Protein AF-0000000080065923 (afdb_homodimer)

Structure (mmCIF, N/CA/C/O backbone):
data_AF-0000000080065923-model_v1
#
loop_
_entity.id
_entity.type
_entity.pdbx_description
1 polymer 'Uncharacterized protein'
#
loop_
_atom_site.group_PDB
_atom_site.id
_atom_site.type_symbol
_atom_site.label_atom_id
_atom_site.label_alt_id
_atom_site.label_comp_id
_atom_site.label_asym_id
_atom_site.label_entity_id
_atom_site.label_seq_id
_atom_site.pdbx_PDB_ins_code
_atom_site.Cartn_x
_atom_site.Cartn_y
_atom_site.Cartn_z
_atom_site.occupancy
_atom_site.B_iso_or_equiv
_atom_site.auth_seq_id
_atom_site.auth_comp_id
_atom_site.auth_asym_id
_atom_site.auth_atom_id
_atom_site.pdbx_PDB_model_num
ATOM 1 N N . MET A 1 1 ? 68.5 34.281 -17.078 1 16.75 1 MET A N 1
ATOM 2 C CA . MET A 1 1 ? 69.438 34.125 -15.977 1 16.75 1 MET A CA 1
ATOM 3 C C . MET A 1 1 ? 68.75 33.594 -14.734 1 16.75 1 MET A C 1
ATOM 5 O O . MET A 1 1 ? 67.5 33.562 -14.664 1 16.75 1 MET A O 1
ATOM 9 N N . LEU A 1 2 ? 69.125 34.25 -13.477 1 16.8 2 LEU A N 1
ATOM 10 C CA . LEU A 1 2 ? 69.75 33.781 -12.227 1 16.8 2 LEU A CA 1
ATOM 11 C C . LEU A 1 2 ? 68.625 33.406 -11.211 1 16.8 2 LEU A C 1
ATOM 13 O O . LEU A 1 2 ? 67.5 33.719 -11.398 1 16.8 2 LEU A O 1
ATOM 17 N N . THR A 1 3 ? 68.812 33.938 -9.914 1 15.92 3 THR A N 1
ATOM 18 C CA . THR A 1 3 ? 69.188 33.562 -8.562 1 15.92 3 THR A CA 1
ATOM 19 C C . THR A 1 3 ? 68 33.562 -7.625 1 15.92 3 THR A C 1
ATOM 21 O O . THR A 1 3 ? 67.938 32.781 -6.676 1 15.92 3 THR A O 1
ATOM 24 N N . THR A 1 4 ? 67.062 34.656 -7.5 1 16.56 4 THR A N 1
ATOM 25 C CA . THR A 1 4 ? 67 35.156 -6.133 1 16.56 4 THR A CA 1
ATOM 26 C C . THR A 1 4 ? 66.188 34.219 -5.25 1 16.56 4 THR A C 1
ATOM 28 O O . THR A 1 4 ? 65 34.031 -5.492 1 16.56 4 THR A O 1
ATOM 31 N N . ARG A 1 5 ? 66.812 33.344 -4.359 1 18.67 5 ARG A N 1
ATOM 32 C CA . ARG A 1 5 ? 66.688 32.188 -3.443 1 18.67 5 ARG A CA 1
ATOM 33 C C . ARG A 1 5 ? 66.062 32.625 -2.123 1 18.67 5 ARG A C 1
ATOM 35 O O . ARG A 1 5 ? 66.5 32.188 -1.055 1 18.67 5 ARG A O 1
ATOM 42 N N . ARG A 1 6 ? 65.25 33.719 -2.08 1 17.25 6 ARG A N 1
ATOM 43 C CA . ARG A 1 6 ? 65.312 34.219 -0.706 1 17.25 6 ARG A CA 1
ATOM 44 C C . ARG A 1 6 ? 65 33.094 0.287 1 17.25 6 ARG A C 1
ATOM 46 O O . ARG A 1 6 ? 64.375 32.094 -0.043 1 17.25 6 ARG A O 1
ATOM 53 N N . PRO A 1 7 ? 65.438 33.312 1.652 1 17.45 7 PRO A N 1
ATOM 54 C CA . PRO A 1 7 ? 66 32.844 2.91 1 17.45 7 PRO A CA 1
ATOM 55 C C . PRO A 1 7 ? 65 32.188 3.836 1 17.45 7 PRO A C 1
ATOM 57 O O . PRO A 1 7 ? 63.812 32.438 3.715 1 17.45 7 PRO A O 1
ATOM 60 N N . PHE A 1 8 ? 65.438 31.125 4.621 1 18.39 8 PHE A N 1
ATOM 61 C CA . PHE A 1 8 ? 65.312 29.984 5.516 1 18.39 8 PHE A CA 1
ATOM 62 C C . PHE A 1 8 ? 64.938 30.422 6.914 1 18.39 8 PHE A C 1
ATOM 64 O O . PHE A 1 8 ? 64.812 29.594 7.82 1 18.39 8 PHE A O 1
ATOM 71 N N . LEU A 1 9 ? 64.75 31.828 7.102 1 16.39 9 LEU A N 1
ATOM 72 C CA . LEU A 1 9 ? 65.188 32.094 8.469 1 16.39 9 LEU A CA 1
ATOM 73 C C . LEU A 1 9 ? 64.375 31.219 9.461 1 16.39 9 LEU A C 1
ATOM 75 O O . LEU A 1 9 ? 63.219 30.922 9.234 1 16.39 9 LEU A O 1
ATOM 79 N N . ALA A 1 10 ? 65.062 30.734 10.57 1 16.69 10 ALA A N 1
ATOM 80 C CA . ALA A 1 10 ? 65.312 29.828 11.68 1 16.69 10 ALA A CA 1
ATOM 81 C C . ALA A 1 10 ? 64.375 30.078 12.852 1 16.69 10 ALA A C 1
ATOM 83 O O . ALA A 1 10 ? 64.062 29.156 13.594 1 16.69 10 ALA A O 1
ATOM 84 N N . ASP A 1 11 ? 63.938 31.328 13.133 1 16.66 11 ASP A N 1
ATOM 85 C CA . ASP A 1 11 ? 64.188 31.609 14.539 1 16.66 11 ASP A CA 1
ATOM 86 C C . ASP A 1 11 ? 63.375 30.688 15.453 1 16.66 11 ASP A C 1
ATOM 88 O O . ASP A 1 11 ? 62.344 30.172 15.047 1 16.66 11 ASP A O 1
ATOM 92 N N . GLU A 1 12 ? 63.781 30.438 16.781 1 16.94 12 GLU A N 1
ATOM 93 C CA . GLU A 1 12 ? 64.125 29.766 18.031 1 16.94 12 GLU A CA 1
ATOM 94 C C . GLU A 1 12 ? 63 29.844 19.031 1 16.94 12 GLU A C 1
ATOM 96 O O . GLU A 1 12 ? 62.844 28.984 19.891 1 16.94 12 GLU A O 1
ATOM 101 N N . GLU A 1 13 ? 62.062 30.906 18.984 1 16.28 13 GLU A N 1
ATOM 102 C CA . GLU A 1 13 ? 62 31.344 20.375 1 16.28 13 GLU A CA 1
ATOM 103 C C . GLU A 1 13 ? 61.469 30.219 21.281 1 16.28 13 GLU A C 1
ATOM 105 O O . GLU A 1 13 ? 60.781 29.312 20.797 1 16.28 13 GLU A O 1
ATOM 110 N N . LEU A 1 14 ? 61.375 30.531 22.672 1 16.59 14 LEU A N 1
ATOM 111 C CA . LEU A 1 14 ? 61.594 30.375 24.094 1 16.59 14 LEU A CA 1
ATOM 112 C C . LEU A 1 14 ? 60.438 29.656 24.75 1 16.59 14 LEU A C 1
ATOM 114 O O . LEU A 1 14 ? 59.281 29.812 24.328 1 16.59 14 LEU A O 1
ATOM 118 N N . GLY A 1 15 ? 60.656 28.688 25.75 1 17.81 15 GLY A N 1
ATOM 119 C CA . GLY A 1 15 ? 60.375 27.547 26.594 1 17.81 15 GLY A CA 1
ATOM 120 C C . GLY A 1 15 ? 59.344 27.828 27.688 1 17.81 15 GLY A C 1
ATOM 121 O O . GLY A 1 15 ? 59.031 26.969 28.5 1 17.81 15 GLY A O 1
ATOM 122 N N . LYS A 1 16 ? 58.844 29.078 27.875 1 16.23 16 LYS A N 1
ATOM 123 C CA . LYS A 1 16 ? 58.688 29.281 29.312 1 16.23 16 LYS A CA 1
ATOM 124 C C . LYS A 1 16 ? 57.719 28.281 29.922 1 16.23 16 LYS A C 1
ATOM 126 O O . LYS A 1 16 ? 56.656 28.031 29.375 1 16.23 16 LYS A O 1
ATOM 131 N N . LYS A 1 17 ? 58.125 27.656 31.141 1 16.89 17 LYS A N 1
ATOM 132 C CA . LYS A 1 17 ? 58.031 26.609 32.156 1 16.89 17 LYS A CA 1
ATOM 133 C C . LYS A 1 17 ? 56.781 26.781 33.031 1 16.89 17 LYS A C 1
ATOM 135 O O . LYS A 1 17 ? 56.281 25.828 33.625 1 16.89 17 LYS A O 1
ATOM 140 N N . ASP A 1 18 ? 56.156 28 33.281 1 16.69 18 ASP A N 1
ATOM 141 C CA . ASP A 1 18 ? 55.906 28.25 34.688 1 16.69 18 ASP A CA 1
ATOM 142 C C . ASP A 1 18 ? 54.906 27.266 35.25 1 16.69 18 ASP A C 1
ATOM 144 O O . ASP A 1 18 ? 54 26.812 34.531 1 16.69 18 ASP A O 1
ATOM 148 N N . ASP A 1 19 ? 54.969 26.797 36.594 1 17.55 19 ASP A N 1
ATOM 149 C CA . ASP A 1 19 ? 54.906 25.906 37.75 1 17.55 19 ASP A CA 1
ATOM 150 C C . ASP A 1 19 ? 53.5 25.844 38.312 1 17.55 19 ASP A C 1
ATOM 152 O O . ASP A 1 19 ? 53.094 24.828 38.875 1 17.55 19 ASP A O 1
ATOM 156 N N . ASP A 1 20 ? 52.781 27 38.625 1 18.72 20 ASP A N 1
ATOM 157 C CA . ASP A 1 20 ? 52.312 27.109 40 1 18.72 20 ASP A CA 1
ATOM 158 C C . ASP A 1 20 ? 51.125 26.188 40.281 1 18.72 20 ASP A C 1
ATOM 160 O O . ASP A 1 20 ? 50.312 25.938 39.406 1 18.72 20 ASP A O 1
ATOM 164 N N . HIS A 1 21 ? 51 25.484 41.562 1 18.84 21 HIS A N 1
ATOM 165 C CA . HIS A 1 21 ? 50.594 24.406 42.469 1 18.84 21 HIS A CA 1
ATOM 166 C C . HIS A 1 21 ? 49.156 24.562 42.906 1 18.84 21 HIS A C 1
ATOM 168 O O . HIS A 1 21 ? 48.625 23.734 43.656 1 18.84 21 HIS A O 1
ATOM 174 N N . ARG A 1 22 ? 48.281 25.578 42.531 1 19.83 22 ARG A N 1
ATOM 175 C CA . ARG A 1 22 ? 47.469 25.844 43.688 1 19.83 22 ARG A CA 1
ATOM 176 C C . ARG A 1 22 ? 46.562 24.656 44.031 1 19.83 22 ARG A C 1
ATOM 178 O O . ARG A 1 22 ? 45.969 24.062 43.125 1 19.83 22 ARG A O 1
ATOM 185 N N . PRO A 1 23 ? 46.531 24.188 45.281 1 21.44 23 PRO A N 1
ATOM 186 C CA . PRO A 1 23 ? 46.094 23.016 46.062 1 21.44 23 PRO A CA 1
ATOM 187 C C . PRO A 1 23 ? 44.562 22.859 46.062 1 21.44 23 PRO A C 1
ATOM 189 O O . PRO A 1 23 ? 43.875 23.719 46.594 1 21.44 23 PRO A O 1
ATOM 192 N N . GLN A 1 24 ? 43.969 22.812 44.875 1 19.89 24 GLN A N 1
ATOM 193 C CA . GLN A 1 24 ? 42.531 22.906 45.094 1 19.89 24 GLN A CA 1
ATOM 194 C C . GLN A 1 24 ? 42.062 21.906 46.156 1 19.89 24 GLN A C 1
ATOM 196 O O . GLN A 1 24 ? 42.594 20.781 46.219 1 19.89 24 GLN A O 1
ATOM 201 N N . LYS A 1 25 ? 41.25 22.422 47.031 1 21.34 25 LYS A N 1
ATOM 202 C CA . LYS A 1 25 ? 40.656 22.031 48.312 1 21.34 25 LYS A CA 1
ATOM 203 C C . LYS A 1 25 ? 39.938 20.688 48.219 1 21.34 25 LYS A C 1
ATOM 205 O O . LYS A 1 25 ? 39.375 20.375 47.156 1 21.34 25 LYS A O 1
ATOM 210 N N . PRO A 1 26 ? 39.938 19.828 49.219 1 23.48 26 PRO A N 1
ATOM 211 C CA . PRO A 1 26 ? 39.781 18.406 49.562 1 23.48 26 PRO A CA 1
ATOM 212 C C . PRO A 1 26 ? 38.312 17.969 49.5 1 23.48 26 PRO A C 1
ATOM 214 O O . PRO A 1 26 ? 38 16.812 49.781 1 23.48 26 PRO A O 1
ATOM 217 N N . SER A 1 27 ? 37.406 18.547 48.656 1 22.2 27 SER A N 1
ATOM 218 C CA . SER A 1 27 ? 36.094 18.484 49.344 1 22.2 27 SER A CA 1
ATOM 219 C C . SER A 1 27 ? 35.75 17.047 49.75 1 22.2 27 SER A C 1
ATOM 221 O O . SER A 1 27 ? 36.25 16.094 49.125 1 22.2 27 SER A O 1
ATOM 223 N N . HIS A 1 28 ? 34.875 16.797 50.781 1 21.16 28 HIS A N 1
ATOM 224 C CA . HIS A 1 28 ? 34.438 15.922 51.844 1 21.16 28 HIS A CA 1
ATOM 225 C C . HIS A 1 28 ? 33.688 14.703 51.312 1 21.16 28 HIS A C 1
ATOM 227 O O . HIS A 1 28 ? 32.906 14.82 50.344 1 21.16 28 HIS A O 1
ATOM 233 N N . PHE A 1 29 ? 34.25 13.469 51.5 1 22.09 29 PHE A N 1
ATOM 234 C CA . PHE A 1 29 ? 34.062 12.039 51.281 1 22.09 29 PHE A CA 1
ATOM 235 C C . PHE A 1 29 ? 32.781 11.539 51.906 1 22.09 29 PHE A C 1
ATOM 237 O O . PHE A 1 29 ? 32.688 10.375 52.312 1 22.09 29 PHE A O 1
ATOM 244 N N . TRP A 1 30 ? 31.531 12.203 51.656 1 22.75 30 TRP A N 1
ATOM 245 C CA . TRP A 1 30 ? 30.469 11.734 52.531 1 22.75 30 TRP A CA 1
ATOM 246 C C . TRP A 1 30 ? 30.328 10.219 52.469 1 22.75 30 TRP A C 1
ATOM 248 O O . TRP A 1 30 ? 30.359 9.633 51.406 1 22.75 30 TRP A O 1
ATOM 258 N N . ARG A 1 31 ? 30.484 9.484 53.625 1 21.69 31 ARG A N 1
ATOM 259 C CA . ARG A 1 31 ? 30.578 8.141 54.188 1 21.69 31 ARG A CA 1
ATOM 260 C C . ARG A 1 31 ? 29.234 7.406 54.062 1 21.69 31 ARG A C 1
ATOM 262 O O . ARG A 1 31 ? 28.672 6.984 55.062 1 21.69 31 ARG A O 1
ATOM 269 N N . SER A 1 32 ? 28.25 7.652 53.125 1 23.69 32 SER A N 1
ATOM 270 C CA . SER A 1 32 ? 26.984 7.082 53.562 1 23.69 32 SER A CA 1
ATOM 271 C C . SER A 1 32 ? 27.047 5.559 53.594 1 23.69 32 SER A C 1
ATOM 273 O O . SER A 1 32 ? 27.531 4.926 52.656 1 23.69 32 SER A O 1
ATOM 275 N N . SER A 1 33 ? 27.016 4.891 54.781 1 24.98 33 SER A N 1
ATOM 276 C CA . SER A 1 33 ? 27.062 3.545 55.344 1 24.98 33 SER A CA 1
ATOM 277 C C . SER A 1 33 ? 25.875 2.707 54.875 1 24.98 33 SER A C 1
ATOM 279 O O . SER A 1 33 ? 24.75 2.881 55.344 1 24.98 33 SER A O 1
ATOM 281 N N . LYS A 1 34 ? 25.594 2.588 53.594 1 28.03 34 LYS A N 1
ATOM 282 C CA . LYS A 1 34 ? 24.422 1.804 53.219 1 28.03 34 LYS A CA 1
ATOM 283 C C . LYS A 1 34 ? 24.547 0.365 53.688 1 28.03 34 LYS A C 1
ATOM 285 O O . LYS A 1 34 ? 25.484 -0.345 53.344 1 28.03 34 LYS A O 1
ATOM 290 N N . ARG A 1 35 ? 24 -0.034 54.844 1 24.53 35 ARG A N 1
ATOM 291 C CA . ARG A 1 35 ? 23.953 -1.316 55.562 1 24.53 35 ARG A CA 1
ATOM 292 C C . ARG A 1 35 ? 23.328 -2.391 54.656 1 24.53 35 ARG A C 1
ATOM 294 O O . ARG A 1 35 ? 22.219 -2.207 54.156 1 24.53 35 ARG A O 1
ATOM 301 N N . TRP A 1 36 ? 24.078 -3.393 54.062 1 29.38 36 TRP A N 1
ATOM 302 C CA . TRP A 1 36 ? 23.875 -4.547 53.188 1 29.38 36 TRP A CA 1
ATOM 303 C C . TRP A 1 36 ? 23.031 -5.605 53.875 1 29.38 36 TRP A C 1
ATOM 305 O O . TRP A 1 36 ? 23.438 -6.176 54.906 1 29.38 36 TRP A O 1
ATOM 315 N N . LYS A 1 37 ? 21.797 -5.316 54.125 1 32.12 37 LYS A N 1
ATOM 316 C CA . LYS A 1 37 ? 21.062 -6.363 54.844 1 32.12 37 LYS A CA 1
ATOM 317 C C . LYS A 1 37 ? 21.172 -7.699 54.125 1 32.12 37 LYS A C 1
ATOM 319 O O . LYS A 1 37 ? 21.078 -7.75 52.875 1 32.12 37 LYS A O 1
ATOM 324 N N . LEU A 1 38 ? 21.734 -8.75 54.75 1 35.84 38 LEU A N 1
ATOM 325 C CA . LEU A 1 38 ? 22.078 -10.125 54.375 1 35.84 38 LEU A CA 1
ATOM 326 C C . LEU A 1 38 ? 20.844 -10.875 53.906 1 35.84 38 LEU A C 1
ATOM 328 O O . LEU A 1 38 ? 19.781 -10.797 54.531 1 35.84 38 LEU A O 1
ATOM 332 N N . PRO A 1 39 ? 20.781 -11.148 52.625 1 46 39 PRO A N 1
ATOM 333 C CA . PRO A 1 39 ? 19.625 -11.852 52.062 1 46 39 PRO A CA 1
ATOM 334 C C . PRO A 1 39 ? 19.344 -13.18 52.75 1 46 39 PRO A C 1
ATOM 336 O O . PRO A 1 39 ? 20.266 -13.797 53.312 1 46 39 PRO A O 1
ATOM 339 N N . ARG A 1 40 ? 18.109 -13.43 53.125 1 46.25 40 ARG A N 1
ATOM 340 C CA . ARG A 1 40 ? 17.625 -14.531 53.969 1 46.25 40 ARG A CA 1
ATOM 341 C C . ARG A 1 40 ? 18.047 -15.883 53.375 1 46.25 40 ARG A C 1
ATOM 343 O O . ARG A 1 40 ? 18.156 -16.031 52.156 1 46.25 40 ARG A O 1
ATOM 350 N N . LEU A 1 41 ? 18.531 -16.844 54.219 1 47.81 41 LEU A N 1
ATOM 351 C CA . LEU A 1 41 ? 19.125 -18.172 54.125 1 47.81 41 LEU A CA 1
ATOM 352 C C . LEU A 1 41 ? 18.266 -19.078 53.25 1 47.81 41 LEU A C 1
ATOM 354 O O . LEU A 1 41 ? 18.797 -19.844 52.438 1 47.81 41 LEU A O 1
ATOM 358 N N . ARG A 1 42 ? 16.938 -18.906 53.406 1 55.75 42 ARG A N 1
ATOM 359 C CA . ARG A 1 42 ? 16.047 -19.875 52.781 1 55.75 42 ARG A CA 1
ATOM 360 C C . ARG A 1 42 ? 16.156 -19.828 51.25 1 55.75 42 ARG A C 1
ATOM 362 O O . ARG A 1 42 ? 16.062 -20.859 50.594 1 55.75 42 ARG A O 1
ATOM 369 N N . ARG A 1 43 ? 16.391 -18.562 50.719 1 53.91 43 ARG A N 1
ATOM 370 C CA . ARG A 1 43 ? 16.5 -18.422 49.25 1 53.91 43 ARG A CA 1
ATOM 371 C C . ARG A 1 43 ? 17.812 -19 48.75 1 53.91 43 ARG A C 1
ATOM 373 O O . ARG A 1 43 ? 17.922 -19.344 47.562 1 53.91 43 ARG A O 1
ATOM 380 N N . ILE A 1 44 ? 18.859 -19.031 49.656 1 55 44 ILE A N 1
ATOM 381 C CA . ILE A 1 44 ? 20.141 -19.641 49.312 1 55 44 ILE A CA 1
ATOM 382 C C . ILE A 1 44 ? 19.969 -21.156 49.156 1 55 44 ILE A C 1
ATOM 384 O O . ILE A 1 44 ? 20.453 -21.75 48.188 1 55 44 ILE A O 1
ATOM 388 N N . ILE A 1 45 ? 19.203 -21.703 50.094 1 59.25 45 ILE A N 1
ATOM 389 C CA . ILE A 1 45 ? 19.094 -23.156 50.094 1 59.25 45 ILE A CA 1
ATOM 390 C C . ILE A 1 45 ? 18.344 -23.609 48.812 1 59.25 45 ILE A C 1
ATOM 392 O O . ILE A 1 45 ? 18.75 -24.594 48.188 1 59.25 45 ILE A O 1
ATOM 396 N N . LEU A 1 46 ? 17.203 -22.891 48.5 1 59.28 46 LEU A N 1
ATOM 397 C CA . LEU A 1 46 ? 16.453 -23.234 47.281 1 59.28 46 LEU A CA 1
ATOM 398 C C . LEU A 1 46 ? 17.297 -23.062 46.031 1 59.28 46 LEU A C 1
ATOM 400 O O . LEU A 1 46 ? 17.188 -23.844 45.094 1 59.28 46 LEU A O 1
ATOM 404 N N . GLY A 1 47 ? 18.266 -22.062 45.969 1 59.72 47 GLY A N 1
ATOM 405 C CA . GLY A 1 47 ? 19.219 -21.906 44.875 1 59.72 47 GLY A CA 1
ATOM 406 C C . GLY A 1 47 ? 20.188 -23.062 44.75 1 59.72 47 GLY A C 1
ATOM 407 O O . GLY A 1 47 ? 20.422 -23.562 43.656 1 59.72 47 GLY A O 1
ATOM 408 N N . VAL A 1 48 ? 20.703 -23.453 45.938 1 64.25 48 VAL A N 1
ATOM 409 C CA . VAL A 1 48 ? 21.656 -24.562 45.906 1 64.25 48 VAL A CA 1
ATOM 410 C C . VAL A 1 48 ? 20.969 -25.844 45.469 1 64.25 48 VAL A C 1
ATOM 412 O O . VAL A 1 48 ? 21.531 -26.625 44.688 1 64.25 48 VAL A O 1
ATOM 415 N N . ALA A 1 49 ? 19.688 -26.031 45.969 1 65.06 49 ALA A N 1
ATOM 416 C CA . ALA A 1 49 ? 18.953 -27.219 45.562 1 65.06 49 ALA A CA 1
ATOM 417 C C . ALA A 1 49 ? 18.688 -27.219 44.062 1 65.06 49 ALA A C 1
ATOM 419 O O . ALA A 1 49 ? 18.812 -28.25 43.406 1 65.06 49 ALA A O 1
ATOM 420 N N . ALA A 1 50 ? 18.266 -26.062 43.469 1 63.59 50 ALA A N 1
ATOM 421 C CA . ALA A 1 50 ? 18.062 -25.938 42.031 1 63.59 50 ALA A CA 1
ATOM 422 C C . ALA A 1 50 ? 19.375 -26.156 41.281 1 63.59 50 ALA A C 1
ATOM 424 O O . ALA A 1 50 ? 19.406 -26.844 40.25 1 63.59 50 ALA A O 1
ATOM 425 N N . LEU A 1 51 ? 20.516 -25.656 41.812 1 63.12 51 LEU A N 1
ATOM 426 C CA . LEU A 1 51 ? 21.828 -25.891 41.219 1 63.12 51 LEU A CA 1
ATOM 427 C C . LEU A 1 51 ? 22.203 -27.359 41.281 1 63.12 51 LEU A C 1
ATOM 429 O O . LEU A 1 51 ? 22.734 -27.906 40.312 1 63.12 51 LEU A O 1
ATOM 433 N N . TYR A 1 52 ? 21.844 -27.953 42.438 1 63.84 52 TYR A N 1
ATOM 434 C CA . TYR A 1 52 ? 22.156 -29.375 42.594 1 63.84 52 TYR A CA 1
ATOM 435 C C . TYR A 1 52 ? 21.328 -30.203 41.594 1 63.84 52 TYR A C 1
ATOM 437 O O . TYR A 1 52 ? 21.859 -31.125 40.969 1 63.84 52 TYR A O 1
ATOM 445 N N . MET A 1 53 ? 19.953 -29.922 41.469 1 59.62 53 MET A N 1
ATOM 446 C CA . MET A 1 53 ? 19.109 -30.609 40.5 1 59.62 53 MET A CA 1
ATOM 447 C C . MET A 1 53 ? 19.625 -30.391 39.094 1 59.62 53 MET A C 1
ATOM 449 O O . MET A 1 53 ? 19.625 -31.297 38.25 1 59.62 53 MET A O 1
ATOM 453 N N . LEU A 1 54 ? 20.094 -29.156 38.688 1 56.06 54 LEU A N 1
ATOM 454 C CA . LEU A 1 54 ? 20.734 -28.891 37.406 1 56.06 54 LEU A CA 1
ATOM 455 C C . LEU A 1 54 ? 22.016 -29.719 37.25 1 56.06 54 LEU A C 1
ATOM 457 O O . LEU A 1 54 ? 22.281 -30.266 36.188 1 56.06 54 LEU A O 1
ATOM 461 N N . TYR A 1 55 ? 22.781 -29.734 38.344 1 52.34 55 TYR A N 1
ATOM 462 C CA . TYR A 1 55 ? 24.016 -30.516 38.344 1 52.34 55 TYR A CA 1
ATOM 463 C C . TYR A 1 55 ? 23.719 -31.984 38.062 1 52.34 55 TYR A C 1
ATOM 465 O O . TYR A 1 55 ? 24.391 -32.625 37.281 1 52.34 55 TYR A O 1
ATOM 473 N N . LEU A 1 56 ? 22.672 -32.531 38.844 1 54.16 56 LEU A N 1
ATOM 474 C CA . LEU A 1 56 ? 22.344 -33.938 38.625 1 54.16 56 LEU A CA 1
ATOM 475 C C . LEU A 1 56 ? 21.875 -34.156 37.188 1 54.16 56 LEU A C 1
ATOM 477 O O . LEU A 1 56 ? 22.156 -35.219 36.594 1 54.16 56 LEU A O 1
ATOM 481 N N . PHE A 1 57 ? 20.984 -33.281 36.625 1 48.09 57 PHE A N 1
ATOM 482 C CA . PHE A 1 57 ? 20.5 -33.406 35.25 1 48.09 57 PHE A CA 1
ATOM 483 C C . PHE A 1 57 ? 21.656 -33.375 34.25 1 48.09 57 PHE A C 1
ATOM 485 O O . PHE A 1 57 ? 21.719 -34.188 33.344 1 48.09 57 PHE A O 1
ATOM 492 N N . PHE A 1 58 ? 22.609 -32.344 34.406 1 50.94 58 PHE A N 1
ATOM 493 C CA . PHE A 1 58 ? 23.734 -32.312 33.469 1 50.94 58 PHE A CA 1
ATOM 494 C C . PHE A 1 58 ? 24.656 -33.5 33.719 1 50.94 58 PHE A C 1
ATOM 496 O O . PHE A 1 58 ? 25.375 -33.906 32.781 1 50.94 58 PHE A O 1
ATOM 503 N N . GLY A 1 59 ? 24.797 -33.781 34.938 1 42.97 59 GLY A N 1
ATOM 504 C CA . GLY A 1 59 ? 25.719 -34.844 35.188 1 42.97 59 GLY A CA 1
ATOM 505 C C . GLY A 1 59 ? 25.297 -36.156 34.562 1 42.97 59 GLY A C 1
ATOM 506 O O . GLY A 1 59 ? 26.141 -37.031 34.312 1 42.97 59 GLY A O 1
ATOM 507 N N . ASN A 1 60 ? 24.047 -36.531 34.906 1 43.28 60 ASN A N 1
ATOM 508 C CA . ASN A 1 60 ? 23.719 -37.844 34.406 1 43.28 60 ASN A CA 1
ATOM 509 C C . ASN A 1 60 ? 23.359 -37.812 32.938 1 43.28 60 ASN A C 1
ATOM 511 O O . ASN A 1 60 ? 22.438 -38.5 32.5 1 43.28 60 ASN A O 1
ATOM 515 N N . MET A 1 61 ? 23.594 -36.656 32.219 1 36 61 MET A N 1
ATOM 516 C CA . MET A 1 61 ? 23.406 -36.719 30.781 1 36 61 MET A CA 1
ATOM 517 C C . MET A 1 61 ? 24.281 -37.781 30.156 1 36 61 MET A C 1
ATOM 519 O O . MET A 1 61 ? 25.5 -37.812 30.406 1 36 61 MET A O 1
ATOM 523 N N . PRO A 1 62 ? 23.703 -38.906 29.766 1 36 62 PRO A N 1
ATOM 524 C CA . PRO A 1 62 ? 24.594 -39.938 29.25 1 36 62 PRO A CA 1
ATOM 525 C C . PRO A 1 62 ? 25.594 -39.438 28.219 1 36 62 PRO A C 1
ATOM 527 O O . PRO A 1 62 ? 25.234 -38.594 27.375 1 36 62 PRO A O 1
ATOM 530 N N . THR A 1 63 ? 26.828 -39.062 28.641 1 35.28 63 THR A N 1
ATOM 531 C CA . THR A 1 63 ? 27.953 -38.594 27.859 1 35.28 63 THR A CA 1
ATOM 532 C C . THR A 1 63 ? 28.188 -39.469 26.625 1 35.28 63 THR A C 1
ATOM 534 O O . THR A 1 63 ? 29.031 -39.156 25.797 1 35.28 63 THR A O 1
ATOM 537 N N . ASP A 1 64 ? 27.953 -40.719 26.812 1 33.5 64 ASP A N 1
ATOM 538 C CA . ASP A 1 64 ? 28.547 -41.594 25.812 1 33.5 64 ASP A CA 1
ATOM 539 C C . ASP A 1 64 ? 27.844 -41.469 24.469 1 33.5 64 ASP A C 1
ATOM 541 O O . ASP A 1 64 ? 27.891 -42.375 23.641 1 33.5 64 ASP A O 1
ATOM 545 N N . LEU A 1 65 ? 26.766 -40.562 24.406 1 33.41 65 LEU A N 1
ATOM 546 C CA . LEU A 1 65 ? 26.078 -40.75 23.125 1 33.41 65 LEU A CA 1
ATOM 547 C C . LEU A 1 65 ? 26.984 -40.375 21.969 1 33.41 65 LEU A C 1
ATOM 549 O O . LEU A 1 65 ? 27.625 -39.312 21.984 1 33.41 65 LEU A O 1
ATOM 553 N N . SER A 1 66 ? 27.531 -41.281 21.203 1 32.38 66 SER A N 1
ATOM 554 C CA . SER A 1 66 ? 28.453 -41.094 20.094 1 32.38 66 SER A CA 1
ATOM 555 C C . SER A 1 66 ? 28.047 -39.906 19.219 1 32.38 66 SER A C 1
ATOM 557 O O . SER A 1 66 ? 26.859 -39.562 19.172 1 32.38 66 SER A O 1
ATOM 559 N N . PRO A 1 67 ? 28.984 -38.938 19 1 29.98 67 PRO A N 1
ATOM 560 C CA . PRO A 1 67 ? 28.594 -37.688 18.344 1 29.98 67 PRO A CA 1
ATOM 561 C C . PRO A 1 67 ? 27.656 -37.906 17.156 1 29.98 67 PRO A C 1
ATOM 563 O O . PRO A 1 67 ? 27.672 -38.969 16.547 1 29.98 67 PRO A O 1
ATOM 566 N N . ALA A 1 68 ? 26.5 -37.188 17.141 1 31.41 68 ALA A N 1
ATOM 567 C CA . ALA A 1 68 ? 25.312 -37.406 16.312 1 31.41 68 ALA A CA 1
ATOM 568 C C . ALA A 1 68 ? 25.688 -37.562 14.852 1 31.41 68 ALA A C 1
ATOM 570 O O . ALA A 1 68 ? 24.922 -38.125 14.062 1 31.41 68 ALA A O 1
ATOM 571 N N . PRO A 1 69 ? 26.734 -36.75 14.367 1 29.95 69 PRO A N 1
ATOM 572 C CA . PRO A 1 69 ? 26.812 -36.812 12.906 1 29.95 69 PRO A CA 1
ATOM 573 C C . PRO A 1 69 ? 27 -38.25 12.398 1 29.95 69 PRO A C 1
ATOM 575 O O . PRO A 1 69 ? 26.812 -38.5 11.203 1 29.95 69 PRO A O 1
ATOM 578 N N . GLU A 1 70 ? 27.719 -39 13.117 1 33.03 70 GLU A N 1
ATOM 579 C CA . GLU A 1 70 ? 28.141 -40.312 12.672 1 33.03 70 GLU A CA 1
ATOM 580 C C . GLU A 1 70 ? 26.969 -41.281 12.586 1 33.03 70 GLU A C 1
ATOM 582 O O . GLU A 1 70 ? 27.109 -42.406 12.086 1 33.03 70 GLU A O 1
ATOM 587 N N . ARG A 1 71 ? 25.969 -41.125 13.5 1 33.91 71 ARG A N 1
ATOM 588 C CA . ARG A 1 71 ? 24.922 -42.125 13.648 1 33.91 71 ARG A CA 1
ATOM 589 C C . ARG A 1 71 ? 24.125 -42.281 12.359 1 33.91 71 ARG A C 1
ATOM 591 O O . ARG A 1 71 ? 23.547 -43.344 12.102 1 33.91 71 ARG A O 1
ATOM 598 N N . PHE A 1 72 ? 23.781 -41.156 11.766 1 29.77 72 PHE A N 1
ATOM 599 C CA . PHE A 1 72 ? 22.844 -41.438 10.688 1 29.77 72 PHE A CA 1
ATOM 600 C C . PHE A 1 72 ? 23.562 -42.062 9.5 1 29.77 72 PHE A C 1
ATOM 602 O O . PHE A 1 72 ? 23.062 -43.031 8.906 1 29.77 72 PHE A O 1
ATOM 609 N N . ASN A 1 73 ? 24.344 -41.281 8.555 1 27.92 73 ASN A N 1
ATOM 610 C CA . ASN A 1 73 ? 24.75 -41.969 7.332 1 27.92 73 ASN A CA 1
ATOM 611 C C . ASN A 1 73 ? 26.109 -42.656 7.496 1 27.92 73 ASN A C 1
ATOM 613 O O . ASN A 1 73 ? 27.125 -42 7.637 1 27.92 73 ASN A O 1
ATOM 617 N N . PRO A 1 74 ? 26.141 -43.875 7.926 1 31.58 74 PRO A N 1
ATOM 618 C CA . PRO A 1 74 ? 27.344 -44.719 8.094 1 31.58 74 PRO A CA 1
ATOM 619 C C . PRO A 1 74 ? 28.281 -44.625 6.891 1 31.58 74 PRO A C 1
ATOM 621 O O . PRO A 1 74 ? 29.438 -45.062 6.984 1 31.58 74 PRO A O 1
ATOM 624 N N . ALA A 1 75 ? 27.703 -44.375 5.727 1 32.81 75 ALA A N 1
ATOM 625 C CA . ALA A 1 75 ? 28.547 -44.531 4.543 1 32.81 75 ALA A CA 1
ATOM 626 C C . ALA A 1 75 ? 29.703 -43.531 4.555 1 32.81 75 ALA A C 1
ATOM 628 O O . ALA A 1 75 ? 30.688 -43.719 3.84 1 32.81 75 ALA A O 1
ATOM 629 N N . PHE A 1 76 ? 29.562 -42.438 5.344 1 31.02 76 PHE A N 1
ATOM 630 C CA . PHE A 1 76 ? 30.656 -41.469 5.34 1 31.02 76 PHE A CA 1
ATOM 631 C C . PHE A 1 76 ? 31.875 -42.031 6.051 1 31.02 76 PHE A C 1
ATOM 633 O O . PHE A 1 76 ? 32.969 -41.5 5.93 1 31.02 76 PHE A O 1
ATOM 640 N N . ALA A 1 77 ? 31.719 -42.938 6.992 1 31.23 77 ALA A N 1
ATOM 641 C CA . ALA A 1 77 ? 32.875 -43.406 7.75 1 31.23 77 ALA A CA 1
ATOM 642 C C . ALA A 1 77 ? 33.844 -44.219 6.863 1 31.23 77 ALA A C 1
ATOM 644 O O . ALA A 1 77 ? 35.062 -44.156 7.027 1 31.23 77 ALA A O 1
ATOM 645 N N . GLU A 1 78 ? 33.219 -45.062 6.02 1 31.77 78 GLU A N 1
ATOM 646 C CA . GLU A 1 78 ? 34.094 -46.031 5.332 1 31.77 78 GLU A CA 1
ATOM 647 C C . GLU A 1 78 ? 35 -45.312 4.336 1 31.77 78 GLU A C 1
ATOM 649 O O . GLU A 1 78 ? 36.125 -45.781 4.059 1 31.77 78 GLU A O 1
ATOM 654 N N . SER A 1 79 ? 34.562 -44.156 3.777 1 30.89 79 SER A N 1
ATOM 655 C CA . SER A 1 79 ? 35.344 -43.688 2.643 1 30.89 79 SER A CA 1
ATOM 656 C C . SER A 1 79 ? 36.656 -43.062 3.1 1 30.89 79 SER A C 1
ATOM 658 O O . SER A 1 79 ? 37.5 -42.656 2.275 1 30.89 79 SER A O 1
ATOM 660 N N . ARG A 1 80 ? 36.844 -42.719 4.383 1 31.02 80 ARG A N 1
ATOM 661 C CA . ARG A 1 80 ? 38.094 -42.125 4.789 1 31.02 80 ARG A CA 1
ATOM 662 C C . ARG A 1 80 ? 39.25 -43.094 4.598 1 31.02 80 ARG A C 1
ATOM 664 O O . ARG A 1 80 ? 40.406 -42.688 4.633 1 31.02 80 ARG A O 1
ATOM 671 N N . GLN A 1 81 ? 38.969 -44.375 4.902 1 28.61 81 GLN A N 1
ATOM 672 C CA . GLN A 1 81 ? 40.188 -45.156 5.043 1 28.61 81 GLN A CA 1
ATOM 673 C C . GLN A 1 81 ? 40.906 -45.312 3.703 1 28.61 81 GLN A C 1
ATOM 675 O O . GLN A 1 81 ? 42.031 -45.781 3.652 1 28.61 81 GLN A O 1
ATOM 680 N N . ARG A 1 82 ? 40.188 -45.438 2.58 1 34.56 82 ARG A N 1
ATOM 681 C CA . ARG A 1 82 ? 40.969 -45.844 1.4 1 34.56 82 ARG A CA 1
ATOM 682 C C . ARG A 1 82 ? 41.812 -44.688 0.871 1 34.56 82 ARG A C 1
ATOM 684 O O . ARG A 1 82 ? 41.344 -43.906 0.007 1 34.56 82 ARG A O 1
ATOM 691 N N . ALA A 1 83 ? 42.406 -43.875 1.672 1 30.94 83 ALA A N 1
ATOM 692 C CA . ALA A 1 83 ? 43.219 -42.688 1.399 1 30.94 83 ALA A CA 1
ATOM 693 C C . ALA A 1 83 ? 44.375 -43 0.455 1 30.94 83 ALA A C 1
ATOM 695 O O . ALA A 1 83 ? 45.156 -42.125 0.091 1 30.94 83 ALA A O 1
ATOM 696 N N . GLY A 1 84 ? 44.812 -44.188 0.497 1 29.45 84 GLY A N 1
ATOM 697 C CA . GLY A 1 84 ? 46.188 -44.188 0.019 1 29.45 84 GLY A CA 1
ATOM 698 C C . GLY A 1 84 ? 46.312 -43.875 -1.462 1 29.45 84 GLY A C 1
ATOM 699 O O . GLY A 1 84 ? 47.406 -43.781 -1.99 1 29.45 84 GLY A O 1
ATOM 700 N N . MET A 1 85 ? 45.438 -44.594 -2.318 1 31.17 85 MET A N 1
ATOM 701 C CA . MET A 1 85 ? 45.875 -44.625 -3.709 1 31.17 85 MET A CA 1
ATOM 702 C C . MET A 1 85 ? 45.719 -43.25 -4.371 1 31.17 85 MET A C 1
ATOM 704 O O . MET A 1 85 ? 44.906 -42.469 -3.957 1 31.17 85 MET A O 1
ATOM 708 N N . PRO A 1 86 ? 46.656 -42.812 -5.363 1 32.25 86 PRO A N 1
ATOM 709 C CA . PRO A 1 86 ? 46.688 -41.5 -6.016 1 32.25 86 PRO A CA 1
ATOM 710 C C . PRO A 1 86 ? 45.344 -41.094 -6.582 1 32.25 86 PRO A C 1
ATOM 712 O O . PRO A 1 86 ? 44.719 -41.844 -7.34 1 32.25 86 PRO A O 1
ATOM 715 N N . TRP A 1 87 ? 44.406 -40.5 -5.77 1 30.27 87 TRP A N 1
ATOM 716 C CA . TRP A 1 87 ? 43.031 -40.094 -6.035 1 30.27 87 TRP A CA 1
ATOM 717 C C . TRP A 1 87 ? 42.969 -39.219 -7.285 1 30.27 87 TRP A C 1
ATOM 719 O O . TRP A 1 87 ? 43.469 -38.094 -7.289 1 30.27 87 TRP A O 1
ATOM 729 N N . SER A 1 88 ? 43.406 -39.781 -8.539 1 32.5 88 SER A N 1
ATOM 730 C CA . SER A 1 88 ? 43.062 -38.969 -9.711 1 32.5 88 SER A CA 1
ATOM 731 C C . SER A 1 88 ? 41.594 -38.531 -9.672 1 32.5 88 SER A C 1
ATOM 733 O O . SER A 1 88 ? 40.719 -39.344 -9.414 1 32.5 88 SER A O 1
ATOM 735 N N . PRO A 1 89 ? 41.375 -37.281 -9.383 1 33.19 89 PRO A N 1
ATOM 736 C CA . PRO A 1 89 ? 40 -36.812 -9.227 1 33.19 89 PRO A CA 1
ATOM 737 C C . PRO A 1 89 ? 39.062 -37.406 -10.297 1 33.19 89 PRO A C 1
ATOM 739 O O . PRO A 1 89 ? 39.344 -37.312 -11.484 1 33.19 89 PRO A O 1
ATOM 742 N N . PRO A 1 90 ? 38.406 -38.594 -10.078 1 33 90 PRO A N 1
ATOM 743 C CA . PRO A 1 90 ? 37.531 -39.125 -11.125 1 33 90 PRO A CA 1
ATOM 744 C C . PRO A 1 90 ? 36.688 -38.031 -11.805 1 33 90 PRO A C 1
ATOM 746 O O . PRO A 1 90 ? 36.438 -36.969 -11.211 1 33 90 PRO A O 1
ATOM 749 N N . ALA A 1 91 ? 36.781 -37.906 -13.141 1 35.75 91 ALA A N 1
ATOM 750 C CA . ALA A 1 91 ? 35.906 -37.062 -13.977 1 35.75 91 ALA A CA 1
ATOM 751 C C . ALA A 1 91 ? 34.469 -37.062 -13.469 1 35.75 91 ALA A C 1
ATOM 753 O O . ALA A 1 91 ? 33.969 -38.125 -13.031 1 35.75 91 ALA A O 1
ATOM 754 N N . PRO A 1 92 ? 33.969 -35.969 -12.93 1 35.84 92 PRO A N 1
ATOM 755 C CA . PRO A 1 92 ? 32.594 -35.938 -12.477 1 35.84 92 PRO A CA 1
ATOM 756 C C . PRO A 1 92 ? 31.656 -36.75 -13.359 1 35.84 92 PRO A C 1
ATOM 758 O O . PRO A 1 92 ? 31.703 -36.625 -14.586 1 35.84 92 PRO A O 1
ATOM 761 N N . SER A 1 93 ? 31.469 -38.094 -13.148 1 35.62 93 SER A N 1
ATOM 762 C CA . SER A 1 93 ? 30.469 -38.875 -13.859 1 35.62 93 SER A CA 1
ATOM 763 C C . SER A 1 93 ? 29.203 -38.062 -14.117 1 35.62 93 SER A C 1
ATOM 765 O O . SER A 1 93 ? 28.703 -37.375 -13.219 1 35.62 93 SER A O 1
ATOM 767 N N . PRO A 1 94 ? 28.906 -37.656 -15.367 1 39.91 94 PRO A N 1
ATOM 768 C CA . PRO A 1 94 ? 27.641 -36.969 -15.656 1 39.91 94 PRO A CA 1
ATOM 769 C C . PRO A 1 94 ? 26.453 -37.594 -14.898 1 39.91 94 PRO A C 1
ATOM 771 O O . PRO A 1 94 ? 26.219 -38.781 -14.984 1 39.91 94 PRO A O 1
ATOM 774 N N . ALA A 1 95 ? 26.219 -37.375 -13.641 1 44.25 95 ALA A N 1
ATOM 775 C CA . ALA A 1 95 ? 25 -37.812 -12.977 1 44.25 95 ALA A CA 1
ATOM 776 C C . ALA A 1 95 ? 23.828 -37.875 -13.961 1 44.25 95 ALA A C 1
ATOM 778 O O . ALA A 1 95 ? 23.375 -36.844 -14.461 1 44.25 95 ALA A O 1
ATOM 779 N N . ILE A 1 96 ? 23.719 -38.875 -14.836 1 44.41 96 ILE A N 1
ATOM 780 C CA . ILE A 1 96 ? 22.594 -39.156 -15.719 1 44.41 96 ILE A CA 1
ATOM 781 C C . ILE A 1 96 ? 21.297 -39.156 -14.914 1 44.41 96 ILE A C 1
ATOM 783 O O . ILE A 1 96 ? 21.188 -39.844 -13.914 1 44.41 96 ILE A O 1
ATOM 787 N N . PRO A 1 97 ? 20.438 -38.188 -15.07 1 53.25 97 PRO A N 1
ATOM 788 C CA . PRO A 1 97 ? 19.125 -38.219 -14.445 1 53.25 97 PRO A CA 1
ATOM 789 C C . PRO A 1 97 ? 18.469 -39.594 -14.508 1 53.25 97 PRO A C 1
ATOM 791 O O . PRO A 1 97 ? 18.766 -40.375 -15.414 1 53.25 97 PRO A O 1
ATOM 794 N N . GLN A 1 98 ? 18.094 -40.125 -13.43 1 58.19 98 GLN A N 1
ATOM 795 C CA . GLN A 1 98 ? 17.328 -41.375 -13.383 1 58.19 98 GLN A CA 1
ATOM 796 C C . GLN A 1 98 ? 16.25 -41.406 -14.461 1 58.19 98 GLN A C 1
ATOM 798 O O . GLN A 1 98 ? 15.445 -40.5 -14.57 1 58.19 98 GLN A O 1
ATOM 803 N N . ARG A 1 99 ? 16.484 -42.156 -15.609 1 64.06 99 ARG A N 1
ATOM 804 C CA . ARG A 1 99 ? 15.641 -42.25 -16.797 1 64.06 99 ARG A CA 1
ATOM 805 C C . ARG A 1 99 ? 14.375 -43.031 -16.5 1 64.06 99 ARG A C 1
ATOM 807 O O . ARG A 1 99 ? 13.406 -42.969 -17.25 1 64.06 99 ARG A O 1
ATOM 814 N N . ASP A 1 100 ? 14.328 -43.812 -15.344 1 77.06 100 ASP A N 1
ATOM 815 C CA . ASP A 1 100 ? 13.141 -44.625 -15.133 1 77.06 100 ASP A CA 1
ATOM 816 C C . ASP A 1 100 ? 12.25 -44.031 -14.047 1 77.06 100 ASP A C 1
ATOM 818 O O . ASP A 1 100 ? 12.734 -43.406 -13.094 1 77.06 100 ASP A O 1
ATOM 822 N N . PRO A 1 101 ? 10.93 -44.125 -14.328 1 85.56 101 PRO A N 1
ATOM 823 C CA . PRO A 1 101 ? 9.984 -43.594 -13.336 1 85.56 101 PRO A CA 1
ATOM 824 C C . PRO A 1 101 ? 10.062 -44.344 -12 1 85.56 101 PRO A C 1
ATOM 826 O O . PRO A 1 101 ? 10.398 -45.531 -11.953 1 85.56 101 PRO A O 1
ATOM 829 N N . PRO A 1 102 ? 9.898 -43.625 -10.922 1 87.12 102 PRO A N 1
ATOM 830 C CA . PRO A 1 102 ? 9.875 -44.25 -9.602 1 87.12 102 PRO A CA 1
ATOM 831 C C . PRO A 1 102 ? 8.641 -45.125 -9.391 1 87.12 102 PRO A C 1
ATOM 833 O O . PRO A 1 102 ? 7.668 -45 -10.141 1 87.12 102 PRO A O 1
ATOM 836 N N . PRO A 1 103 ? 8.797 -46.031 -8.453 1 84 103 PRO A N 1
ATOM 837 C CA . PRO A 1 103 ? 7.641 -46.875 -8.188 1 84 103 PRO A CA 1
ATOM 838 C C . PRO A 1 103 ? 6.41 -46.094 -7.742 1 84 103 PRO A C 1
ATOM 840 O O . PRO A 1 103 ? 6.539 -45.094 -7.027 1 84 103 PRO A O 1
ATOM 843 N N . ARG A 1 104 ? 5.277 -46.469 -8.367 1 83.81 104 ARG A N 1
ATOM 844 C CA . ARG A 1 104 ? 4.016 -45.812 -8.055 1 83.81 104 ARG A CA 1
ATOM 845 C C . ARG A 1 104 ? 3.291 -46.5 -6.914 1 83.81 104 ARG A C 1
ATOM 847 O O . ARG A 1 104 ? 3.047 -47.688 -6.969 1 83.81 104 ARG A O 1
ATOM 854 N N . ASP A 1 105 ? 3.043 -45.781 -5.906 1 77.25 105 ASP A N 1
ATOM 855 C CA . ASP A 1 105 ? 2.262 -46.312 -4.789 1 77.25 105 ASP A CA 1
ATOM 856 C C . ASP A 1 105 ? 0.786 -46.438 -5.16 1 77.25 105 ASP A C 1
ATOM 858 O O . ASP A 1 105 ? 0.312 -45.75 -6.066 1 77.25 105 ASP A O 1
ATOM 862 N N . ASP A 1 106 ? 0.05 -47.281 -4.562 1 71.12 106 ASP A N 1
ATOM 863 C CA . ASP A 1 106 ? -1.36 -47.531 -4.832 1 71.12 106 ASP A CA 1
ATOM 864 C C . ASP A 1 106 ? -2.203 -46.281 -4.617 1 71.12 106 ASP A C 1
ATOM 866 O O . ASP A 1 106 ? -3.236 -46.094 -5.266 1 71.12 106 ASP A O 1
ATOM 870 N N . TYR A 1 107 ? -1.726 -45.438 -3.773 1 72.5 107 TYR A N 1
ATOM 871 C CA . TYR A 1 107 ? -2.547 -44.281 -3.428 1 72.5 107 TYR A CA 1
ATOM 872 C C . TYR A 1 107 ? -2.025 -43 -4.105 1 72.5 107 TYR A C 1
ATOM 874 O O . TYR A 1 107 ? -2.443 -41.906 -3.77 1 72.5 107 TYR A O 1
ATOM 882 N N . ALA A 1 108 ? -1.233 -43.25 -5.109 1 76.44 108 ALA A N 1
ATOM 883 C CA . ALA A 1 108 ? -0.648 -42.094 -5.766 1 76.44 108 ALA A CA 1
ATOM 884 C C . ALA A 1 108 ? -1.674 -41.406 -6.648 1 76.44 108 ALA A C 1
ATOM 886 O O . ALA A 1 108 ? -2.539 -42.031 -7.242 1 76.44 108 ALA A O 1
ATOM 887 N N . PRO A 1 109 ? -1.624 -40.062 -6.516 1 73.31 109 PRO A N 1
ATOM 888 C CA . PRO A 1 109 ? -2.564 -39.312 -7.375 1 73.31 109 PRO A CA 1
ATOM 889 C C . PRO A 1 109 ? -2.459 -39.719 -8.844 1 73.31 109 PRO A C 1
ATOM 891 O O . PRO A 1 109 ? -1.426 -40.25 -9.266 1 73.31 109 PRO A O 1
ATOM 894 N N . GLU A 1 110 ? -3.584 -39.594 -9.484 1 67.5 110 GLU A N 1
ATOM 895 C CA . GLU A 1 110 ? -3.605 -39.906 -10.914 1 67.5 110 GLU A CA 1
ATOM 896 C C . GLU A 1 110 ? -2.811 -38.844 -11.711 1 67.5 110 GLU A C 1
ATOM 898 O O . GLU A 1 110 ? -2.67 -37.719 -11.273 1 67.5 110 GLU A O 1
ATOM 903 N N . GLY A 1 111 ? -1.999 -39.344 -12.688 1 74.38 111 GLY A N 1
ATOM 904 C CA . GLY A 1 111 ? -1.258 -38.438 -13.555 1 74.38 111 GLY A CA 1
ATOM 905 C C . GLY A 1 111 ? 0.232 -38.719 -13.57 1 74.38 111 GLY A C 1
ATOM 906 O O . GLY A 1 111 ? 0.689 -39.719 -13.008 1 74.38 111 GLY A O 1
ATOM 907 N N . SER A 1 112 ? 0.926 -37.812 -14.25 1 81.62 112 SER A N 1
ATOM 908 C CA . SER A 1 112 ? 2.357 -38.031 -14.453 1 81.62 112 SER A CA 1
ATOM 909 C C . SER A 1 112 ? 3.158 -37.562 -13.234 1 81.62 112 SER A C 1
ATOM 911 O O . SER A 1 112 ? 4.277 -38.031 -13.016 1 81.62 112 SER A O 1
ATOM 913 N N . PHE A 1 113 ? 2.662 -36.719 -12.43 1 89 113 PHE A N 1
ATOM 914 C CA . PHE A 1 113 ? 3.326 -36.219 -11.227 1 89 113 PHE A CA 1
ATOM 915 C C . PHE A 1 113 ? 2.766 -36.875 -9.984 1 89 113 PHE A C 1
ATOM 917 O O . PHE A 1 113 ? 1.734 -36.469 -9.453 1 89 113 PHE A O 1
ATOM 924 N N . TYR A 1 114 ? 3.447 -37.938 -9.516 1 88.25 114 TYR A N 1
ATOM 925 C CA . TYR A 1 114 ? 2.854 -38.719 -8.445 1 88.25 114 TYR A CA 1
ATOM 926 C C . TYR A 1 114 ? 3.865 -38.969 -7.332 1 88.25 114 TYR A C 1
ATOM 928 O O . TYR A 1 114 ? 3.494 -39.375 -6.227 1 88.25 114 TYR A O 1
ATOM 936 N N . TYR A 1 115 ? 5.109 -38.781 -7.582 1 91.94 115 TYR A N 1
ATOM 937 C CA . TYR A 1 115 ? 6.137 -39.219 -6.637 1 91.94 115 TYR A CA 1
ATOM 938 C C . TYR A 1 115 ? 6.266 -38.219 -5.496 1 91.94 115 TYR A C 1
ATOM 940 O O . TYR A 1 115 ? 6.445 -37 -5.73 1 91.94 115 TYR A O 1
ATOM 948 N N . GLU A 1 116 ? 6.195 -38.656 -4.207 1 91.12 116 GLU A N 1
ATOM 949 C CA . GLU A 1 116 ? 6.242 -37.812 -3.016 1 91.12 116 GLU A CA 1
ATOM 950 C C . GLU A 1 116 ? 7.273 -38.312 -2.014 1 91.12 116 GLU A C 1
ATOM 952 O O . GLU A 1 116 ? 7.09 -38.188 -0.803 1 91.12 116 GLU A O 1
ATOM 957 N N . GLY A 1 117 ? 8.32 -38.969 -2.477 1 89.06 117 GLY A N 1
ATOM 958 C CA . GLY A 1 117 ? 9.336 -39.531 -1.6 1 89.06 117 GLY A CA 1
ATOM 959 C C . GLY A 1 117 ? 10.281 -38.469 -1.043 1 89.06 117 GLY A C 1
ATOM 960 O O . GLY A 1 117 ? 10.039 -37.281 -1.175 1 89.06 117 GLY A O 1
ATOM 961 N N . SER A 1 118 ? 11.312 -38.906 -0.383 1 91.38 118 SER A N 1
ATOM 962 C CA . SER A 1 118 ? 12.297 -38 0.225 1 91.38 118 SER A CA 1
ATOM 963 C C . SER A 1 118 ? 13.07 -37.25 -0.835 1 91.38 118 SER A C 1
ATOM 965 O O . SER A 1 118 ? 13.148 -37.656 -1.988 1 91.38 118 SER A O 1
ATOM 967 N N . VAL A 1 119 ? 13.602 -36.125 -0.408 1 94.31 119 VAL A N 1
ATOM 968 C CA . VAL A 1 119 ? 14.328 -35.219 -1.311 1 94.31 119 VAL A CA 1
ATOM 969 C C . VAL A 1 119 ? 15.82 -35.562 -1.284 1 94.31 119 VAL A C 1
ATOM 971 O O . VAL A 1 119 ? 16.453 -35.5 -0.232 1 94.31 119 VAL A O 1
ATOM 974 N N . HIS A 1 120 ? 16.359 -35.969 -2.457 1 93.19 120 HIS A N 1
ATOM 975 C CA . HIS A 1 120 ? 17.781 -36.281 -2.574 1 93.19 120 HIS A CA 1
ATOM 976 C C . HIS A 1 120 ? 18.406 -35.562 -3.77 1 93.19 120 HIS A C 1
ATOM 978 O O . HIS A 1 120 ? 17.844 -35.594 -4.871 1 93.19 120 HIS A O 1
ATOM 984 N N . PHE A 1 121 ? 19.531 -34.906 -3.447 1 94.12 121 PHE A N 1
ATOM 985 C CA . PHE A 1 121 ? 20.281 -34.25 -4.504 1 94.12 121 PHE A CA 1
ATOM 986 C C . PHE A 1 121 ? 21.5 -35.062 -4.887 1 94.12 121 PHE A C 1
ATOM 988 O O . PHE A 1 121 ? 22.359 -35.375 -4.043 1 94.12 121 PHE A O 1
ATOM 995 N N . HIS A 1 122 ? 21.688 -35.344 -6.098 1 89.38 122 HIS A N 1
ATOM 996 C CA . HIS A 1 122 ? 22.797 -36.188 -6.539 1 89.38 122 HIS A CA 1
ATOM 997 C C . HIS A 1 122 ? 24.062 -35.375 -6.754 1 89.38 122 HIS A C 1
ATOM 999 O O . HIS A 1 122 ? 25.156 -35.812 -6.418 1 89.38 122 HIS A O 1
ATOM 1005 N N . SER A 1 123 ? 23.891 -34.188 -7.289 1 90.88 123 SER A N 1
ATOM 1006 C CA . SER A 1 123 ? 25.062 -33.438 -7.77 1 90.88 123 SER A CA 1
ATOM 1007 C C . SER A 1 123 ? 25.219 -32.125 -7.039 1 90.88 123 SER A C 1
ATOM 1009 O O . SER A 1 123 ? 26.312 -31.531 -7.043 1 90.88 123 SER A O 1
ATOM 1011 N N . LEU A 1 124 ? 24.266 -31.609 -6.426 1 94.62 124 LEU A N 1
ATOM 1012 C CA . LEU A 1 124 ? 24.266 -30.25 -5.879 1 94.62 124 LEU A CA 1
ATOM 1013 C C . LEU A 1 124 ? 25.359 -30.094 -4.82 1 94.62 124 LEU A C 1
ATOM 1015 O O . LEU A 1 124 ? 26.172 -29.172 -4.891 1 94.62 124 LEU A O 1
ATOM 1019 N N . GLY A 1 125 ? 25.406 -31 -3.922 1 92 125 GLY A N 1
ATOM 1020 C CA . GLY A 1 125 ? 26.406 -30.938 -2.869 1 92 125 GLY A CA 1
ATOM 1021 C C . GLY A 1 125 ? 27.828 -31.016 -3.395 1 92 125 GLY A C 1
ATOM 1022 O O . GLY A 1 125 ? 28.703 -30.297 -2.908 1 92 125 GLY A O 1
ATOM 1023 N N . LYS A 1 126 ? 28.047 -31.797 -4.359 1 91.44 126 LYS A N 1
ATOM 1024 C CA . LYS A 1 126 ? 29.391 -32 -4.914 1 91.44 126 LYS A CA 1
ATOM 1025 C C . LYS A 1 126 ? 29.922 -30.734 -5.559 1 91.44 126 LYS A C 1
ATOM 1027 O O . LYS A 1 126 ? 31.078 -30.375 -5.359 1 91.44 126 LYS A O 1
ATOM 1032 N N . THR A 1 127 ? 29.125 -30.078 -6.293 1 93.69 127 THR A N 1
ATOM 1033 C CA . THR A 1 127 ? 29.578 -28.875 -6.992 1 93.69 127 THR A CA 1
ATOM 1034 C C . THR A 1 127 ? 29.703 -27.703 -6.023 1 93.69 127 THR A C 1
ATOM 1036 O O . THR A 1 127 ? 30.578 -26.859 -6.199 1 93.69 127 THR A O 1
ATOM 1039 N N . LEU A 1 128 ? 28.938 -27.672 -5.008 1 95.06 128 LEU A N 1
ATOM 1040 C CA . LEU A 1 128 ? 28.938 -26.562 -4.062 1 95.06 128 LEU A CA 1
ATOM 1041 C C . LEU A 1 128 ? 30.094 -26.703 -3.072 1 95.06 128 LEU A C 1
ATOM 1043 O O . LEU A 1 128 ? 30.609 -25.703 -2.559 1 95.06 128 LEU A O 1
ATOM 1047 N N . TYR A 1 129 ? 30.484 -27.891 -2.816 1 91 129 TYR A N 1
ATOM 1048 C CA . TYR A 1 129 ? 31.516 -28.172 -1.822 1 91 129 TYR A CA 1
ATOM 1049 C C . TYR A 1 129 ? 32.812 -27.453 -2.166 1 91 129 TYR A C 1
ATOM 1051 O O . TYR A 1 129 ? 33.562 -27.062 -1.274 1 91 129 TYR A O 1
ATOM 1059 N N . ARG A 1 130 ? 33.031 -27.188 -3.377 1 89.56 130 ARG A N 1
ATOM 1060 C CA . ARG A 1 130 ? 34.25 -26.516 -3.848 1 89.56 130 ARG A CA 1
ATOM 1061 C C . ARG A 1 130 ? 34.312 -25.094 -3.34 1 89.56 130 ARG A C 1
ATOM 1063 O O . ARG A 1 130 ? 35.375 -24.469 -3.334 1 89.56 130 ARG A O 1
ATOM 1070 N N . PHE A 1 131 ? 33.219 -24.594 -2.959 1 90.62 131 PHE A N 1
ATOM 1071 C CA . PHE A 1 131 ? 33.156 -23.188 -2.59 1 90.62 131 PHE A CA 1
ATOM 1072 C C . PHE A 1 131 ? 33.031 -23.031 -1.081 1 90.62 131 PHE A C 1
ATOM 1074 O O . PHE A 1 131 ? 32.781 -21.922 -0.589 1 90.62 131 PHE A O 1
ATOM 1081 N N . ARG A 1 132 ? 33.125 -24.109 -0.431 1 81.31 132 ARG A N 1
ATOM 1082 C CA . ARG A 1 132 ? 33 -24.062 1.022 1 81.31 132 ARG A CA 1
ATOM 1083 C C . ARG A 1 132 ? 34.094 -23.172 1.629 1 81.31 132 ARG A C 1
ATOM 1085 O O . ARG A 1 132 ? 35.281 -23.328 1.309 1 81.31 132 ARG A O 1
ATOM 1092 N N . LYS A 1 133 ? 33.594 -22.078 2.152 1 72.62 133 LYS A N 1
ATOM 1093 C CA . LYS A 1 133 ? 34.531 -21.172 2.773 1 72.62 133 LYS A CA 1
ATOM 1094 C C . LYS A 1 133 ? 34.844 -21.594 4.211 1 72.62 133 LYS A C 1
ATOM 1096 O O . LYS A 1 133 ? 33.938 -21.906 4.973 1 72.62 133 LYS A O 1
ATOM 1101 N N . SER A 1 134 ? 36.094 -21.969 4.512 1 65.5 134 SER A N 1
ATOM 1102 C CA . SER A 1 134 ? 36.531 -22.234 5.871 1 65.5 134 SER A CA 1
ATOM 1103 C C . SER A 1 134 ? 36.844 -20.953 6.621 1 65.5 134 SER A C 1
ATOM 1105 O O . SER A 1 134 ? 37.281 -19.969 6.031 1 65.5 134 SER A O 1
ATOM 1107 N N . PRO A 1 135 ? 36.156 -20.781 7.832 1 62.16 135 PRO A N 1
ATOM 1108 C CA . PRO A 1 135 ? 36.438 -19.562 8.594 1 62.16 135 PRO A CA 1
ATOM 1109 C C . PRO A 1 135 ? 37.938 -19.234 8.648 1 62.16 135 PRO A C 1
ATOM 1111 O O . PRO A 1 135 ? 38.75 -20.109 8.922 1 62.16 135 PRO A O 1
ATOM 1114 N N . GLY A 1 136 ? 38.438 -18.422 7.859 1 54.84 136 GLY A N 1
ATOM 1115 C CA . GLY A 1 136 ? 39.844 -18.016 8.039 1 54.84 136 GLY A CA 1
ATOM 1116 C C . GLY A 1 136 ? 40.094 -17.391 9.398 1 54.84 136 GLY A C 1
ATOM 1117 O O . GLY A 1 136 ? 39.188 -17.297 10.227 1 54.84 136 GLY A O 1
ATOM 1118 N N . ALA A 1 137 ? 41.5 -17.094 9.695 1 55.59 137 ALA A N 1
ATOM 1119 C CA . ALA A 1 137 ? 42 -16.469 10.93 1 55.59 137 ALA A CA 1
ATOM 1120 C C . ALA A 1 137 ? 41.188 -15.203 11.242 1 55.59 137 ALA A C 1
ATOM 1122 O O . ALA A 1 137 ? 41 -14.867 12.414 1 55.59 137 ALA A O 1
ATOM 1123 N N . HIS A 1 138 ? 40.75 -14.391 10.281 1 55 138 HIS A N 1
ATOM 1124 C CA . HIS A 1 138 ? 40.156 -13.094 10.523 1 55 138 HIS A CA 1
ATOM 1125 C C . HIS A 1 138 ? 38.656 -13.141 10.305 1 55 138 HIS A C 1
ATOM 1127 O O . HIS A 1 138 ? 38 -12.109 10.086 1 55 138 HIS A O 1
ATOM 1133 N N . GLY A 1 139 ? 37.969 -14.133 10.336 1 56.25 139 GLY A N 1
ATOM 1134 C CA . GLY A 1 139 ? 36.531 -14.297 10.18 1 56.25 139 GLY A CA 1
ATOM 1135 C C . GLY A 1 139 ? 36.125 -14.562 8.75 1 56.25 139 GLY A C 1
ATOM 1136 O O . GLY A 1 139 ? 36.969 -14.68 7.859 1 56.25 139 GLY A O 1
ATOM 1137 N N . LEU A 1 140 ? 35 -14.93 8.469 1 58.66 140 LEU A N 1
ATOM 1138 C CA . LEU A 1 140 ? 34.531 -15.266 7.129 1 58.66 140 LEU A CA 1
ATOM 1139 C C . LEU A 1 140 ? 34.344 -14.008 6.285 1 58.66 140 LEU A C 1
ATOM 1141 O O . LEU A 1 140 ? 33.688 -13.062 6.703 1 58.66 140 LEU A O 1
ATOM 1145 N N . PRO A 1 141 ? 35.312 -13.727 5.312 1 63.16 141 PRO A N 1
ATOM 1146 C CA . PRO A 1 141 ? 35.094 -12.578 4.43 1 63.16 141 PRO A CA 1
ATOM 1147 C C . PRO A 1 141 ? 33.656 -12.5 3.916 1 63.16 141 PRO A C 1
ATOM 1149 O O . PRO A 1 141 ? 32.969 -13.516 3.855 1 63.16 141 PRO A O 1
ATOM 1152 N N . ALA A 1 142 ? 33.25 -11.234 3.664 1 76.06 142 ALA A N 1
ATOM 1153 C CA . ALA A 1 142 ? 31.891 -11.055 3.133 1 76.06 142 ALA A CA 1
ATOM 1154 C C . ALA A 1 142 ? 31.734 -11.734 1.774 1 76.06 142 ALA A C 1
ATOM 1156 O O . ALA A 1 142 ? 32.625 -11.633 0.92 1 76.06 142 ALA A O 1
ATOM 1157 N N . SER A 1 143 ? 30.844 -12.656 1.653 1 87.69 143 SER A N 1
ATOM 1158 C CA . SER A 1 143 ? 30.547 -13.398 0.431 1 87.69 143 SER A CA 1
ATOM 1159 C C . SER A 1 143 ? 30.203 -12.461 -0.72 1 87.69 143 SER A C 1
ATOM 1161 O O . SER A 1 143 ? 29.547 -11.438 -0.518 1 87.69 143 SER A O 1
ATOM 1163 N N . ARG A 1 144 ? 30.812 -12.664 -1.868 1 93.88 144 ARG A N 1
ATOM 1164 C CA . ARG A 1 144 ? 30.484 -11.93 -3.088 1 93.88 144 ARG A CA 1
ATOM 1165 C C . ARG A 1 144 ? 29.609 -12.766 -4.012 1 93.88 144 ARG A C 1
ATOM 1167 O O . ARG A 1 144 ? 29.469 -12.445 -5.195 1 93.88 144 ARG A O 1
ATOM 1174 N N . ALA A 1 145 ? 29.031 -13.766 -3.455 1 96.56 145 ALA A N 1
ATOM 1175 C CA . ALA A 1 145 ? 28.281 -14.711 -4.27 1 96.56 145 ALA A CA 1
ATOM 1176 C C . ALA A 1 145 ? 26.891 -14.156 -4.613 1 96.56 145 ALA A C 1
ATOM 1178 O O . ALA A 1 145 ? 26.203 -13.625 -3.742 1 96.56 145 ALA A O 1
ATOM 1179 N N . VAL A 1 146 ? 26.578 -14.203 -5.84 1 98.44 146 VAL A N 1
ATOM 1180 C CA . VAL A 1 146 ? 25.234 -13.953 -6.352 1 98.44 146 VAL A CA 1
ATOM 1181 C C . VAL A 1 146 ? 24.719 -15.188 -7.086 1 98.44 146 VAL A C 1
ATOM 1183 O O . VAL A 1 146 ? 25.422 -15.742 -7.941 1 98.44 146 VAL A O 1
ATOM 1186 N N . VAL A 1 147 ? 23.5 -15.578 -6.746 1 98.69 147 VAL A N 1
ATOM 1187 C CA . VAL A 1 147 ? 22.984 -16.828 -7.293 1 98.69 147 VAL A CA 1
ATOM 1188 C C . VAL A 1 147 ? 21.781 -16.562 -8.188 1 98.69 147 VAL A C 1
ATOM 1190 O O . VAL A 1 147 ? 20.828 -15.906 -7.762 1 98.69 147 VAL A O 1
ATOM 1193 N N . PHE A 1 148 ? 21.906 -16.984 -9.406 1 98.81 148 PHE A N 1
ATOM 1194 C CA . PHE A 1 148 ? 20.766 -17.094 -10.289 1 98.81 148 PHE A CA 1
ATOM 1195 C C . PHE A 1 148 ? 20.141 -18.484 -10.211 1 98.81 148 PHE A C 1
ATOM 1197 O O . PHE A 1 148 ? 20.859 -19.484 -10.258 1 98.81 148 PHE A O 1
ATOM 1204 N N . ALA A 1 149 ? 18.859 -18.547 -9.992 1 98.75 149 ALA A N 1
ATOM 1205 C CA . ALA A 1 149 ? 18.203 -19.859 -9.867 1 98.75 149 ALA A CA 1
ATOM 1206 C C . ALA A 1 149 ? 16.953 -19.922 -10.734 1 98.75 149 ALA A C 1
ATOM 1208 O O . ALA A 1 149 ? 16.266 -18.922 -10.93 1 98.75 149 ALA A O 1
ATOM 1209 N N . GLY A 1 150 ? 16.656 -21.094 -11.25 1 98.31 150 GLY A N 1
ATOM 1210 C CA . GLY A 1 150 ? 15.469 -21.297 -12.07 1 98.31 150 GLY A CA 1
ATOM 1211 C C . GLY A 1 150 ? 15.047 -22.75 -12.156 1 98.31 150 GLY A C 1
ATOM 1212 O O . GLY A 1 150 ? 15.859 -23.656 -11.945 1 98.31 150 GLY A O 1
ATOM 1213 N N . ALA A 1 151 ? 13.828 -22.953 -12.406 1 98.38 151 ALA A N 1
ATOM 1214 C CA . ALA A 1 151 ? 13.266 -24.281 -12.633 1 98.38 151 ALA A CA 1
ATOM 1215 C C . ALA A 1 151 ? 12.805 -24.438 -14.078 1 98.38 151 ALA A C 1
ATOM 1217 O O . ALA A 1 151 ? 12.977 -25.5 -14.68 1 98.38 151 ALA A O 1
ATOM 1218 N N . ASN A 1 152 ? 12.289 -23.422 -14.648 1 97.62 152 ASN A N 1
ATOM 1219 C CA . ASN A 1 152 ? 11.828 -23.391 -16.031 1 97.62 152 ASN A CA 1
ATOM 1220 C C . ASN A 1 152 ? 12.969 -23.094 -17 1 97.62 152 ASN A C 1
ATOM 1222 O O . ASN A 1 152 ? 13.742 -22.156 -16.797 1 97.62 152 ASN A O 1
ATOM 1226 N N . LEU A 1 153 ? 13.062 -23.922 -18.031 1 96.75 153 LEU A N 1
ATOM 1227 C CA . LEU A 1 153 ? 14.18 -23.766 -18.969 1 96.75 153 LEU A CA 1
ATOM 1228 C C . LEU A 1 153 ? 14.086 -22.438 -19.719 1 96.75 153 LEU A C 1
ATOM 1230 O O . LEU A 1 153 ? 15.109 -21.844 -20.031 1 96.75 153 LEU A O 1
ATOM 1234 N N . LYS A 1 154 ? 12.922 -22.016 -19.969 1 96.19 154 LYS A N 1
ATOM 1235 C CA . LYS A 1 154 ? 12.758 -20.719 -20.625 1 96.19 154 LYS A CA 1
ATOM 1236 C C . LYS A 1 154 ? 13.266 -19.594 -19.719 1 96.19 154 LYS A C 1
ATOM 1238 O O . LYS A 1 154 ? 13.906 -18.656 -20.203 1 96.19 154 LYS A O 1
ATOM 1243 N N . SER A 1 155 ? 12.93 -19.719 -18.469 1 97.31 155 SER A N 1
ATOM 1244 C CA . SER A 1 155 ? 13.422 -18.75 -17.5 1 97.31 155 SER A CA 1
ATOM 1245 C C . SER A 1 155 ? 14.945 -18.766 -17.422 1 97.31 155 SER A C 1
ATOM 1247 O O . SER A 1 155 ? 15.57 -17.703 -17.359 1 97.31 155 SER A O 1
ATOM 1249 N N . ILE A 1 156 ? 15.5 -19.906 -17.438 1 97.56 156 ILE A N 1
ATOM 1250 C CA . ILE A 1 156 ? 16.953 -20.047 -17.391 1 97.56 156 ILE A CA 1
ATOM 1251 C C . ILE A 1 156 ? 17.578 -19.375 -18.609 1 97.56 156 ILE A C 1
ATOM 1253 O O . ILE A 1 156 ? 18.547 -18.625 -18.484 1 97.56 156 ILE A O 1
ATOM 1257 N N . SER A 1 157 ? 16.984 -19.625 -19.719 1 97.31 157 SER A N 1
ATOM 1258 C CA . SER A 1 157 ? 17.484 -19.031 -20.953 1 97.31 157 SER A CA 1
ATOM 1259 C C . SER A 1 157 ? 17.422 -17.5 -20.906 1 97.31 157 SER A C 1
ATOM 1261 O O . SER A 1 157 ? 18.297 -16.812 -21.438 1 97.31 157 SER A O 1
ATOM 1263 N N . ASP A 1 158 ? 16.438 -17 -20.297 1 97.81 158 ASP A N 1
ATOM 1264 C CA . ASP A 1 158 ? 16.281 -15.555 -20.172 1 97.81 158 ASP A CA 1
ATOM 1265 C C . ASP A 1 158 ? 17.281 -14.977 -19.172 1 97.81 158 ASP A C 1
ATOM 1267 O O . ASP A 1 158 ? 17.797 -13.875 -19.359 1 97.81 158 ASP A O 1
ATOM 1271 N N . LEU A 1 159 ? 17.625 -15.703 -18.109 1 98.19 159 LEU A N 1
ATOM 1272 C CA . LEU A 1 159 ? 18.5 -15.234 -17.047 1 98.19 159 LEU A CA 1
ATOM 1273 C C . LEU A 1 159 ? 19.953 -15.25 -17.469 1 98.19 159 LEU A C 1
ATOM 1275 O O . LEU A 1 159 ? 20.766 -14.469 -16.969 1 98.19 159 LEU A O 1
ATOM 1279 N N . LEU A 1 160 ? 20.297 -16.078 -18.391 1 97.69 160 LEU A N 1
ATOM 1280 C CA . LEU A 1 160 ? 21.688 -16.406 -18.703 1 97.69 160 LEU A CA 1
ATOM 1281 C C . LEU A 1 160 ? 22.422 -15.164 -19.219 1 97.69 160 LEU A C 1
ATOM 1283 O O . LEU A 1 160 ? 23.531 -14.859 -18.766 1 97.69 160 LEU A O 1
ATOM 1287 N N . PRO A 1 161 ? 21.812 -14.383 -20.141 1 96.81 161 PRO A N 1
ATOM 1288 C CA . PRO A 1 161 ? 22.547 -13.188 -20.594 1 96.81 161 PRO A CA 1
ATOM 1289 C C . PRO A 1 161 ? 22.875 -12.234 -19.453 1 96.81 161 PRO A C 1
ATOM 1291 O O . PRO A 1 161 ? 23.969 -11.664 -19.438 1 96.81 161 PRO A O 1
ATOM 1294 N N . LEU A 1 162 ? 21.984 -12.07 -18.547 1 97.5 162 LEU A N 1
ATOM 1295 C CA . LEU A 1 162 ? 22.203 -11.203 -17.406 1 97.5 162 LEU A CA 1
ATOM 1296 C C . LEU A 1 162 ? 23.281 -11.773 -16.484 1 97.5 162 LEU A C 1
ATOM 1298 O O . LEU A 1 162 ? 24.188 -11.047 -16.047 1 97.5 162 LEU A O 1
ATOM 1302 N N . ALA A 1 163 ? 23.219 -13.031 -16.203 1 98.12 163 ALA A N 1
ATOM 1303 C CA . ALA A 1 163 ? 24.219 -13.695 -15.375 1 98.12 163 ALA A CA 1
ATOM 1304 C C . ALA A 1 163 ? 25.609 -13.586 -15.984 1 98.12 163 ALA A C 1
ATOM 1306 O O . ALA A 1 163 ? 26.578 -13.281 -15.281 1 98.12 163 ALA A O 1
ATOM 1307 N N . CYS A 1 164 ? 25.672 -13.844 -17.25 1 97.44 164 CYS A N 1
ATOM 1308 C CA . CYS A 1 164 ? 26.953 -13.789 -17.938 1 97.44 164 CYS A CA 1
ATOM 1309 C C . CYS A 1 164 ? 27.531 -12.375 -17.922 1 97.44 164 CYS A C 1
ATOM 1311 O O . CYS A 1 164 ? 28.719 -12.188 -17.656 1 97.44 164 CYS A O 1
ATOM 1313 N N . LYS A 1 165 ? 26.688 -11.438 -18.234 1 96.31 165 LYS A N 1
ATOM 1314 C CA . LYS A 1 165 ? 27.141 -10.047 -18.188 1 96.31 165 LYS A CA 1
ATOM 1315 C C . LYS A 1 165 ? 27.625 -9.664 -16.797 1 96.31 165 LYS A C 1
ATOM 1317 O O . LYS A 1 165 ? 28.656 -8.984 -16.656 1 96.31 165 LYS A O 1
ATOM 1322 N N . MET A 1 166 ? 26.922 -10.086 -15.797 1 97.19 166 MET A N 1
ATOM 1323 C CA . MET A 1 166 ? 27.328 -9.805 -14.43 1 97.19 166 MET A CA 1
ATOM 1324 C C . MET A 1 166 ? 28.672 -10.461 -14.109 1 97.19 166 MET A C 1
ATOM 1326 O O . MET A 1 166 ? 29.531 -9.836 -13.5 1 97.19 166 MET A O 1
ATOM 1330 N N . ALA A 1 167 ? 28.812 -11.656 -14.516 1 96.75 167 ALA A N 1
ATOM 1331 C CA . ALA A 1 167 ? 30.047 -12.383 -14.273 1 96.75 167 ALA A CA 1
ATOM 1332 C C . ALA A 1 167 ? 31.234 -11.688 -14.945 1 96.75 167 ALA A C 1
ATOM 1334 O O . ALA A 1 167 ? 32.344 -11.656 -14.398 1 96.75 167 ALA A O 1
ATOM 1335 N N . ASN A 1 168 ? 31.016 -11.164 -16.062 1 94.81 168 ASN A N 1
ATOM 1336 C CA . ASN A 1 168 ? 32.062 -10.508 -16.828 1 94.81 168 ASN A CA 1
ATOM 1337 C C . ASN A 1 168 ? 32.5 -9.195 -16.172 1 94.81 168 ASN A C 1
ATOM 1339 O O . ASN A 1 168 ? 33.594 -8.688 -16.453 1 94.81 168 ASN A O 1
ATOM 1343 N N . GLN A 1 169 ? 31.641 -8.609 -15.352 1 92.19 169 GLN A N 1
ATOM 1344 C CA . GLN A 1 169 ? 32 -7.402 -14.617 1 92.19 169 GLN A CA 1
ATOM 1345 C C . GLN A 1 169 ? 33 -7.703 -13.523 1 92.19 169 GLN A C 1
ATOM 1347 O O . GLN A 1 169 ? 33.688 -6.801 -13.031 1 92.19 169 GLN A O 1
ATOM 1352 N N . ARG A 1 170 ? 33.094 -8.969 -13.031 1 92.38 170 ARG A N 1
ATOM 1353 C CA . ARG A 1 170 ? 34.062 -9.508 -12.086 1 92.38 170 ARG A CA 1
ATOM 1354 C C . ARG A 1 170 ? 33.906 -8.875 -10.711 1 92.38 170 ARG A C 1
ATOM 1356 O O . ARG A 1 170 ? 34.844 -8.898 -9.898 1 92.38 170 ARG A O 1
ATOM 1363 N N . ALA A 1 171 ? 32.781 -8.227 -10.492 1 92.69 171 ALA A N 1
ATOM 1364 C CA . ALA A 1 171 ? 32.5 -7.672 -9.172 1 92.69 171 ALA A CA 1
ATOM 1365 C C . ALA A 1 171 ? 31.891 -8.734 -8.25 1 92.69 171 ALA A C 1
ATOM 1367 O O . ALA A 1 171 ? 31.969 -8.617 -7.023 1 92.69 171 ALA A O 1
ATOM 1368 N N . ASN A 1 172 ? 31.297 -9.742 -8.82 1 96.25 172 ASN A N 1
ATOM 1369 C CA . ASN A 1 172 ? 30.578 -10.789 -8.086 1 96.25 172 ASN A CA 1
ATOM 1370 C C . ASN A 1 172 ? 31.031 -12.18 -8.5 1 96.25 172 ASN A C 1
ATOM 1372 O O . ASN A 1 172 ? 31.578 -12.359 -9.594 1 96.25 172 ASN A O 1
ATOM 1376 N N . GLU A 1 173 ? 30.906 -13.039 -7.598 1 96.62 173 GLU A N 1
ATOM 1377 C CA . GLU A 1 173 ? 30.969 -14.461 -7.922 1 96.62 173 GLU A CA 1
ATOM 1378 C C . GLU A 1 173 ? 29.594 -14.992 -8.297 1 96.62 173 GLU A C 1
ATOM 1380 O O . GLU A 1 173 ? 28.719 -15.164 -7.438 1 96.62 173 GLU A O 1
ATOM 1385 N N . VAL A 1 174 ? 29.422 -15.312 -9.602 1 98 174 VAL A N 1
ATOM 1386 C CA . VAL A 1 174 ? 28.078 -15.578 -10.102 1 98 174 VAL A CA 1
ATOM 1387 C C . VAL A 1 174 ? 27.859 -17.078 -10.219 1 98 174 VAL A C 1
ATOM 1389 O O . VAL A 1 174 ? 28.672 -17.797 -10.812 1 98 174 VAL A O 1
ATOM 1392 N N . HIS A 1 175 ? 26.797 -17.531 -9.641 1 98.12 175 HIS A N 1
ATOM 1393 C CA . HIS A 1 175 ? 26.391 -18.938 -9.672 1 98.12 175 HIS A CA 1
ATOM 1394 C C . HIS A 1 175 ? 25.016 -19.109 -10.305 1 98.12 175 HIS A C 1
ATOM 1396 O O . HIS A 1 175 ? 24.172 -18.219 -10.203 1 98.12 175 HIS A O 1
ATOM 1402 N N . LEU A 1 176 ? 24.812 -20.203 -10.992 1 98.38 176 LEU A N 1
ATOM 1403 C CA . LEU A 1 176 ? 23.516 -20.562 -11.555 1 98.38 176 LEU A CA 1
ATOM 1404 C C . LEU A 1 176 ? 23.094 -21.953 -11.078 1 98.38 176 LEU A C 1
ATOM 1406 O O . LEU A 1 176 ? 23.859 -22.922 -11.188 1 98.38 176 LEU A O 1
ATOM 1410 N N . VAL A 1 177 ? 21.938 -22.047 -10.523 1 98.31 177 VAL A N 1
ATOM 1411 C CA . VAL A 1 177 ? 21.438 -23.297 -9.977 1 98.31 177 VAL A CA 1
ATOM 1412 C C . VAL A 1 177 ? 20.172 -23.734 -10.719 1 98.31 177 VAL A C 1
ATOM 1414 O O . VAL A 1 177 ? 19.219 -22.953 -10.812 1 98.31 177 VAL A O 1
ATOM 1417 N N . LEU A 1 178 ? 20.156 -24.984 -11.227 1 98.06 178 LEU A N 1
ATOM 1418 C CA . LEU A 1 178 ? 18.984 -25.547 -11.883 1 98.06 178 LEU A CA 1
ATOM 1419 C C . LEU A 1 178 ? 18.125 -26.328 -10.891 1 98.06 178 LEU A C 1
ATOM 1421 O O . LEU A 1 178 ? 18.609 -27.25 -10.227 1 98.06 178 LEU A O 1
ATOM 1425 N N . MET A 1 179 ? 16.891 -25.969 -10.852 1 97.69 179 MET A N 1
ATOM 1426 C CA . MET A 1 179 ? 16.031 -26.594 -9.836 1 97.69 179 MET A CA 1
ATOM 1427 C C . MET A 1 179 ? 14.719 -27.062 -10.445 1 97.69 179 MET A C 1
ATOM 1429 O O . MET A 1 179 ? 13.688 -27.062 -9.773 1 97.69 179 MET A O 1
ATOM 1433 N N . GLY A 1 180 ? 14.703 -27.391 -11.695 1 96.75 180 GLY A N 1
ATOM 1434 C CA . GLY A 1 180 ? 13.484 -27.766 -12.398 1 96.75 180 GLY A CA 1
ATOM 1435 C C . GLY A 1 180 ? 13.312 -29.25 -12.562 1 96.75 180 GLY A C 1
ATOM 1436 O O . GLY A 1 180 ? 14 -30.047 -11.906 1 96.75 180 GLY A O 1
ATOM 1437 N N . ARG A 1 181 ? 12.312 -29.656 -13.445 1 95 181 ARG A N 1
ATOM 1438 C CA . ARG A 1 181 ? 11.953 -31.047 -13.703 1 95 181 ARG A CA 1
ATOM 1439 C C . ARG A 1 181 ? 12.695 -31.594 -14.914 1 95 181 ARG A C 1
ATOM 1441 O O . ARG A 1 181 ? 12.812 -32.812 -15.086 1 95 181 ARG A O 1
ATOM 1448 N N . ASP A 1 182 ? 13.172 -30.672 -15.695 1 90.88 182 ASP A N 1
ATOM 1449 C CA . ASP A 1 182 ? 13.734 -31.062 -16.984 1 90.88 182 ASP A CA 1
ATOM 1450 C C . ASP A 1 182 ? 15.023 -31.859 -16.812 1 90.88 182 ASP A C 1
ATOM 1452 O O . ASP A 1 182 ? 15.828 -31.562 -15.922 1 90.88 182 ASP A O 1
ATOM 1456 N N . ASN A 1 183 ? 15.141 -32.812 -17.703 1 87.94 183 ASN A N 1
ATOM 1457 C CA . ASN A 1 183 ? 16.312 -33.656 -17.594 1 87.94 183 ASN A CA 1
ATOM 1458 C C . ASN A 1 183 ? 17.375 -33.312 -18.625 1 87.94 183 ASN A C 1
ATOM 1460 O O . ASN A 1 183 ? 18.219 -34.125 -18.969 1 87.94 183 ASN A O 1
ATOM 1464 N N . VAL A 1 184 ? 17.375 -32.156 -19.109 1 92.25 184 VAL A N 1
ATOM 1465 C CA . VAL A 1 184 ? 18.406 -31.672 -20.047 1 92.25 184 VAL A CA 1
ATOM 1466 C C . VAL A 1 184 ? 19.719 -31.438 -19.297 1 92.25 184 VAL A C 1
ATOM 1468 O O . VAL A 1 184 ? 19.719 -30.844 -18.219 1 92.25 184 VAL A O 1
ATOM 1471 N N . SER A 1 185 ? 20.797 -31.953 -19.844 1 93.25 185 SER A N 1
ATOM 1472 C CA . SER A 1 185 ? 22.094 -31.781 -19.203 1 93.25 185 SER A CA 1
ATOM 1473 C C . SER A 1 185 ? 22.516 -30.312 -19.203 1 93.25 185 SER A C 1
ATOM 1475 O O . SER A 1 185 ? 22.031 -29.531 -20.016 1 93.25 185 SER A O 1
ATOM 1477 N N . ILE A 1 186 ? 23.328 -29.906 -18.266 1 93.75 186 ILE A N 1
ATOM 1478 C CA . ILE A 1 186 ? 23.844 -28.547 -18.188 1 93.75 186 ILE A CA 1
ATOM 1479 C C . ILE A 1 186 ? 24.562 -28.188 -19.5 1 93.75 186 ILE A C 1
ATOM 1481 O O . ILE A 1 186 ? 24.391 -27.094 -20.016 1 93.75 186 ILE A O 1
ATOM 1485 N N . GLU A 1 187 ? 25.359 -29.156 -20.047 1 92.69 187 GLU A N 1
ATOM 1486 C CA . GLU A 1 187 ? 26.031 -28.938 -21.312 1 92.69 187 GLU A CA 1
ATOM 1487 C C . GLU A 1 187 ? 25.031 -28.672 -22.438 1 92.69 187 GLU A C 1
ATOM 1489 O O . GLU A 1 187 ? 25.266 -27.828 -23.297 1 92.69 187 GLU A O 1
ATOM 1494 N N . GLY A 1 188 ? 24.031 -29.469 -22.375 1 93.56 188 GLY A N 1
ATOM 1495 C CA . GLY A 1 188 ? 22.984 -29.25 -23.359 1 93.56 188 GLY A CA 1
ATOM 1496 C C . GLY A 1 188 ? 22.375 -27.859 -23.281 1 93.56 188 GLY A C 1
ATOM 1497 O O . GLY A 1 188 ? 22.156 -27.219 -24.312 1 93.56 188 GLY A O 1
ATOM 1498 N N . ILE A 1 189 ? 22.094 -27.422 -22.062 1 95.19 189 ILE A N 1
ATOM 1499 C CA . ILE A 1 189 ? 21.531 -26.078 -21.859 1 95.19 189 ILE A CA 1
ATOM 1500 C C . ILE A 1 189 ? 22.516 -25.031 -22.344 1 95.19 189 ILE A C 1
ATOM 1502 O O . ILE A 1 189 ? 22.125 -24.062 -23 1 95.19 189 ILE A O 1
ATOM 1506 N N . GLN A 1 190 ? 23.812 -25.203 -22.062 1 95.06 190 GLN A N 1
ATOM 1507 C CA . GLN A 1 190 ? 24.844 -24.281 -22.516 1 95.06 190 GLN A CA 1
ATOM 1508 C C . GLN A 1 190 ? 24.906 -24.219 -24.031 1 95.06 190 GLN A C 1
ATOM 1510 O O . GLN A 1 190 ? 24.969 -23.125 -24.609 1 95.06 190 GLN A O 1
ATOM 1515 N N . HIS A 1 191 ? 24.781 -25.328 -24.641 1 93.44 191 HIS A N 1
ATOM 1516 C CA . HIS A 1 191 ? 24.859 -25.406 -26.094 1 93.44 191 HIS A CA 1
ATOM 1517 C C . HIS A 1 191 ? 23.688 -24.688 -26.75 1 93.44 191 HIS A C 1
ATOM 1519 O O . HIS A 1 191 ? 23.875 -23.891 -27.672 1 93.44 191 HIS A O 1
ATOM 1525 N N . VAL A 1 192 ? 22.562 -24.984 -26.25 1 93.5 192 VAL A N 1
ATOM 1526 C CA . VAL A 1 192 ? 21.344 -24.406 -26.844 1 93.5 192 VAL A CA 1
ATOM 1527 C C . VAL A 1 192 ? 21.375 -22.891 -26.688 1 93.5 192 VAL A C 1
ATOM 1529 O O . VAL A 1 192 ? 20.859 -22.156 -27.547 1 93.5 192 VAL A O 1
ATOM 1532 N N . ASN A 1 193 ? 21.953 -22.422 -25.625 1 94.56 193 ASN A N 1
ATOM 1533 C CA . ASN A 1 193 ? 21.969 -20.984 -25.359 1 94.56 193 ASN A CA 1
ATOM 1534 C C . ASN A 1 193 ? 23.25 -20.328 -25.859 1 94.56 193 ASN A C 1
ATOM 1536 O O . ASN A 1 193 ? 23.469 -19.141 -25.625 1 94.56 193 ASN A O 1
ATOM 1540 N N . GLY A 1 194 ? 24.141 -21.031 -26.469 1 92.69 194 GLY A N 1
ATOM 1541 C CA . GLY A 1 194 ? 25.359 -20.5 -27.062 1 92.69 194 GLY A CA 1
ATOM 1542 C C . GLY A 1 194 ? 26.375 -20.031 -26.047 1 92.69 194 GLY A C 1
ATOM 1543 O O . GLY A 1 194 ? 27.047 -19.016 -26.234 1 92.69 194 GLY A O 1
ATOM 1544 N N . ILE A 1 195 ? 26.406 -20.672 -24.953 1 90.88 195 ILE A N 1
ATOM 1545 C CA . ILE A 1 195 ? 27.297 -20.281 -23.875 1 90.88 195 ILE A CA 1
ATOM 1546 C C . ILE A 1 195 ? 28.562 -21.141 -23.922 1 90.88 195 ILE A C 1
ATOM 1548 O O . ILE A 1 195 ? 28.484 -22.359 -24 1 90.88 195 ILE A O 1
ATOM 1552 N N . ASP A 1 196 ? 29.656 -20.438 -23.984 1 84.19 196 ASP A N 1
ATOM 1553 C CA . ASP A 1 196 ? 30.953 -21.078 -23.812 1 84.19 196 ASP A CA 1
ATOM 1554 C C . ASP A 1 196 ? 31.656 -20.594 -22.547 1 84.19 196 ASP A C 1
ATOM 1556 O O . ASP A 1 196 ? 31.438 -19.453 -22.109 1 84.19 196 ASP A O 1
ATOM 1560 N N . ASP A 1 197 ? 32.344 -21.516 -21.938 1 77.25 197 ASP A N 1
ATOM 1561 C CA . ASP A 1 197 ? 32.969 -21.203 -20.656 1 77.25 197 ASP A CA 1
ATOM 1562 C C . ASP A 1 197 ? 33.875 -20 -20.766 1 77.25 197 ASP A C 1
ATOM 1564 O O . ASP A 1 197 ? 34 -19.203 -19.828 1 77.25 197 ASP A O 1
ATOM 1568 N N . SER A 1 198 ? 34.406 -19.781 -21.766 1 82.81 198 SER A N 1
ATOM 1569 C CA . SER A 1 198 ? 35.344 -18.672 -21.938 1 82.81 198 SER A CA 1
ATOM 1570 C C . SER A 1 198 ? 34.594 -17.344 -21.969 1 82.81 198 SER A C 1
ATOM 1572 O O . SER A 1 198 ? 35.094 -16.344 -21.438 1 82.81 198 SER A O 1
ATOM 1574 N N . ASP A 1 199 ? 33.438 -17.328 -22.375 1 88.81 199 ASP A N 1
ATOM 1575 C CA . ASP A 1 199 ? 32.719 -16.078 -22.578 1 88.81 199 ASP A CA 1
ATOM 1576 C C . ASP A 1 199 ? 31.766 -15.789 -21.406 1 88.81 199 ASP A C 1
ATOM 1578 O O . ASP A 1 199 ? 31.344 -14.648 -21.219 1 88.81 199 ASP A O 1
ATOM 1582 N N . CYS A 1 200 ? 31.484 -16.75 -20.656 1 93.88 200 CYS A N 1
ATOM 1583 C CA . CYS A 1 200 ? 30.547 -16.609 -19.547 1 93.88 200 CYS A CA 1
ATOM 1584 C C . CYS A 1 200 ? 31.047 -17.344 -18.297 1 93.88 200 CYS A C 1
ATOM 1586 O O . CYS A 1 200 ? 30.688 -18.5 -18.078 1 93.88 200 CYS A O 1
ATOM 1588 N N . PRO A 1 201 ? 31.797 -16.672 -17.484 1 94.19 201 PRO A N 1
ATOM 1589 C CA . PRO A 1 201 ? 32.406 -17.312 -16.328 1 94.19 201 PRO A CA 1
ATOM 1590 C C . PRO A 1 201 ? 31.453 -17.469 -15.156 1 94.19 201 PRO A C 1
ATOM 1592 O O . PRO A 1 201 ? 31.672 -16.906 -14.078 1 94.19 201 PRO A O 1
ATOM 1595 N N . ILE A 1 202 ? 30.453 -18.25 -15.305 1 96.38 202 ILE A N 1
ATOM 1596 C CA . ILE A 1 202 ? 29.516 -18.531 -14.219 1 96.38 202 ILE A CA 1
ATOM 1597 C C . ILE A 1 202 ? 29.719 -19.969 -13.727 1 96.38 202 ILE A C 1
ATOM 1599 O O . ILE A 1 202 ? 30.219 -20.812 -14.461 1 96.38 202 ILE A O 1
ATOM 1603 N N . TYR A 1 203 ? 29.469 -20.172 -12.523 1 96.38 203 TYR A N 1
ATOM 1604 C CA . TYR A 1 203 ? 29.516 -21.516 -11.953 1 96.38 203 TYR A CA 1
ATOM 1605 C C . TYR A 1 203 ? 28.156 -22.172 -11.984 1 96.38 203 TYR A C 1
ATOM 1607 O O . TYR A 1 203 ? 27.172 -21.625 -11.461 1 96.38 203 TYR A O 1
ATOM 1615 N N . TRP A 1 204 ? 28.094 -23.375 -12.578 1 96.25 204 TRP A N 1
ATOM 1616 C CA . TRP A 1 204 ? 26.828 -24.094 -12.75 1 96.25 204 TRP A CA 1
ATOM 1617 C C . TRP A 1 204 ? 26.641 -25.125 -11.648 1 96.25 204 TRP A C 1
ATOM 1619 O O . TRP A 1 204 ? 27.594 -25.828 -11.273 1 96.25 204 TRP A O 1
ATOM 1629 N N . HIS A 1 205 ? 25.484 -25.188 -11.117 1 97.19 205 HIS A N 1
ATOM 1630 C CA . HIS A 1 205 ? 25.125 -26.188 -10.117 1 97.19 205 HIS A CA 1
ATOM 1631 C C . HIS A 1 205 ? 23.812 -26.875 -10.492 1 97.19 205 HIS A C 1
ATOM 1633 O O . HIS A 1 205 ? 22.828 -26.219 -10.836 1 97.19 205 HIS A O 1
ATOM 1639 N N . ASP A 1 206 ? 23.859 -28.141 -10.438 1 96.5 206 ASP A N 1
ATOM 1640 C CA . ASP A 1 206 ? 22.641 -28.906 -10.688 1 96.5 206 ASP A CA 1
ATOM 1641 C C . ASP A 1 206 ? 21.891 -29.172 -9.391 1 96.5 206 ASP A C 1
ATOM 1643 O O . ASP A 1 206 ? 22.25 -30.078 -8.625 1 96.5 206 ASP A O 1
ATOM 1647 N N . GLY A 1 207 ? 20.875 -28.406 -9.195 1 96.56 207 GLY A N 1
ATOM 1648 C CA . GLY A 1 207 ? 20.062 -28.547 -8.008 1 96.56 207 GLY A CA 1
ATOM 1649 C C . GLY A 1 207 ? 18.781 -29.328 -8.25 1 96.56 207 GLY A C 1
ATOM 1650 O O . GLY A 1 207 ? 17.797 -29.156 -7.527 1 96.56 207 GLY A O 1
ATOM 1651 N N . ARG A 1 208 ? 18.672 -30.078 -9.297 1 95.75 208 ARG A N 1
ATOM 1652 C CA . ARG A 1 208 ? 17.516 -30.922 -9.578 1 95.75 208 ARG A CA 1
ATOM 1653 C C . ARG A 1 208 ? 17.5 -32.156 -8.688 1 95.75 208 ARG A C 1
ATOM 1655 O O . ARG A 1 208 ? 18.516 -32.812 -8.523 1 95.75 208 ARG A O 1
ATOM 1662 N N . VAL A 1 209 ? 16.312 -32.438 -8.195 1 95.25 209 VAL A N 1
ATOM 1663 C CA . VAL A 1 209 ? 16.141 -33.562 -7.258 1 95.25 209 VAL A CA 1
ATOM 1664 C C . VAL A 1 209 ? 15.945 -34.844 -8.023 1 95.25 209 VAL A C 1
ATOM 1666 O O . VAL A 1 209 ? 15.633 -34.844 -9.219 1 95.25 209 VAL A O 1
ATOM 1669 N N . ASP A 1 210 ? 16.141 -35.938 -7.309 1 92.75 210 ASP A N 1
ATOM 1670 C CA . ASP A 1 210 ? 15.867 -37.25 -7.91 1 92.75 210 ASP A CA 1
ATOM 1671 C C . ASP A 1 210 ? 14.383 -37.375 -8.266 1 92.75 210 ASP A C 1
ATOM 1673 O O . ASP A 1 210 ? 13.523 -36.906 -7.539 1 92.75 210 ASP A O 1
ATOM 1677 N N . TYR A 1 211 ? 14.148 -37.969 -9.445 1 93.19 211 TYR A N 1
ATOM 1678 C CA . TYR A 1 211 ? 12.797 -38.25 -9.93 1 93.19 211 TYR A CA 1
ATOM 1679 C C . TYR A 1 211 ? 12.008 -36.938 -10.102 1 93.19 211 TYR A C 1
ATOM 1681 O O . TYR A 1 211 ? 10.789 -36.938 -9.898 1 93.19 211 TYR A O 1
ATOM 1689 N N . ALA A 1 212 ? 12.703 -35.875 -10.383 1 94.5 212 ALA A N 1
ATOM 1690 C CA . ALA A 1 212 ? 12.055 -34.562 -10.508 1 94.5 212 ALA A CA 1
ATOM 1691 C C . ALA A 1 212 ? 10.922 -34.594 -11.531 1 94.5 212 ALA A C 1
ATOM 1693 O O . ALA A 1 212 ? 9.852 -34.031 -11.312 1 94.5 212 ALA A O 1
ATOM 1694 N N . GLN A 1 213 ? 11.047 -35.375 -12.57 1 93.06 213 GLN A N 1
ATOM 1695 C CA . GLN A 1 213 ? 10.094 -35.438 -13.672 1 93.06 213 GLN A CA 1
ATOM 1696 C C . GLN A 1 213 ? 8.758 -36 -13.219 1 93.06 213 GLN A C 1
ATOM 1698 O O . GLN A 1 213 ? 7.723 -35.75 -13.836 1 93.06 213 GLN A O 1
ATOM 1703 N N . TRP A 1 214 ? 8.812 -36.75 -12.148 1 92.88 214 TRP A N 1
ATOM 1704 C CA . TRP A 1 214 ? 7.621 -37.438 -11.703 1 92.88 214 TRP A CA 1
ATOM 1705 C C . TRP A 1 214 ? 7.152 -36.938 -10.352 1 92.88 214 TRP A C 1
ATOM 1707 O O . TRP A 1 214 ? 6.176 -37.438 -9.789 1 92.88 214 TRP A O 1
ATOM 1717 N N . SER A 1 215 ? 7.855 -35.969 -9.875 1 94.31 215 SER A N 1
ATOM 1718 C CA . SER A 1 215 ? 7.578 -35.5 -8.523 1 94.31 215 SER A CA 1
ATOM 1719 C C . SER A 1 215 ? 6.359 -34.562 -8.508 1 94.31 215 SER A C 1
ATOM 1721 O O . SER A 1 215 ? 6.129 -33.812 -9.453 1 94.31 215 SER A O 1
ATOM 1723 N N . THR A 1 216 ? 5.582 -34.625 -7.438 1 93.25 216 THR A N 1
ATOM 1724 C CA . THR A 1 216 ? 4.453 -33.719 -7.238 1 93.25 216 THR A CA 1
ATOM 1725 C C . THR A 1 216 ? 4.934 -32.281 -7.043 1 93.25 216 THR A C 1
ATOM 1727 O O . THR A 1 216 ? 6.113 -32.031 -6.773 1 93.25 216 THR A O 1
ATOM 1730 N N . ASP A 1 217 ? 4.055 -31.391 -7.18 1 93.38 217 ASP A N 1
ATOM 1731 C CA . ASP A 1 217 ? 4.383 -29.984 -6.957 1 93.38 217 ASP A CA 1
ATOM 1732 C C . ASP A 1 217 ? 4.82 -29.75 -5.512 1 93.38 217 ASP A C 1
ATOM 1734 O O . ASP A 1 217 ? 5.742 -28.969 -5.254 1 93.38 217 ASP A O 1
ATOM 1738 N N . ALA A 1 218 ? 4.137 -30.375 -4.617 1 93.5 218 ALA A N 1
ATOM 1739 C CA . ALA A 1 218 ? 4.469 -30.219 -3.203 1 93.5 218 ALA A CA 1
ATOM 1740 C C . ALA A 1 218 ? 5.895 -30.688 -2.92 1 93.5 218 ALA A C 1
ATOM 1742 O O . ALA A 1 218 ? 6.641 -30.016 -2.199 1 93.5 218 ALA A O 1
ATOM 1743 N N . ARG A 1 219 ? 6.254 -31.781 -3.516 1 95.62 219 ARG A N 1
ATOM 1744 C CA . ARG A 1 219 ? 7.609 -32.281 -3.322 1 95.62 219 ARG A CA 1
ATOM 1745 C C . ARG A 1 219 ? 8.641 -31.359 -3.965 1 95.62 219 ARG A C 1
ATOM 1747 O O . ARG A 1 219 ? 9.703 -31.109 -3.393 1 95.62 219 ARG A O 1
ATOM 1754 N N . MET A 1 220 ? 8.328 -30.906 -5.16 1 97.75 220 MET A N 1
ATOM 1755 C CA . MET A 1 220 ? 9.242 -30 -5.859 1 97.75 220 MET A CA 1
ATOM 1756 C C . MET A 1 220 ? 9.438 -28.703 -5.082 1 97.75 220 MET A C 1
ATOM 1758 O O . MET A 1 220 ? 10.523 -28.125 -5.09 1 97.75 220 MET A O 1
ATOM 1762 N N . GLU A 1 221 ? 8.383 -28.203 -4.434 1 97.88 221 GLU A N 1
ATOM 1763 C CA . GLU A 1 221 ? 8.492 -27.016 -3.582 1 97.88 221 GLU A CA 1
ATOM 1764 C C . GLU A 1 221 ? 9.461 -27.266 -2.426 1 97.88 221 GLU A C 1
ATOM 1766 O O . GLU A 1 221 ? 10.32 -26.422 -2.145 1 97.88 221 GLU A O 1
ATOM 1771 N N . ARG A 1 222 ? 9.336 -28.375 -1.806 1 97.44 222 ARG A N 1
ATOM 1772 C CA . ARG A 1 222 ? 10.258 -28.734 -0.731 1 97.44 222 ARG A CA 1
ATOM 1773 C C . ARG A 1 222 ? 11.68 -28.875 -1.25 1 97.44 222 ARG A C 1
ATOM 1775 O O . ARG A 1 222 ? 12.633 -28.484 -0.569 1 97.44 222 ARG A O 1
ATOM 1782 N N . ALA A 1 223 ? 11.773 -29.453 -2.391 1 97.94 223 ALA A N 1
ATOM 1783 C CA . ALA A 1 223 ? 13.094 -29.625 -3 1 97.94 223 ALA A CA 1
ATOM 1784 C C . ALA A 1 223 ? 13.758 -28.281 -3.271 1 97.94 223 ALA A C 1
ATOM 1786 O O . ALA A 1 223 ? 14.953 -28.109 -3.014 1 97.94 223 ALA A O 1
ATOM 1787 N N . ALA A 1 224 ? 13.023 -27.391 -3.811 1 98.44 224 ALA A N 1
ATOM 1788 C CA . ALA A 1 224 ? 13.555 -26.062 -4.07 1 98.44 224 ALA A CA 1
ATOM 1789 C C . ALA A 1 224 ? 14.031 -25.391 -2.777 1 98.44 224 ALA A C 1
ATOM 1791 O O . ALA A 1 224 ? 15.117 -24.812 -2.734 1 98.44 224 ALA A O 1
ATOM 1792 N N . ALA A 1 225 ? 13.227 -25.484 -1.736 1 98.25 225 ALA A N 1
ATOM 1793 C CA . ALA A 1 225 ? 13.586 -24.906 -0.439 1 98.25 225 ALA A CA 1
ATOM 1794 C C . ALA A 1 225 ? 14.859 -25.562 0.109 1 98.25 225 ALA A C 1
ATOM 1796 O O . ALA A 1 225 ? 15.766 -24.859 0.575 1 98.25 225 ALA A O 1
ATOM 1797 N N . SER A 1 226 ? 14.914 -26.828 0.014 1 97.5 226 SER A N 1
ATOM 1798 C CA . SER A 1 226 ? 16.094 -27.562 0.483 1 97.5 226 SER A CA 1
ATOM 1799 C C . SER A 1 226 ? 17.328 -27.219 -0.339 1 97.5 226 SER A C 1
ATOM 1801 O O . SER A 1 226 ? 18.422 -27.078 0.205 1 97.5 226 SER A O 1
ATOM 1803 N N . GLY A 1 227 ? 17.109 -27.172 -1.602 1 97.94 227 GLY A N 1
ATOM 1804 C CA . GLY A 1 227 ? 18.203 -26.766 -2.463 1 97.94 227 GLY A CA 1
ATOM 1805 C C . GLY A 1 227 ? 18.797 -25.422 -2.084 1 97.94 227 GLY A C 1
ATOM 1806 O O . GLY A 1 227 ? 20.016 -25.25 -2.057 1 97.94 227 GLY A O 1
ATOM 1807 N N . LEU A 1 228 ? 17.938 -24.469 -1.817 1 98.06 228 LEU A N 1
ATOM 1808 C CA . LEU A 1 228 ? 18.406 -23.141 -1.421 1 98.06 228 LEU A CA 1
ATOM 1809 C C . LEU A 1 228 ? 19.156 -23.203 -0.09 1 98.06 228 LEU A C 1
ATOM 1811 O O . LEU A 1 228 ? 20.109 -22.453 0.127 1 98.06 228 LEU A O 1
ATOM 1815 N N . ALA A 1 229 ? 18.719 -24.047 0.753 1 96.94 229 ALA A N 1
ATOM 1816 C CA . ALA A 1 229 ? 19.422 -24.234 2.021 1 96.94 229 ALA A CA 1
ATOM 1817 C C . ALA A 1 229 ? 20.859 -24.688 1.793 1 96.94 229 ALA A C 1
ATOM 1819 O O . ALA A 1 229 ? 21.781 -24.219 2.459 1 96.94 229 ALA A O 1
ATOM 1820 N N . TYR A 1 230 ? 21.047 -25.625 0.895 1 95.75 230 TYR A N 1
ATOM 1821 C CA . TYR A 1 230 ? 22.391 -26.062 0.53 1 95.75 230 TYR A CA 1
ATOM 1822 C C . TYR A 1 230 ? 23.219 -24.906 -0.009 1 95.75 230 TYR A C 1
ATOM 1824 O O . TYR A 1 230 ? 24.375 -24.703 0.399 1 95.75 230 TYR A O 1
ATOM 1832 N N . VAL A 1 231 ? 22.594 -24.219 -0.886 1 97.12 231 VAL A N 1
ATOM 1833 C CA . VAL A 1 231 ? 23.281 -23.078 -1.503 1 97.12 231 VAL A CA 1
ATOM 1834 C C . VAL A 1 231 ? 23.719 -22.094 -0.426 1 97.12 231 VAL A C 1
ATOM 1836 O O . VAL A 1 231 ? 24.844 -21.594 -0.445 1 97.12 231 VAL A O 1
ATOM 1839 N N . GLN A 1 232 ? 22.812 -21.797 0.464 1 95.56 232 GLN A N 1
ATOM 1840 C CA . GLN A 1 232 ? 23.109 -20.859 1.55 1 95.56 232 GLN A CA 1
ATOM 1841 C C . GLN A 1 232 ? 24.25 -21.375 2.42 1 95.56 232 GLN A C 1
ATOM 1843 O O . GLN A 1 232 ? 25.125 -20.625 2.809 1 95.56 232 GLN A O 1
ATOM 1848 N N . ALA A 1 233 ? 24.281 -22.562 2.688 1 92.38 233 ALA A N 1
ATOM 1849 C CA . ALA A 1 233 ? 25.266 -23.172 3.576 1 92.38 233 ALA A CA 1
ATOM 1850 C C . ALA A 1 233 ? 26.672 -23.109 2.959 1 92.38 233 ALA A C 1
ATOM 1852 O O . ALA A 1 233 ? 27.656 -22.891 3.662 1 92.38 233 ALA A O 1
ATOM 1853 N N . TYR A 1 234 ? 26.75 -23.266 1.709 1 93.69 234 TYR A N 1
ATOM 1854 C CA . TYR A 1 234 ? 28.047 -23.375 1.074 1 93.69 234 TYR A CA 1
ATOM 1855 C C . TYR A 1 234 ? 28.5 -22.031 0.515 1 93.69 234 TYR A C 1
ATOM 1857 O O . TYR A 1 234 ? 29.688 -21.703 0.571 1 93.69 234 TYR A O 1
ATOM 1865 N N . LEU A 1 235 ? 27.578 -21.234 -0.004 1 94.88 235 LEU A N 1
ATOM 1866 C CA . LEU A 1 235 ? 27.969 -20.047 -0.732 1 94.88 235 LEU A CA 1
ATOM 1867 C C . LEU A 1 235 ? 27.672 -18.781 0.081 1 94.88 235 LEU A C 1
ATOM 1869 O O . LEU A 1 235 ? 28.281 -17.734 -0.135 1 94.88 235 LEU A O 1
ATOM 1873 N N . SER A 1 236 ? 26.656 -18.797 0.977 1 94 236 SER A N 1
ATOM 1874 C CA . SER A 1 236 ? 26.156 -17.625 1.693 1 94 236 SER A CA 1
ATOM 1875 C C . SER A 1 236 ? 25.969 -16.438 0.75 1 94 236 SER A C 1
ATOM 1877 O O . SER A 1 236 ? 26.516 -15.359 0.977 1 94 236 SER A O 1
ATOM 1879 N N . PRO A 1 237 ? 25.156 -16.719 -0.262 1 96.5 237 PRO A N 1
ATOM 1880 C CA . PRO A 1 237 ? 24.969 -15.641 -1.246 1 96.5 237 PRO A CA 1
ATOM 1881 C C . PRO A 1 237 ? 24.312 -14.398 -0.656 1 96.5 237 PRO A C 1
ATOM 1883 O O . PRO A 1 237 ? 23.5 -14.508 0.262 1 96.5 237 PRO A O 1
ATOM 1886 N N . GLN A 1 238 ? 24.672 -13.234 -1.237 1 96 238 GLN A N 1
ATOM 1887 C CA . GLN A 1 238 ? 24.078 -11.969 -0.812 1 96 238 GLN A CA 1
ATOM 1888 C C . GLN A 1 238 ? 22.719 -11.75 -1.471 1 96 238 GLN A C 1
ATOM 1890 O O . GLN A 1 238 ? 21.891 -10.992 -0.965 1 96 238 GLN A O 1
ATOM 1895 N N . ALA A 1 239 ? 22.531 -12.414 -2.592 1 97.81 239 ALA A N 1
ATOM 1896 C CA . ALA A 1 239 ? 21.266 -12.297 -3.295 1 97.81 239 ALA A CA 1
ATOM 1897 C C . ALA A 1 239 ? 20.984 -13.531 -4.148 1 97.81 239 ALA A C 1
ATOM 1899 O O . ALA A 1 239 ? 21.922 -14.148 -4.676 1 97.81 239 ALA A O 1
ATOM 1900 N N . VAL A 1 240 ? 19.781 -13.836 -4.23 1 98.62 240 VAL A N 1
ATOM 1901 C CA . VAL A 1 240 ? 19.281 -14.852 -5.145 1 98.62 240 VAL A CA 1
ATOM 1902 C C . VAL A 1 240 ? 18.312 -14.211 -6.145 1 98.62 240 VAL A C 1
ATOM 1904 O O . VAL A 1 240 ? 17.359 -13.555 -5.754 1 98.62 240 VAL A O 1
ATOM 1907 N N . ILE A 1 241 ? 18.578 -14.375 -7.43 1 98.69 241 ILE A N 1
ATOM 1908 C CA . ILE A 1 241 ? 17.797 -13.734 -8.477 1 98.69 241 ILE A CA 1
ATOM 1909 C C . ILE A 1 241 ? 17 -14.781 -9.258 1 98.69 241 ILE A C 1
ATOM 1911 O O . ILE A 1 241 ? 17.578 -15.781 -9.711 1 98.69 241 ILE A O 1
ATOM 1915 N N . THR A 1 242 ? 15.734 -14.625 -9.391 1 98.62 242 THR A N 1
ATOM 1916 C CA . THR A 1 242 ? 14.867 -15.508 -10.164 1 98.62 242 THR A CA 1
ATOM 1917 C C . THR A 1 242 ? 13.969 -14.688 -11.086 1 98.62 242 THR A C 1
ATOM 1919 O O . THR A 1 242 ? 13.875 -13.469 -10.961 1 98.62 242 THR A O 1
ATOM 1922 N N . GLN A 1 243 ? 13.391 -15.422 -12.062 1 97.75 243 GLN A N 1
ATOM 1923 C CA . GLN A 1 243 ? 12.336 -14.797 -12.844 1 97.75 243 GLN A CA 1
ATOM 1924 C C . GLN A 1 243 ? 11.008 -14.805 -12.086 1 97.75 243 GLN A C 1
ATOM 1926 O O . GLN A 1 243 ? 10.898 -15.422 -11.023 1 97.75 243 GLN A O 1
ATOM 1931 N N . GLY A 1 244 ? 10.031 -14.07 -12.57 1 94.62 244 GLY A N 1
ATOM 1932 C CA . GLY A 1 244 ? 8.75 -13.914 -11.906 1 94.62 244 GLY A CA 1
ATOM 1933 C C . GLY A 1 244 ? 7.754 -15.008 -12.258 1 94.62 244 GLY A C 1
ATOM 1934 O O . GLY A 1 244 ? 8.078 -15.93 -13 1 94.62 244 GLY A O 1
ATOM 1935 N N . GLU A 1 245 ? 6.551 -14.852 -11.742 1 90.06 245 GLU A N 1
ATOM 1936 C CA . GLU A 1 245 ? 5.508 -15.867 -11.812 1 90.06 245 GLU A CA 1
ATOM 1937 C C . GLU A 1 245 ? 5.082 -16.125 -13.258 1 90.06 245 GLU A C 1
ATOM 1939 O O . GLU A 1 245 ? 4.715 -17.234 -13.617 1 90.06 245 GLU A O 1
ATOM 1944 N N . SER A 1 246 ? 5.176 -15.148 -14.039 1 87.56 246 SER A N 1
ATOM 1945 C CA . SER A 1 246 ? 4.73 -15.281 -15.422 1 87.56 246 SER A CA 1
ATOM 1946 C C . SER A 1 246 ? 5.66 -16.188 -16.219 1 87.56 246 SER A C 1
ATOM 1948 O O . SER A 1 246 ? 5.266 -16.75 -17.25 1 87.56 246 SER A O 1
ATOM 1950 N N . SER A 1 247 ? 6.863 -16.359 -15.711 1 92.38 247 SER A N 1
ATOM 1951 C CA . SER A 1 247 ? 7.855 -17.078 -16.516 1 92.38 247 SER A CA 1
ATOM 1952 C C . SER A 1 247 ? 8.414 -18.281 -15.758 1 92.38 247 SER A C 1
ATOM 1954 O O . SER A 1 247 ? 9.156 -19.078 -16.312 1 92.38 247 SER A O 1
ATOM 1956 N N . GLU A 1 248 ? 8.07 -18.359 -14.555 1 96.38 248 GLU A N 1
ATOM 1957 C CA . GLU A 1 248 ? 8.68 -19.391 -13.719 1 96.38 248 GLU A CA 1
ATOM 1958 C C . GLU A 1 248 ? 7.629 -20.328 -13.141 1 96.38 248 GLU A C 1
ATOM 1960 O O . GLU A 1 248 ? 6.438 -20.016 -13.156 1 96.38 248 GLU A O 1
ATOM 1965 N N . GLU A 1 249 ? 8.125 -21.484 -12.695 1 95.81 249 GLU A N 1
ATOM 1966 C CA . GLU A 1 249 ? 7.254 -22.469 -12.062 1 95.81 249 GLU A CA 1
ATOM 1967 C C . GLU A 1 249 ? 6.797 -21.984 -10.688 1 95.81 249 GLU A C 1
ATOM 1969 O O . GLU A 1 249 ? 7.605 -21.5 -9.891 1 95.81 249 GLU A O 1
ATOM 1974 N N . VAL A 1 250 ? 5.551 -22.234 -10.406 1 93.5 250 VAL A N 1
ATOM 1975 C CA . VAL A 1 250 ? 4.934 -21.766 -9.172 1 93.5 250 VAL A CA 1
ATOM 1976 C C . VAL A 1 250 ? 5.562 -22.484 -7.977 1 93.5 250 VAL A C 1
ATOM 1978 O O . VAL A 1 250 ? 5.906 -21.844 -6.977 1 93.5 250 VAL A O 1
ATOM 1981 N N . PHE A 1 251 ? 5.723 -23.859 -8.039 1 95.62 251 PHE A N 1
ATOM 1982 C CA . PHE A 1 251 ? 6.289 -24.609 -6.922 1 95.62 251 PHE A CA 1
ATOM 1983 C C . PHE A 1 251 ? 7.668 -24.078 -6.559 1 95.62 251 PHE A C 1
ATOM 1985 O O . PHE A 1 251 ? 8.023 -24.016 -5.379 1 95.62 251 PHE A O 1
ATOM 1992 N N . PHE A 1 252 ? 8.383 -23.75 -7.578 1 98.12 252 PHE A N 1
ATOM 1993 C CA . PHE A 1 252 ? 9.75 -23.266 -7.43 1 98.12 252 PHE A CA 1
ATOM 1994 C C . PHE A 1 252 ? 9.773 -21.922 -6.703 1 98.12 252 PHE A C 1
ATOM 1996 O O . PHE A 1 252 ? 10.5 -21.766 -5.719 1 98.12 252 PHE A O 1
ATOM 2003 N N . LEU A 1 253 ? 8.984 -20.969 -7.133 1 98 253 LEU A N 1
ATOM 2004 C CA . LEU A 1 253 ? 8.953 -19.625 -6.543 1 98 253 LEU A CA 1
ATOM 2005 C C . LEU A 1 253 ? 8.484 -19.688 -5.098 1 98 253 LEU A C 1
ATOM 2007 O O . LEU A 1 253 ? 9.039 -19.016 -4.23 1 98 253 LEU A O 1
ATOM 2011 N N . GLN A 1 254 ? 7.551 -20.5 -4.855 1 96.44 254 GLN A N 1
ATOM 2012 C CA . GLN A 1 254 ? 7.039 -20.641 -3.494 1 96.44 254 GLN A CA 1
ATOM 2013 C C . GLN A 1 254 ? 8.109 -21.203 -2.562 1 96.44 254 GLN A C 1
ATOM 2015 O O . GLN A 1 254 ? 8.281 -20.719 -1.442 1 96.44 254 GLN A O 1
ATOM 2020 N N . GLY A 1 255 ? 8.789 -22.141 -3.02 1 97.94 255 GLY A N 1
ATOM 2021 C CA . GLY A 1 255 ? 9.844 -22.734 -2.225 1 97.94 255 GLY A CA 1
ATOM 2022 C C . GLY A 1 255 ? 10.992 -21.781 -1.938 1 97.94 255 GLY A C 1
ATOM 2023 O O . GLY A 1 255 ? 11.453 -21.688 -0.798 1 97.94 255 GLY A O 1
ATOM 2024 N N . ILE A 1 256 ? 11.414 -21.125 -2.996 1 98.44 256 ILE A N 1
ATOM 2025 C CA . ILE A 1 256 ? 12.531 -20.203 -2.865 1 98.44 256 ILE A CA 1
ATOM 2026 C C . ILE A 1 256 ? 12.141 -19.031 -1.975 1 98.44 256 ILE A C 1
ATOM 2028 O O . ILE A 1 256 ? 12.914 -18.609 -1.108 1 98.44 256 ILE A O 1
ATOM 2032 N N . GLU A 1 257 ? 11 -18.5 -2.215 1 97.25 257 GLU A N 1
ATOM 2033 C CA . GLU A 1 257 ? 10.531 -17.359 -1.435 1 97.25 257 GLU A CA 1
ATOM 2034 C C . GLU A 1 257 ? 10.461 -17.688 0.051 1 97.25 257 GLU A C 1
ATOM 2036 O O . GLU A 1 257 ? 10.953 -16.938 0.892 1 97.25 257 GLU A O 1
ATOM 2041 N N . ARG A 1 258 ? 9.867 -18.734 0.365 1 96.06 258 ARG A N 1
ATOM 2042 C CA . ARG A 1 258 ? 9.719 -19.156 1.753 1 96.06 258 ARG A CA 1
ATOM 2043 C C . ARG A 1 258 ? 11.078 -19.359 2.414 1 96.06 258 ARG A C 1
ATOM 2045 O O . ARG A 1 258 ? 11.32 -18.844 3.51 1 96.06 258 ARG A O 1
ATOM 2052 N N . LYS A 1 259 ? 11.906 -20.062 1.785 1 97.5 259 LYS A N 1
ATOM 2053 C CA . LYS A 1 259 ? 13.195 -20.375 2.381 1 97.5 259 LYS A CA 1
ATOM 2054 C C . LYS A 1 259 ? 14.078 -19.125 2.475 1 97.5 259 LYS A C 1
ATOM 2056 O O . LYS A 1 259 ? 14.805 -18.953 3.449 1 97.5 259 LYS A O 1
ATOM 2061 N N . ALA A 1 260 ? 14.062 -18.312 1.449 1 97.75 260 ALA A N 1
ATOM 2062 C CA . ALA A 1 260 ? 14.836 -17.078 1.478 1 97.75 260 ALA A CA 1
ATOM 2063 C C . ALA A 1 260 ? 14.422 -16.203 2.66 1 97.75 260 ALA A C 1
ATOM 2065 O O . ALA A 1 260 ? 15.273 -15.609 3.324 1 97.75 260 ALA A O 1
ATOM 2066 N N . ARG A 1 261 ? 13.141 -16.109 2.863 1 94.44 261 ARG A N 1
ATOM 2067 C CA . ARG A 1 261 ? 12.633 -15.344 4 1 94.44 261 ARG A CA 1
ATOM 2068 C C . ARG A 1 261 ? 13.133 -15.93 5.316 1 94.44 261 ARG A C 1
ATOM 2070 O O . ARG A 1 261 ? 13.57 -15.188 6.203 1 94.44 261 ARG A O 1
ATOM 2077 N N . GLU A 1 262 ? 13.141 -17.203 5.418 1 95.44 262 GLU A N 1
ATOM 2078 C CA . GLU A 1 262 ? 13.617 -17.891 6.617 1 95.44 262 GLU A CA 1
ATOM 2079 C C . GLU A 1 262 ? 15.102 -17.625 6.855 1 95.44 262 GLU A C 1
ATOM 2081 O O . GLU A 1 262 ? 15.523 -17.422 7.992 1 95.44 262 GLU A O 1
ATOM 2086 N N . LEU A 1 263 ? 15.82 -17.594 5.801 1 95.81 263 LEU A N 1
ATOM 2087 C CA . LEU A 1 263 ? 17.266 -17.469 5.879 1 95.81 263 LEU A CA 1
ATOM 2088 C C . LEU A 1 263 ? 17.688 -16 5.941 1 95.81 263 LEU A C 1
ATOM 2090 O O . LEU A 1 263 ? 18.828 -15.688 6.281 1 95.81 263 LEU A O 1
ATOM 2094 N N . GLY A 1 264 ? 16.812 -15.094 5.602 1 93.06 264 GLY A N 1
ATOM 2095 C CA . GLY A 1 264 ? 17.141 -13.68 5.555 1 93.06 264 GLY A CA 1
ATOM 2096 C C . GLY A 1 264 ? 17.953 -13.297 4.336 1 93.06 264 GLY A C 1
ATOM 2097 O O . GLY A 1 264 ? 18.734 -12.336 4.379 1 93.06 264 GLY A O 1
ATOM 2098 N N . THR A 1 265 ? 17.891 -14.094 3.299 1 95.38 265 THR A N 1
ATOM 2099 C CA . THR A 1 265 ? 18.609 -13.812 2.057 1 95.38 265 THR A CA 1
ATOM 2100 C C . THR A 1 265 ? 17.734 -12.984 1.115 1 95.38 265 THR A C 1
ATOM 2102 O O . THR A 1 265 ? 16.531 -13.227 0.999 1 95.38 265 THR A O 1
ATOM 2105 N N . ALA A 1 266 ? 18.391 -12.016 0.468 1 96.94 266 ALA A N 1
ATOM 2106 C CA . ALA A 1 266 ? 17.641 -11.18 -0.477 1 96.94 266 ALA A CA 1
ATOM 2107 C C . ALA A 1 266 ? 17.219 -11.984 -1.705 1 96.94 266 ALA A C 1
ATOM 2109 O O . ALA A 1 266 ? 18.078 -12.484 -2.449 1 96.94 266 ALA A O 1
ATOM 2110 N N . HIS A 1 267 ? 15.977 -12.195 -1.862 1 97.94 267 HIS A N 1
ATOM 2111 C CA . HIS A 1 267 ? 15.406 -12.852 -3.039 1 97.94 267 HIS A CA 1
ATOM 2112 C C . HIS A 1 267 ? 14.859 -11.82 -4.023 1 97.94 267 HIS A C 1
ATOM 2114 O O . HIS A 1 267 ? 13.805 -11.227 -3.781 1 97.94 267 HIS A O 1
ATOM 2120 N N . ILE A 1 268 ? 15.57 -11.625 -5.105 1 97.75 268 ILE A N 1
ATOM 2121 C CA . ILE A 1 268 ? 15.164 -10.656 -6.121 1 97.75 268 ILE A CA 1
ATOM 2122 C C . ILE A 1 268 ? 14.367 -11.367 -7.211 1 97.75 268 ILE A C 1
ATOM 2124 O O . ILE A 1 268 ? 14.914 -12.156 -7.98 1 97.75 268 ILE A O 1
ATOM 2128 N N . VAL A 1 269 ? 13.094 -11.164 -7.242 1 97.19 269 VAL A N 1
ATOM 2129 C CA . VAL A 1 269 ? 12.242 -11.641 -8.328 1 97.19 269 VAL A CA 1
ATOM 2130 C C . VAL A 1 269 ? 12.172 -10.594 -9.43 1 97.19 269 VAL A C 1
ATOM 2132 O O . VAL A 1 269 ? 11.633 -9.5 -9.219 1 97.19 269 VAL A O 1
ATOM 2135 N N . LEU A 1 270 ? 12.711 -10.914 -10.578 1 96.44 270 LEU A N 1
ATOM 2136 C CA . LEU A 1 270 ? 12.734 -9.93 -11.656 1 96.44 270 LEU A CA 1
ATOM 2137 C C . LEU A 1 270 ? 11.328 -9.625 -12.141 1 96.44 270 LEU A C 1
ATOM 2139 O O . LEU A 1 270 ? 10.531 -10.531 -12.391 1 96.44 270 LEU A O 1
ATOM 2143 N N . PRO A 1 271 ? 11.039 -8.352 -12.25 1 91.25 271 PRO A N 1
ATOM 2144 C CA . PRO A 1 271 ? 9.688 -7.949 -12.656 1 91.25 271 PRO A CA 1
ATOM 2145 C C . PRO A 1 271 ? 9.477 -8.023 -14.172 1 91.25 271 PRO A C 1
ATOM 2147 O O . PRO A 1 271 ? 8.344 -7.945 -14.641 1 91.25 271 PRO A O 1
ATOM 2150 N N . THR A 1 272 ? 10.539 -8.117 -14.922 1 92 272 THR A N 1
ATOM 2151 C CA . THR A 1 272 ? 10.5 -8.117 -16.375 1 92 272 THR A CA 1
ATOM 2152 C C . THR A 1 272 ? 11.586 -9.023 -16.953 1 92 272 THR A C 1
ATOM 2154 O O . THR A 1 272 ? 12.359 -9.625 -16.203 1 92 272 THR A O 1
ATOM 2157 N N . ALA A 1 273 ? 11.523 -9.117 -18.25 1 94.75 273 ALA A N 1
ATOM 2158 C CA . ALA A 1 273 ? 12.578 -9.875 -18.922 1 94.75 273 ALA A CA 1
ATOM 2159 C C . ALA A 1 273 ? 13.938 -9.227 -18.703 1 94.75 273 ALA A C 1
ATOM 2161 O O . ALA A 1 273 ? 14.047 -8.008 -18.562 1 94.75 273 ALA A O 1
ATOM 2162 N N . THR A 1 274 ? 14.938 -10.031 -18.688 1 95.56 274 THR A N 1
ATOM 2163 C CA . THR A 1 274 ? 16.281 -9.562 -18.344 1 95.56 274 THR A CA 1
ATOM 2164 C C . THR A 1 274 ? 16.75 -8.516 -19.359 1 95.56 274 THR A C 1
ATOM 2166 O O . THR A 1 274 ? 17.5 -7.609 -19 1 95.56 274 THR A O 1
ATOM 2169 N N . ARG A 1 275 ? 16.328 -8.625 -20.594 1 93.81 275 ARG A N 1
ATOM 2170 C CA . ARG A 1 275 ? 16.766 -7.695 -21.625 1 93.81 275 ARG A CA 1
ATOM 2171 C C . ARG A 1 275 ? 16.406 -6.258 -21.266 1 93.81 275 ARG A C 1
ATOM 2173 O O . ARG A 1 275 ? 17.109 -5.316 -21.656 1 93.81 275 ARG A O 1
ATOM 2180 N N . ASP A 1 276 ? 15.414 -6.09 -20.469 1 91.38 276 ASP A N 1
ATOM 2181 C CA . ASP A 1 276 ? 14.906 -4.758 -20.156 1 91.38 276 ASP A CA 1
ATOM 2182 C C . ASP A 1 276 ? 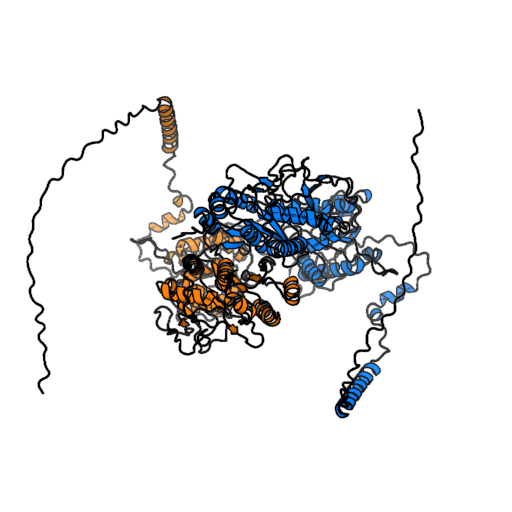15.508 -4.238 -18.844 1 91.38 276 ASP A C 1
ATOM 2184 O O . ASP A 1 276 ? 15.219 -3.115 -18.422 1 91.38 276 ASP A O 1
ATOM 2188 N N . ILE A 1 277 ? 16.312 -5.027 -18.203 1 95 277 ILE A N 1
ATOM 2189 C CA . ILE A 1 277 ? 16.859 -4.613 -16.906 1 95 277 ILE A CA 1
ATOM 2190 C C . ILE A 1 277 ? 18.312 -5.062 -16.781 1 95 277 ILE A C 1
ATOM 2192 O O . ILE A 1 277 ? 18.734 -5.5 -15.719 1 95 277 ILE A O 1
ATOM 2196 N N . MET A 1 278 ? 19.078 -4.988 -17.828 1 95.75 278 MET A N 1
ATOM 2197 C CA . MET A 1 278 ? 20.453 -5.465 -17.906 1 95.75 278 MET A CA 1
ATOM 2198 C C . MET A 1 278 ? 21.375 -4.664 -16.984 1 95.75 278 MET A C 1
ATOM 2200 O O . MET A 1 278 ? 22.453 -5.125 -16.609 1 95.75 278 MET A O 1
ATOM 2204 N N . TRP A 1 279 ? 20.859 -3.498 -16.578 1 93.56 279 TRP A N 1
ATOM 2205 C CA . TRP A 1 279 ? 21.703 -2.633 -15.75 1 93.56 279 TRP A CA 1
ATOM 2206 C C . TRP A 1 279 ? 21.953 -3.26 -14.383 1 93.56 279 TRP A C 1
ATOM 2208 O O . TRP A 1 279 ? 22.875 -2.855 -13.672 1 93.56 279 TRP A O 1
ATOM 2218 N N . ILE A 1 280 ? 21.219 -4.297 -13.984 1 96.31 280 ILE A N 1
ATOM 2219 C CA . ILE A 1 280 ? 21.422 -5.016 -12.734 1 96.31 280 ILE A CA 1
ATOM 2220 C C . ILE A 1 280 ? 22.812 -5.652 -12.711 1 96.31 280 ILE A C 1
ATOM 2222 O O . ILE A 1 280 ? 23.391 -5.832 -11.641 1 96.31 280 ILE A O 1
ATOM 2226 N N . SER A 1 281 ? 23.359 -5.957 -13.867 1 96.25 281 SER A N 1
ATOM 2227 C CA . SER A 1 281 ? 24.641 -6.656 -13.984 1 96.25 281 SER A CA 1
ATOM 2228 C C . SER A 1 281 ? 25.781 -5.805 -13.445 1 96.25 281 SER A C 1
ATOM 2230 O O . SER A 1 281 ? 26.844 -6.328 -13.094 1 96.25 281 SER A O 1
ATOM 2232 N N . SER A 1 282 ? 25.578 -4.516 -13.367 1 93.94 282 SER A N 1
ATOM 2233 C CA . SER A 1 282 ? 26.656 -3.615 -12.953 1 93.94 282 SER A CA 1
ATOM 2234 C C . SER A 1 282 ? 26.672 -3.445 -11.438 1 93.94 282 SER A C 1
ATOM 2236 O O . SER A 1 282 ? 27.547 -2.77 -10.898 1 93.94 282 SER A O 1
ATOM 2238 N N . LEU A 1 283 ? 25.75 -4.09 -10.727 1 95.5 283 LEU A N 1
ATOM 2239 C CA . LEU A 1 283 ? 25.656 -3.951 -9.281 1 95.5 283 LEU A CA 1
ATOM 2240 C C . LEU A 1 283 ? 26.438 -5.047 -8.57 1 95.5 283 LEU A C 1
ATOM 2242 O O . LEU A 1 283 ? 26.484 -6.184 -9.039 1 95.5 283 LEU A O 1
ATOM 2246 N N . ASP A 1 284 ? 27.078 -4.688 -7.539 1 95.44 284 ASP A N 1
ATOM 2247 C CA . ASP A 1 284 ? 27.781 -5.703 -6.766 1 95.44 284 ASP A CA 1
ATOM 2248 C C . ASP A 1 284 ? 26.844 -6.398 -5.781 1 95.44 284 ASP A C 1
ATOM 2250 O O . ASP A 1 284 ? 25.688 -5.996 -5.633 1 95.44 284 ASP A O 1
ATOM 2254 N N . SER A 1 285 ? 27.312 -7.398 -5.168 1 95.81 285 SER A N 1
ATOM 2255 C CA . SER A 1 285 ? 26.5 -8.258 -4.32 1 95.81 285 SER A CA 1
ATOM 2256 C C . SER A 1 285 ? 25.922 -7.492 -3.131 1 95.81 285 SER A C 1
ATOM 2258 O O . SER A 1 285 ? 24.797 -7.734 -2.715 1 95.81 285 SER A O 1
ATOM 2260 N N . HIS A 1 286 ? 26.672 -6.523 -2.596 1 94.5 286 HIS A N 1
ATOM 2261 C CA . HIS A 1 286 ? 26.172 -5.75 -1.459 1 94.5 286 HIS A CA 1
ATOM 2262 C C . HIS A 1 286 ? 25.031 -4.832 -1.869 1 94.5 286 HIS A C 1
ATOM 2264 O O . HIS A 1 286 ? 24.062 -4.68 -1.131 1 94.5 286 HIS A O 1
ATOM 2270 N N . SER A 1 287 ? 25.172 -4.223 -3.02 1 95.88 287 SER A N 1
ATOM 2271 C CA . SER A 1 287 ? 24.078 -3.418 -3.572 1 95.88 287 SER A CA 1
ATOM 2272 C C . SER A 1 287 ? 22.828 -4.254 -3.773 1 95.88 287 SER A C 1
ATOM 2274 O O . SER A 1 287 ? 21.719 -3.809 -3.445 1 95.88 287 SER A O 1
ATOM 2276 N N . LEU A 1 288 ? 23.031 -5.434 -4.258 1 97.56 288 LEU A N 1
ATOM 2277 C CA . LEU A 1 288 ? 21.891 -6.301 -4.562 1 97.56 288 LEU A CA 1
ATOM 2278 C C . LEU A 1 288 ? 21.172 -6.727 -3.283 1 97.56 288 LEU A C 1
ATOM 2280 O O . LEU A 1 288 ? 19.969 -6.938 -3.287 1 97.56 288 LEU A O 1
ATOM 2284 N N . GLN A 1 289 ? 21.906 -6.82 -2.252 1 96.12 289 GLN A N 1
ATOM 2285 C CA . GLN A 1 289 ? 21.312 -7.195 -0.971 1 96.12 289 GLN A CA 1
ATOM 2286 C C . GLN A 1 289 ? 20.297 -6.164 -0.513 1 96.12 289 GLN A C 1
ATOM 2288 O O . GLN A 1 289 ? 19.312 -6.508 0.151 1 96.12 289 GLN A O 1
ATOM 2293 N N . ALA A 1 290 ? 20.422 -4.926 -0.904 1 95.75 290 ALA A N 1
ATOM 2294 C CA . ALA A 1 290 ? 19.562 -3.828 -0.475 1 95.75 290 ALA A CA 1
ATOM 2295 C C . ALA A 1 290 ? 18.359 -3.674 -1.408 1 95.75 290 ALA A C 1
ATOM 2297 O O . ALA A 1 290 ? 17.5 -2.834 -1.177 1 95.75 290 ALA A O 1
ATOM 2298 N N . TRP A 1 291 ? 18.281 -4.516 -2.408 1 96.12 291 TRP A N 1
ATOM 2299 C CA . TRP A 1 291 ? 17.328 -4.367 -3.498 1 96.12 291 TRP A CA 1
ATOM 2300 C C . TRP A 1 291 ? 15.898 -4.293 -2.961 1 96.12 291 TRP A C 1
ATOM 2302 O O . TRP A 1 291 ? 15.125 -3.42 -3.359 1 96.12 291 TRP A O 1
ATOM 2312 N N . ASN A 1 292 ? 15.555 -5.16 -2.02 1 93 292 ASN A N 1
ATOM 2313 C CA . ASN A 1 292 ? 14.172 -5.293 -1.572 1 93 292 ASN A CA 1
ATOM 2314 C C . ASN A 1 292 ? 13.859 -4.34 -0.423 1 93 292 ASN A C 1
ATOM 2316 O O . ASN A 1 292 ? 12.695 -4.039 -0.158 1 93 292 ASN A O 1
ATOM 2320 N N . ASP A 1 293 ? 14.828 -3.828 0.272 1 91.5 293 ASP A N 1
ATOM 2321 C CA . ASP A 1 293 ? 14.609 -3.053 1.489 1 91.5 293 ASP A CA 1
ATOM 2322 C C . ASP A 1 293 ? 14.617 -1.554 1.192 1 91.5 293 ASP A C 1
ATOM 2324 O O . ASP A 1 293 ? 14.031 -0.766 1.938 1 91.5 293 ASP A O 1
ATOM 2328 N N . MET A 1 294 ? 15.328 -1.213 0.185 1 93.38 294 MET A N 1
ATOM 2329 C CA . MET A 1 294 ? 15.406 0.203 -0.165 1 93.38 294 MET A CA 1
ATOM 2330 C C . MET A 1 294 ? 14.047 0.732 -0.61 1 93.38 294 MET A C 1
ATOM 2332 O O . MET A 1 294 ? 13.352 0.082 -1.389 1 93.38 294 MET A O 1
ATOM 2336 N N . ARG A 1 295 ? 13.672 1.898 -0.059 1 92.31 295 ARG A N 1
ATOM 2337 C CA . ARG A 1 295 ? 12.383 2.5 -0.377 1 92.31 295 ARG A CA 1
ATOM 2338 C C . ARG A 1 295 ? 12.539 3.965 -0.776 1 92.31 295 ARG A C 1
ATOM 2340 O O . ARG A 1 295 ? 13.352 4.688 -0.188 1 92.31 295 ARG A O 1
ATOM 2347 N N . ILE A 1 296 ? 11.75 4.363 -1.748 1 94.88 296 ILE A N 1
ATOM 2348 C CA . ILE A 1 296 ? 11.695 5.758 -2.174 1 94.88 296 ILE A CA 1
ATOM 2349 C C . ILE A 1 296 ? 10.273 6.293 -2.02 1 94.88 296 ILE A C 1
ATOM 2351 O O . ILE A 1 296 ? 9.312 5.625 -2.396 1 94.88 296 ILE A O 1
ATOM 2355 N N . GLU A 1 297 ? 10.133 7.348 -1.387 1 94.69 297 GLU A N 1
ATOM 2356 C CA . GLU A 1 297 ? 8.859 8.055 -1.286 1 94.69 297 GLU A CA 1
ATOM 2357 C C . GLU A 1 297 ? 8.867 9.32 -2.129 1 94.69 297 GLU A C 1
ATOM 2359 O O . GLU A 1 297 ? 9.859 10.047 -2.172 1 94.69 297 GLU A O 1
ATOM 2364 N N . ILE A 1 298 ? 7.762 9.609 -2.793 1 96.5 298 ILE A N 1
ATOM 2365 C CA . ILE A 1 298 ? 7.66 10.789 -3.639 1 96.5 298 ILE A CA 1
ATOM 2366 C C . ILE A 1 298 ? 6.949 11.906 -2.881 1 96.5 298 ILE A C 1
ATOM 2368 O O . ILE A 1 298 ? 5.918 11.68 -2.244 1 96.5 298 ILE A O 1
ATOM 2372 N N . LEU A 1 299 ? 7.492 13.039 -2.914 1 97.25 299 LEU A N 1
ATOM 2373 C CA . LEU A 1 299 ? 6.93 14.219 -2.283 1 97.25 299 LEU A CA 1
ATOM 2374 C C . LEU A 1 299 ? 6.688 15.32 -3.311 1 97.25 299 LEU A C 1
ATOM 2376 O O . LEU A 1 299 ? 7.609 15.727 -4.023 1 97.25 299 LEU A O 1
ATOM 2380 N N . ILE A 1 300 ? 5.453 15.836 -3.389 1 96 300 ILE A N 1
ATOM 2381 C CA . ILE A 1 300 ? 5.09 16.906 -4.312 1 96 300 ILE A CA 1
ATOM 2382 C C . ILE A 1 300 ? 4.398 18.031 -3.553 1 96 300 ILE A C 1
ATOM 2384 O O . ILE A 1 300 ? 3.48 17.781 -2.766 1 96 300 ILE A O 1
ATOM 2388 N N . GLN A 1 301 ? 4.867 19.203 -3.752 1 92.19 301 GLN A N 1
ATOM 2389 C CA . GLN A 1 301 ? 4.145 20.391 -3.309 1 92.19 301 GLN A CA 1
ATOM 2390 C C . GLN A 1 301 ? 3.211 20.906 -4.398 1 92.19 301 GLN A C 1
ATOM 2392 O O . GLN A 1 301 ? 3.668 21.438 -5.41 1 92.19 301 GLN A O 1
ATOM 2397 N N . ALA A 1 302 ? 1.96 20.797 -4.168 1 92.06 302 ALA A N 1
ATOM 2398 C CA . ALA A 1 302 ? 0.992 21.188 -5.188 1 92.06 302 ALA A CA 1
ATOM 2399 C C . ALA A 1 302 ? 0.955 22.703 -5.34 1 92.06 302 ALA A C 1
ATOM 2401 O O . ALA A 1 302 ? 1.136 23.438 -4.363 1 92.06 302 ALA A O 1
ATOM 2402 N N . PRO A 1 303 ? 0.685 23.172 -6.559 1 86.06 303 PRO A N 1
ATOM 2403 C CA . PRO A 1 303 ? 0.605 24.609 -6.801 1 86.06 303 PRO A CA 1
ATOM 2404 C C . PRO A 1 303 ? -0.7 25.219 -6.297 1 86.06 303 PRO A C 1
ATOM 2406 O O . PRO A 1 303 ? -1.673 24.5 -6.059 1 86.06 303 PRO A O 1
ATOM 2409 N N . THR A 1 304 ? -0.654 26.5 -6.125 1 82.19 304 THR A N 1
ATOM 2410 C CA . THR A 1 304 ? -1.86 27.203 -5.703 1 82.19 304 THR A CA 1
ATOM 2411 C C . THR A 1 304 ? -2.816 27.391 -6.879 1 82.19 304 THR A C 1
ATOM 2413 O O . THR A 1 304 ? -4.035 27.391 -6.699 1 82.19 304 THR A O 1
ATOM 2416 N N . GLN A 1 305 ? -2.154 27.578 -7.977 1 78.69 305 GLN A N 1
ATOM 2417 C CA . GLN A 1 305 ? -2.977 27.781 -9.164 1 78.69 305 GLN A CA 1
ATOM 2418 C C . GLN A 1 305 ? -2.504 26.906 -10.32 1 78.69 305 GLN A C 1
ATOM 2420 O O . GLN A 1 305 ? -1.427 26.312 -10.25 1 78.69 305 GLN A O 1
ATOM 2425 N N . SER A 1 306 ? -3.275 26.688 -11.312 1 75.5 306 SER A N 1
ATOM 2426 C CA . SER A 1 306 ? -2.959 25.984 -12.555 1 75.5 306 SER A CA 1
ATOM 2427 C C . SER A 1 306 ? -2.709 24.5 -12.297 1 75.5 306 SER A C 1
ATOM 2429 O O . SER A 1 306 ? -1.571 24.078 -12.055 1 75.5 306 SER A O 1
ATOM 2431 N N . SER A 1 307 ? -3.658 23.734 -12.438 1 86.62 307 SER A N 1
ATOM 2432 C CA . SER A 1 307 ? -3.609 22.297 -12.164 1 86.62 307 SER A CA 1
ATOM 2433 C C . SER A 1 307 ? -3.01 21.531 -13.336 1 86.62 307 SER A C 1
ATOM 2435 O O . SER A 1 307 ? -2.627 20.375 -13.195 1 86.62 307 SER A O 1
ATOM 2437 N N . GLY A 1 308 ? -2.797 22.203 -14.469 1 88 308 GLY A N 1
ATOM 2438 C CA . GLY A 1 308 ? -2.344 21.531 -15.672 1 88 308 GLY A CA 1
ATOM 2439 C C . GLY A 1 308 ? -0.974 20.891 -15.516 1 88 308 GLY A C 1
ATOM 2440 O O . GLY A 1 308 ? -0.775 19.734 -15.883 1 88 308 GLY A O 1
ATOM 2441 N N . SER A 1 309 ? -0.022 21.688 -15.047 1 90.06 309 SER A N 1
ATOM 2442 C CA . SER A 1 309 ? 1.334 21.172 -14.883 1 90.06 309 SER A CA 1
ATOM 2443 C C . SER A 1 309 ? 1.367 20.016 -13.891 1 90.06 309 SER A C 1
ATOM 2445 O O . SER A 1 309 ? 2.08 19.031 -14.109 1 90.06 309 SER A O 1
ATOM 2447 N N . PHE A 1 310 ? 0.581 20.188 -12.93 1 93.12 310 PHE A N 1
ATOM 2448 C CA . PHE A 1 310 ? 0.499 19.125 -11.93 1 93.12 310 PHE A CA 1
ATOM 2449 C C . PHE A 1 310 ? -0.059 17.844 -12.539 1 93.12 310 PHE A C 1
ATOM 2451 O O . PHE A 1 310 ? 0.481 16.766 -12.32 1 93.12 310 PHE A O 1
ATOM 2458 N N . ILE A 1 311 ? -1.078 17.953 -13.289 1 93.25 311 ILE A N 1
ATOM 2459 C CA . ILE A 1 311 ? -1.73 16.812 -13.914 1 93.25 311 ILE A CA 1
ATOM 2460 C C . ILE A 1 311 ? -0.763 16.125 -14.883 1 93.25 311 ILE A C 1
ATOM 2462 O O . ILE A 1 311 ? -0.693 14.906 -14.938 1 93.25 311 ILE A O 1
ATOM 2466 N N . ARG A 1 312 ? 0.004 16.906 -15.594 1 93.25 312 ARG A N 1
ATOM 2467 C CA . ARG A 1 312 ? 1.008 16.359 -16.5 1 93.25 312 ARG A CA 1
ATOM 2468 C C . ARG A 1 312 ? 2.053 15.547 -15.742 1 93.25 312 ARG A C 1
ATOM 2470 O O . ARG A 1 312 ? 2.441 14.461 -16.188 1 93.25 312 ARG A O 1
ATOM 2477 N N . LEU A 1 313 ? 2.514 16.094 -14.633 1 95 313 LEU A N 1
ATOM 2478 C CA . LEU A 1 313 ? 3.467 15.375 -13.789 1 95 313 LEU A CA 1
ATOM 2479 C C . LEU A 1 313 ? 2.896 14.031 -13.344 1 95 313 LEU A C 1
ATOM 2481 O O . LEU A 1 313 ? 3.553 12.992 -13.477 1 95 313 LEU A O 1
ATOM 2485 N N . ILE A 1 314 ? 1.646 14.062 -12.844 1 94.88 314 ILE A N 1
ATOM 2486 C CA . ILE A 1 314 ? 1.033 12.852 -12.32 1 94.88 314 ILE A CA 1
ATOM 2487 C C . ILE A 1 314 ? 0.868 11.828 -13.445 1 94.88 314 ILE A C 1
ATOM 2489 O O . ILE A 1 314 ? 1.098 10.633 -13.242 1 94.88 314 ILE A O 1
ATOM 2493 N N . ARG A 1 315 ? 0.524 12.234 -14.617 1 94.19 315 ARG A N 1
ATOM 2494 C CA . ARG A 1 315 ? 0.4 11.328 -15.75 1 94.19 315 ARG A CA 1
ATOM 2495 C C . ARG A 1 315 ? 1.743 10.695 -16.094 1 94.19 315 ARG A C 1
ATOM 2497 O O . ARG A 1 315 ? 1.814 9.5 -16.375 1 94.19 315 ARG A O 1
ATOM 2504 N N . SER A 1 316 ? 2.801 11.5 -16.062 1 95.44 316 SER A N 1
ATOM 2505 C CA . SER A 1 316 ? 4.129 10.969 -16.328 1 95.44 316 SER A CA 1
ATOM 2506 C C . SER A 1 316 ? 4.539 9.945 -15.273 1 95.44 316 SER A C 1
ATOM 2508 O O . SER A 1 316 ? 5.191 8.945 -15.586 1 95.44 316 SER A O 1
ATOM 2510 N N . LEU A 1 317 ? 4.172 10.203 -14.039 1 95.31 317 LEU A N 1
ATOM 2511 C CA . LEU A 1 317 ? 4.469 9.273 -12.961 1 95.31 317 LEU A CA 1
ATOM 2512 C C . LEU A 1 317 ? 3.68 7.977 -13.125 1 95.31 317 LEU A C 1
ATOM 2514 O O . LEU A 1 317 ? 4.195 6.891 -12.844 1 95.31 317 LEU A O 1
ATOM 2518 N N . LYS A 1 318 ? 2.477 8.062 -13.57 1 92.44 318 LYS A N 1
ATOM 2519 C CA . LYS A 1 318 ? 1.639 6.883 -13.758 1 92.44 318 LYS A CA 1
ATOM 2520 C C . LYS A 1 318 ? 2.166 6.012 -14.891 1 92.44 318 LYS A C 1
ATOM 2522 O O . LYS A 1 318 ? 1.997 4.789 -14.875 1 92.44 318 LYS A O 1
ATOM 2527 N N . ASP A 1 319 ? 2.854 6.566 -15.812 1 92.5 319 ASP A N 1
ATOM 2528 C CA . ASP A 1 319 ? 3.346 5.859 -17 1 92.5 319 ASP A CA 1
ATOM 2529 C C . ASP A 1 319 ? 4.723 5.254 -16.734 1 92.5 319 ASP A C 1
ATOM 2531 O O . ASP A 1 319 ? 5.246 4.512 -17.562 1 92.5 319 ASP A O 1
ATOM 2535 N N . ALA A 1 320 ? 5.254 5.52 -15.625 1 93.62 320 ALA A N 1
ATOM 2536 C CA . ALA A 1 320 ? 6.621 5.09 -15.336 1 93.62 320 ALA A CA 1
ATOM 2537 C C . ALA A 1 320 ? 6.668 3.604 -14.984 1 93.62 320 ALA A C 1
ATOM 2539 O O . ALA A 1 320 ? 5.688 3.047 -14.492 1 93.62 320 ALA A O 1
ATOM 2540 N N . ASP A 1 321 ? 7.766 2.984 -15.305 1 92.81 321 ASP A N 1
ATOM 2541 C CA . ASP A 1 321 ? 8.031 1.604 -14.914 1 92.81 321 ASP A CA 1
ATOM 2542 C C . ASP A 1 321 ? 8.703 1.543 -13.539 1 92.81 321 ASP A C 1
ATOM 2544 O O . ASP A 1 321 ? 9.883 1.858 -13.406 1 92.81 321 ASP A O 1
ATOM 2548 N N . TYR A 1 322 ? 7.961 1.068 -12.539 1 92.19 322 TYR A N 1
ATOM 2549 C CA . TYR A 1 322 ? 8.438 1.081 -11.164 1 92.19 322 TYR A CA 1
ATOM 2550 C C . TYR A 1 322 ? 9.039 -0.268 -10.781 1 92.19 322 TYR A C 1
ATOM 2552 O O . TYR A 1 322 ? 9.289 -0.531 -9.602 1 92.19 322 TYR A O 1
ATOM 2560 N N . LEU A 1 323 ? 9.25 -1.092 -11.719 1 90.5 323 LEU A N 1
ATOM 2561 C CA . LEU A 1 323 ? 9.922 -2.369 -11.516 1 90.5 323 LEU A CA 1
ATOM 2562 C C . LEU A 1 323 ? 9.164 -3.227 -10.508 1 90.5 323 LEU A C 1
ATOM 2564 O O . LEU A 1 323 ? 9.773 -3.818 -9.609 1 90.5 323 LEU A O 1
ATOM 2568 N N . GLY A 1 324 ? 7.828 -3.174 -10.547 1 82.75 324 GLY A N 1
ATOM 2569 C CA . GLY A 1 324 ? 6.992 -4.086 -9.781 1 82.75 324 GLY A CA 1
ATOM 2570 C C . GLY A 1 324 ? 6.289 -3.42 -8.617 1 82.75 324 GLY A C 1
ATOM 2571 O O . GLY A 1 324 ? 5.234 -3.877 -8.18 1 82.75 324 GLY A O 1
ATOM 2572 N N . SER A 1 325 ? 6.852 -2.371 -8.008 1 82.75 325 SER A N 1
ATOM 2573 C CA . SER A 1 325 ? 6.215 -1.708 -6.871 1 82.75 325 SER A CA 1
ATOM 2574 C C . SER A 1 325 ? 6.398 -0.195 -6.941 1 82.75 325 SER A C 1
ATOM 2576 O O . SER A 1 325 ? 7.523 0.302 -6.891 1 82.75 325 SER A O 1
ATOM 2578 N N . ALA A 1 326 ? 5.312 0.442 -6.953 1 88.06 326 ALA A N 1
ATOM 2579 C CA . ALA A 1 326 ? 5.359 1.899 -7.031 1 88.06 326 ALA A CA 1
ATOM 2580 C C . ALA A 1 326 ? 5.582 2.518 -5.652 1 88.06 326 ALA A C 1
ATOM 2582 O O . ALA A 1 326 ? 5.066 2.016 -4.652 1 88.06 326 ALA A O 1
ATOM 2583 N N . PRO A 1 327 ? 6.312 3.609 -5.633 1 90.75 327 PRO A N 1
ATOM 2584 C CA . PRO A 1 327 ? 6.551 4.309 -4.367 1 90.75 327 PRO A CA 1
ATOM 2585 C C . PRO A 1 327 ? 5.301 5 -3.828 1 90.75 327 PRO A C 1
ATOM 2587 O O . PRO A 1 327 ? 4.332 5.188 -4.566 1 90.75 327 PRO A O 1
ATOM 2590 N N . GLY A 1 328 ? 5.352 5.191 -2.461 1 90.38 328 GLY A N 1
ATOM 2591 C CA . GLY A 1 328 ? 4.316 6.043 -1.897 1 90.38 328 GLY A CA 1
ATOM 2592 C C . GLY A 1 328 ? 4.367 7.469 -2.412 1 90.38 328 GLY A C 1
ATOM 2593 O O . GLY A 1 328 ? 5.445 7.996 -2.688 1 90.38 328 GLY A O 1
ATOM 2594 N N . LEU A 1 329 ? 3.211 8.086 -2.545 1 93.38 329 LEU A N 1
ATOM 2595 C CA . LEU A 1 329 ? 3.082 9.445 -3.053 1 93.38 329 LEU A CA 1
ATOM 2596 C C . LEU A 1 329 ? 2.455 10.359 -2.006 1 93.38 329 LEU A C 1
ATOM 2598 O O . LEU A 1 329 ? 1.339 10.109 -1.545 1 93.38 329 LEU A O 1
ATOM 2602 N N . THR A 1 330 ? 3.16 11.32 -1.558 1 94.75 330 THR A N 1
ATOM 2603 C CA . THR A 1 330 ? 2.643 12.352 -0.659 1 94.75 330 THR A CA 1
ATOM 2604 C C . THR A 1 330 ? 2.467 13.672 -1.395 1 94.75 330 THR A C 1
ATOM 2606 O O . THR A 1 330 ? 3.404 14.172 -2.021 1 94.75 330 THR A O 1
ATOM 2609 N N . ILE A 1 331 ? 1.299 14.234 -1.318 1 95.75 331 ILE A N 1
ATOM 2610 C CA . ILE A 1 331 ? 0.991 15.516 -1.952 1 95.75 331 ILE A CA 1
ATOM 2611 C C . ILE A 1 331 ? 0.59 16.531 -0.889 1 95.75 331 ILE A C 1
ATOM 2613 O O . ILE A 1 331 ? -0.361 16.312 -0.136 1 95.75 331 ILE A O 1
ATOM 2617 N N . GLU A 1 332 ? 1.315 17.609 -0.805 1 95.12 332 GLU A N 1
ATOM 2618 C CA . GLU A 1 332 ? 0.987 18.734 0.066 1 95.12 332 GLU A CA 1
ATOM 2619 C C . GLU A 1 332 ? 0.164 19.781 -0.675 1 95.12 332 GLU A C 1
ATOM 2621 O O . GLU A 1 332 ? 0.667 20.438 -1.588 1 95.12 332 GLU A O 1
ATOM 2626 N N . LEU A 1 333 ? -1.055 19.969 -0.199 1 95.12 333 LEU A N 1
ATOM 2627 C CA . LEU A 1 333 ? -1.95 20.938 -0.824 1 95.12 333 LEU A CA 1
ATOM 2628 C C . LEU A 1 333 ? -1.9 22.281 -0.094 1 95.12 333 LEU A C 1
ATOM 2630 O O . LEU A 1 333 ? -1.801 22.312 1.134 1 95.12 333 LEU A O 1
ATOM 2634 N N . PRO A 1 334 ? -1.938 23.391 -0.886 1 92.5 334 PRO A N 1
ATOM 2635 C CA . PRO A 1 334 ? -2.051 24.703 -0.252 1 92.5 334 PRO A CA 1
ATOM 2636 C C . PRO A 1 334 ? -3.436 24.953 0.336 1 92.5 334 PRO A C 1
ATOM 2638 O O . PRO A 1 334 ? -4.34 24.141 0.176 1 92.5 334 PRO A O 1
ATOM 2641 N N . HIS A 1 335 ? -3.496 25.984 1.069 1 91.94 335 HIS A N 1
ATOM 2642 C CA . HIS A 1 335 ? -4.785 26.359 1.644 1 91.94 335 HIS A CA 1
ATOM 2643 C C . HIS A 1 335 ? -5.832 26.562 0.557 1 91.94 335 HIS A C 1
ATOM 2645 O O . HIS A 1 335 ? -6.926 26 0.625 1 91.94 335 HIS A O 1
ATOM 2651 N N . ASP A 1 336 ? -5.441 27.406 -0.407 1 88.44 336 ASP A N 1
ATOM 2652 C CA . ASP A 1 336 ? -6.336 27.625 -1.54 1 88.44 336 ASP A CA 1
ATOM 2653 C C . ASP A 1 336 ? -6.012 26.672 -2.691 1 88.44 336 ASP A C 1
ATOM 2655 O O . ASP A 1 336 ? -5.047 26.891 -3.428 1 88.44 336 ASP A O 1
ATOM 2659 N N . VAL A 1 337 ? -6.852 25.703 -2.85 1 89.88 337 VAL A N 1
ATOM 2660 C CA . VAL A 1 337 ? -6.594 24.688 -3.873 1 89.88 337 VAL A CA 1
ATOM 2661 C C . VAL A 1 337 ? -7.566 24.875 -5.035 1 89.88 337 VAL A C 1
ATOM 2663 O O . VAL A 1 337 ? -8.758 25.125 -4.824 1 89.88 337 VAL A O 1
ATOM 2666 N N . ASP A 1 338 ? -7.023 24.766 -6.227 1 88.75 338 ASP A N 1
ATOM 2667 C CA . ASP A 1 338 ? -7.852 24.75 -7.43 1 88.75 338 ASP A CA 1
ATOM 2668 C C . ASP A 1 338 ? -8.859 23.594 -7.391 1 88.75 338 ASP A C 1
ATOM 2670 O O . ASP A 1 338 ? -8.469 22.438 -7.25 1 88.75 338 ASP A O 1
ATOM 2674 N N . PRO A 1 339 ? -10.109 23.969 -7.551 1 91.12 339 PRO A N 1
ATOM 2675 C CA . PRO A 1 339 ? -11.133 22.906 -7.531 1 91.12 339 PRO A CA 1
ATOM 2676 C C . PRO A 1 339 ? -10.891 21.828 -8.586 1 91.12 339 PRO A C 1
ATOM 2678 O O . PRO A 1 339 ? -11.227 20.672 -8.367 1 91.12 339 PRO A O 1
ATOM 2681 N N . GLN A 1 340 ? -10.344 22.219 -9.641 1 91.5 340 GLN A N 1
ATOM 2682 C CA . GLN A 1 340 ? -10.047 21.234 -10.68 1 91.5 340 GLN A CA 1
ATOM 2683 C C . GLN A 1 340 ? -9.016 20.219 -10.203 1 91.5 340 GLN A C 1
ATOM 2685 O O . GLN A 1 340 ? -9.086 19.047 -10.547 1 91.5 340 GLN A O 1
ATOM 2690 N N . LEU A 1 341 ? -8.102 20.734 -9.477 1 93.19 341 LEU A N 1
ATOM 2691 C CA . LEU A 1 341 ? -7.102 19.828 -8.922 1 93.19 341 LEU A CA 1
ATOM 2692 C C . LEU A 1 341 ? -7.734 18.844 -7.953 1 93.19 341 LEU A C 1
ATOM 2694 O O . LEU A 1 341 ? -7.426 17.641 -7.988 1 93.19 341 LEU A O 1
ATOM 2698 N N . LEU A 1 342 ? -8.594 19.328 -7.109 1 93.88 342 LEU A N 1
ATOM 2699 C CA . LEU A 1 342 ? -9.258 18.453 -6.145 1 93.88 342 LEU A CA 1
ATOM 2700 C C . LEU A 1 342 ? -10.094 17.391 -6.855 1 93.88 342 LEU A C 1
ATOM 2702 O O . LEU A 1 342 ? -10.117 16.234 -6.434 1 93.88 342 LEU A O 1
ATOM 2706 N N . GLN A 1 343 ? -10.766 17.766 -7.902 1 94 343 GLN A N 1
ATOM 2707 C CA . GLN A 1 343 ? -11.547 16.812 -8.688 1 94 343 GLN A CA 1
ATOM 2708 C C . GLN A 1 343 ? -10.656 15.75 -9.32 1 94 343 GLN A C 1
ATOM 2710 O O . GLN A 1 343 ? -11 14.57 -9.344 1 94 343 GLN A O 1
ATOM 2715 N N . PHE A 1 344 ? -9.57 16.203 -9.844 1 94.31 344 PHE A N 1
ATOM 2716 C CA . PHE A 1 344 ? -8.609 15.281 -10.438 1 94.31 344 PHE A CA 1
ATOM 2717 C C . PHE A 1 344 ? -8.117 14.273 -9.406 1 94.31 344 PHE A C 1
ATOM 2719 O O . PHE A 1 344 ? -8.062 13.07 -9.672 1 94.31 344 PHE A O 1
ATOM 2726 N N . LEU A 1 345 ? -7.75 14.758 -8.242 1 93.5 345 LEU A N 1
ATOM 2727 C CA . LEU A 1 345 ? -7.223 13.906 -7.18 1 93.5 345 LEU A CA 1
ATOM 2728 C C . LEU A 1 345 ? -8.273 12.898 -6.719 1 93.5 345 LEU A C 1
ATOM 2730 O O . LEU A 1 345 ? -7.934 11.766 -6.375 1 93.5 345 LEU A O 1
ATOM 2734 N N . LYS A 1 346 ? -9.461 13.297 -6.672 1 92.69 346 LYS A N 1
ATOM 2735 C CA . LYS A 1 346 ? -10.562 12.445 -6.254 1 92.69 346 LYS A CA 1
ATOM 2736 C C . LYS A 1 346 ? -10.648 11.188 -7.121 1 92.69 346 LYS A C 1
ATOM 2738 O O . LYS A 1 346 ? -10.93 10.102 -6.617 1 92.69 346 LYS A O 1
ATOM 2743 N N . THR A 1 347 ? -10.352 11.289 -8.305 1 89.12 347 THR A N 1
ATOM 2744 C CA . THR A 1 347 ? -10.555 10.195 -9.242 1 89.12 347 THR A CA 1
ATOM 2745 C C . THR A 1 347 ? -9.227 9.547 -9.617 1 89.12 347 THR A C 1
ATOM 2747 O O . THR A 1 347 ? -9.188 8.602 -10.406 1 89.12 347 THR A O 1
ATOM 2750 N N . MET A 1 348 ? -8.203 10.062 -9.102 1 88.94 348 MET A N 1
ATOM 2751 C CA . MET A 1 348 ? -6.875 9.578 -9.461 1 88.94 348 MET A CA 1
ATOM 2752 C C . MET A 1 348 ? -6.641 8.172 -8.914 1 88.94 348 MET A C 1
ATOM 2754 O O . MET A 1 348 ? -6.934 7.898 -7.746 1 88.94 348 MET A O 1
ATOM 2758 N N . LYS A 1 349 ? -6.109 7.336 -9.836 1 84.88 349 LYS A N 1
ATOM 2759 C CA . LYS A 1 349 ? -5.684 6.004 -9.414 1 84.88 349 LYS A CA 1
ATOM 2760 C C . LYS A 1 349 ? -4.164 5.867 -9.469 1 84.88 349 LYS A C 1
ATOM 2762 O O . LYS A 1 349 ? -3.551 6.109 -10.508 1 84.88 349 LYS A O 1
ATOM 2767 N N . TRP A 1 350 ? -3.51 5.676 -8.375 1 88.12 350 TRP A N 1
ATOM 2768 C CA . TRP A 1 350 ? -2.066 5.477 -8.305 1 88.12 350 TRP A CA 1
ATOM 2769 C C . TRP A 1 350 ? -1.698 4.039 -8.648 1 88.12 350 TRP A C 1
ATOM 2771 O O . TRP A 1 350 ? -2.447 3.107 -8.344 1 88.12 350 TRP A O 1
ATOM 2781 N N . PRO A 1 351 ? -0.529 3.967 -9.375 1 77.38 351 PRO A N 1
ATOM 2782 C CA . PRO A 1 351 ? -0.16 2.619 -9.82 1 77.38 351 PRO A CA 1
ATOM 2783 C C . PRO A 1 351 ? 0.014 1.646 -8.656 1 77.38 351 PRO A C 1
ATOM 2785 O O . PRO A 1 351 ? 0.437 2.047 -7.566 1 77.38 351 PRO A O 1
ATOM 2788 N N . SER A 1 352 ? -0.379 0.512 -8.672 1 63.94 352 SER A N 1
ATOM 2789 C CA . SER A 1 352 ? -0.25 -0.613 -7.754 1 63.94 352 SER A CA 1
ATOM 2790 C C . SER A 1 352 ? -1.561 -0.883 -7.023 1 63.94 352 SER A C 1
ATOM 2792 O O . SER A 1 352 ? -2.387 0.019 -6.863 1 63.94 352 SER A O 1
ATOM 2794 N N . ASP A 1 353 ? -1.94 -1.979 -7.023 1 56.75 353 ASP A N 1
ATOM 2795 C CA . ASP A 1 353 ? -3.191 -2.506 -6.484 1 56.75 353 ASP A CA 1
ATOM 2796 C C . ASP A 1 353 ? -3.494 -1.905 -5.113 1 56.75 353 ASP A C 1
ATOM 2798 O O . ASP A 1 353 ? -4.613 -2.023 -4.613 1 56.75 353 ASP A O 1
ATOM 2802 N N . ALA A 1 354 ? -2.297 -1.384 -4.438 1 52 354 ALA A N 1
ATOM 2803 C CA . ALA A 1 354 ? -2.729 -0.971 -3.105 1 52 354 ALA A CA 1
ATOM 2804 C C . ALA A 1 354 ? -3.062 0.518 -3.074 1 52 354 ALA A C 1
ATOM 2806 O O . ALA A 1 354 ? -2.168 1.363 -3.148 1 52 354 ALA A O 1
ATOM 2807 N N . SER A 1 355 ? -4.27 0.959 -3.715 1 50 355 SER A N 1
ATOM 2808 C CA . SER A 1 355 ? -4.812 2.312 -3.699 1 50 355 SER A CA 1
ATOM 2809 C C . SER A 1 355 ? -4.285 3.107 -2.508 1 50 355 SER A C 1
ATOM 2811 O O . SER A 1 355 ? -4.238 4.34 -2.549 1 50 355 SER A O 1
ATOM 2813 N N . ASN A 1 356 ? -3.639 2.402 -1.553 1 57.47 356 ASN A N 1
ATOM 2814 C CA . ASN A 1 356 ? -3.416 2.994 -0.238 1 57.47 356 ASN A CA 1
ATOM 2815 C C . ASN A 1 356 ? -2.021 3.605 -0.127 1 57.47 356 ASN A C 1
ATOM 2817 O O . ASN A 1 356 ? -1.528 3.84 0.977 1 57.47 356 ASN A O 1
ATOM 2821 N N . LYS A 1 357 ? -1.58 4.152 -1.456 1 79.5 357 LYS A N 1
ATOM 2822 C CA . LYS A 1 357 ? -0.217 4.66 -1.334 1 79.5 357 LYS A CA 1
ATOM 2823 C C . LYS A 1 357 ? -0.173 6.172 -1.553 1 79.5 357 LYS A C 1
ATOM 2825 O O . LYS A 1 357 ? 0.905 6.75 -1.696 1 79.5 357 LYS A O 1
ATOM 2830 N N . VAL A 1 358 ? -1.357 6.793 -1.508 1 88.69 358 VAL A N 1
ATOM 2831 C CA . VAL A 1 358 ? -1.402 8.242 -1.691 1 88.69 358 VAL A CA 1
ATOM 2832 C C . VAL A 1 358 ? -1.783 8.914 -0.376 1 88.69 358 VAL A C 1
ATOM 2834 O O . VAL A 1 358 ? -2.799 8.57 0.234 1 88.69 358 VAL A O 1
ATOM 2837 N N . THR A 1 359 ? -1.001 9.797 0.053 1 92.06 359 THR A N 1
ATOM 2838 C CA . THR A 1 359 ? -1.261 10.594 1.244 1 92.06 359 THR A CA 1
ATOM 2839 C C . THR A 1 359 ? -1.443 12.07 0.879 1 92.06 359 THR A C 1
ATOM 2841 O O . THR A 1 359 ? -0.587 12.656 0.217 1 92.06 359 THR A O 1
ATOM 2844 N N . LEU A 1 360 ? -2.586 12.617 1.288 1 95.19 360 LEU A N 1
ATOM 2845 C CA . LEU A 1 360 ? -2.867 14.023 1.034 1 95.19 360 LEU A CA 1
ATOM 2846 C C . LEU A 1 360 ? -2.908 14.812 2.338 1 95.19 360 LEU A C 1
ATOM 2848 O O . LEU A 1 360 ? -3.438 14.336 3.342 1 95.19 360 LEU A O 1
ATOM 2852 N N . ARG A 1 361 ? -2.301 15.938 2.268 1 95.44 361 ARG A N 1
ATOM 2853 C CA . ARG A 1 361 ? -2.379 16.922 3.342 1 95.44 361 ARG A CA 1
ATOM 2854 C C . ARG A 1 361 ? -2.713 18.312 2.793 1 95.44 361 ARG A C 1
ATOM 2856 O O . ARG A 1 361 ? -2.352 18.641 1.662 1 95.44 361 ARG A O 1
ATOM 2863 N N . ARG A 1 362 ? -3.396 19.031 3.588 1 95.06 362 ARG A N 1
ATOM 2864 C CA . ARG A 1 362 ? -3.768 20.375 3.152 1 95.06 362 ARG A CA 1
ATOM 2865 C C . ARG A 1 362 ? -3.535 21.391 4.262 1 95.06 362 ARG A C 1
ATOM 2867 O O . ARG A 1 362 ? -3.906 21.172 5.414 1 95.06 362 ARG A O 1
ATOM 2874 N N . ARG A 1 363 ? -2.939 22.484 3.869 1 94.81 363 ARG A N 1
ATOM 2875 C CA . ARG A 1 363 ? -2.752 23.578 4.816 1 94.81 363 ARG A CA 1
ATOM 2876 C C . ARG A 1 363 ? -4.09 24.203 5.203 1 94.81 363 ARG A C 1
ATOM 2878 O O . ARG A 1 363 ? -4.934 24.453 4.344 1 94.81 363 ARG A O 1
ATOM 2885 N N . VAL A 1 364 ? -4.254 24.422 6.504 1 94.75 364 VAL A N 1
ATOM 2886 C CA . VAL A 1 364 ? -5.523 24.922 7.016 1 94.75 364 VAL A CA 1
ATOM 2887 C C . VAL A 1 364 ? -5.418 26.422 7.266 1 94.75 364 VAL A C 1
ATOM 2889 O O . VAL A 1 364 ? -6.367 27.172 7.02 1 94.75 364 VAL A O 1
ATOM 2892 N N . ARG A 1 365 ? -4.305 26.812 7.762 1 88.69 365 ARG A N 1
ATOM 2893 C CA . ARG A 1 365 ? -4.105 28.219 8.117 1 88.69 365 ARG A CA 1
ATOM 2894 C C . ARG A 1 365 ? -4.195 29.109 6.887 1 88.69 365 ARG A C 1
ATOM 2896 O O . ARG A 1 365 ? -3.645 28.781 5.832 1 88.69 365 ARG A O 1
ATOM 2903 N N . HIS A 1 366 ? -4.824 30.219 7.113 1 84.62 366 HIS A N 1
ATOM 2904 C CA . HIS A 1 366 ? -4.941 31.203 6.047 1 84.62 366 HIS A CA 1
ATOM 2905 C C . HIS A 1 366 ? -3.637 31.969 5.871 1 84.62 366 HIS A C 1
ATOM 2907 O O . HIS A 1 366 ? -2.779 31.969 6.758 1 84.62 366 HIS A O 1
ATOM 2913 N N . GLY A 1 367 ? -3.572 32.531 4.645 1 78.56 367 GLY A N 1
ATOM 2914 C CA . GLY A 1 367 ? -2.469 33.469 4.441 1 78.56 367 GLY A CA 1
ATOM 2915 C C . GLY A 1 367 ? -1.319 32.844 3.66 1 78.56 367 GLY A C 1
ATOM 2916 O O . GLY A 1 367 ? -1.396 31.703 3.227 1 78.56 367 GLY A O 1
ATOM 2917 N N . VAL A 1 368 ? -0.324 33.781 3.457 1 77.81 368 VAL A N 1
ATOM 2918 C CA . VAL A 1 368 ? 0.856 33.375 2.703 1 77.81 368 VAL A CA 1
ATOM 2919 C C . VAL A 1 368 ? 1.952 32.906 3.662 1 77.81 368 VAL A C 1
ATOM 2921 O O . VAL A 1 368 ? 2.143 33.5 4.727 1 77.81 368 VAL A O 1
ATOM 2924 N N . LEU A 1 369 ? 2.52 31.891 3.342 1 84.88 369 LEU A N 1
ATOM 2925 C CA . LEU A 1 369 ? 3.627 31.375 4.137 1 84.88 369 LEU A CA 1
ATOM 2926 C C . LEU A 1 369 ? 4.879 32.219 3.938 1 84.88 369 LEU A C 1
ATOM 2928 O O . LEU A 1 369 ? 5.168 32.656 2.82 1 84.88 369 LEU A O 1
ATOM 2932 N N . ASP A 1 370 ? 5.566 32.469 4.973 1 85.69 370 ASP A N 1
ATOM 2933 C CA . ASP A 1 370 ? 6.895 33.031 4.793 1 85.69 370 ASP A CA 1
ATOM 2934 C C . ASP A 1 370 ? 7.914 31.969 4.438 1 85.69 370 ASP A C 1
ATOM 2936 O O . ASP A 1 370 ? 7.582 30.781 4.379 1 85.69 370 ASP A O 1
ATOM 2940 N N . ALA A 1 371 ? 9.117 32.406 4.074 1 87.25 371 ALA A N 1
ATOM 2941 C CA . ALA A 1 371 ? 10.164 31.516 3.588 1 87.25 371 ALA A CA 1
ATOM 2942 C C . ALA A 1 371 ? 10.484 30.438 4.625 1 87.25 371 ALA A C 1
ATOM 2944 O O . ALA A 1 371 ? 10.656 29.266 4.281 1 87.25 371 ALA A O 1
ATOM 2945 N N . ALA A 1 372 ? 10.586 30.844 5.883 1 89.25 372 ALA A N 1
ATOM 2946 C CA . ALA A 1 372 ? 10.906 29.906 6.953 1 89.25 372 ALA A CA 1
ATOM 2947 C C . ALA A 1 372 ? 9.797 28.875 7.141 1 89.25 372 ALA A C 1
ATOM 2949 O O . ALA A 1 372 ? 10.055 27.672 7.23 1 89.25 372 ALA A O 1
ATOM 2950 N N . GLU A 1 373 ? 8.57 29.359 7.172 1 89.06 373 GLU A N 1
ATOM 2951 C CA . GLU A 1 373 ? 7.418 28.469 7.348 1 89.06 373 GLU A CA 1
ATOM 2952 C C . GLU A 1 373 ? 7.297 27.484 6.191 1 89.06 373 GLU A C 1
ATOM 2954 O O . GLU A 1 373 ? 7.031 26.297 6.406 1 89.06 373 GLU A O 1
ATOM 2959 N N . ALA A 1 374 ? 7.477 27.969 5.016 1 91.44 374 ALA A N 1
ATOM 2960 C CA . ALA A 1 374 ? 7.402 27.109 3.834 1 91.44 374 ALA A CA 1
ATOM 2961 C C . ALA A 1 374 ? 8.484 26.047 3.863 1 91.44 374 ALA A C 1
ATOM 2963 O O . ALA A 1 374 ? 8.234 24.891 3.51 1 91.44 374 ALA A O 1
ATOM 2964 N N . SER A 1 375 ? 9.672 26.469 4.234 1 93.75 375 SER A N 1
ATOM 2965 C CA . SER A 1 375 ? 10.781 25.531 4.312 1 93.75 375 SER A CA 1
ATOM 2966 C C . SER A 1 375 ? 10.531 24.453 5.367 1 93.75 375 SER A C 1
ATOM 2968 O O . SER A 1 375 ? 10.82 23.281 5.148 1 93.75 375 SER A O 1
ATOM 2970 N N . LEU A 1 376 ? 9.961 24.859 6.5 1 93.62 376 LEU A N 1
ATOM 2971 C CA . LEU A 1 376 ? 9.617 23.922 7.559 1 93.62 376 LEU A CA 1
ATOM 2972 C C . LEU A 1 376 ? 8.57 22.922 7.078 1 93.62 376 LEU A C 1
ATOM 2974 O O . LEU A 1 376 ? 8.695 21.719 7.324 1 93.62 376 LEU A O 1
ATOM 2978 N N . ARG A 1 377 ? 7.594 23.375 6.449 1 92.94 377 ARG A N 1
ATOM 2979 C CA . ARG A 1 377 ? 6.531 22.516 5.949 1 92.94 377 ARG A CA 1
ATOM 2980 C C . ARG A 1 377 ? 7.086 21.453 5 1 92.94 377 ARG A C 1
ATOM 2982 O O . ARG A 1 377 ? 6.707 20.297 5.078 1 92.94 377 ARG A O 1
ATOM 2989 N N . THR A 1 378 ? 7.98 21.859 4.121 1 94.75 378 THR A N 1
ATOM 2990 C CA . THR A 1 378 ? 8.594 20.938 3.184 1 94.75 378 THR A CA 1
ATOM 2991 C C . THR A 1 378 ? 9.43 19.891 3.924 1 94.75 378 THR A C 1
ATOM 2993 O O . THR A 1 378 ? 9.32 18.688 3.67 1 94.75 378 THR A O 1
ATOM 2996 N N . ALA A 1 379 ? 10.219 20.375 4.816 1 96.94 379 ALA A N 1
ATOM 2997 C CA . ALA A 1 379 ? 11.117 19.484 5.555 1 96.94 379 ALA A CA 1
ATOM 2998 C C . ALA A 1 379 ? 10.328 18.5 6.414 1 96.94 379 ALA A C 1
ATOM 3000 O O . ALA A 1 379 ? 10.727 17.344 6.574 1 96.94 379 ALA A O 1
ATOM 3001 N N . GLU A 1 380 ? 9.203 18.906 6.945 1 96.75 380 GLU A N 1
ATOM 3002 C CA . GLU A 1 380 ? 8.414 18.094 7.867 1 96.75 380 GLU A CA 1
ATOM 3003 C C . GLU A 1 380 ? 7.52 17.109 7.117 1 96.75 380 GLU A C 1
ATOM 3005 O O . GLU A 1 380 ? 6.961 16.188 7.715 1 96.75 380 GLU A O 1
ATOM 3010 N N . ALA A 1 381 ? 7.367 17.234 5.867 1 95.19 381 ALA A N 1
ATOM 3011 C CA . ALA A 1 381 ? 6.422 16.453 5.074 1 95.19 381 ALA A CA 1
ATOM 3012 C C . ALA A 1 381 ? 6.875 15 4.953 1 95.19 381 ALA A C 1
ATOM 3014 O O . ALA A 1 381 ? 6.098 14.125 4.555 1 95.19 381 ALA A O 1
ATOM 3015 N N . PHE A 1 382 ? 8.117 14.797 5.355 1 96.25 382 PHE A N 1
ATOM 3016 C CA . PHE A 1 382 ? 8.672 13.453 5.238 1 96.25 382 PHE A CA 1
ATOM 3017 C C . PHE A 1 382 ? 9.625 13.156 6.387 1 96.25 382 PHE A C 1
ATOM 3019 O O . PHE A 1 382 ? 10.422 14.016 6.773 1 96.25 382 PHE A O 1
ATOM 3026 N N . TYR A 1 383 ? 9.5 12.016 6.895 1 97.19 383 TYR A N 1
ATOM 3027 C CA . TYR A 1 383 ? 10.5 11.43 7.785 1 97.19 383 TYR A CA 1
ATOM 3028 C C . TYR A 1 383 ? 10.727 9.961 7.457 1 97.19 383 TYR A C 1
ATOM 3030 O O . TYR A 1 383 ? 9.781 9.18 7.371 1 97.19 383 TYR A O 1
ATOM 3038 N N . PRO A 1 384 ? 11.969 9.562 7.277 1 96.81 384 PRO A N 1
ATOM 3039 C CA . PRO A 1 384 ? 12.242 8.188 6.871 1 96.81 384 PRO A CA 1
ATOM 3040 C C . PRO A 1 384 ? 12.008 7.18 7.996 1 96.81 384 PRO A C 1
ATOM 3042 O O . PRO A 1 384 ? 12.461 7.391 9.125 1 96.81 384 PRO A O 1
ATOM 3045 N N . GLN A 1 385 ? 11.328 6.137 7.676 1 94 385 GLN A N 1
ATOM 3046 C CA . GLN A 1 385 ? 11.164 5.059 8.641 1 94 385 GLN A CA 1
ATOM 3047 C C . GLN A 1 385 ? 12.508 4.449 9.023 1 94 385 GLN A C 1
ATOM 3049 O O . GLN A 1 385 ? 12.781 4.234 10.211 1 94 385 GLN A O 1
ATOM 3054 N N . ASP A 1 386 ? 13.273 4.152 8.031 1 95.5 386 ASP A N 1
ATOM 3055 C CA . ASP A 1 386 ? 14.68 3.77 8.164 1 95.5 386 ASP A CA 1
ATOM 3056 C C . ASP A 1 386 ? 15.586 4.758 7.441 1 95.5 386 ASP A C 1
ATOM 3058 O O . ASP A 1 386 ? 15.656 4.758 6.211 1 95.5 386 ASP A O 1
ATOM 3062 N N . PRO A 1 387 ? 16.281 5.559 8.203 1 96.25 387 PRO A N 1
ATOM 3063 C CA . PRO A 1 387 ? 17.109 6.613 7.602 1 96.25 387 PRO A CA 1
ATOM 3064 C C . PRO A 1 387 ? 18.094 6.078 6.566 1 96.25 387 PRO A C 1
ATOM 3066 O O . PRO A 1 387 ? 18.453 6.789 5.625 1 96.25 387 PRO A O 1
ATOM 3069 N N . ASN A 1 388 ? 18.469 4.883 6.691 1 95.62 388 ASN A N 1
ATOM 3070 C CA . ASN A 1 388 ? 19.453 4.328 5.766 1 95.62 388 ASN A CA 1
ATOM 3071 C C . ASN A 1 388 ? 18.781 3.691 4.551 1 95.62 388 ASN A C 1
ATOM 3073 O O . ASN A 1 388 ? 19.438 3.479 3.523 1 95.62 388 ASN A O 1
ATOM 3077 N N . MET A 1 389 ? 17.5 3.406 4.656 1 95.81 389 MET A N 1
ATOM 3078 C CA . MET A 1 389 ? 16.891 2.602 3.602 1 95.81 389 MET A CA 1
ATOM 3079 C C . MET A 1 389 ? 15.727 3.348 2.953 1 95.81 389 MET A C 1
ATOM 3081 O O . MET A 1 389 ? 15.25 2.959 1.884 1 95.81 389 MET A O 1
ATOM 3085 N N . THR A 1 390 ? 15.219 4.367 3.584 1 96.31 390 THR A N 1
ATOM 3086 C CA . THR A 1 390 ? 14.078 5.105 3.053 1 96.31 390 THR A CA 1
ATOM 3087 C C . THR A 1 390 ? 14.5 6.504 2.611 1 96.31 390 THR A C 1
ATOM 3089 O O . THR A 1 390 ? 15.086 7.258 3.391 1 96.31 390 THR A O 1
ATOM 3092 N N . HIS A 1 391 ? 14.211 6.844 1.366 1 97.75 391 HIS A N 1
ATOM 3093 C CA . HIS A 1 391 ? 14.641 8.102 0.764 1 97.75 391 HIS A CA 1
ATOM 3094 C C . HIS A 1 391 ? 13.453 8.875 0.191 1 97.75 391 HIS A C 1
ATOM 3096 O O . HIS A 1 391 ? 12.352 8.328 0.086 1 97.75 391 HIS A O 1
ATOM 3102 N N . VAL A 1 392 ? 13.664 10.141 -0.078 1 98.12 392 VAL A N 1
ATOM 3103 C CA . VAL A 1 392 ? 12.547 10.953 -0.555 1 98.12 392 VAL A CA 1
ATOM 3104 C C . VAL A 1 392 ? 12.906 11.578 -1.899 1 98.12 392 VAL A C 1
ATOM 3106 O O . VAL A 1 392 ? 14.008 12.117 -2.068 1 98.12 392 VAL A O 1
ATOM 3109 N N . LEU A 1 393 ? 12.055 11.391 -2.859 1 98.25 393 LEU A N 1
ATOM 3110 C CA . LEU A 1 393 ? 12.156 12.055 -4.156 1 98.25 393 LEU A CA 1
ATOM 3111 C C . LEU A 1 393 ? 11.266 13.289 -4.203 1 98.25 393 LEU A C 1
ATOM 3113 O O . LEU A 1 393 ? 10.039 13.18 -4.188 1 98.25 393 LEU A O 1
ATOM 3117 N N . MET A 1 394 ? 11.891 14.43 -4.281 1 97.56 394 MET A N 1
ATOM 3118 C CA . MET A 1 394 ? 11.172 15.695 -4.387 1 97.56 394 MET A CA 1
ATOM 3119 C C . MET A 1 394 ? 10.906 16.047 -5.848 1 97.56 394 MET A C 1
ATOM 3121 O O . MET A 1 394 ? 11.828 16.047 -6.664 1 97.56 394 MET A O 1
ATOM 3125 N N . LEU A 1 395 ? 9.633 16.344 -6.133 1 96.62 395 LEU A N 1
ATOM 3126 C CA . LEU A 1 395 ? 9.258 16.703 -7.496 1 96.62 395 LEU A CA 1
ATOM 3127 C C . LEU A 1 395 ? 8.484 18.016 -7.523 1 96.62 395 LEU A C 1
ATOM 3129 O O . LEU A 1 395 ? 7.582 18.219 -6.711 1 96.62 395 LEU A O 1
ATOM 3133 N N . SER A 1 396 ? 8.906 18.844 -8.438 1 93 396 SER A N 1
ATOM 3134 C CA . SER A 1 396 ? 8.133 20.047 -8.711 1 93 396 SER A CA 1
ATOM 3135 C C . SER A 1 396 ? 6.973 19.766 -9.656 1 93 396 SER A C 1
ATOM 3137 O O . SER A 1 396 ? 7.098 18.953 -10.578 1 93 396 SER A O 1
ATOM 3139 N N . PRO A 1 397 ? 5.836 20.469 -9.469 1 92 397 PRO A N 1
ATOM 3140 C CA . PRO A 1 397 ? 4.68 20.25 -10.336 1 92 397 PRO A CA 1
ATOM 3141 C C . PRO A 1 397 ? 4.984 20.547 -11.805 1 92 397 PRO A C 1
ATOM 3143 O O . PRO A 1 397 ? 4.254 20.094 -12.695 1 92 397 PRO A O 1
ATOM 3146 N N . GLN A 1 398 ? 6.062 21.203 -12.109 1 89.56 398 GLN A N 1
ATOM 3147 C CA . GLN A 1 398 ? 6.383 21.609 -13.469 1 89.56 398 GLN A CA 1
ATOM 3148 C C . GLN A 1 398 ? 7.246 20.562 -14.172 1 89.56 398 GLN A C 1
ATOM 3150 O O . GLN A 1 398 ? 7.656 20.75 -15.312 1 89.56 398 GLN A O 1
ATOM 3155 N N . THR A 1 399 ? 7.422 19.516 -13.5 1 92.25 399 THR A N 1
ATOM 3156 C CA . THR A 1 399 ? 8.344 18.516 -14.016 1 92.25 399 THR A CA 1
ATOM 3157 C C . THR A 1 399 ? 7.594 17.391 -14.711 1 92.25 399 THR A C 1
ATOM 3159 O O . THR A 1 399 ? 6.449 17.094 -14.359 1 92.25 399 THR A O 1
ATOM 3162 N N . GLU A 1 400 ? 8.172 16.922 -15.773 1 93.31 400 GLU A N 1
ATOM 3163 C CA . GLU A 1 400 ? 7.742 15.703 -16.453 1 93.31 400 GLU A CA 1
ATOM 3164 C C . GLU A 1 400 ? 8.852 14.656 -16.484 1 93.31 400 GLU A C 1
ATOM 3166 O O . GLU A 1 400 ? 9.992 14.961 -16.828 1 93.31 400 GLU A O 1
ATOM 3171 N N . LEU A 1 401 ? 8.5 13.5 -16.109 1 95.19 401 LEU A N 1
ATOM 3172 C CA . LEU A 1 401 ? 9.523 12.469 -15.984 1 95.19 401 LEU A CA 1
ATOM 3173 C C . LEU A 1 401 ? 9.43 11.461 -17.125 1 95.19 401 LEU A C 1
ATOM 3175 O O . LEU A 1 401 ? 8.352 11.258 -17.688 1 95.19 401 LEU A O 1
ATOM 3179 N N . SER A 1 402 ? 10.578 10.875 -17.406 1 93.38 402 SER A N 1
ATOM 3180 C CA . SER A 1 402 ? 10.625 9.781 -18.375 1 93.38 402 SER A CA 1
ATOM 3181 C C . SER A 1 402 ? 10.023 8.508 -17.797 1 93.38 402 SER A C 1
ATOM 3183 O O . SER A 1 402 ? 10.023 8.312 -16.578 1 93.38 402 SER A O 1
ATOM 3185 N N . ALA A 1 403 ? 9.602 7.648 -18.688 1 92.69 403 ALA A N 1
ATOM 3186 C CA . ALA A 1 403 ? 9.008 6.383 -18.281 1 92.69 403 ALA A CA 1
ATOM 3187 C C . ALA A 1 403 ? 10.031 5.512 -17.547 1 92.69 403 ALA A C 1
ATOM 3189 O O . ALA A 1 403 ? 9.664 4.617 -16.781 1 92.69 403 ALA A O 1
ATOM 3190 N N . TYR A 1 404 ? 11.336 5.785 -17.719 1 91.62 404 TYR A N 1
ATOM 3191 C CA . TYR A 1 404 ? 12.367 4.918 -17.156 1 91.62 404 TYR A CA 1
ATOM 3192 C C . TYR A 1 404 ? 13.195 5.656 -16.109 1 91.62 404 TYR A C 1
ATOM 3194 O O . TYR A 1 404 ? 14.289 5.219 -15.75 1 91.62 404 TYR A O 1
ATOM 3202 N N . PHE A 1 405 ? 12.688 6.742 -15.578 1 93.44 405 PHE A N 1
ATOM 3203 C CA . PHE A 1 405 ? 13.461 7.508 -14.609 1 93.44 405 PHE A CA 1
ATOM 3204 C C . PHE A 1 405 ? 13.758 6.672 -13.375 1 93.44 405 PHE A C 1
ATOM 3206 O O . PHE A 1 405 ? 14.82 6.816 -12.766 1 93.44 405 PHE A O 1
ATOM 3213 N N . TYR A 1 406 ? 12.797 5.801 -13.086 1 94.81 406 TYR A N 1
ATOM 3214 C CA . TYR A 1 406 ? 12.922 5.027 -11.859 1 94.81 406 TYR A CA 1
ATOM 3215 C C . TYR A 1 406 ? 14.016 3.977 -11.984 1 94.81 406 TYR A C 1
ATOM 3217 O O . TYR A 1 406 ? 14.664 3.629 -10.992 1 94.81 406 TYR A O 1
ATOM 3225 N N . HIS A 1 407 ? 14.266 3.434 -13.18 1 93.44 407 HIS A N 1
ATOM 3226 C CA . HIS A 1 407 ? 15.398 2.547 -13.414 1 93.44 407 HIS A CA 1
ATOM 3227 C C . HIS A 1 407 ? 16.719 3.232 -13.07 1 93.44 407 HIS A C 1
ATOM 3229 O O . HIS A 1 407 ? 17.547 2.672 -12.352 1 93.44 407 HIS A O 1
ATOM 3235 N N . TYR A 1 408 ? 16.812 4.43 -13.555 1 91.62 408 TYR A N 1
ATOM 3236 C CA . TYR A 1 408 ? 18.016 5.207 -13.289 1 91.62 408 TYR A CA 1
ATOM 3237 C C . TYR A 1 408 ? 18.188 5.453 -11.797 1 91.62 408 TYR A C 1
ATOM 3239 O O . TYR A 1 408 ? 19.281 5.266 -11.25 1 91.62 408 TYR A O 1
ATOM 3247 N N . LEU A 1 409 ? 17.141 5.859 -11.227 1 94.62 409 LEU A N 1
ATOM 3248 C CA . LEU A 1 409 ? 17.188 6.219 -9.812 1 94.62 409 LEU A CA 1
ATOM 3249 C C . LEU A 1 409 ? 17.562 5.008 -8.953 1 94.62 409 LEU A C 1
ATOM 3251 O O . LEU A 1 409 ? 18.469 5.082 -8.133 1 94.62 409 LEU A O 1
ATOM 3255 N N . LYS A 1 410 ? 16.875 3.908 -9.141 1 94.69 410 LYS A N 1
ATOM 3256 C CA . LYS A 1 410 ? 17.141 2.707 -8.359 1 94.69 410 LYS A CA 1
ATOM 3257 C C . LYS A 1 410 ? 18.578 2.223 -8.586 1 94.69 410 LYS A C 1
ATOM 3259 O O . LYS A 1 410 ? 19.281 1.898 -7.633 1 94.69 410 LYS A O 1
ATOM 3264 N N . HIS A 1 411 ? 19.031 2.213 -9.812 1 94 411 HIS A N 1
ATOM 3265 C CA . HIS A 1 411 ? 20.406 1.819 -10.148 1 94 411 HIS A CA 1
ATOM 3266 C C . HIS A 1 411 ? 21.422 2.703 -9.438 1 94 411 HIS A C 1
ATOM 3268 O O . HIS A 1 411 ? 22.359 2.201 -8.812 1 94 411 HIS A O 1
ATOM 3274 N N . THR A 1 412 ? 21.188 3.977 -9.5 1 92.94 412 THR A N 1
ATOM 3275 C CA . THR A 1 412 ? 22.141 4.938 -8.977 1 92.94 412 THR A CA 1
ATOM 3276 C C . THR A 1 412 ? 22.188 4.879 -7.453 1 92.94 412 THR A C 1
ATOM 3278 O O . THR A 1 412 ? 23.266 4.945 -6.855 1 92.94 412 THR A O 1
ATOM 3281 N N . VAL A 1 413 ? 21.062 4.738 -6.82 1 95.75 413 VAL A N 1
ATOM 3282 C 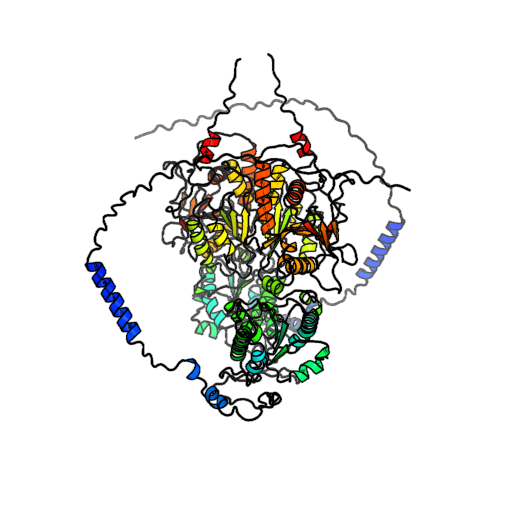CA . VAL A 1 413 ? 21.031 4.629 -5.363 1 95.75 413 VAL A CA 1
ATOM 3283 C C . VAL A 1 413 ? 21.766 3.367 -4.926 1 95.75 413 VAL A C 1
ATOM 3285 O O . VAL A 1 413 ? 22.625 3.42 -4.043 1 95.75 413 VAL A O 1
ATOM 3288 N N . LEU A 1 414 ? 21.469 2.225 -5.594 1 95.69 414 LEU A N 1
ATOM 3289 C CA . LEU A 1 414 ? 22.078 0.955 -5.23 1 95.69 414 LEU A CA 1
ATOM 3290 C C . LEU A 1 414 ? 23.594 0.995 -5.473 1 95.69 414 LEU A C 1
ATOM 3292 O O . LEU A 1 414 ? 24.375 0.502 -4.648 1 95.69 414 LEU A O 1
ATOM 3296 N N . LYS A 1 415 ? 23.984 1.632 -6.492 1 92.25 415 LYS A N 1
ATOM 3297 C CA . LYS A 1 415 ? 25.391 1.65 -6.895 1 92.25 415 LYS A CA 1
ATOM 3298 C C . LYS A 1 415 ? 26.203 2.578 -6.004 1 92.25 415 LYS A C 1
ATOM 3300 O O . LYS A 1 415 ? 27.328 2.244 -5.609 1 92.25 415 LYS A O 1
ATOM 3305 N N . TYR A 1 416 ? 25.625 3.719 -5.598 1 91.25 416 TYR A N 1
ATOM 3306 C CA . TYR A 1 416 ? 26.453 4.742 -4.984 1 91.25 416 TYR A CA 1
ATOM 3307 C C . TYR A 1 416 ? 26.219 4.816 -3.482 1 91.25 416 TYR A C 1
ATOM 3309 O O . TYR A 1 416 ? 27.031 5.375 -2.742 1 91.25 416 TYR A O 1
ATOM 3317 N N . LYS A 1 417 ? 25.141 4.305 -3.047 1 93.69 417 LYS A N 1
ATOM 3318 C CA . LYS A 1 417 ? 24.859 4.363 -1.615 1 93.69 417 LYS A CA 1
ATOM 3319 C C . LYS A 1 417 ? 25.203 3.039 -0.934 1 93.69 417 LYS A C 1
ATOM 3321 O O . LYS A 1 417 ? 25.688 3.02 0.197 1 93.69 417 LYS A O 1
ATOM 3326 N N . TYR A 1 418 ? 25.016 1.875 -1.658 1 94.31 418 TYR A N 1
ATOM 3327 C CA . TYR A 1 418 ? 25.031 0.609 -0.934 1 94.31 418 TYR A CA 1
ATOM 3328 C C . TYR A 1 418 ? 26.188 -0.272 -1.415 1 94.31 418 TYR A C 1
ATOM 3330 O O . TYR A 1 418 ? 26.453 -1.325 -0.833 1 94.31 418 TYR A O 1
ATOM 3338 N N . SER A 1 419 ? 26.859 0.102 -2.391 1 92.12 419 SER A N 1
ATOM 3339 C CA . SER A 1 419 ? 27.969 -0.701 -2.895 1 92.12 419 SER A CA 1
ATOM 3340 C C . SER A 1 419 ? 29.062 -0.832 -1.854 1 92.12 419 SER A C 1
ATOM 3342 O O . SER A 1 419 ? 29.25 0.059 -1.021 1 92.12 419 SER A O 1
ATOM 3344 N N . THR A 1 420 ? 29.75 -1.934 -1.917 1 86.81 420 THR A N 1
ATOM 3345 C CA . THR A 1 420 ? 30.906 -2.143 -1.033 1 86.81 420 THR A CA 1
ATOM 3346 C C . THR A 1 420 ? 31.969 -1.07 -1.261 1 86.81 420 THR A C 1
ATOM 3348 O O . THR A 1 420 ? 32.688 -0.712 -0.338 1 86.81 420 THR A O 1
ATOM 3351 N N . ASN A 1 421 ? 32 -0.544 -2.365 1 80.75 421 ASN A N 1
ATOM 3352 C CA . ASN A 1 421 ? 33.031 0.429 -2.732 1 80.75 421 ASN A CA 1
ATOM 3353 C C . ASN A 1 421 ? 32.5 1.859 -2.609 1 80.75 421 ASN A C 1
ATOM 3355 O O . ASN A 1 421 ? 33.219 2.809 -2.973 1 80.75 421 ASN A O 1
ATOM 3359 N N . ALA A 1 422 ? 31.328 2.012 -2.145 1 78.81 422 ALA A N 1
ATOM 3360 C CA . ALA A 1 422 ? 30.766 3.359 -2.064 1 78.81 422 ALA A CA 1
ATOM 3361 C C . ALA A 1 422 ? 31.516 4.203 -1.041 1 78.81 422 ALA A C 1
ATOM 3363 O O . ALA A 1 422 ? 31.734 5.402 -1.249 1 78.81 422 ALA A O 1
ATOM 3364 N N . GLY A 1 423 ? 32.125 3.578 -0.018 1 76.56 423 GLY A N 1
ATOM 3365 C CA . GLY A 1 423 ? 33 4.211 0.961 1 76.56 423 GLY A CA 1
ATOM 3366 C C . GLY A 1 423 ? 32.656 5.668 1.208 1 76.56 423 GLY A C 1
ATOM 3367 O O . GLY A 1 423 ? 31.5 6.004 1.493 1 76.56 423 GLY A O 1
ATOM 3368 N N . GLN A 1 424 ? 33.562 6.527 0.889 1 72.19 424 GLN A N 1
ATOM 3369 C CA . GLN A 1 424 ? 33.531 7.957 1.174 1 72.19 424 GLN A CA 1
ATOM 3370 C C . GLN A 1 424 ? 32.531 8.664 0.265 1 72.19 424 GLN A C 1
ATOM 3372 O O . GLN A 1 424 ? 31.844 9.602 0.689 1 72.19 424 GLN A O 1
ATOM 3377 N N . MET A 1 425 ? 32.344 8.164 -0.866 1 75.69 425 MET A N 1
ATOM 3378 C CA . MET A 1 425 ? 31.422 8.797 -1.785 1 75.69 425 MET A CA 1
ATOM 3379 C C . MET A 1 425 ? 30 8.781 -1.218 1 75.69 425 MET A C 1
ATOM 3381 O O . MET A 1 425 ? 29.297 9.789 -1.251 1 75.69 425 MET A O 1
ATOM 3385 N N . ALA A 1 426 ? 29.719 7.699 -0.738 1 80.62 426 ALA A N 1
ATOM 3386 C CA . ALA A 1 426 ? 28.375 7.57 -0.163 1 80.62 426 ALA A CA 1
ATOM 3387 C C . ALA A 1 426 ? 28.188 8.531 1.007 1 80.62 426 ALA A C 1
ATOM 3389 O O . ALA A 1 426 ? 27.109 9.094 1.188 1 80.62 426 ALA A O 1
ATOM 3390 N N . SER A 1 427 ? 29.203 8.766 1.637 1 85.88 427 SER A N 1
ATOM 3391 C CA . SER A 1 427 ? 29.125 9.633 2.809 1 85.88 427 SER A CA 1
ATOM 3392 C C . SER A 1 427 ? 29.016 11.102 2.406 1 85.88 427 SER A C 1
ATOM 3394 O O . SER A 1 427 ? 28.422 11.906 3.135 1 85.88 427 SER A O 1
ATOM 3396 N N . ASP A 1 428 ? 29.484 11.438 1.256 1 91 428 ASP A N 1
ATOM 3397 C CA . ASP A 1 428 ? 29.5 12.836 0.826 1 91 428 ASP A CA 1
ATOM 3398 C C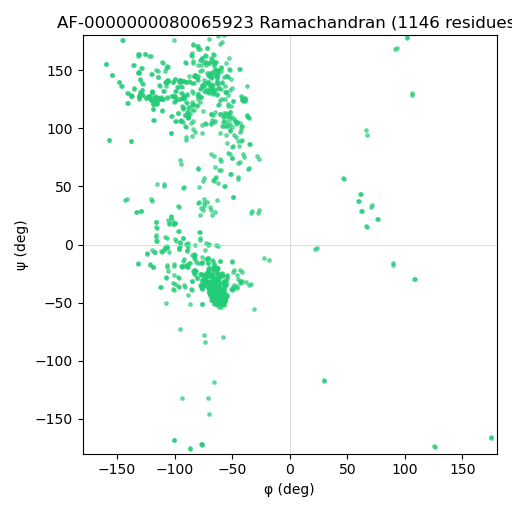 . ASP A 1 428 ? 28.281 13.148 -0.042 1 91 428 ASP A C 1
ATOM 3400 O O . ASP A 1 428 ? 28.047 14.305 -0.383 1 91 428 ASP A O 1
ATOM 3404 N N . LEU A 1 429 ? 27.562 12.172 -0.29 1 94.06 429 LEU A N 1
ATOM 3405 C CA . LEU A 1 429 ? 26.422 12.383 -1.181 1 94.06 429 LEU A CA 1
ATOM 3406 C C . LEU A 1 429 ? 25.172 12.734 -0.388 1 94.06 429 LEU A C 1
ATOM 3408 O O . LEU A 1 429 ? 24.797 12.023 0.543 1 94.06 429 LEU A O 1
ATOM 3412 N N . LEU A 1 430 ? 24.609 13.844 -0.793 1 96.81 430 LEU A N 1
ATOM 3413 C CA . LEU A 1 430 ? 23.328 14.266 -0.212 1 96.81 430 LEU A CA 1
ATOM 3414 C C . LEU A 1 430 ? 22.156 13.609 -0.928 1 96.81 430 LEU A C 1
ATOM 3416 O O . LEU A 1 430 ? 21.109 13.359 -0.321 1 96.81 430 LEU A O 1
ATOM 3420 N N . GLY A 1 431 ? 22.391 13.383 -2.189 1 96.94 431 GLY A N 1
ATOM 3421 C CA . GLY A 1 431 ? 21.312 12.828 -2.992 1 96.94 431 GLY A CA 1
ATOM 3422 C C . GLY A 1 431 ? 21.656 12.719 -4.465 1 96.94 431 GLY A C 1
ATOM 3423 O O . GLY A 1 431 ? 22.844 12.703 -4.828 1 96.94 431 GLY A O 1
ATOM 3424 N N . ILE A 1 432 ? 20.562 12.492 -5.297 1 95.19 432 ILE A N 1
ATOM 3425 C CA . ILE A 1 432 ? 20.703 12.281 -6.73 1 95.19 432 ILE A CA 1
ATOM 3426 C C . ILE A 1 432 ? 19.719 13.18 -7.48 1 95.19 432 ILE A C 1
ATOM 3428 O O . ILE A 1 432 ? 18.516 13.188 -7.184 1 95.19 432 ILE A O 1
ATOM 3432 N N . SER A 1 433 ? 20.234 13.938 -8.438 1 92.94 433 SER A N 1
ATOM 3433 C CA . SER A 1 433 ? 19.375 14.766 -9.281 1 92.94 433 SER A CA 1
ATOM 3434 C C . SER A 1 433 ? 18.984 14.031 -10.562 1 92.94 433 SER A C 1
ATOM 3436 O O . SER A 1 433 ? 19.812 13.32 -11.148 1 92.94 433 SER A O 1
ATOM 3438 N N . LEU A 1 434 ? 17.75 14.18 -10.992 1 92.75 434 LEU A N 1
ATOM 3439 C CA . LEU A 1 434 ? 17.297 13.641 -12.266 1 92.75 434 LEU A CA 1
ATOM 3440 C C . LEU A 1 434 ? 17.422 14.688 -13.375 1 92.75 434 LEU A C 1
ATOM 3442 O O . LEU A 1 434 ? 17.375 14.352 -14.562 1 92.75 434 LEU A O 1
ATOM 3446 N N . GLU A 1 435 ? 17.531 15.914 -12.922 1 88 435 GLU A N 1
ATOM 3447 C CA . GLU A 1 435 ? 17.766 17 -13.867 1 88 435 GLU A CA 1
ATOM 3448 C C . GLU A 1 435 ? 19.25 17.141 -14.188 1 88 435 GLU A C 1
ATOM 3450 O O . GLU A 1 435 ? 20.094 16.812 -13.367 1 88 435 GLU A O 1
ATOM 3455 N N . LEU A 1 436 ? 19.422 17.766 -15.359 1 79.75 436 LEU A N 1
ATOM 3456 C CA . LEU A 1 436 ? 20.812 17.984 -15.758 1 79.75 436 LEU A CA 1
ATOM 3457 C C . LEU A 1 436 ? 21.391 19.188 -15.023 1 79.75 436 LEU A C 1
ATOM 3459 O O . LEU A 1 436 ? 20.656 20.078 -14.594 1 79.75 436 LEU A O 1
ATOM 3463 N N . SER A 1 437 ? 22.656 19.266 -14.836 1 71.62 437 SER A N 1
ATOM 3464 C CA . SER A 1 437 ? 23.359 20.281 -14.07 1 71.62 437 SER A CA 1
ATOM 3465 C C . SER A 1 437 ? 23.219 21.656 -14.719 1 71.62 437 SER A C 1
ATOM 3467 O O . SER A 1 437 ? 23.359 22.672 -14.047 1 71.62 437 SER A O 1
ATOM 3469 N N . SER A 1 438 ? 23.078 21.703 -15.945 1 60.94 438 SER A N 1
ATOM 3470 C CA . SER A 1 438 ? 23.047 22.984 -16.641 1 60.94 438 SER A CA 1
ATOM 3471 C C . SER A 1 438 ? 21.859 23.828 -16.188 1 60.94 438 SER A C 1
ATOM 3473 O O . SER A 1 438 ? 21.797 25.031 -16.469 1 60.94 438 SER A O 1
ATOM 3475 N N . SER A 1 439 ? 21 23.375 -15.297 1 60.44 439 SER A N 1
ATOM 3476 C CA . SER A 1 439 ? 19.797 24.078 -14.883 1 60.44 439 SER A CA 1
ATOM 3477 C C . SER A 1 439 ? 19.922 24.609 -13.461 1 60.44 439 SER A C 1
ATOM 3479 O O . SER A 1 439 ? 18.969 24.578 -12.688 1 60.44 439 SER A O 1
ATOM 3481 N N . LEU A 1 440 ? 21.047 25.359 -13.203 1 63.25 440 LEU A N 1
ATOM 3482 C CA . LEU A 1 440 ? 21.344 25.734 -11.828 1 63.25 440 LEU A CA 1
ATOM 3483 C C . LEU A 1 440 ? 20.469 26.906 -11.367 1 63.25 440 LEU A C 1
ATOM 3485 O O . LEU A 1 440 ? 20.266 27.859 -12.117 1 63.25 440 LEU A O 1
ATOM 3489 N N . PRO A 1 441 ? 19.906 26.781 -10.172 1 66.06 441 PRO A N 1
ATOM 3490 C CA . PRO A 1 441 ? 18.859 27.672 -9.656 1 66.06 441 PRO A CA 1
ATOM 3491 C C . PRO A 1 441 ? 19.422 29 -9.133 1 66.06 441 PRO A C 1
ATOM 3493 O O . PRO A 1 441 ? 18.938 29.5 -8.109 1 66.06 441 PRO A O 1
ATOM 3496 N N . ALA A 1 442 ? 20.5 29.547 -9.82 1 60.84 442 ALA A N 1
ATOM 3497 C CA . ALA A 1 442 ? 21.094 30.75 -9.258 1 60.84 442 ALA A CA 1
ATOM 3498 C C . ALA A 1 442 ? 20.344 32 -9.711 1 60.84 442 ALA A C 1
ATOM 3500 O O . ALA A 1 442 ? 19.797 32.031 -10.812 1 60.84 442 ALA A O 1
ATOM 3501 N N . SER A 1 443 ? 20.188 32.875 -8.789 1 57.69 443 SER A N 1
ATOM 3502 C CA . SER A 1 443 ? 19.594 34.156 -9.102 1 57.69 443 SER A CA 1
ATOM 3503 C C . SER A 1 443 ? 20.484 34.969 -10.047 1 57.69 443 SER A C 1
ATOM 3505 O O . SER A 1 443 ? 19.984 35.719 -10.883 1 57.69 443 SER A O 1
ATOM 3507 N N . ASP A 1 444 ? 21.797 34.781 -9.773 1 55.41 444 ASP A N 1
ATOM 3508 C CA . ASP A 1 444 ? 22.797 35.5 -10.539 1 55.41 444 ASP A CA 1
ATOM 3509 C C . ASP A 1 444 ? 23.672 34.562 -11.359 1 55.41 444 ASP A C 1
ATOM 3511 O O . ASP A 1 444 ? 24.141 33.531 -10.844 1 55.41 444 ASP A O 1
ATOM 3515 N N . GLU A 1 445 ? 23.688 34.719 -12.625 1 54.34 445 GLU A N 1
ATOM 3516 C CA . GLU A 1 445 ? 24.469 33.906 -13.562 1 54.34 445 GLU A CA 1
ATOM 3517 C C . GLU A 1 445 ? 25.922 33.812 -13.125 1 54.34 445 GLU A C 1
ATOM 3519 O O . GLU A 1 445 ? 26.641 32.875 -13.523 1 54.34 445 GLU A O 1
ATOM 3524 N N . SER A 1 446 ? 26.328 34.656 -12.219 1 52.22 446 SER A N 1
ATOM 3525 C CA . SER A 1 446 ? 27.734 34.719 -11.844 1 52.22 446 SER A CA 1
ATOM 3526 C C . SER A 1 446 ? 28.062 33.625 -10.805 1 52.22 446 SER A C 1
ATOM 3528 O O . SER A 1 446 ? 29.234 33.344 -10.547 1 52.22 446 SER A O 1
ATOM 3530 N N . VAL A 1 447 ? 27.094 33.031 -10.336 1 50.69 447 VAL A N 1
ATOM 3531 C CA . VAL A 1 447 ? 27.344 32.062 -9.273 1 50.69 447 VAL A CA 1
ATOM 3532 C C . VAL A 1 447 ? 27.734 30.719 -9.891 1 50.69 447 VAL A C 1
ATOM 3534 O O . VAL A 1 447 ? 26.969 30.156 -10.68 1 50.69 447 VAL A O 1
ATOM 3537 N N . ASN A 1 448 ? 29.016 30.344 -9.828 1 55.09 448 ASN A N 1
ATOM 3538 C CA . ASN A 1 448 ? 29.531 29.062 -10.312 1 55.09 448 ASN A CA 1
ATOM 3539 C C . ASN A 1 448 ? 29.469 27.984 -9.234 1 55.09 448 ASN A C 1
ATOM 3541 O O . ASN A 1 448 ? 29.922 28.203 -8.109 1 55.09 448 ASN A O 1
ATOM 3545 N N . PHE A 1 449 ? 28.609 27.047 -9.516 1 57.34 449 PHE A N 1
ATOM 3546 C CA . PHE A 1 449 ? 28.594 25.906 -8.586 1 57.34 449 PHE A CA 1
ATOM 3547 C C . PHE A 1 449 ? 29.656 24.891 -8.961 1 57.34 449 PHE A C 1
ATOM 3549 O O . PHE A 1 449 ? 29.75 24.484 -10.125 1 57.34 449 PHE A O 1
ATOM 3556 N N . PRO A 1 450 ? 30.609 24.562 -8.008 1 55.38 450 PRO A N 1
ATOM 3557 C CA . PRO A 1 450 ? 31.641 23.562 -8.328 1 55.38 450 PRO A CA 1
ATOM 3558 C C . PRO A 1 450 ? 31.047 22.219 -8.742 1 55.38 450 PRO A C 1
ATOM 3560 O O . PRO A 1 450 ? 30.047 21.766 -8.156 1 55.38 450 PRO A O 1
ATOM 3563 N N . THR A 1 451 ? 31.234 21.812 -10.031 1 57.38 451 THR A N 1
ATOM 3564 C CA . THR A 1 451 ? 30.891 20.469 -10.484 1 57.38 451 THR A CA 1
ATOM 3565 C C . THR A 1 451 ? 32.125 19.594 -10.617 1 57.38 451 THR A C 1
ATOM 3567 O O . THR A 1 451 ? 33.156 20.047 -11.141 1 57.38 451 THR A O 1
ATOM 3570 N N . LEU A 1 452 ? 32.281 18.578 -9.719 1 54.44 452 LEU A N 1
ATOM 3571 C CA . LEU A 1 452 ? 33.375 17.625 -9.859 1 54.44 452 LEU A CA 1
ATOM 3572 C C . LEU A 1 452 ? 33 16.5 -10.828 1 54.44 452 LEU A C 1
ATOM 3574 O O . LEU A 1 452 ? 31.938 15.867 -10.672 1 54.44 452 LEU A O 1
ATOM 3578 N N . ASP A 1 453 ? 33.469 16.641 -12.062 1 48.09 453 ASP A N 1
ATOM 3579 C CA . ASP A 1 453 ? 33.25 15.531 -12.984 1 48.09 453 ASP A CA 1
ATOM 3580 C C . ASP A 1 453 ? 33.812 14.219 -12.414 1 48.09 453 ASP A C 1
ATOM 3582 O O . ASP A 1 453 ? 34.938 14.164 -11.961 1 48.09 453 ASP A O 1
ATOM 3586 N N . THR A 1 454 ? 33.031 13.469 -11.781 1 50.44 454 THR A N 1
ATOM 3587 C CA . THR A 1 454 ? 33.438 12.234 -11.117 1 50.44 454 THR A CA 1
ATOM 3588 C C . THR A 1 454 ? 33.906 11.203 -12.141 1 50.44 454 THR A C 1
ATOM 3590 O O . THR A 1 454 ? 33.938 10.008 -11.852 1 50.44 454 THR A O 1
ATOM 3593 N N . ASN A 1 455 ? 34.438 11.578 -13.336 1 44.19 455 ASN A N 1
ATOM 3594 C CA . ASN A 1 455 ? 35.125 10.422 -13.891 1 44.19 455 ASN A CA 1
ATOM 3595 C C . ASN A 1 455 ? 36.062 9.773 -12.859 1 44.19 455 ASN A C 1
ATOM 3597 O O . ASN A 1 455 ? 36.688 8.758 -13.148 1 44.19 455 ASN A O 1
ATOM 3601 N N . ARG A 1 456 ? 36.531 10.492 -11.852 1 38.91 456 ARG A N 1
ATOM 3602 C CA . ARG A 1 456 ? 37.625 10.102 -10.969 1 38.91 456 ARG A CA 1
ATOM 3603 C C . ARG A 1 456 ? 37.125 9.172 -9.867 1 38.91 456 ARG A C 1
ATOM 3605 O O . ARG A 1 456 ? 37.875 8.859 -8.938 1 38.91 456 ARG A O 1
ATOM 3612 N N . PHE A 1 457 ? 35.844 9.203 -9.453 1 37.34 457 PHE A N 1
ATOM 3613 C CA . PHE A 1 457 ? 35.75 8.242 -8.359 1 37.34 457 PHE A CA 1
ATOM 3614 C C . PHE A 1 457 ? 36.312 6.887 -8.789 1 37.34 457 PHE A C 1
ATOM 3616 O O . PHE A 1 457 ? 35.906 6.34 -9.812 1 37.34 457 PHE A O 1
ATOM 3623 N N . PRO A 1 458 ? 37.5 6.605 -8.328 1 38.31 458 PRO A N 1
ATOM 3624 C CA . PRO A 1 458 ? 38.156 5.383 -8.758 1 38.31 458 PRO A CA 1
ATOM 3625 C C . PRO A 1 458 ? 37.188 4.246 -9.078 1 38.31 458 PRO A C 1
ATOM 3627 O O . PRO A 1 458 ? 37.5 3.365 -9.875 1 38.31 458 PRO A O 1
ATOM 3630 N N . GLY A 1 459 ? 36.375 3.912 -8.148 1 35.16 459 GLY A N 1
ATOM 3631 C CA . GLY A 1 459 ? 35.812 2.584 -8.32 1 35.16 459 GLY A CA 1
ATOM 3632 C C . GLY A 1 459 ? 35 2.443 -9.594 1 35.16 459 GLY A C 1
ATOM 3633 O O . GLY A 1 459 ? 34.281 1.447 -9.781 1 35.16 459 GLY A O 1
ATOM 3634 N N . LEU A 1 460 ? 34.375 3.527 -10.125 1 34.72 460 LEU A N 1
ATOM 3635 C CA . LEU A 1 460 ? 33.5 3.092 -11.219 1 34.72 460 LEU A CA 1
ATOM 3636 C C . LEU A 1 460 ? 34.312 2.568 -12.383 1 34.72 460 LEU A C 1
ATOM 3638 O O . LEU A 1 460 ? 35.281 3.225 -12.82 1 34.72 460 LEU A O 1
ATOM 3642 N N . ASP A 1 461 ? 34.375 1.332 -12.664 1 34.66 461 ASP A N 1
ATOM 3643 C CA . ASP A 1 461 ? 34.969 0.562 -13.75 1 34.66 461 ASP A CA 1
ATOM 3644 C C . ASP A 1 461 ? 34.844 1.287 -15.086 1 34.66 461 ASP A C 1
ATOM 3646 O O . ASP A 1 461 ? 33.906 2.066 -15.273 1 34.66 461 ASP A O 1
ATOM 3650 N N . GLU A 1 462 ? 35.75 1.404 -15.984 1 36.78 462 GLU A N 1
ATOM 3651 C CA . GLU A 1 462 ? 36.031 1.922 -17.328 1 36.78 462 GLU A CA 1
ATOM 3652 C C . GLU A 1 462 ? 34.844 1.724 -18.25 1 36.78 462 GLU A C 1
ATOM 3654 O O . GLU A 1 462 ? 34.812 2.275 -19.359 1 36.78 462 GLU A O 1
ATOM 3659 N N . ARG A 1 463 ? 33.969 0.68 -18.172 1 36.72 463 ARG A N 1
ATOM 3660 C CA . ARG A 1 463 ? 33.094 0.531 -19.312 1 36.72 463 ARG A CA 1
ATOM 3661 C C . ARG A 1 463 ? 32.062 1.658 -19.359 1 36.72 463 ARG A C 1
ATOM 3663 O O . ARG A 1 463 ? 32.125 2.592 -18.562 1 36.72 463 ARG A O 1
ATOM 3670 N N . GLU A 1 464 ? 30.562 1.412 -19.906 1 43.41 464 GLU A N 1
ATOM 3671 C CA . GLU A 1 464 ? 29.641 2.471 -20.281 1 43.41 464 GLU A CA 1
ATOM 3672 C C . GLU A 1 464 ? 29.25 3.322 -19.078 1 43.41 464 GLU A C 1
ATOM 3674 O O . GLU A 1 464 ? 28.25 3.041 -18.422 1 43.41 464 GLU A O 1
ATOM 3679 N N . PRO A 1 465 ? 30.125 3.955 -18.328 1 45.84 465 PRO A N 1
ATOM 3680 C CA . PRO A 1 465 ? 29.781 4.738 -17.141 1 45.84 465 PRO A CA 1
ATOM 3681 C C . PRO A 1 465 ? 28.812 5.871 -17.438 1 45.84 465 PRO A C 1
ATOM 3683 O O . PRO A 1 465 ? 28.906 6.52 -18.469 1 45.84 465 PRO A O 1
ATOM 3686 N N . MET A 1 466 ? 27.547 5.77 -17.156 1 53.12 466 MET A N 1
ATOM 3687 C CA . MET A 1 466 ? 26.828 7.035 -17.188 1 53.12 466 MET A CA 1
ATOM 3688 C C . MET A 1 466 ? 27.625 8.141 -16.516 1 53.12 466 MET A C 1
ATOM 3690 O O . MET A 1 466 ? 27.922 8.047 -15.32 1 53.12 466 MET A O 1
ATOM 3694 N N . PRO A 1 467 ? 28.188 8.977 -17.281 1 64.38 467 PRO A N 1
ATOM 3695 C CA . PRO A 1 467 ? 28.938 10.062 -16.672 1 64.38 467 PRO A CA 1
ATOM 3696 C C . PRO A 1 467 ? 28.125 10.875 -15.672 1 64.38 467 PRO A C 1
ATOM 3698 O O . PRO A 1 467 ? 26.969 11.219 -15.953 1 64.38 467 PRO A O 1
ATOM 3701 N N . VAL A 1 468 ? 28.5 10.711 -14.375 1 75.5 468 VAL A N 1
ATOM 3702 C CA . VAL A 1 468 ? 27.844 11.484 -13.328 1 75.5 468 VAL A CA 1
ATOM 3703 C C . VAL A 1 468 ? 28.781 12.578 -12.828 1 75.5 468 VAL A C 1
ATOM 3705 O O . VAL A 1 468 ? 30 12.477 -13 1 75.5 468 VAL A O 1
ATOM 3708 N N . SER A 1 469 ? 28.203 13.719 -12.57 1 81.5 469 SER A N 1
ATOM 3709 C CA . SER A 1 469 ? 28.953 14.828 -11.992 1 81.5 469 SER A CA 1
ATOM 3710 C C . SER A 1 469 ? 28.453 15.164 -10.594 1 81.5 469 SER A C 1
ATOM 3712 O O . SER A 1 469 ? 27.281 14.906 -10.266 1 81.5 469 SER A O 1
ATOM 3714 N N . LEU A 1 470 ? 29.328 15.633 -9.797 1 86.19 470 LEU A N 1
ATOM 3715 C CA . LEU A 1 470 ? 28.969 16.078 -8.461 1 86.19 470 LEU A CA 1
ATOM 3716 C C . LEU A 1 470 ? 28.812 17.594 -8.406 1 86.19 470 LEU A C 1
ATOM 3718 O O . LEU A 1 470 ? 29.688 18.328 -8.891 1 86.19 470 LEU A O 1
ATOM 3722 N N . GLY A 1 471 ? 27.688 18.016 -7.91 1 86.38 471 GLY A N 1
ATOM 3723 C CA . GLY A 1 471 ? 27.438 19.438 -7.758 1 86.38 471 GLY A CA 1
ATOM 3724 C C . GLY A 1 471 ? 27 19.828 -6.355 1 86.38 471 GLY A C 1
ATOM 3725 O O . GLY A 1 471 ? 26.234 19.094 -5.715 1 86.38 471 GLY A O 1
ATOM 3726 N N . GLN A 1 472 ? 27.531 20.922 -5.898 1 88.56 472 GLN A N 1
ATOM 3727 C CA . GLN A 1 472 ? 27.094 21.453 -4.613 1 88.56 472 GLN A CA 1
ATOM 3728 C C . GLN A 1 472 ? 25.953 22.469 -4.789 1 88.56 472 GLN A C 1
ATOM 3730 O O . GLN A 1 472 ? 26.047 23.594 -4.316 1 88.56 472 GLN A O 1
ATOM 3735 N N . VAL A 1 473 ? 25.047 22.094 -5.508 1 89.12 473 VAL A N 1
ATOM 3736 C CA . VAL A 1 473 ? 23.844 22.859 -5.754 1 89.12 473 VAL A CA 1
ATOM 3737 C C . VAL A 1 473 ? 22.609 21.984 -5.551 1 89.12 473 VAL A C 1
ATOM 3739 O O . VAL A 1 473 ? 22.516 20.891 -6.133 1 89.12 473 VAL A O 1
ATOM 3742 N N . PRO A 1 474 ? 21.703 22.438 -4.723 1 92.69 474 PRO A N 1
ATOM 3743 C CA . PRO A 1 474 ? 20.5 21.625 -4.5 1 92.69 474 PRO A CA 1
ATOM 3744 C C . PRO A 1 474 ? 19.547 21.672 -5.684 1 92.69 474 PRO A C 1
ATOM 3746 O O . PRO A 1 474 ? 19.703 22.5 -6.586 1 92.69 474 PRO A O 1
ATOM 3749 N N . ASN A 1 475 ? 18.656 20.766 -5.75 1 92.5 475 ASN A N 1
ATOM 3750 C CA . ASN A 1 475 ? 17.641 20.672 -6.789 1 92.5 475 ASN A CA 1
ATOM 3751 C C . ASN A 1 475 ? 16.266 20.312 -6.203 1 92.5 475 ASN A C 1
ATOM 3753 O O . ASN A 1 475 ? 16.156 19.422 -5.371 1 92.5 475 ASN A O 1
ATOM 3757 N N . SER A 1 476 ? 15.258 21.125 -6.551 1 91.69 476 SER A N 1
ATOM 3758 C CA . SER A 1 476 ? 13.922 20.875 -6.027 1 91.69 476 SER A CA 1
ATOM 3759 C C . SER A 1 476 ? 12.977 20.406 -7.133 1 91.69 476 SER A C 1
ATOM 3761 O O . SER A 1 476 ? 11.82 20.078 -6.867 1 91.69 476 SER A O 1
ATOM 3763 N N . ASN A 1 477 ? 13.445 20.422 -8.375 1 91.69 477 ASN A N 1
ATOM 3764 C CA . ASN A 1 477 ? 12.586 20.031 -9.484 1 91.69 477 ASN A CA 1
ATOM 3765 C C . ASN A 1 477 ? 12.414 18.516 -9.547 1 91.69 477 ASN A C 1
ATOM 3767 O O . ASN A 1 477 ? 11.297 18.016 -9.695 1 91.69 477 ASN A O 1
ATOM 3771 N N . ALA A 1 478 ? 13.484 17.844 -9.523 1 95.38 478 ALA A N 1
ATOM 3772 C CA . ALA A 1 478 ? 13.484 16.375 -9.555 1 95.38 478 ALA A CA 1
ATOM 3773 C C . ALA A 1 478 ? 14.773 15.82 -8.953 1 95.38 478 ALA A C 1
ATOM 3775 O O . ALA A 1 478 ? 15.75 15.586 -9.672 1 95.38 478 ALA A O 1
ATOM 3776 N N . ALA A 1 479 ? 14.695 15.609 -7.648 1 96.56 479 ALA A N 1
ATOM 3777 C CA . ALA A 1 479 ? 15.898 15.141 -6.969 1 96.56 479 ALA A CA 1
ATOM 3778 C C . ALA A 1 479 ? 15.539 14.234 -5.793 1 96.56 479 ALA A C 1
ATOM 3780 O O . ALA A 1 479 ? 14.578 14.492 -5.066 1 96.56 479 ALA A O 1
ATOM 3781 N N . LEU A 1 480 ? 16.359 13.18 -5.684 1 98.19 480 LEU A N 1
ATOM 3782 C CA . LEU A 1 480 ? 16.234 12.281 -4.535 1 98.19 480 LEU A CA 1
ATOM 3783 C C . LEU A 1 480 ? 17.203 12.695 -3.426 1 98.19 480 LEU A C 1
ATOM 3785 O O . LEU A 1 480 ? 18.375 12.977 -3.688 1 98.19 480 LEU A O 1
ATOM 3789 N N . TYR A 1 481 ? 16.75 12.828 -2.236 1 98.56 481 TYR A N 1
ATOM 3790 C CA . TYR A 1 481 ? 17.578 13.062 -1.054 1 98.56 481 TYR A CA 1
ATOM 3791 C C . TYR A 1 481 ? 17.594 11.836 -0.152 1 98.56 481 TYR A C 1
ATOM 3793 O O . TYR A 1 481 ? 16.547 11.258 0.152 1 98.56 481 TYR A O 1
ATOM 3801 N N . PHE A 1 482 ? 18.75 11.43 0.277 1 98.44 482 PHE A N 1
ATOM 3802 C CA . PHE A 1 482 ? 18.906 10.234 1.104 1 98.44 482 PHE A CA 1
ATOM 3803 C C . PHE A 1 482 ? 18.312 10.453 2.49 1 98.44 482 PHE A C 1
ATOM 3805 O O . PHE A 1 482 ? 18.422 11.547 3.051 1 98.44 482 PHE A O 1
ATOM 3812 N N . GLY A 1 483 ? 17.75 9.391 3.057 1 98.06 483 GLY A N 1
ATOM 3813 C CA . GLY A 1 483 ? 17.031 9.461 4.324 1 98.06 483 GLY A CA 1
ATOM 3814 C C . GLY A 1 483 ? 17.906 9.938 5.469 1 98.06 483 GLY A C 1
ATOM 3815 O O . GLY A 1 483 ? 17.5 10.781 6.266 1 98.06 483 GLY A O 1
ATOM 3816 N N . ASP A 1 484 ? 19.094 9.414 5.582 1 97.12 484 ASP A N 1
ATOM 3817 C CA . ASP A 1 484 ? 19.984 9.797 6.668 1 97.12 484 ASP A CA 1
ATOM 3818 C C . ASP A 1 484 ? 20.375 11.273 6.566 1 97.12 484 ASP A C 1
ATOM 3820 O O . ASP A 1 484 ? 20.406 11.977 7.578 1 97.12 484 ASP A O 1
ATOM 3824 N N . LYS A 1 485 ? 20.594 11.727 5.371 1 98.06 485 LYS A N 1
ATOM 3825 C CA . LYS A 1 485 ? 20.953 13.125 5.156 1 98.06 485 LYS A CA 1
ATOM 3826 C C . LYS A 1 485 ? 19.766 14.047 5.387 1 98.06 485 LYS A C 1
ATOM 3828 O O . LYS A 1 485 ? 19.922 15.172 5.852 1 98.06 485 LYS A O 1
ATOM 3833 N N . TRP A 1 486 ? 18.609 13.531 5.047 1 98.25 486 TRP A N 1
ATOM 3834 C CA . TRP A 1 486 ? 17.391 14.297 5.301 1 98.25 486 TRP A CA 1
ATOM 3835 C C . TRP A 1 486 ? 17.203 14.547 6.793 1 98.25 486 TRP A C 1
ATOM 3837 O O . TRP A 1 486 ? 16.844 15.648 7.203 1 98.25 486 TRP A O 1
ATOM 3847 N N . VAL A 1 487 ? 17.438 13.531 7.594 1 97.5 487 VAL A N 1
ATOM 3848 C CA . VAL A 1 487 ? 17.344 13.664 9.039 1 97.5 487 VAL A CA 1
ATOM 3849 C C . VAL A 1 487 ? 18.344 14.711 9.539 1 97.5 487 VAL A C 1
ATOM 3851 O O . VAL A 1 487 ? 18 15.547 10.375 1 97.5 487 VAL A O 1
ATOM 3854 N N . GLU A 1 488 ? 19.484 14.695 8.977 1 97.75 488 GLU A N 1
ATOM 3855 C CA . GLU A 1 488 ? 20.5 15.695 9.328 1 97.75 488 GLU A CA 1
ATOM 3856 C C . GLU A 1 488 ? 20.047 17.094 8.906 1 97.75 488 GLU A C 1
ATOM 3858 O O . GLU A 1 488 ? 20.281 18.062 9.633 1 97.75 488 GLU A O 1
ATOM 3863 N N . PHE A 1 489 ? 19.578 17.172 7.77 1 98 489 PHE A N 1
ATOM 3864 C CA . PHE A 1 489 ? 19.094 18.453 7.281 1 98 489 PHE A CA 1
ATOM 3865 C C . PHE A 1 489 ? 18.031 19.016 8.211 1 98 489 PHE A C 1
ATOM 3867 O O . PHE A 1 489 ? 18.016 20.219 8.5 1 98 489 PHE A O 1
ATOM 3874 N N . GLN A 1 490 ? 17.062 18.156 8.609 1 97.5 490 GLN A N 1
ATOM 3875 C CA . GLN A 1 490 ? 16.031 18.594 9.539 1 97.5 490 GLN A CA 1
ATOM 3876 C C . GLN A 1 490 ? 16.641 19.172 10.812 1 97.5 490 GLN A C 1
ATOM 3878 O O . GLN A 1 490 ? 16.188 20.219 11.305 1 97.5 490 GLN A O 1
ATOM 3883 N N . SER A 1 491 ? 17.625 18.516 11.32 1 95.75 491 SER A N 1
ATOM 3884 C CA . SER A 1 491 ? 18.312 19.016 12.508 1 95.75 491 SER A CA 1
ATOM 3885 C C . SER A 1 491 ? 18.984 20.344 12.234 1 95.75 491 SER A C 1
ATOM 3887 O O . SER A 1 491 ? 18.906 21.266 13.039 1 95.75 491 SER A O 1
ATOM 3889 N N . PHE A 1 492 ? 19.672 20.422 11.125 1 96.44 492 PHE A N 1
ATOM 3890 C CA . PHE A 1 492 ? 20.328 21.656 10.719 1 96.44 492 PHE A CA 1
ATOM 3891 C C . PHE A 1 492 ? 19.344 22.812 10.633 1 96.44 492 PHE A C 1
ATOM 3893 O O . PHE A 1 492 ? 19.578 23.891 11.164 1 96.44 492 PHE A O 1
ATOM 3900 N N . LEU A 1 493 ? 18.219 22.531 9.938 1 95.62 493 LEU A N 1
ATOM 3901 C CA . LEU A 1 493 ? 17.188 23.547 9.727 1 95.62 493 LEU A CA 1
ATOM 3902 C C . LEU A 1 493 ? 16.609 24.016 11.062 1 95.62 493 LEU A C 1
ATOM 3904 O O . LEU A 1 493 ? 16.375 25.219 11.258 1 95.62 493 LEU A O 1
ATOM 3908 N N . SER A 1 494 ? 16.375 23.078 11.93 1 93.94 494 SER A N 1
ATOM 3909 C CA . SER A 1 494 ? 15.875 23.406 13.258 1 93.94 494 SER A CA 1
ATOM 3910 C C . SER A 1 494 ? 16.797 24.375 13.977 1 93.94 494 SER A C 1
ATOM 3912 O O . SER A 1 494 ? 16.359 25.391 14.508 1 93.94 494 SER A O 1
ATOM 3914 N N . GLU A 1 495 ? 18.031 24.109 13.969 1 93.12 495 GLU A N 1
ATOM 3915 C CA . GLU A 1 495 ? 19.031 24.953 14.633 1 93.12 495 GLU A CA 1
ATOM 3916 C C . GLU A 1 495 ? 19.188 26.297 13.93 1 93.12 495 GLU A C 1
ATOM 3918 O O . GLU A 1 495 ? 19.312 27.328 14.586 1 93.12 495 GLU A O 1
ATOM 3923 N N . ARG A 1 496 ? 19.203 26.203 12.664 1 91.81 496 ARG A N 1
ATOM 3924 C CA . ARG A 1 496 ? 19.391 27.406 11.859 1 91.81 496 ARG A CA 1
ATOM 3925 C C . ARG A 1 496 ? 18.25 28.406 12.094 1 91.81 496 ARG A C 1
ATOM 3927 O O . ARG A 1 496 ? 18.484 29.609 12.188 1 91.81 496 ARG A O 1
ATOM 3934 N N . LEU A 1 497 ? 17.062 27.922 12.156 1 90.12 497 LEU A N 1
ATOM 3935 C CA . LEU A 1 497 ? 15.898 28.781 12.328 1 90.12 497 LEU A CA 1
ATOM 3936 C C . LEU A 1 497 ? 15.781 29.266 13.766 1 90.12 497 LEU A C 1
ATOM 3938 O O . LEU A 1 497 ? 15.18 30.297 14.031 1 90.12 497 LEU A O 1
ATOM 3942 N N . ALA A 1 498 ? 16.234 28.484 14.719 1 87.19 498 ALA A N 1
ATOM 3943 C CA . ALA A 1 498 ? 16.234 28.906 16.125 1 87.19 498 ALA A CA 1
ATOM 3944 C C . ALA A 1 498 ? 17.172 30.078 16.344 1 87.19 498 ALA A C 1
ATOM 3946 O O . ALA A 1 498 ? 16.938 30.922 17.203 1 87.19 498 ALA A O 1
ATOM 3947 N N . LYS A 1 499 ? 18.281 30.109 15.812 1 80.31 499 LYS A N 1
ATOM 3948 C CA . LYS A 1 499 ? 19.281 31.172 15.969 1 80.31 499 LYS A CA 1
ATOM 3949 C C . LYS A 1 499 ? 18.812 32.469 15.305 1 80.31 499 LYS A C 1
ATOM 3951 O O . LYS A 1 499 ? 19.391 33.531 15.547 1 80.31 499 LYS A O 1
ATOM 3956 N N . GLU A 1 500 ? 17.375 32.75 15.234 1 61.38 500 GLU A N 1
ATOM 3957 C CA . GLU A 1 500 ? 16.625 33.938 14.82 1 61.38 500 GLU A CA 1
ATOM 3958 C C . GLU A 1 500 ? 17.438 34.812 13.883 1 61.38 500 GLU A C 1
ATOM 3960 O O . GLU A 1 500 ? 17.062 35.938 13.594 1 61.38 500 GLU A O 1
ATOM 3965 N N . VAL A 1 501 ? 18.672 34.531 13.555 1 51 501 VAL A N 1
ATOM 3966 C CA . VAL A 1 501 ? 19.391 35.594 12.875 1 51 501 VAL A CA 1
ATOM 3967 C C . VAL A 1 501 ? 18.797 35.812 11.492 1 51 501 VAL A C 1
ATOM 3969 O O . VAL A 1 501 ? 18.828 34.938 10.641 1 51 501 VAL A O 1
ATOM 3972 N N . ALA A 1 502 ? 17.672 36.5 11.445 1 48.34 502 ALA A N 1
ATOM 3973 C CA . ALA A 1 502 ? 17.188 37.062 10.195 1 48.34 502 ALA A CA 1
ATOM 3974 C C . ALA A 1 502 ? 18.344 37.5 9.312 1 48.34 502 ALA A C 1
ATOM 3976 O O . ALA A 1 502 ? 18.781 38.656 9.367 1 48.34 502 ALA A O 1
ATOM 3977 N N . SER A 1 503 ? 19.422 36.906 9.461 1 44.97 503 SER A N 1
ATOM 3978 C CA . SER A 1 503 ? 20.5 37.5 8.688 1 44.97 503 SER A CA 1
ATOM 3979 C C . SER A 1 503 ? 20.094 37.656 7.223 1 44.97 503 SER A C 1
ATOM 3981 O O . SER A 1 503 ? 19.516 36.75 6.625 1 44.97 503 SER A O 1
ATOM 3983 N N . SER A 1 504 ? 19.688 38.812 6.965 1 48.62 504 SER A N 1
ATOM 3984 C CA . SER A 1 504 ? 19.578 39.406 5.637 1 48.62 504 SER A CA 1
ATOM 3985 C C . SER A 1 504 ? 20.578 38.781 4.672 1 48.62 504 SER A C 1
ATOM 3987 O O . SER A 1 504 ? 21.625 39.375 4.387 1 48.62 504 SER A O 1
ATOM 3989 N N . HIS A 1 505 ? 20.891 37.562 4.922 1 54.72 505 HIS A N 1
ATOM 3990 C CA . HIS A 1 505 ? 21.891 37.094 3.969 1 54.72 505 HIS A CA 1
ATOM 3991 C C . HIS A 1 505 ? 21.344 37.094 2.547 1 54.72 505 HIS A C 1
ATOM 3993 O O . HIS A 1 505 ? 20.125 36.969 2.344 1 54.72 505 HIS A O 1
ATOM 3999 N N . GLU A 1 506 ? 22.078 37.688 1.702 1 64.06 506 GLU A N 1
ATOM 4000 C CA . GLU A 1 506 ? 21.812 37.781 0.27 1 64.06 506 GLU A CA 1
ATOM 4001 C C . GLU A 1 506 ? 21.391 36.406 -0.286 1 64.06 506 GLU A C 1
ATOM 4003 O O . GLU A 1 506 ? 22.094 35.438 -0.111 1 64.06 506 GLU A O 1
ATOM 4008 N N . LYS A 1 507 ? 20.172 36.25 -0.552 1 76.56 507 LYS A N 1
ATOM 4009 C CA . LYS A 1 507 ? 19.625 35.062 -1.214 1 76.56 507 LYS A CA 1
ATOM 4010 C C . LYS A 1 507 ? 20.422 34.719 -2.469 1 76.56 507 LYS A C 1
ATOM 4012 O O . LYS A 1 507 ? 20.719 35.625 -3.285 1 76.56 507 LYS A O 1
ATOM 4017 N N . VAL A 1 508 ? 20.922 33.562 -2.541 1 79.81 508 VAL A N 1
ATOM 4018 C CA . VAL A 1 508 ? 21.703 33.094 -3.676 1 79.81 508 VAL A CA 1
ATOM 4019 C C . VAL A 1 508 ? 20.781 32.406 -4.691 1 79.81 508 VAL A C 1
ATOM 4021 O O . VAL A 1 508 ? 20.953 32.562 -5.898 1 79.81 508 VAL A O 1
ATOM 4024 N N . ILE A 1 509 ? 19.812 31.766 -4.188 1 85.81 509 ILE A N 1
ATOM 4025 C CA . ILE A 1 509 ? 18.922 30.984 -5.043 1 85.81 509 ILE A CA 1
ATOM 4026 C C . ILE A 1 509 ? 17.797 31.891 -5.559 1 85.81 509 ILE A C 1
ATOM 4028 O O . ILE A 1 509 ? 17.25 32.688 -4.805 1 85.81 509 ILE A O 1
ATOM 4032 N N . SER A 1 510 ? 17.438 31.703 -6.781 1 81.06 510 SER A N 1
ATOM 4033 C CA . SER A 1 510 ? 16.344 32.438 -7.395 1 81.06 510 SER A CA 1
ATOM 4034 C C . SER A 1 510 ? 15.023 32.156 -6.676 1 81.06 510 SER A C 1
ATOM 4036 O O . SER A 1 510 ? 14.773 31.031 -6.246 1 81.06 510 SER A O 1
ATOM 4038 N N . GLU A 1 511 ? 14.094 33.188 -6.664 1 81.62 511 GLU A N 1
ATOM 4039 C CA . GLU A 1 511 ? 12.797 33.062 -6.004 1 81.62 511 GLU A CA 1
ATOM 4040 C C . GLU A 1 511 ? 11.828 32.25 -6.848 1 81.62 511 GLU A C 1
ATOM 4042 O O . GLU A 1 511 ? 10.695 31.984 -6.426 1 81.62 511 GLU A O 1
ATOM 4047 N N . ARG A 1 512 ? 12.375 31.734 -7.93 1 79.38 512 ARG A N 1
ATOM 4048 C CA . ARG A 1 512 ? 11.602 30.812 -8.75 1 79.38 512 ARG A CA 1
ATOM 4049 C C . ARG A 1 512 ? 11.547 29.422 -8.102 1 79.38 512 ARG A C 1
ATOM 4051 O O . ARG A 1 512 ? 10.703 28.609 -8.461 1 79.38 512 ARG A O 1
ATOM 4058 N N . TYR A 1 513 ? 12.438 29.281 -7.18 1 86.88 513 TYR A N 1
ATOM 4059 C CA . TYR A 1 513 ? 12.523 28 -6.488 1 86.88 513 TYR A CA 1
ATOM 4060 C C . TYR A 1 513 ? 12.062 28.125 -5.039 1 86.88 513 TYR A C 1
ATOM 4062 O O . TYR A 1 513 ? 12.102 29.219 -4.461 1 86.88 513 TYR A O 1
ATOM 4070 N N . PRO A 1 514 ? 11.648 27.031 -4.465 1 90.06 514 PRO A N 1
ATOM 4071 C CA . PRO A 1 514 ? 11.188 27.078 -3.076 1 90.06 514 PRO A CA 1
ATOM 4072 C C . PRO A 1 514 ? 12.266 27.562 -2.113 1 90.06 514 PRO A C 1
ATOM 4074 O O . PRO A 1 514 ? 13.453 27.328 -2.342 1 90.06 514 PRO A O 1
ATOM 4077 N N . ALA A 1 515 ? 11.805 28.156 -1.051 1 90.19 515 ALA A N 1
ATOM 4078 C CA . ALA A 1 515 ? 12.703 28.766 -0.074 1 90.19 515 ALA A CA 1
ATOM 4079 C C . ALA A 1 515 ? 13.602 27.719 0.576 1 90.19 515 ALA A C 1
ATOM 4081 O O . ALA A 1 515 ? 14.703 28.031 1.03 1 90.19 515 ALA A O 1
ATOM 4082 N N . VAL A 1 516 ? 13.203 26.484 0.612 1 93.44 516 VAL A N 1
ATOM 4083 C CA . VAL A 1 516 ? 13.969 25.422 1.264 1 93.44 516 VAL A CA 1
ATOM 4084 C C . VAL A 1 516 ? 15.312 25.25 0.565 1 93.44 516 VAL A C 1
ATOM 4086 O O . VAL A 1 516 ? 16.281 24.781 1.175 1 93.44 516 VAL A O 1
ATOM 4089 N N . MET A 1 517 ? 15.414 25.688 -0.677 1 92.44 517 MET A N 1
ATOM 4090 C CA . MET A 1 517 ? 16.641 25.516 -1.463 1 92.44 517 MET A CA 1
ATOM 4091 C C . MET A 1 517 ? 17.781 26.344 -0.875 1 92.44 517 MET A C 1
ATOM 4093 O O . MET A 1 517 ? 18.938 25.953 -0.949 1 92.44 517 MET A O 1
ATOM 4097 N N . GLU A 1 518 ? 17.453 27.5 -0.324 1 90.25 518 GLU A N 1
ATOM 4098 C CA . GLU A 1 518 ? 18.484 28.328 0.319 1 90.25 518 GLU A CA 1
ATOM 4099 C C . GLU A 1 518 ? 19.078 27.609 1.524 1 90.25 518 GLU A C 1
ATOM 4101 O O . GLU A 1 518 ? 20.297 27.609 1.708 1 90.25 518 GLU A O 1
ATOM 4106 N N . TYR A 1 519 ? 18.219 27 2.277 1 93.19 519 TYR A N 1
ATOM 4107 C CA . TYR A 1 519 ? 18.688 26.297 3.465 1 93.19 519 TYR A CA 1
ATOM 4108 C C . TYR A 1 519 ? 19.438 25.016 3.082 1 93.19 519 TYR A C 1
ATOM 4110 O O . TYR A 1 519 ? 20.406 24.641 3.74 1 93.19 519 TYR A O 1
ATOM 4118 N N . LEU A 1 520 ? 19 24.359 2.033 1 95.25 520 LEU A N 1
ATOM 4119 C CA . LEU A 1 520 ? 19.688 23.172 1.535 1 95.25 520 LEU A CA 1
ATOM 4120 C C . LEU A 1 520 ? 21.094 23.547 1.061 1 95.25 520 LEU A C 1
ATOM 4122 O O . LEU A 1 520 ? 22.047 22.812 1.319 1 95.25 520 LEU A O 1
ATOM 4126 N N . LEU A 1 521 ? 21.188 24.641 0.341 1 93 521 LEU A N 1
ATOM 4127 C CA . LEU A 1 521 ? 22.484 25.094 -0.127 1 93 521 LEU A CA 1
ATOM 4128 C C . LEU A 1 521 ? 23.422 25.375 1.048 1 93 521 LEU A C 1
ATOM 4130 O O . LEU A 1 521 ? 24.578 24.938 1.044 1 93 521 LEU A O 1
ATOM 4134 N N . GLU A 1 522 ? 22.906 26.094 2.045 1 93.06 522 GLU A N 1
ATOM 4135 C CA . GLU A 1 522 ? 23.688 26.359 3.24 1 93.06 522 GLU A CA 1
ATOM 4136 C C . GLU A 1 522 ? 24.141 25.062 3.908 1 93.06 522 GLU A C 1
ATOM 4138 O O . GLU A 1 522 ? 25.297 24.953 4.34 1 93.06 522 GLU A O 1
ATOM 4143 N N . PHE A 1 523 ? 23.312 24.125 3.982 1 95.81 523 PHE A N 1
ATOM 4144 C CA . PHE A 1 523 ? 23.594 22.828 4.582 1 95.81 523 PHE A CA 1
ATOM 4145 C C . PHE A 1 523 ? 24.672 22.078 3.795 1 95.81 523 PHE A C 1
ATOM 4147 O O . PHE A 1 523 ? 25.625 21.547 4.379 1 95.81 523 PHE A O 1
ATOM 4154 N N . MET A 1 524 ? 24.516 22.062 2.492 1 95.12 524 MET A N 1
ATOM 4155 C CA . MET A 1 524 ? 25.484 21.391 1.619 1 95.12 524 MET A CA 1
ATOM 4156 C C . MET A 1 524 ? 26.875 21.984 1.79 1 95.12 524 MET A C 1
ATOM 4158 O O . MET A 1 524 ? 27.859 21.266 1.877 1 95.12 524 MET A O 1
ATOM 4162 N N . ARG A 1 525 ? 26.953 23.25 1.861 1 91.94 525 ARG A N 1
ATOM 4163 C CA . ARG A 1 525 ? 28.234 23.938 2.008 1 91.94 525 ARG A CA 1
ATOM 4164 C C . ARG A 1 525 ? 28.828 23.703 3.391 1 91.94 525 ARG A C 1
ATOM 4166 O O . ARG A 1 525 ? 30.047 23.5 3.525 1 91.94 525 ARG A O 1
ATOM 4173 N N . ALA A 1 526 ? 27.938 23.703 4.336 1 94.38 526 ALA A N 1
ATOM 4174 C CA . ALA A 1 526 ? 28.391 23.547 5.715 1 94.38 526 ALA A CA 1
ATOM 4175 C C . ALA A 1 526 ? 28.953 22.141 5.941 1 94.38 526 ALA A C 1
ATOM 4177 O O . ALA A 1 526 ? 29.922 21.969 6.691 1 94.38 526 ALA A O 1
ATOM 4178 N N . LYS A 1 527 ? 28.375 21.141 5.289 1 95.25 527 LYS A N 1
ATOM 4179 C CA . LYS A 1 527 ? 28.75 19.75 5.562 1 95.25 527 LYS A CA 1
ATOM 4180 C C . LYS A 1 527 ? 29.578 19.172 4.418 1 95.25 527 LYS A C 1
ATOM 4182 O O . LYS A 1 527 ? 29.984 18 4.469 1 95.25 527 LYS A O 1
ATOM 4187 N N . ASP A 1 528 ? 29.781 19.984 3.342 1 93.19 528 ASP A N 1
ATOM 4188 C CA . ASP A 1 528 ? 30.516 19.578 2.145 1 93.19 528 ASP A CA 1
ATOM 4189 C C . ASP A 1 528 ? 29.828 18.391 1.464 1 93.19 528 ASP A C 1
ATOM 4191 O O . ASP A 1 528 ? 30.469 17.391 1.16 1 93.19 528 ASP A O 1
ATOM 4195 N N . TYR A 1 529 ? 28.547 18.484 1.382 1 95 529 TYR A N 1
ATOM 4196 C CA . TYR A 1 529 ? 27.734 17.469 0.692 1 95 529 TYR A CA 1
ATOM 4197 C C . TYR A 1 529 ? 27.547 17.844 -0.774 1 95 529 TYR A C 1
ATOM 4199 O O . TYR A 1 529 ? 27.594 19.016 -1.137 1 95 529 TYR A O 1
ATOM 4207 N N . TYR A 1 530 ? 27.266 16.828 -1.609 1 91.69 530 TYR A N 1
ATOM 4208 C CA . TYR A 1 530 ? 27.094 17.016 -3.045 1 91.69 530 TYR A CA 1
ATOM 4209 C C . TYR A 1 530 ? 25.875 16.234 -3.553 1 91.69 530 TYR A C 1
ATOM 4211 O O . TYR A 1 530 ? 25.453 15.266 -2.926 1 91.69 530 TYR A O 1
ATOM 4219 N N . LEU A 1 531 ? 25.328 16.734 -4.652 1 93 531 LEU A N 1
ATOM 4220 C CA . LEU A 1 531 ? 24.344 15.977 -5.41 1 93 531 LEU A CA 1
ATOM 4221 C C . LEU A 1 531 ? 24.969 15.344 -6.645 1 93 531 LEU A C 1
ATOM 4223 O O . LEU A 1 531 ? 25.844 15.945 -7.281 1 93 531 LEU A O 1
ATOM 4227 N N . LEU A 1 532 ? 24.547 14.156 -6.883 1 91.38 532 LEU A N 1
ATOM 4228 C CA . LEU A 1 532 ? 24.969 13.484 -8.109 1 91.38 532 LEU A CA 1
ATOM 4229 C C . LEU A 1 532 ? 24.078 13.875 -9.281 1 91.38 532 LEU A C 1
ATOM 4231 O O . LEU A 1 532 ? 22.859 13.711 -9.211 1 91.38 532 LEU A O 1
ATOM 4235 N N . TYR A 1 533 ? 24.656 14.469 -10.344 1 87.75 533 TYR A N 1
ATOM 4236 C CA . TYR A 1 533 ? 23.938 14.883 -11.539 1 87.75 533 TYR A CA 1
ATOM 4237 C C . TYR A 1 533 ? 24.25 13.969 -12.711 1 87.75 533 TYR A C 1
ATOM 4239 O O . TYR A 1 533 ? 25.391 13.555 -12.898 1 87.75 533 TYR A O 1
ATOM 4247 N N . PRO A 1 534 ? 23.156 13.664 -13.508 1 83.62 534 PRO A N 1
ATOM 4248 C CA . PRO A 1 534 ? 23.453 12.906 -14.727 1 83.62 534 PRO A CA 1
ATOM 4249 C C . PRO A 1 534 ? 24.266 13.711 -15.742 1 83.62 534 PRO A C 1
ATOM 4251 O O . PRO A 1 534 ? 24.125 14.938 -15.812 1 83.62 534 PRO A O 1
ATOM 4254 N N . ALA A 1 535 ? 25.234 13.086 -16.359 1 70.62 535 ALA A N 1
ATOM 4255 C CA . ALA A 1 535 ? 26.062 13.797 -17.344 1 70.62 535 ALA A CA 1
ATOM 4256 C C . ALA A 1 535 ? 25.328 13.961 -18.672 1 70.62 535 ALA A C 1
ATOM 4258 O O . ALA A 1 535 ? 24.5 13.117 -19.031 1 70.62 535 ALA A O 1
ATOM 4259 N N . ALA A 1 536 ? 25.25 15.227 -19.172 1 58.09 536 ALA A N 1
ATOM 4260 C CA . ALA A 1 536 ? 24.547 15.664 -20.375 1 58.09 536 ALA A CA 1
ATOM 4261 C C . ALA A 1 536 ? 24.75 14.688 -21.531 1 58.09 536 ALA A C 1
ATOM 4263 O O . ALA A 1 536 ? 23.859 14.492 -22.359 1 58.09 536 ALA A O 1
ATOM 4264 N N . ARG A 1 537 ? 25.844 14.078 -21.625 1 54 537 ARG A N 1
ATOM 4265 C CA . ARG A 1 537 ? 26.078 13.367 -22.891 1 54 537 ARG A CA 1
ATOM 4266 C C . ARG A 1 537 ? 25.359 12.023 -22.906 1 54 537 ARG A C 1
ATOM 4268 O O . ARG A 1 537 ? 25.531 11.219 -21.984 1 54 537 ARG A O 1
ATOM 4275 N N . GLY A 1 538 ? 24.391 11.719 -23.875 1 49.12 538 GLY A N 1
ATOM 4276 C CA . GLY A 1 538 ? 23.797 10.461 -24.297 1 49.12 538 GLY A CA 1
ATOM 4277 C C . GLY A 1 538 ? 22.562 10.078 -23.516 1 49.12 538 GLY A C 1
ATOM 4278 O O . GLY A 1 538 ? 21.891 9.102 -23.844 1 49.12 538 GLY A O 1
ATOM 4279 N N . THR A 1 539 ? 22.375 10.742 -22.344 1 53.22 539 THR A N 1
ATOM 4280 C CA . THR A 1 539 ? 21.297 10.164 -21.531 1 53.22 539 THR A CA 1
ATOM 4281 C C . THR A 1 539 ? 19.953 10.781 -21.891 1 53.22 539 THR A C 1
ATOM 4283 O O . THR A 1 539 ? 19.875 11.977 -22.156 1 53.22 539 THR A O 1
ATOM 4286 N N . GLN A 1 540 ? 19.109 9.953 -22.359 1 63.09 540 GLN A N 1
ATOM 4287 C CA . GLN A 1 540 ? 17.703 10.336 -22.438 1 63.09 540 GLN A CA 1
ATOM 4288 C C . GLN A 1 540 ? 17.281 11.141 -21.219 1 63.09 540 GLN A C 1
ATOM 4290 O O . GLN A 1 540 ? 17.703 10.859 -20.094 1 63.09 540 GLN A O 1
ATOM 4295 N N . THR A 1 541 ? 16.734 12.297 -21.484 1 79.69 541 THR A N 1
ATOM 4296 C CA . THR A 1 541 ? 16.266 13.219 -20.453 1 79.69 541 THR A CA 1
ATOM 4297 C C . THR A 1 541 ? 15.344 12.508 -19.469 1 79.69 541 THR A C 1
ATOM 4299 O O . THR A 1 541 ? 14.32 11.945 -19.875 1 79.69 541 THR A O 1
ATOM 4302 N N . LEU A 1 542 ? 15.828 12.414 -18.25 1 83.75 542 LEU A N 1
ATOM 4303 C CA . LEU A 1 542 ? 15.086 11.742 -17.188 1 83.75 542 LEU A CA 1
ATOM 4304 C C . LEU A 1 542 ? 13.961 12.633 -16.672 1 83.75 542 LEU A C 1
ATOM 4306 O O . LEU A 1 542 ? 12.875 12.141 -16.344 1 83.75 542 LEU A O 1
ATOM 4310 N N . ALA A 1 543 ? 14.25 13.914 -16.656 1 82.25 543 ALA A N 1
ATOM 4311 C CA . ALA A 1 543 ? 13.281 14.898 -16.172 1 82.25 543 ALA A CA 1
ATOM 4312 C C . ALA A 1 543 ? 13.32 16.172 -17.016 1 82.25 543 ALA A C 1
ATOM 4314 O O . ALA A 1 543 ? 14.398 16.656 -17.359 1 82.25 543 ALA A O 1
ATOM 4315 N N . THR A 1 544 ? 12.125 16.578 -17.422 1 81.5 544 THR A N 1
ATOM 4316 C CA . THR A 1 544 ? 11.969 17.844 -18.156 1 81.5 544 THR A CA 1
ATOM 4317 C C . THR A 1 544 ? 11.141 18.828 -17.328 1 81.5 544 THR A C 1
ATOM 4319 O O . THR A 1 544 ? 10.078 18.469 -16.812 1 81.5 544 THR A O 1
ATOM 4322 N N . VAL A 1 545 ? 11.711 19.984 -17.156 1 79.69 545 VAL A N 1
ATOM 4323 C CA . VAL A 1 545 ? 10.992 21.016 -16.422 1 79.69 545 VAL A CA 1
ATOM 4324 C C . VAL A 1 545 ? 10.359 22.016 -17.406 1 79.69 545 VAL A C 1
ATOM 4326 O O . VAL A 1 545 ? 11.062 22.594 -18.219 1 79.69 545 VAL A O 1
ATOM 4329 N N . HIS A 1 546 ? 9.055 22.188 -17.328 1 80.5 546 HIS A N 1
ATOM 4330 C CA . HIS A 1 546 ? 8.328 23.094 -18.203 1 80.5 546 HIS A CA 1
ATOM 4331 C C . HIS A 1 546 ? 8.133 24.453 -17.562 1 80.5 546 HIS A C 1
ATOM 4333 O O . HIS A 1 546 ? 7.949 24.547 -16.344 1 80.5 546 HIS A O 1
ATOM 4339 N N . SER A 1 547 ? 8.242 25.453 -18.312 1 74.25 547 SER A N 1
ATOM 4340 C CA . SER A 1 547 ? 8.102 26.797 -17.766 1 74.25 547 SER A CA 1
ATOM 4341 C C . SER A 1 547 ? 6.805 27.453 -18.234 1 74.25 547 SER A C 1
ATOM 4343 O O . SER A 1 547 ? 6.457 28.547 -17.797 1 74.25 547 SER A O 1
ATOM 4345 N N . ASP A 1 548 ? 6.027 26.891 -19.078 1 68.5 548 ASP A N 1
ATOM 4346 C CA . ASP A 1 548 ? 4.844 27.5 -19.688 1 68.5 548 ASP A CA 1
ATOM 4347 C C . ASP A 1 548 ? 3.779 27.781 -18.625 1 68.5 548 ASP A C 1
ATOM 4349 O O . ASP A 1 548 ? 3.084 28.797 -18.703 1 68.5 548 ASP A O 1
ATOM 4353 N N . LEU A 1 549 ? 3.715 26.938 -17.625 1 65.75 549 LEU A N 1
ATOM 4354 C CA . LEU A 1 549 ? 2.701 27.094 -16.594 1 65.75 549 LEU A CA 1
ATOM 4355 C C . LEU A 1 549 ? 3.348 27.297 -15.227 1 65.75 549 LEU A C 1
ATOM 4357 O O . LEU A 1 549 ? 2.801 26.875 -14.211 1 65.75 549 LEU A O 1
ATOM 4361 N N . PHE A 1 550 ? 4.414 28.031 -15.312 1 71 550 PHE A N 1
ATOM 4362 C CA . PHE A 1 550 ? 5.199 28.156 -14.094 1 71 550 PHE A CA 1
ATOM 4363 C C . PHE A 1 550 ? 4.457 29 -13.055 1 71 550 PHE A C 1
ATOM 4365 O O . PHE A 1 550 ? 3.879 30.031 -13.391 1 71 550 PHE A O 1
ATOM 4372 N N . GLN A 1 551 ? 4.406 28.469 -11.883 1 69.44 551 GLN A N 1
ATOM 4373 C CA . GLN A 1 551 ? 3.91 29.188 -10.719 1 69.44 551 GLN A CA 1
ATOM 4374 C C . GLN A 1 551 ? 4.98 29.297 -9.633 1 69.44 551 GLN A C 1
ATOM 4376 O O . GLN A 1 551 ? 5.543 28.297 -9.203 1 69.44 551 GLN A O 1
ATOM 4381 N N . ALA A 1 552 ? 5.23 30.547 -9.273 1 70.62 552 ALA A N 1
ATOM 4382 C CA . ALA A 1 552 ? 6.211 30.766 -8.211 1 70.62 552 ALA A CA 1
ATOM 4383 C C . ALA A 1 552 ? 5.727 30.188 -6.891 1 70.62 552 ALA A C 1
ATOM 4385 O O . ALA A 1 552 ? 4.52 30.109 -6.641 1 70.62 552 ALA A O 1
ATOM 4386 N N . PRO A 1 553 ? 6.684 29.781 -6.078 1 70.69 553 PRO A N 1
ATOM 4387 C CA . PRO A 1 553 ? 6.305 29.312 -4.742 1 70.69 553 PRO A CA 1
ATOM 4388 C C . PRO A 1 553 ? 5.488 30.344 -3.967 1 70.69 553 PRO A C 1
ATOM 4390 O O . PRO A 1 553 ? 5.699 31.547 -4.129 1 70.69 553 PRO A O 1
ATOM 4393 N N . GLU A 1 554 ? 4.598 29.859 -3.213 1 70.25 554 GLU A N 1
ATOM 4394 C CA . GLU A 1 554 ? 3.646 30.703 -2.494 1 70.25 554 GLU A CA 1
ATOM 4395 C C . GLU A 1 554 ? 4.367 31.719 -1.609 1 70.25 554 GLU A C 1
ATOM 4397 O O . GLU A 1 554 ? 3.902 32.844 -1.444 1 70.25 554 GLU A O 1
ATOM 4402 N N . GLU A 1 555 ? 5.516 31.328 -1.101 1 78.5 555 GLU A N 1
ATOM 4403 C CA . GLU A 1 555 ? 6.234 32.188 -0.158 1 78.5 555 GLU A CA 1
ATOM 4404 C C . GLU A 1 555 ? 6.844 33.406 -0.862 1 78.5 555 GLU A C 1
ATOM 4406 O O . GLU A 1 555 ? 7.27 34.344 -0.209 1 78.5 555 GLU A O 1
ATOM 4411 N N . TYR A 1 556 ? 6.887 33.406 -2.197 1 70.69 556 TYR A N 1
ATOM 4412 C CA . TYR A 1 556 ? 7.449 34.531 -2.947 1 70.69 556 TYR A CA 1
ATOM 4413 C C . TYR A 1 556 ? 6.387 35.188 -3.799 1 70.69 556 TYR A C 1
ATOM 4415 O O . TYR A 1 556 ? 6.707 36 -4.68 1 70.69 556 TYR A O 1
ATOM 4423 N N . SER A 1 557 ? 5.238 34.812 -3.629 1 65.44 557 SER A N 1
ATOM 4424 C CA . SER A 1 557 ? 4.148 35.438 -4.363 1 65.44 557 SER A CA 1
ATOM 4425 C C . SER A 1 557 ? 3.953 36.875 -3.924 1 65.44 557 SER A C 1
ATOM 4427 O O . SER A 1 557 ? 4.418 37.281 -2.854 1 65.44 557 SER A O 1
ATOM 4429 N N . ASP A 1 558 ? 3.504 37.75 -4.844 1 58.34 558 ASP A N 1
ATOM 4430 C CA . ASP A 1 558 ? 3.301 39.188 -4.641 1 58.34 558 ASP A CA 1
ATOM 4431 C C . ASP A 1 558 ? 2.629 39.469 -3.297 1 58.34 558 ASP A C 1
ATOM 4433 O O . ASP A 1 558 ? 2.926 40.469 -2.641 1 58.34 558 ASP A O 1
ATOM 4437 N N . GLU A 1 559 ? 1.855 38.625 -2.867 1 50.09 559 GLU A N 1
ATOM 4438 C CA . GLU A 1 559 ? 1.176 38.844 -1.592 1 50.09 559 GLU A CA 1
ATOM 4439 C C . GLU A 1 559 ? 2.133 38.656 -0.418 1 50.09 559 GLU A C 1
ATOM 4441 O O . GLU A 1 559 ? 2.01 39.344 0.603 1 50.09 559 GLU A O 1
ATOM 4446 N N . SER A 1 560 ? 3.053 37.812 -0.564 1 49.28 560 SER A N 1
ATOM 4447 C CA . SER A 1 560 ? 4.012 37.562 0.506 1 49.28 560 SER A CA 1
ATOM 4448 C C . SER A 1 560 ? 5 38.719 0.646 1 49.28 560 SER A C 1
ATOM 4450 O O . SER A 1 560 ? 5.422 39.062 1.755 1 49.28 560 SER A O 1
ATOM 4452 N N . TRP A 1 561 ? 5.371 39.375 -0.476 1 42.75 561 TRP A N 1
ATOM 4453 C CA . TRP A 1 561 ? 6.242 40.531 -0.467 1 42.75 561 TRP A CA 1
ATOM 4454 C C . TRP A 1 561 ? 5.59 41.688 0.282 1 42.75 561 TRP A C 1
ATOM 4456 O O . TRP A 1 561 ? 6.262 42.438 1.003 1 42.75 561 TRP A O 1
ATOM 4466 N N . ALA A 1 562 ? 4.332 41.906 0.187 1 44.91 562 ALA A N 1
ATOM 4467 C CA . ALA A 1 562 ? 3.619 42.969 0.849 1 44.91 562 ALA A CA 1
ATOM 4468 C C . ALA A 1 562 ? 3.629 42.812 2.365 1 44.91 562 ALA A C 1
ATOM 4470 O O . ALA A 1 562 ? 3.689 43.781 3.109 1 44.91 562 ALA A O 1
ATOM 4471 N N . LYS A 1 563 ? 3.617 41.688 2.834 1 50.34 563 LYS A N 1
ATOM 4472 C CA . LYS A 1 563 ? 3.594 41.406 4.27 1 50.34 563 LYS A CA 1
ATOM 4473 C C . LYS A 1 563 ? 4.973 41.625 4.891 1 50.34 563 LYS A C 1
ATOM 4475 O O . LYS A 1 563 ? 5.082 42.094 6.031 1 50.34 563 LYS A O 1
ATOM 4480 N N . SER A 1 564 ? 5.969 41.281 4.195 1 44.19 564 SER A N 1
ATOM 4481 C CA . SER A 1 564 ? 7.312 41.469 4.738 1 44.19 564 SER A CA 1
ATOM 4482 C C . SER A 1 564 ? 7.715 42.938 4.742 1 44.19 564 SER A C 1
ATOM 4484 O O . SER A 1 564 ? 8.586 43.344 5.512 1 44.19 564 SER A O 1
ATOM 4486 N N . THR A 1 565 ? 7.18 43.844 3.812 1 38.69 565 THR A N 1
ATOM 4487 C CA . THR A 1 565 ? 7.582 45.25 3.73 1 38.69 565 THR A CA 1
ATOM 4488 C C . THR A 1 565 ? 6.668 46.125 4.574 1 38.69 565 THR A C 1
ATOM 4490 O O . THR A 1 565 ? 6.809 47.344 4.586 1 38.69 565 THR A O 1
ATOM 4493 N N . LYS A 1 566 ? 5.512 45.75 5.074 1 40.38 566 LYS A N 1
ATOM 4494 C CA . LYS A 1 566 ? 4.789 46.75 5.867 1 40.38 566 LYS A CA 1
ATOM 4495 C C . LYS A 1 566 ? 5.523 47.031 7.168 1 40.38 566 LYS A C 1
ATOM 4497 O O . LYS A 1 566 ? 5.754 46.156 7.984 1 40.38 566 LYS A O 1
ATOM 4502 N N . PRO A 1 567 ? 6.246 48.219 7.238 1 34.5 567 PRO A N 1
ATOM 4503 C CA . PRO A 1 567 ? 6.801 48.75 8.484 1 34.5 567 PRO A CA 1
ATOM 4504 C C . PRO A 1 567 ? 5.75 48.875 9.594 1 34.5 567 PRO A C 1
ATOM 4506 O O . PRO A 1 567 ? 4.582 49.156 9.305 1 34.5 567 PRO A O 1
ATOM 4509 N N . ASP A 1 568 ? 5.758 48.125 10.648 1 35.62 568 ASP A N 1
ATOM 4510 C CA . ASP A 1 568 ? 5.031 48.531 11.859 1 35.62 568 ASP A CA 1
ATOM 4511 C C . ASP A 1 568 ? 5.078 50.031 12.07 1 35.62 568 ASP A C 1
ATOM 4513 O O . ASP A 1 568 ? 6.133 50.594 12.391 1 35.62 568 ASP A O 1
ATOM 4517 N N . ASN A 1 569 ? 4.52 50.875 11.281 1 30.59 569 ASN A N 1
ATOM 4518 C CA . ASN A 1 569 ? 4.352 52.281 11.641 1 30.59 569 ASN A CA 1
ATOM 4519 C C . ASN A 1 569 ? 3.717 52.438 13.016 1 30.59 569 ASN A C 1
ATOM 4521 O O . ASN A 1 569 ? 2.537 52.125 13.195 1 30.59 569 ASN A O 1
ATOM 4525 N N . VAL A 1 570 ? 4.461 52.188 14.164 1 35.22 570 VAL A N 1
ATOM 4526 C CA . VAL A 1 570 ? 4.207 52.844 15.453 1 35.22 570 VAL A CA 1
ATOM 4527 C C . VAL A 1 570 ? 3.959 54.312 15.25 1 35.22 570 VAL A C 1
ATOM 4529 O O . VAL A 1 570 ? 4.867 55.062 14.867 1 35.22 570 VAL A O 1
ATOM 4532 N N . GLU A 1 571 ? 2.904 54.75 14.711 1 29.28 571 GLU A N 1
ATOM 4533 C CA . GLU A 1 571 ? 2.471 56.125 14.82 1 29.28 571 GLU A CA 1
ATOM 4534 C C . GLU A 1 571 ? 2.611 56.656 16.25 1 29.28 571 GLU A C 1
ATOM 4536 O O . GLU A 1 571 ? 2.02 56.094 17.172 1 29.28 571 GLU A O 1
ATOM 4541 N N . ASP A 1 572 ? 3.84 57.156 16.609 1 30.8 572 ASP A N 1
ATOM 4542 C CA . ASP A 1 572 ? 4.105 58.094 17.688 1 30.8 572 ASP A CA 1
ATOM 4543 C C . ASP A 1 572 ? 3.104 59.25 17.688 1 30.8 572 ASP A C 1
ATOM 4545 O O . ASP A 1 572 ? 3.141 60.094 16.797 1 30.8 572 ASP A O 1
ATOM 4549 N N . GLN A 1 573 ? 1.8 59 17.75 1 25.77 573 GLN A N 1
ATOM 4550 C CA . GLN A 1 573 ? 0.911 60.125 18.062 1 25.77 573 GLN A CA 1
ATOM 4551 C C . GLN A 1 573 ? 1.345 60.812 19.344 1 25.77 573 GLN A C 1
ATOM 4553 O O . GLN A 1 573 ? 1.258 60.25 20.438 1 25.77 573 GLN A O 1
ATOM 4558 N N . SER A 1 574 ? 2.391 61.656 19.219 1 27.17 574 SER A N 1
ATOM 4559 C CA . SER A 1 574 ? 2.709 62.812 20.047 1 27.17 574 SER A CA 1
ATOM 4560 C C . SER A 1 574 ? 1.491 63.719 20.234 1 27.17 574 SER A C 1
ATOM 4562 O O . SER A 1 574 ? 1.61 64.812 20.734 1 27.17 574 SER A O 1
ATOM 4564 N N . ASN A 1 575 ? 0.258 63.188 20.453 1 23.47 575 ASN A N 1
ATOM 4565 C CA . ASN A 1 575 ? -0.525 64.188 21.172 1 23.47 575 ASN A CA 1
ATOM 4566 C C . ASN A 1 575 ? -0.128 64.25 22.641 1 23.47 575 ASN A C 1
ATOM 4568 O O . ASN A 1 575 ? 0.156 63.219 23.266 1 23.47 575 ASN A O 1
ATOM 4572 N N . MET B 1 1 ? -66.438 25.828 41.75 1 19.89 1 MET B N 1
ATOM 4573 C CA . MET B 1 1 ? -66.125 27.234 41.906 1 19.89 1 MET B CA 1
ATOM 4574 C C . MET B 1 1 ? -65.375 27.766 40.688 1 19.89 1 MET B C 1
ATOM 4576 O O . MET B 1 1 ? -64.688 27 40 1 19.89 1 MET B O 1
ATOM 4580 N N . LEU B 1 2 ? -65.25 29.203 40.312 1 20.22 2 LEU B N 1
ATOM 4581 C CA . LEU B 1 2 ? -65.812 30.078 39.25 1 20.22 2 LEU B CA 1
ATOM 4582 C C . LEU B 1 2 ? -64.688 30.562 38.344 1 20.22 2 LEU B C 1
ATOM 4584 O O . LEU B 1 2 ? -63.906 31.453 38.75 1 20.22 2 LEU B O 1
ATOM 4588 N N . THR B 1 3 ? -63.781 29.766 37.75 1 22.56 3 THR B N 1
ATOM 4589 C CA . THR B 1 3 ? -62.406 29.812 37.312 1 22.56 3 THR B CA 1
ATOM 4590 C C . THR B 1 3 ? -62.219 30.812 36.188 1 22.56 3 THR B C 1
ATOM 4592 O O . THR B 1 3 ? -63 30.812 35.219 1 22.56 3 THR B O 1
ATOM 4595 N N . THR B 1 4 ? -61.5 31.953 36.25 1 18.38 4 THR B N 1
ATOM 4596 C CA . THR B 1 4 ? -61.344 33.344 35.812 1 18.38 4 THR B CA 1
ATOM 4597 C C . THR B 1 4 ? -60.812 33.406 34.406 1 18.38 4 THR B C 1
ATOM 4599 O O . THR B 1 4 ? -59.688 32.906 34.125 1 18.38 4 THR B O 1
ATOM 4602 N N . ARG B 1 5 ? -61.625 33.562 33.188 1 21.33 5 ARG B N 1
ATOM 4603 C CA . ARG B 1 5 ? -61.812 33.438 31.75 1 21.33 5 ARG B CA 1
ATOM 4604 C C . ARG B 1 5 ? -61.125 34.562 31 1 21.33 5 ARG B C 1
ATOM 4606 O O . ARG B 1 5 ? -61.656 35.656 30.828 1 21.33 5 ARG B O 1
ATOM 4613 N N . ARG B 1 6 ? -59.719 34.938 31.266 1 19.67 6 ARG B N 1
ATOM 4614 C CA . ARG B 1 6 ? -59.406 36.312 30.953 1 19.67 6 ARG B CA 1
ATOM 4615 C C . ARG B 1 6 ? -59.562 36.594 29.469 1 19.67 6 ARG B C 1
ATOM 4617 O O . ARG B 1 6 ? -59.375 35.719 28.641 1 19.67 6 ARG B O 1
ATOM 4624 N N . PRO B 1 7 ? -60.031 37.844 28.906 1 19.12 7 PRO B N 1
ATOM 4625 C CA . PRO B 1 7 ? -60.688 38.5 27.797 1 19.12 7 PRO B CA 1
ATOM 4626 C C . PRO B 1 7 ? -59.75 38.844 26.641 1 19.12 7 PRO B C 1
ATOM 4628 O O . PRO B 1 7 ? -58.688 39.438 26.875 1 19.12 7 PRO B O 1
ATOM 4631 N N . PHE B 1 8 ? -59.594 37.938 25.562 1 18.19 8 PHE B N 1
ATOM 4632 C CA . PHE B 1 8 ? -58.875 37.812 24.297 1 18.19 8 PHE B CA 1
ATOM 4633 C C . PHE B 1 8 ? -59.188 39 23.391 1 18.19 8 PHE B C 1
ATOM 4635 O O . PHE B 1 8 ? -60.062 38.906 22.531 1 18.19 8 PHE B O 1
ATOM 4642 N N . LEU B 1 9 ? -59.125 40.25 23.734 1 16.88 9 LEU B N 1
ATOM 4643 C CA . LEU B 1 9 ? -59.781 41.344 23.016 1 16.88 9 LEU B CA 1
ATOM 4644 C C . LEU B 1 9 ? -59 41.688 21.75 1 16.88 9 LEU B C 1
ATOM 4646 O O . LEU B 1 9 ? -58.219 42.656 21.75 1 16.88 9 LEU B O 1
ATOM 4650 N N . ALA B 1 10 ? -58.281 40.812 21.016 1 17.19 10 ALA B N 1
ATOM 4651 C CA . ALA B 1 10 ? -57.25 41.312 20.125 1 17.19 10 ALA B CA 1
ATOM 4652 C C . ALA B 1 10 ? -57.844 41.938 18.875 1 17.19 10 ALA B C 1
ATOM 4654 O O . ALA B 1 10 ? -58.156 41.25 17.906 1 17.19 10 ALA B O 1
ATOM 4655 N N . ASP B 1 11 ? -58.656 42.812 18.703 1 17.09 11 ASP B N 1
ATOM 4656 C CA . ASP B 1 11 ? -59.406 43.188 17.516 1 17.09 11 ASP B CA 1
ATOM 4657 C C . ASP B 1 11 ? -58.469 43.719 16.422 1 17.09 11 ASP B C 1
ATOM 4659 O O . ASP B 1 11 ? -58.281 43.062 15.398 1 17.09 11 ASP B O 1
ATOM 4663 N N . GLU B 1 12 ? -58.562 45.062 15.914 1 16.89 12 GLU B N 1
ATOM 4664 C CA . GLU B 1 12 ? -59.188 45.656 14.734 1 16.89 12 GLU B CA 1
ATOM 4665 C C . GLU B 1 12 ? -58.125 46.344 13.859 1 16.89 12 GLU B C 1
ATOM 4667 O O . GLU B 1 12 ? -58.438 46.781 12.75 1 16.89 12 GLU B O 1
ATOM 4672 N N . GLU B 1 13 ? -56.844 46.5 14.117 1 17 13 GLU B N 1
ATOM 4673 C CA . GLU B 1 13 ? -56.438 47.844 13.648 1 17 13 GLU B CA 1
ATOM 4674 C C . GLU B 1 13 ? -56.438 47.906 12.125 1 17 13 GLU B C 1
ATOM 4676 O O . GLU B 1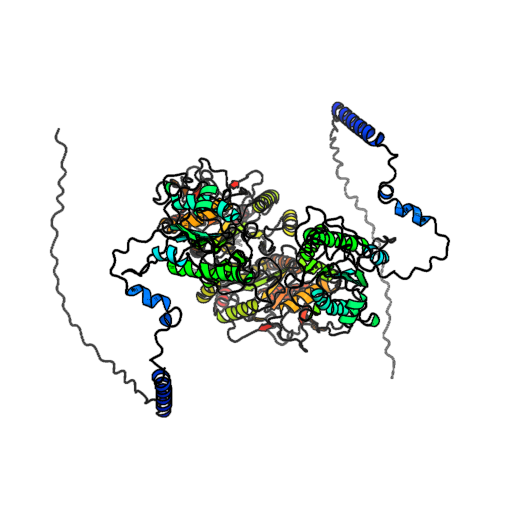 13 ? -56.281 46.906 11.445 1 17 13 GLU B O 1
ATOM 4681 N N . LEU B 1 14 ? -56.125 49.219 11.5 1 17.22 14 LEU B N 1
ATOM 4682 C CA . LEU B 1 14 ? -56.531 50.281 10.578 1 17.22 14 LEU B CA 1
ATOM 4683 C C . LEU B 1 14 ? -55.812 50.156 9.25 1 17.22 14 LEU B C 1
ATOM 4685 O O . LEU B 1 14 ? -54.719 49.562 9.172 1 17.22 14 LEU B O 1
ATOM 4689 N N . GLY B 1 15 ? -56.094 51.031 8.141 1 18.17 15 GLY B N 1
ATOM 4690 C CA . GLY B 1 15 ? -56.438 51.281 6.75 1 18.17 15 GLY B CA 1
ATOM 4691 C C . GLY B 1 15 ? -55.281 51.75 5.914 1 18.17 15 GLY B C 1
ATOM 4692 O O . GLY B 1 15 ? -55.406 51.969 4.711 1 18.17 15 GLY B O 1
ATOM 4693 N N . LYS B 1 16 ? -54 52.062 6.395 1 18.12 16 LYS B N 1
ATOM 4694 C CA . LYS B 1 16 ? -53.594 53.25 5.621 1 18.12 16 LYS B CA 1
ATOM 4695 C C . LYS B 1 16 ? -53.375 52.875 4.152 1 18.12 16 LYS B C 1
ATOM 4697 O O . LYS B 1 16 ? -52.875 51.781 3.846 1 18.12 16 LYS B O 1
ATOM 4702 N N . LYS B 1 17 ? -53.406 53.906 3.254 1 16.5 17 LYS B N 1
ATOM 4703 C CA . LYS B 1 17 ? -53.906 54.344 1.944 1 16.5 17 LYS B CA 1
ATOM 4704 C C . LYS B 1 17 ? -52.844 54.125 0.869 1 16.5 17 LYS B C 1
ATOM 4706 O O . LYS B 1 17 ? -53.094 53.562 -0.182 1 16.5 17 LYS B O 1
ATOM 4711 N N . ASP B 1 18 ? -51.656 55 0.808 1 17.64 18 ASP B N 1
ATOM 4712 C CA . ASP B 1 18 ? -51.562 55.906 -0.322 1 17.64 18 ASP B CA 1
ATOM 4713 C C . ASP B 1 18 ? -50.938 55.219 -1.538 1 17.64 18 ASP B C 1
ATOM 4715 O O . ASP B 1 18 ? -50.188 54.25 -1.397 1 17.64 18 ASP B O 1
ATOM 4719 N N . ASP B 1 19 ? -51.062 55.844 -2.826 1 17.64 19 ASP B N 1
ATOM 4720 C CA . ASP B 1 19 ? -51.406 55.688 -4.234 1 17.64 19 ASP B CA 1
ATOM 4721 C C . ASP B 1 19 ? -50.156 55.688 -5.109 1 17.64 19 ASP B C 1
ATOM 4723 O O . ASP B 1 19 ? -50.25 55.531 -6.328 1 17.64 19 ASP B O 1
ATOM 4727 N N . ASP B 1 20 ? -48.938 56.281 -4.688 1 19.7 20 ASP B N 1
ATOM 4728 C CA . ASP B 1 20 ? -48.375 57.125 -5.734 1 19.7 20 ASP B CA 1
ATOM 4729 C C . ASP B 1 20 ? -47.844 56.281 -6.891 1 19.7 20 ASP B C 1
ATOM 4731 O O . ASP B 1 20 ? -47.219 55.25 -6.676 1 19.7 20 ASP B O 1
ATOM 4735 N N . HIS B 1 21 ? -48.062 56.719 -8.203 1 17.39 21 HIS B N 1
ATOM 4736 C CA . HIS B 1 21 ? -48.281 56.281 -9.578 1 17.39 21 HIS B CA 1
ATOM 4737 C C . HIS B 1 21 ? -46.938 56.094 -10.305 1 17.39 21 HIS B C 1
ATOM 4739 O O . HIS B 1 21 ? -46.781 55.125 -11.047 1 17.39 21 HIS B O 1
ATOM 4745 N N . ARG B 1 22 ? -45.812 57.031 -10.219 1 19.69 22 ARG B N 1
ATOM 4746 C CA . ARG B 1 22 ? -45.594 57.531 -11.57 1 19.69 22 ARG B CA 1
ATOM 4747 C C . ARG B 1 22 ? -44.875 56.531 -12.43 1 19.69 22 ARG B C 1
ATOM 4749 O O . ARG B 1 22 ? -44.188 55.625 -11.914 1 19.69 22 ARG B O 1
ATOM 4756 N N . PRO B 1 23 ? -44.438 57.062 -13.773 1 19.88 23 PRO B N 1
ATOM 4757 C CA . PRO B 1 23 ? -44.438 56.562 -15.148 1 19.88 23 PRO B CA 1
ATOM 4758 C C . PRO B 1 23 ? -43.125 55.844 -15.508 1 19.88 23 PRO B C 1
ATOM 4760 O O . PRO B 1 23 ? -42.094 56.094 -14.883 1 19.88 23 PRO B O 1
ATOM 4763 N N . GLN B 1 24 ? -43.188 54.781 -16.234 1 19.89 24 GLN B N 1
ATOM 4764 C CA . GLN B 1 24 ? -42.531 53.594 -16.734 1 19.89 24 GLN B CA 1
ATOM 4765 C C . GLN B 1 24 ? -41.5 53.969 -17.812 1 19.89 24 GLN B C 1
ATOM 4767 O O . GLN B 1 24 ? -41.156 53.094 -18.641 1 19.89 24 GLN B O 1
ATOM 4772 N N . LYS B 1 25 ? -40.844 55.25 -17.594 1 21.39 25 LYS B N 1
ATOM 4773 C CA . LYS B 1 25 ? -40.469 55.625 -18.938 1 21.39 25 LYS B CA 1
ATOM 4774 C C . LYS B 1 25 ? -39.594 54.562 -19.609 1 21.39 25 LYS B C 1
ATOM 4776 O O . LYS B 1 25 ? -38.969 53.75 -18.922 1 21.39 25 LYS B O 1
ATOM 4781 N N . PRO B 1 26 ? -39.156 54.844 -20.984 1 22.61 26 PRO B N 1
ATOM 4782 C CA . PRO B 1 26 ? -39.031 54.125 -22.25 1 22.61 26 PRO B CA 1
ATOM 4783 C C . PRO B 1 26 ? -37.719 53.406 -22.406 1 22.61 26 PRO B C 1
ATOM 4785 O O . PRO B 1 26 ? -36.719 53.781 -21.75 1 22.61 26 PRO B O 1
ATOM 4788 N N . SER B 1 27 ? -37.688 52.281 -23.031 1 22.23 27 SER B N 1
ATOM 4789 C CA . SER B 1 27 ? -37.031 51.031 -23.375 1 22.23 27 SER B CA 1
ATOM 4790 C C . SER B 1 27 ? -35.875 51.281 -24.359 1 22.23 27 SER B C 1
ATOM 4792 O O . SER B 1 27 ? -35.625 50.438 -25.234 1 22.23 27 SER B O 1
ATOM 4794 N N . HIS B 1 28 ? -35.094 52.5 -24.203 1 22.66 28 HIS B N 1
ATOM 4795 C CA . HIS B 1 28 ? -34.344 52.844 -25.406 1 22.66 28 HIS B CA 1
ATOM 4796 C C . HIS B 1 28 ? -33.438 51.719 -25.859 1 22.66 28 HIS B C 1
ATOM 4798 O O . HIS B 1 28 ? -32.844 51.031 -25.031 1 22.66 28 HIS B O 1
ATOM 4804 N N . PHE B 1 29 ? -33.594 51.281 -27.172 1 22.84 29 PHE B N 1
ATOM 4805 C CA . PHE B 1 29 ? -33.281 50.312 -28.203 1 22.84 29 PHE B CA 1
ATOM 4806 C C . PHE B 1 29 ? -31.812 50.375 -28.594 1 22.84 29 PHE B C 1
ATOM 4808 O O . PHE B 1 29 ? -31.375 51.312 -29.25 1 22.84 29 PHE B O 1
ATOM 4815 N N . TRP B 1 30 ? -30.828 50.219 -27.594 1 24.33 30 TRP B N 1
ATOM 4816 C CA . TRP B 1 30 ? -29.422 50.406 -27.984 1 24.33 30 TRP B CA 1
ATOM 4817 C C . TRP B 1 30 ? -29.078 49.562 -29.203 1 24.33 30 TRP B C 1
ATOM 4819 O O . TRP B 1 30 ? -29.375 48.375 -29.25 1 24.33 30 TRP B O 1
ATOM 4829 N N . ARG B 1 31 ? -28.906 50.219 -30.359 1 22.61 31 ARG B N 1
ATOM 4830 C CA . ARG B 1 31 ? -28.641 49.938 -31.75 1 22.61 31 ARG B CA 1
ATOM 4831 C C . ARG B 1 31 ? -27.328 49.188 -31.922 1 22.61 31 ARG B C 1
ATOM 4833 O O . ARG B 1 31 ? -26.25 49.75 -31.766 1 22.61 31 ARG B O 1
ATOM 4840 N N . SER B 1 32 ? -27.266 47.844 -31.516 1 22.56 32 SER B N 1
ATOM 4841 C CA . SER B 1 32 ? -26.109 46.938 -31.594 1 22.56 32 SER B CA 1
ATOM 4842 C C . SER B 1 32 ? -25.703 46.688 -33.031 1 22.56 32 SER B C 1
ATOM 4844 O O . SER B 1 32 ? -26.391 45.938 -33.75 1 22.56 32 SER B O 1
ATOM 4846 N N . SER B 1 33 ? -25.375 47.688 -33.781 1 25.34 33 SER B N 1
ATOM 4847 C CA . SER B 1 33 ? -25.141 47.438 -35.219 1 25.34 33 SER B CA 1
ATOM 4848 C C . SER B 1 33 ? -24 46.438 -35.406 1 25.34 33 SER B C 1
ATOM 4850 O O . SER B 1 33 ? -22.844 46.75 -35.094 1 25.34 33 SER B O 1
ATOM 4852 N N . LYS B 1 34 ? -24.234 45.156 -35.125 1 30.05 34 LYS B N 1
ATOM 4853 C CA . LYS B 1 34 ? -23.328 44.031 -35.281 1 30.05 34 LYS B CA 1
ATOM 4854 C C . LYS B 1 34 ? -22.938 43.875 -36.75 1 30.05 34 LYS B C 1
ATOM 4856 O O . LYS B 1 34 ? -23.734 43.406 -37.562 1 30.05 34 LYS B O 1
ATOM 4861 N N . ARG B 1 35 ? -22.25 44.812 -37.375 1 25.58 35 ARG B N 1
ATOM 4862 C CA . ARG B 1 35 ? -21.984 44.562 -38.781 1 25.58 35 ARG B CA 1
ATOM 4863 C C . ARG B 1 35 ? -21.391 43.188 -39.031 1 25.58 35 ARG B C 1
ATOM 4865 O O . ARG B 1 35 ? -20.375 42.844 -38.406 1 25.58 35 ARG B O 1
ATOM 4872 N N . TRP B 1 36 ? -22.219 42.156 -39.5 1 30.17 36 TRP B N 1
ATOM 4873 C CA . TRP B 1 36 ? -22.109 40.75 -39.844 1 30.17 36 TRP B CA 1
ATOM 4874 C C . TRP B 1 36 ? -21.094 40.531 -40.969 1 30.17 36 TRP B C 1
ATOM 4876 O O . TRP B 1 36 ? -21.266 41.031 -42.062 1 30.17 36 TRP B O 1
ATOM 4886 N N . LYS B 1 37 ? -19.859 40.844 -40.688 1 32.56 37 LYS B N 1
ATOM 4887 C CA . LYS B 1 37 ? -19 40.625 -41.844 1 32.56 37 LYS B CA 1
ATOM 4888 C C . LYS B 1 37 ? -19.188 39.219 -42.438 1 32.56 37 LYS B C 1
ATOM 4890 O O . LYS B 1 37 ? -19.359 38.25 -41.688 1 32.56 37 LYS B O 1
ATOM 4895 N N . LEU B 1 38 ? -19.609 39.062 -43.688 1 35.91 38 LEU B N 1
ATOM 4896 C CA . LEU B 1 38 ? -19.969 37.938 -44.531 1 35.91 38 LEU B CA 1
ATOM 4897 C C . LEU B 1 38 ? -18.844 36.906 -44.594 1 35.91 38 LEU B C 1
ATOM 4899 O O . LEU B 1 38 ? -17.672 37.281 -44.781 1 35.91 38 LEU B O 1
ATOM 4903 N N . PRO B 1 39 ? -19.031 35.812 -43.906 1 45.03 39 PRO B N 1
ATOM 4904 C CA . PRO B 1 39 ? -18.016 34.75 -43.875 1 45.03 39 PRO B CA 1
ATOM 4905 C C . PRO B 1 39 ? -17.609 34.312 -45.281 1 45.03 39 PRO B C 1
ATOM 4907 O O . PRO B 1 39 ? -18.406 34.406 -46.219 1 45.03 39 PRO B O 1
ATOM 4910 N N . ARG B 1 40 ? -16.328 34.281 -45.562 1 46.81 40 ARG B N 1
ATOM 4911 C CA . ARG B 1 40 ? -15.758 34.031 -46.875 1 46.81 40 ARG B CA 1
ATOM 4912 C C . ARG B 1 40 ? -16.344 32.75 -47.469 1 46.81 40 ARG B C 1
ATOM 4914 O O . ARG B 1 40 ? -16.672 31.812 -46.75 1 46.81 40 ARG B O 1
ATOM 4921 N N . LEU B 1 41 ? -16.781 32.781 -48.781 1 47.66 41 LEU B N 1
ATOM 4922 C CA . LEU B 1 41 ? -17.469 31.844 -49.656 1 47.66 41 LEU B CA 1
ATOM 4923 C C . LEU B 1 41 ? -16.797 30.484 -49.625 1 47.66 41 LEU B C 1
ATOM 4925 O O . LEU B 1 41 ? -17.484 29.453 -49.625 1 47.66 41 LEU B O 1
ATOM 4929 N N . ARG B 1 42 ? -15.453 30.516 -49.562 1 56 42 ARG B N 1
ATOM 4930 C CA . ARG B 1 42 ? -14.711 29.281 -49.75 1 56 42 ARG B CA 1
ATOM 4931 C C . ARG B 1 42 ? -15.016 28.281 -48.625 1 56 42 ARG B C 1
ATOM 4933 O O . ARG B 1 42 ? -15.07 27.078 -48.875 1 56 42 ARG B O 1
ATOM 4940 N N . ARG B 1 43 ? -15.156 28.844 -47.375 1 53.66 43 ARG B N 1
ATOM 4941 C CA . ARG B 1 43 ? -15.398 27.953 -46.25 1 53.66 43 ARG B CA 1
ATOM 4942 C C . ARG B 1 43 ? -16.812 27.391 -46.281 1 53.66 43 ARG B C 1
ATOM 4944 O O . ARG B 1 43 ? -17.094 26.359 -45.688 1 53.66 43 ARG B O 1
ATOM 4951 N N . ILE B 1 44 ? -17.781 28.156 -46.969 1 54.59 44 ILE B N 1
ATOM 4952 C CA . ILE B 1 44 ? -19.141 27.656 -47.156 1 54.59 44 ILE B CA 1
ATOM 4953 C C . ILE B 1 44 ? -19.125 26.453 -48.094 1 54.59 44 ILE B C 1
ATOM 4955 O O . ILE B 1 44 ? -19.781 25.453 -47.812 1 54.59 44 ILE B O 1
ATOM 4959 N N . ILE B 1 45 ? -18.297 26.578 -49.156 1 59.16 45 ILE B N 1
ATOM 4960 C CA . ILE B 1 45 ? -18.312 25.516 -50.156 1 59.16 45 ILE B CA 1
ATOM 4961 C C . ILE B 1 45 ? -17.766 24.234 -49.562 1 59.16 45 ILE B C 1
ATOM 4963 O O . ILE B 1 45 ? -18.328 23.141 -49.75 1 59.16 45 ILE B O 1
ATOM 4967 N N . LEU B 1 46 ? -16.625 24.344 -48.781 1 59.59 46 LEU B N 1
ATOM 4968 C CA . LEU B 1 46 ? -16.031 23.172 -48.156 1 59.59 46 LEU B CA 1
ATOM 4969 C C . LEU B 1 46 ? -16.984 22.562 -47.125 1 59.59 46 LEU B C 1
ATOM 4971 O O . LEU B 1 46 ? -17.047 21.344 -46.969 1 59.59 46 LEU B O 1
ATOM 4975 N N . GLY B 1 47 ? -17.828 23.375 -46.344 1 60 47 GLY B N 1
ATOM 4976 C CA . GLY B 1 47 ? -18.875 22.875 -45.469 1 60 47 GLY B CA 1
ATOM 4977 C C . GLY B 1 47 ? -19.953 22.109 -46.188 1 60 47 GLY B C 1
ATOM 4978 O O . GLY B 1 47 ? -20.359 21.031 -45.75 1 60 47 GLY B O 1
ATOM 4979 N N . VAL B 1 48 ? -20.391 22.734 -47.344 1 64.56 48 VAL B N 1
ATOM 4980 C CA . VAL B 1 48 ? -21.438 22.078 -48.125 1 64.56 48 VAL B CA 1
ATOM 4981 C C . VAL B 1 48 ? -20.922 20.75 -48.688 1 64.56 48 VAL B C 1
ATOM 4983 O O . VAL B 1 48 ? -21.641 19.75 -48.656 1 64.56 48 VAL B O 1
ATOM 4986 N N . ALA B 1 49 ? -19.609 20.766 -49.156 1 65.38 49 ALA B N 1
ATOM 4987 C CA . ALA B 1 49 ? -19.047 19.516 -49.656 1 65.38 49 ALA B CA 1
ATOM 4988 C C . ALA B 1 49 ? -18.938 18.453 -48.594 1 65.38 49 ALA B C 1
ATOM 4990 O O . ALA B 1 49 ? -19.25 17.281 -48.812 1 65.38 49 ALA B O 1
ATOM 4991 N N . ALA B 1 50 ? -18.469 18.812 -47.375 1 63.78 50 ALA B N 1
ATOM 4992 C CA . ALA B 1 50 ? -18.422 17.875 -46.25 1 63.78 50 ALA B CA 1
ATOM 4993 C C . ALA B 1 50 ? -19.812 17.406 -45.844 1 63.78 50 ALA B C 1
ATOM 4995 O O . ALA B 1 50 ? -20.031 16.234 -45.594 1 63.78 50 ALA B O 1
ATOM 4996 N N . LEU B 1 51 ? -20.828 18.328 -45.875 1 62.91 51 LEU B N 1
ATOM 4997 C CA . LEU B 1 51 ? -22.203 17.922 -45.594 1 62.91 51 LEU B CA 1
ATOM 4998 C C . LEU B 1 51 ? -22.734 16.984 -46.656 1 62.91 51 LEU B C 1
ATOM 5000 O O . LEU B 1 51 ? -23.422 16.016 -46.375 1 62.91 51 LEU B O 1
ATOM 5004 N N . TYR B 1 52 ? -22.328 17.312 -47.906 1 63.47 52 TYR B N 1
ATOM 5005 C CA . TYR B 1 52 ? -22.75 16.453 -49 1 63.47 52 TYR B CA 1
ATOM 5006 C C . TYR B 1 52 ? -22.125 15.062 -48.875 1 63.47 52 TYR B C 1
ATOM 5008 O O . TYR B 1 52 ? -22.797 14.047 -49.062 1 63.47 52 TYR B O 1
ATOM 5016 N N . MET B 1 53 ? -20.766 14.969 -48.594 1 59.16 53 MET B N 1
ATOM 5017 C CA . MET B 1 53 ? -20.109 13.68 -48.375 1 59.16 53 MET B CA 1
ATOM 5018 C C . MET B 1 53 ? -20.734 12.945 -47.188 1 59.16 53 MET B C 1
ATOM 5020 O O . MET B 1 53 ? -20.922 11.727 -47.219 1 59.16 53 MET B O 1
ATOM 5024 N N . LEU B 1 54 ? -21.078 13.594 -46.031 1 56 54 LEU B N 1
ATOM 5025 C CA . LEU B 1 54 ? -21.812 12.984 -44.938 1 56 54 LEU B CA 1
ATOM 5026 C C . LEU B 1 54 ? -23.188 12.508 -45.375 1 56 54 LEU B C 1
ATOM 5028 O O . LEU B 1 54 ? -23.625 11.414 -45.031 1 56 54 LEU B O 1
ATOM 5032 N N . TYR B 1 55 ? -23.859 13.367 -46.188 1 51.62 55 TYR B N 1
ATOM 5033 C CA . TYR B 1 55 ? -25.156 12.992 -46.75 1 51.62 55 TYR B CA 1
ATOM 5034 C C . TYR B 1 55 ? -25.031 11.727 -47.594 1 51.62 55 TYR B C 1
ATOM 5036 O O . TYR B 1 55 ? -25.859 10.812 -47.469 1 51.62 55 TYR B O 1
ATOM 5044 N N . LEU B 1 56 ? -24 11.734 -48.531 1 54.09 56 LEU B N 1
ATOM 5045 C CA . LEU B 1 56 ? -23.844 10.531 -49.344 1 54.09 56 LEU B CA 1
ATOM 5046 C C . LEU B 1 56 ? -23.547 9.312 -48.469 1 54.09 56 LEU B C 1
ATOM 5048 O O . LEU B 1 56 ? -23.984 8.203 -48.781 1 54.09 56 LEU B O 1
ATOM 5052 N N . PHE B 1 57 ? -22.609 9.406 -47.438 1 47.78 57 PHE B N 1
ATOM 5053 C CA . PHE B 1 57 ? -22.281 8.312 -46.562 1 47.78 57 PHE B CA 1
ATOM 5054 C C . PHE B 1 57 ? -23.516 7.832 -45.812 1 47.78 57 PHE B C 1
ATOM 5056 O O . PHE B 1 57 ? -23.766 6.629 -45.719 1 47.78 57 PHE B O 1
ATOM 5063 N N . PHE B 1 58 ? -24.297 8.797 -45.188 1 50.19 58 PHE B N 1
ATOM 5064 C CA . PHE B 1 58 ? -25.5 8.344 -44.469 1 50.19 58 PHE B CA 1
ATOM 5065 C C . PHE B 1 58 ? -26.547 7.824 -45.469 1 50.19 58 PHE B C 1
ATOM 5067 O O . PHE B 1 58 ? -27.406 7.02 -45.094 1 50.19 58 PHE B O 1
ATOM 5074 N N . GLY B 1 59 ? -26.609 8.547 -46.562 1 42.56 59 GLY B N 1
ATOM 5075 C CA . GLY B 1 59 ? -27.625 8.102 -47.5 1 42.56 59 GLY B CA 1
ATOM 5076 C C . GLY B 1 59 ? -27.406 6.672 -47.969 1 42.56 59 GLY B C 1
ATOM 5077 O O . GLY B 1 59 ? -28.359 6.012 -48.406 1 42.56 59 GLY B O 1
ATOM 5078 N N . ASN B 1 60 ? -26.172 6.465 -48.469 1 42.78 60 ASN B N 1
ATOM 5079 C CA . ASN B 1 60 ? -26.031 5.129 -49.031 1 42.78 60 ASN B CA 1
ATOM 5080 C C . ASN B 1 60 ? -25.828 4.074 -47.969 1 42.78 60 ASN B C 1
ATOM 5082 O O . ASN B 1 60 ? -25 3.168 -48.125 1 42.78 60 ASN B O 1
ATOM 5086 N N . MET B 1 61 ? -26.031 4.438 -46.625 1 35.91 61 MET B N 1
ATOM 5087 C CA . MET B 1 61 ? -26.047 3.381 -45.594 1 35.91 61 MET B CA 1
ATOM 5088 C C . MET B 1 61 ? -27.078 2.316 -45.938 1 35.91 61 MET B C 1
ATOM 5090 O O . MET B 1 61 ? -28.25 2.635 -46.188 1 35.91 61 MET B O 1
ATOM 5094 N N . PRO B 1 62 ? -26.656 1.167 -46.469 1 35.59 62 PRO B N 1
ATOM 5095 C CA . PRO B 1 62 ? -27.703 0.212 -46.812 1 35.59 62 PRO B CA 1
ATOM 5096 C C . PRO B 1 62 ? -28.734 0.031 -45.688 1 35.59 62 PRO B C 1
ATOM 5098 O O . PRO B 1 62 ? -28.359 -0.07 -44.531 1 35.59 62 PRO B O 1
ATOM 5101 N N . THR B 1 63 ? -29.844 0.808 -45.719 1 35.16 63 THR B N 1
ATOM 5102 C CA . THR B 1 63 ? -30.969 0.769 -44.812 1 35.16 63 THR B CA 1
ATOM 5103 C C . THR B 1 63 ? -31.422 -0.669 -44.562 1 35.16 63 THR B C 1
ATOM 5105 O O . THR B 1 63 ? -32.312 -0.918 -43.75 1 35.16 63 THR B O 1
ATOM 5108 N N . ASP B 1 64 ? -31.359 -1.429 -45.594 1 33.25 64 ASP B N 1
ATOM 5109 C CA . ASP B 1 64 ? -32.156 -2.646 -45.5 1 33.25 64 ASP B CA 1
ATOM 5110 C C . ASP B 1 64 ? -31.562 -3.619 -44.5 1 33.25 64 ASP B C 1
ATOM 5112 O O . ASP B 1 64 ? -31.812 -4.824 -44.562 1 33.25 64 ASP B O 1
ATOM 5116 N N . LEU B 1 65 ? -30.406 -3.23 -43.844 1 33.22 65 LEU B N 1
ATOM 5117 C CA . LEU B 1 65 ? -29.875 -4.367 -43.094 1 33.22 65 LEU B CA 1
ATOM 5118 C C . LEU B 1 65 ? -30.844 -4.758 -41.969 1 33.22 65 LEU B C 1
ATOM 5120 O O . LEU B 1 65 ? -31.297 -3.902 -41.219 1 33.22 65 LEU B O 1
ATOM 5124 N N . SER B 1 66 ? -31.609 -5.84 -42.062 1 32.03 66 SER B N 1
ATOM 5125 C CA . SER B 1 66 ? -32.594 -6.336 -41.125 1 32.03 66 SER B CA 1
ATOM 5126 C C . SER B 1 66 ? -32.125 -6.195 -39.688 1 32.03 66 SER B C 1
ATOM 5128 O O . SER B 1 66 ? -30.906 -6.188 -39.438 1 32.03 66 SER B O 1
ATOM 5130 N N . PRO B 1 67 ? -32.938 -5.516 -38.812 1 29.89 67 PRO B N 1
ATOM 5131 C CA . PRO B 1 67 ? -32.438 -5.238 -37.469 1 29.89 67 PRO B CA 1
ATOM 5132 C C . PRO B 1 67 ? -31.672 -6.414 -36.844 1 29.89 67 PRO B C 1
ATOM 5134 O O . PRO B 1 67 ? -31.906 -7.566 -37.219 1 29.89 67 PRO B O 1
ATOM 5137 N N . ALA B 1 68 ? -30.406 -6.125 -36.375 1 31.23 68 ALA B N 1
ATOM 5138 C CA . ALA B 1 68 ? -29.375 -7.094 -36.031 1 31.23 68 ALA B CA 1
ATOM 5139 C C . ALA B 1 68 ? -29.953 -8.188 -35.125 1 31.23 68 ALA B C 1
ATOM 5141 O O . ALA B 1 68 ? -29.375 -9.273 -35 1 31.23 68 ALA B O 1
ATOM 5142 N N . PRO B 1 69 ? -30.953 -7.789 -34.188 1 29.48 69 PRO B N 1
ATOM 5143 C CA . PRO B 1 69 ? -31.25 -8.867 -33.25 1 29.48 69 PRO B CA 1
ATOM 5144 C C . PRO B 1 69 ? -31.703 -10.148 -33.938 1 29.48 69 PRO B C 1
ATOM 5146 O O . PRO B 1 69 ? -31.688 -11.219 -33.312 1 29.48 69 PRO B O 1
ATOM 5149 N N . GLU B 1 70 ? -32.438 -9.992 -34.969 1 32.97 70 GLU B N 1
ATOM 5150 C CA . GLU B 1 70 ? -33.125 -11.117 -35.594 1 32.97 70 GLU B CA 1
ATOM 5151 C C . GLU B 1 70 ? -32.156 -12.055 -36.281 1 32.97 70 GLU B C 1
ATOM 5153 O O . GLU B 1 70 ? -32.562 -13.109 -36.781 1 32.97 70 GLU B O 1
ATOM 5158 N N . ARG B 1 71 ? -31.047 -11.477 -36.812 1 33.66 71 ARG B N 1
ATOM 5159 C CA . ARG B 1 71 ? -30.188 -12.258 -37.688 1 33.66 71 ARG B CA 1
ATOM 5160 C C . ARG B 1 71 ? -29.625 -13.477 -36.969 1 33.66 71 ARG B C 1
ATOM 5162 O O . ARG B 1 71 ? -29.234 -14.469 -37.594 1 33.66 71 ARG B O 1
ATOM 5169 N N . PHE B 1 72 ? -29.25 -13.25 -35.688 1 29.34 72 PHE B N 1
ATOM 5170 C CA . PHE B 1 72 ? -28.562 -14.43 -35.188 1 29.34 72 PHE B CA 1
ATOM 5171 C C . PHE B 1 72 ? -29.547 -15.562 -34.906 1 29.34 72 PHE B C 1
ATOM 5173 O O . PHE B 1 72 ? -29.312 -16.703 -35.312 1 29.34 72 PHE B O 1
ATOM 5180 N N . ASN B 1 73 ? -30.297 -15.641 -33.625 1 27.81 73 ASN B N 1
ATOM 5181 C CA . ASN B 1 73 ? -30.953 -16.906 -33.344 1 27.81 73 ASN B CA 1
ATOM 5182 C C . ASN B 1 73 ? -32.375 -16.953 -33.875 1 27.81 73 ASN B C 1
ATOM 5184 O O . ASN B 1 73 ? -33.25 -16.203 -33.406 1 27.81 73 ASN B O 1
ATOM 5188 N N . PRO B 1 74 ? -32.594 -17.438 -35.062 1 30.56 74 PRO B N 1
ATOM 5189 C CA . PRO B 1 74 ? -33.906 -17.625 -35.719 1 30.56 74 PRO B CA 1
ATOM 5190 C C . PRO B 1 74 ? -34.938 -18.266 -34.812 1 30.56 74 PRO B C 1
ATOM 5192 O O . PRO B 1 74 ? -36.125 -18.312 -35.156 1 30.56 74 PRO B O 1
ATOM 5195 N N . ALA B 1 75 ? -34.5 -19.031 -33.844 1 32.31 75 ALA B N 1
ATOM 5196 C CA . ALA B 1 75 ? -35.469 -19.828 -33.094 1 32.31 75 ALA B CA 1
ATOM 5197 C C . ALA B 1 75 ? -36.469 -18.938 -32.375 1 32.31 75 ALA B C 1
ATOM 5199 O O . ALA B 1 75 ? -37.531 -19.391 -31.953 1 32.31 75 ALA B O 1
ATOM 5200 N N . PHE B 1 76 ? -36.125 -17.625 -32.156 1 30.2 76 PHE B N 1
ATOM 5201 C CA . PHE B 1 76 ? -37.062 -16.781 -31.406 1 30.2 76 PHE B CA 1
ATOM 5202 C C . PHE B 1 76 ? -38.281 -16.469 -32.25 1 30.2 76 PHE B C 1
ATOM 5204 O O . PHE B 1 76 ? -39.281 -15.945 -31.734 1 30.2 76 PHE B O 1
ATOM 5211 N N . ALA B 1 77 ? -38.219 -16.5 -33.562 1 30.52 77 ALA B N 1
ATOM 5212 C CA . ALA B 1 77 ? -39.375 -16.078 -34.375 1 30.52 77 ALA B CA 1
ATOM 5213 C C . ALA B 1 77 ? -40.531 -17.062 -34.25 1 30.52 77 ALA B C 1
ATOM 5215 O O . ALA B 1 77 ? -41.688 -16.672 -34.25 1 30.52 77 ALA B O 1
ATOM 5216 N N . GLU B 1 78 ? -40.188 -18.359 -34.312 1 31.12 78 GLU B N 1
ATOM 5217 C CA . GLU B 1 78 ? -41.281 -19.328 -34.469 1 31.12 78 GLU B CA 1
ATOM 5218 C C . GLU B 1 78 ? -42.156 -19.391 -33.25 1 31.12 78 GLU B C 1
ATOM 5220 O O . GLU B 1 78 ? -43.344 -19.719 -33.344 1 31.12 78 GLU B O 1
ATOM 5225 N N . SER B 1 79 ? -41.656 -19.078 -32.031 1 30.89 79 SER B N 1
ATOM 5226 C CA . SER B 1 79 ? -42.469 -19.406 -30.859 1 30.89 79 SER B CA 1
ATOM 5227 C C . SER B 1 79 ? -43.625 -18.422 -30.688 1 30.89 79 SER B C 1
ATOM 5229 O O . SER B 1 79 ? -44.438 -18.578 -29.781 1 30.89 79 SER B O 1
ATOM 5231 N N . ARG B 1 80 ? -43.688 -17.312 -31.391 1 30.41 80 ARG B N 1
ATOM 5232 C CA . ARG B 1 80 ? -44.781 -16.375 -31.156 1 30.41 80 ARG B CA 1
ATOM 5233 C C . ARG B 1 80 ? -46.094 -16.969 -31.641 1 30.41 80 ARG B C 1
ATOM 5235 O O . ARG B 1 80 ? -47.156 -16.469 -31.281 1 30.41 80 ARG B O 1
ATOM 5242 N N . GLN B 1 81 ? -46.031 -17.672 -32.781 1 28.14 81 GLN B N 1
ATOM 5243 C CA . GLN B 1 81 ? -47.344 -17.891 -33.375 1 28.14 81 GLN B CA 1
ATOM 5244 C C . GLN B 1 81 ? -48.219 -18.812 -32.531 1 28.14 81 GLN B C 1
ATOM 5246 O O . GLN B 1 81 ? -49.406 -18.922 -32.75 1 28.14 81 GLN B O 1
ATOM 5251 N N . ARG B 1 82 ? -47.688 -19.859 -31.922 1 34.19 82 ARG B N 1
ATOM 5252 C CA . ARG B 1 82 ? -48.594 -20.828 -31.359 1 34.19 82 ARG B CA 1
ATOM 5253 C C . ARG B 1 82 ? -49.281 -20.281 -30.109 1 34.19 82 ARG B C 1
ATOM 5255 O O . ARG B 1 82 ? -48.781 -20.516 -29 1 34.19 82 ARG B O 1
ATOM 5262 N N . ALA B 1 83 ? -49.625 -19.047 -30.016 1 29.95 83 ALA B N 1
ATOM 5263 C CA . ALA B 1 83 ? -50.156 -18.312 -28.875 1 29.95 83 ALA B CA 1
ATOM 5264 C C . ALA B 1 83 ? -51.469 -18.938 -28.375 1 29.95 83 ALA B C 1
ATOM 5266 O O . ALA B 1 83 ? -52.094 -18.438 -27.438 1 29.95 83 ALA B O 1
ATOM 5267 N N . GLY B 1 84 ? -52.094 -19.578 -29.234 1 29.14 84 GLY B N 1
ATOM 5268 C CA . GLY B 1 84 ? -53.5 -19.672 -28.812 1 29.14 84 GLY B CA 1
ATOM 5269 C C . GLY B 1 84 ? -53.688 -20.516 -27.578 1 29.14 84 GLY B C 1
ATOM 5270 O O . GLY B 1 84 ? -54.781 -20.609 -27.031 1 29.14 84 GLY B O 1
ATOM 5271 N N . MET B 1 85 ? -53.031 -21.781 -27.578 1 30.94 85 MET B N 1
ATOM 5272 C CA . MET B 1 85 ? -53.594 -22.75 -26.625 1 30.94 85 MET B CA 1
ATOM 5273 C C . MET B 1 85 ? -53.281 -22.344 -25.188 1 30.94 85 MET B C 1
ATOM 5275 O O . MET B 1 85 ? -52.281 -21.656 -24.953 1 30.94 85 MET B O 1
ATOM 5279 N N . PRO B 1 86 ? -54.188 -22.578 -24.109 1 32.03 86 PRO B N 1
ATOM 5280 C CA . PRO B 1 86 ? -54 -22.188 -22.703 1 32.03 86 PRO B CA 1
ATOM 5281 C C . PRO B 1 86 ? -52.656 -22.578 -22.141 1 32.03 86 PRO B C 1
ATOM 5283 O O . PRO B 1 86 ? -52.25 -23.734 -22.219 1 32.03 86 PRO B O 1
ATOM 5286 N N . TRP B 1 87 ? -51.594 -21.766 -22.328 1 30 87 TRP B N 1
ATOM 5287 C CA . TRP B 1 87 ? -50.188 -21.953 -21.953 1 30 87 TRP B CA 1
ATOM 5288 C C . TRP B 1 87 ? -50.062 -22.328 -20.484 1 30 87 TRP B C 1
ATOM 5290 O O . TRP B 1 87 ? -50.344 -21.516 -19.594 1 30 87 TRP B O 1
ATOM 5300 N N . SER B 1 88 ? -50.688 -23.531 -20.031 1 32.53 88 SER B N 1
ATOM 5301 C CA . SER B 1 88 ? -50.281 -23.938 -18.688 1 32.53 88 SER B CA 1
ATOM 5302 C C . SER B 1 88 ? -48.781 -23.875 -18.5 1 32.53 88 SER B C 1
ATOM 5304 O O . SER B 1 88 ? -48.031 -24.375 -19.344 1 32.53 88 SER B O 1
ATOM 5306 N N . PRO B 1 89 ? -48.281 -22.906 -17.828 1 32.78 89 PRO B N 1
ATOM 5307 C CA . PRO B 1 89 ? -46.844 -22.734 -17.734 1 32.78 89 PRO B CA 1
ATOM 5308 C C . PRO B 1 89 ? -46.094 -24.062 -17.516 1 32.78 89 PRO B C 1
ATOM 5310 O O . PRO B 1 89 ? -46.469 -24.844 -16.625 1 32.78 89 PRO B O 1
ATOM 5313 N N . PRO B 1 90 ? -45.688 -24.797 -18.578 1 32.75 90 PRO B N 1
ATOM 5314 C CA . PRO B 1 90 ? -45 -26.078 -18.344 1 32.75 90 PRO B CA 1
ATOM 5315 C C . PRO B 1 90 ? -44.031 -26.031 -17.156 1 32.75 90 PRO B C 1
ATOM 5317 O O . PRO B 1 90 ? -43.531 -24.953 -16.828 1 32.75 90 PRO B O 1
ATOM 5320 N N . ALA B 1 91 ? -44.188 -26.906 -16.156 1 35.25 91 ALA B N 1
ATOM 5321 C CA . ALA B 1 91 ? -43.25 -27.125 -15.055 1 35.25 91 ALA B CA 1
ATOM 5322 C C . ALA B 1 91 ? -41.812 -27.016 -15.547 1 35.25 91 ALA B C 1
ATOM 5324 O O . ALA B 1 91 ? -41.5 -27.469 -16.656 1 35.25 91 ALA B O 1
ATOM 5325 N N . PRO B 1 92 ? -41.062 -26 -15.156 1 35.59 92 PRO B N 1
ATOM 5326 C CA . PRO B 1 92 ? -39.656 -25.891 -15.555 1 35.59 92 PRO B CA 1
ATOM 5327 C C . PRO B 1 92 ? -38.969 -27.266 -15.656 1 35.59 92 PRO B C 1
ATOM 5329 O O . PRO B 1 92 ? -39.094 -28.078 -14.734 1 35.59 92 PRO B O 1
ATOM 5332 N N . SER B 1 93 ? -39.031 -28 -16.797 1 35.62 93 SER B N 1
ATOM 5333 C CA . SER B 1 93 ? -38.281 -29.234 -16.984 1 35.62 93 SER B CA 1
ATOM 5334 C C . SER B 1 93 ? -36.906 -29.125 -16.312 1 35.62 93 SER B C 1
ATOM 5336 O O . SER B 1 93 ? -36.219 -28.125 -16.469 1 35.62 93 SER B O 1
ATOM 5338 N N . PRO B 1 94 ? -36.625 -29.828 -15.219 1 39.53 94 PRO B N 1
ATOM 5339 C CA . PRO B 1 94 ? -35.281 -29.844 -14.648 1 39.53 94 PRO B CA 1
ATOM 5340 C C . PRO B 1 94 ? -34.188 -29.906 -15.719 1 39.53 94 PRO B C 1
ATOM 5342 O O . PRO B 1 94 ? -34.219 -30.797 -16.578 1 39.53 94 PRO B O 1
ATOM 5345 N N . ALA B 1 95 ? -33.844 -28.891 -16.438 1 43.31 95 ALA B N 1
ATOM 5346 C CA . ALA B 1 95 ? -32.688 -28.906 -17.312 1 43.31 95 ALA B CA 1
ATOM 5347 C C . ALA B 1 95 ? -31.641 -29.906 -16.812 1 43.31 95 ALA B C 1
ATOM 5349 O O . ALA B 1 95 ? -31.031 -29.703 -15.758 1 43.31 95 ALA B O 1
ATOM 5350 N N . ILE B 1 96 ? -31.812 -31.219 -16.938 1 44.22 96 ILE B N 1
ATOM 5351 C CA . ILE B 1 96 ? -30.844 -32.281 -16.656 1 44.22 96 ILE B CA 1
ATOM 5352 C C . ILE B 1 96 ? -29.5 -31.938 -17.312 1 44.22 96 ILE B C 1
ATOM 5354 O O . ILE B 1 96 ? -29.453 -31.688 -18.516 1 44.22 96 ILE B O 1
ATOM 5358 N N . PRO B 1 97 ? -28.5 -31.578 -16.578 1 53.38 97 PRO B N 1
ATOM 5359 C CA . PRO B 1 97 ? -27.156 -31.406 -17.125 1 53.38 97 PRO B CA 1
ATOM 5360 C C . PRO B 1 97 ? -26.812 -32.469 -18.172 1 53.38 97 PRO B C 1
ATOM 5362 O O . PRO B 1 97 ? -27.328 -33.594 -18.109 1 53.38 97 PRO B O 1
ATOM 5365 N N . GLN B 1 98 ? -26.438 -32.125 -19.328 1 58.41 98 GLN B N 1
ATOM 5366 C CA . GLN B 1 98 ? -25.953 -33.031 -20.344 1 58.41 98 GLN B CA 1
ATOM 5367 C C . GLN B 1 98 ? -25 -34.062 -19.75 1 58.41 98 GLN B C 1
ATOM 5369 O O . GLN B 1 98 ? -24.031 -33.719 -19.062 1 58.41 98 GLN B O 1
ATOM 5374 N N . ARG B 1 99 ? -25.484 -35.344 -19.5 1 64.06 99 ARG B N 1
ATOM 5375 C CA . ARG B 1 99 ? -24.781 -36.438 -18.844 1 64.06 99 ARG B CA 1
ATOM 5376 C C . ARG B 1 99 ? -23.672 -36.969 -19.75 1 64.06 99 ARG B C 1
ATOM 5378 O O . ARG B 1 99 ? -22.766 -37.688 -19.266 1 64.06 99 ARG B O 1
ATOM 5385 N N . ASP B 1 100 ? -23.688 -36.625 -21.094 1 77.25 100 ASP B N 1
ATOM 5386 C CA . ASP B 1 100 ? -22.672 -37.25 -21.953 1 77.25 100 ASP B CA 1
ATOM 5387 C C . ASP B 1 100 ? -21.578 -36.219 -22.312 1 77.25 100 ASP B C 1
ATOM 5389 O O . ASP B 1 100 ? -21.859 -35.031 -22.469 1 77.25 100 ASP B O 1
ATOM 5393 N N . PRO B 1 101 ? -20.344 -36.75 -22.328 1 85.75 101 PRO B N 1
ATOM 5394 C CA . PRO B 1 101 ? -19.234 -35.875 -22.688 1 85.75 101 PRO B CA 1
ATOM 5395 C C . PRO B 1 101 ? -19.344 -35.344 -24.125 1 85.75 101 PRO B C 1
ATOM 5397 O O . PRO B 1 101 ? -19.891 -36 -25 1 85.75 101 PRO B O 1
ATOM 5400 N N . PRO B 1 102 ? -18.953 -34.125 -24.312 1 87.31 102 PRO B N 1
ATOM 5401 C CA . PRO B 1 102 ? -18.938 -33.562 -25.672 1 87.31 102 PRO B CA 1
ATOM 5402 C C . PRO B 1 102 ? -17.891 -34.219 -26.562 1 87.31 102 PRO B C 1
ATOM 5404 O O . PRO B 1 102 ? -16.984 -34.906 -26.078 1 87.31 102 PRO B O 1
ATOM 5407 N N . PRO B 1 103 ? -18.109 -34.062 -27.859 1 84.19 103 PRO B N 1
ATOM 5408 C CA . PRO B 1 103 ? -17.125 -34.656 -28.766 1 84.19 103 PRO B CA 1
ATOM 5409 C C . PRO B 1 103 ? -15.727 -34.062 -28.594 1 84.19 103 PRO B C 1
ATOM 5411 O O . PRO B 1 103 ? -15.594 -32.875 -28.312 1 84.19 103 PRO B O 1
ATOM 5414 N N . ARG B 1 104 ? -14.758 -35 -28.562 1 83.56 104 ARG B N 1
ATOM 5415 C CA . ARG B 1 104 ? -13.375 -34.594 -28.391 1 83.56 104 ARG B CA 1
ATOM 5416 C C . ARG B 1 104 ? -12.703 -34.344 -29.734 1 83.56 104 ARG B C 1
ATOM 5418 O O . ARG B 1 104 ? -12.711 -35.219 -30.609 1 83.56 104 ARG B O 1
ATOM 5425 N N . ASP B 1 105 ? -12.227 -33.219 -29.906 1 77.31 105 ASP B N 1
ATOM 5426 C CA . ASP B 1 105 ? -11.469 -32.875 -31.125 1 77.31 105 ASP B CA 1
ATOM 5427 C C . ASP B 1 105 ? -10.086 -33.531 -31.094 1 77.31 105 ASP B C 1
ATOM 5429 O O . ASP B 1 105 ? -9.57 -33.844 -30.016 1 77.31 105 ASP B O 1
ATOM 5433 N N . ASP B 1 106 ? -9.469 -33.75 -32.188 1 71.12 106 ASP B N 1
ATOM 5434 C CA . ASP B 1 106 ? -8.172 -34.406 -32.312 1 71.12 106 ASP B CA 1
ATOM 5435 C C . ASP B 1 106 ? -7.082 -33.594 -31.609 1 71.12 106 ASP B C 1
ATOM 5437 O O . ASP B 1 106 ? -6.098 -34.188 -31.125 1 71.12 106 ASP B O 1
ATOM 5441 N N . TYR B 1 107 ? -7.305 -32.344 -31.5 1 72.25 107 TYR B N 1
ATOM 5442 C CA . TYR B 1 107 ? -6.242 -31.5 -30.953 1 72.25 107 TYR B CA 1
ATOM 5443 C C . TYR B 1 107 ? -6.57 -31.094 -29.531 1 72.25 107 TYR B C 1
ATOM 5445 O O . TYR B 1 107 ? -5.922 -30.203 -28.969 1 72.25 107 TYR B O 1
ATOM 5453 N N . ALA B 1 108 ? -7.488 -31.828 -28.969 1 76.75 108 ALA B N 1
ATOM 5454 C CA . ALA B 1 108 ? -7.891 -31.438 -27.625 1 76.75 108 ALA B CA 1
ATOM 5455 C C . ALA B 1 108 ? -6.828 -31.844 -26.594 1 76.75 108 ALA B C 1
ATOM 5457 O O . ALA B 1 108 ? -6.164 -32.875 -26.75 1 76.75 108 ALA B O 1
ATOM 5458 N N . PRO B 1 109 ? -6.602 -30.875 -25.688 1 73.56 109 PRO B N 1
ATOM 5459 C CA . PRO B 1 109 ? -5.617 -31.219 -24.672 1 73.56 109 PRO B CA 1
ATOM 5460 C C . PRO B 1 109 ? -5.934 -32.531 -23.969 1 73.56 109 PRO B C 1
ATOM 5462 O O . PRO B 1 109 ? -7.082 -33 -23.984 1 73.56 109 PRO B O 1
ATOM 5465 N N . GLU B 1 110 ? -4.855 -33.156 -23.531 1 67.5 110 GLU B N 1
ATOM 5466 C CA . GLU B 1 110 ? -5.023 -34.406 -22.797 1 67.5 110 GLU B CA 1
ATOM 5467 C C . GLU B 1 110 ? -5.66 -34.156 -21.438 1 67.5 110 GLU B C 1
ATOM 5469 O O . GLU B 1 110 ? -5.52 -33.062 -20.859 1 67.5 110 GLU B O 1
ATOM 5474 N N . GLY B 1 111 ? -6.648 -35.031 -21.078 1 74.38 111 GLY B N 1
ATOM 5475 C CA . GLY B 1 111 ? -7.266 -34.938 -19.766 1 74.38 111 GLY B CA 1
ATOM 5476 C C . GLY B 1 111 ? -8.781 -34.844 -19.828 1 74.38 111 GLY B C 1
ATOM 5477 O O . GLY B 1 111 ? -9.375 -35 -20.891 1 74.38 111 GLY B O 1
ATOM 5478 N N . SER B 1 112 ? -9.336 -34.625 -18.625 1 81.75 112 SER B N 1
ATOM 5479 C CA . SER B 1 112 ? -10.789 -34.625 -18.516 1 81.75 112 SER B CA 1
ATOM 5480 C C . SER B 1 112 ? -11.375 -33.281 -18.922 1 81.75 112 SER B C 1
ATOM 5482 O O . SER B 1 112 ? -12.539 -33.188 -19.312 1 81.75 112 SER B O 1
ATOM 5484 N N . PHE B 1 113 ? -10.656 -32.219 -18.891 1 89.25 113 PHE B N 1
ATOM 5485 C CA . PHE B 1 113 ? -11.094 -30.891 -19.25 1 89.25 113 PHE B CA 1
ATOM 5486 C C . PHE B 1 113 ? -10.57 -30.516 -20.641 1 89.25 113 PHE B C 1
ATOM 5488 O O . PHE B 1 113 ? -9.438 -30.047 -20.766 1 89.25 113 PHE B O 1
ATOM 5495 N N . TYR B 1 114 ? -11.391 -30.719 -21.656 1 88.25 114 TYR B N 1
ATOM 5496 C CA . TYR B 1 114 ? -10.875 -30.547 -23.016 1 88.25 114 TYR B CA 1
ATOM 5497 C C . TYR B 1 114 ? -11.812 -29.688 -23.859 1 88.25 114 TYR B C 1
ATOM 5499 O O . TYR B 1 114 ? -11.438 -29.203 -24.922 1 88.25 114 TYR B O 1
ATOM 5507 N N . TYR B 1 115 ? -13.023 -29.516 -23.422 1 91.94 115 TYR B N 1
ATOM 5508 C CA . TYR B 1 115 ? -14.023 -28.875 -24.281 1 91.94 115 TYR B CA 1
ATOM 5509 C C . TYR B 1 115 ? -13.852 -27.359 -24.281 1 91.94 115 TYR B C 1
ATOM 5511 O O . TYR B 1 115 ? -13.812 -26.734 -23.219 1 91.94 115 TYR B O 1
ATOM 5519 N N . GLU B 1 116 ? -13.758 -26.719 -25.484 1 91.19 116 GLU B N 1
ATOM 5520 C CA . GLU B 1 116 ? -13.531 -25.281 -25.641 1 91.19 116 GLU B CA 1
ATOM 5521 C C . GLU B 1 116 ? -14.555 -24.672 -26.594 1 91.19 116 GLU B C 1
ATOM 5523 O O . GLU B 1 116 ? -14.25 -23.719 -27.312 1 91.19 116 GLU B O 1
ATOM 5528 N N . GLY B 1 117 ? -15.734 -25.219 -26.688 1 88.94 117 GLY B N 1
ATOM 5529 C CA . GLY B 1 117 ? -16.766 -24.734 -27.594 1 88.94 117 GLY B CA 1
ATOM 5530 C C . GLY B 1 117 ? -17.438 -23.469 -27.094 1 88.94 117 GLY B C 1
ATOM 5531 O O . GLY B 1 117 ? -16.969 -22.844 -26.141 1 88.94 117 GLY B O 1
ATOM 5532 N N . SER B 1 118 ? -18.469 -23.047 -27.766 1 91.38 118 SER B N 1
ATOM 5533 C CA . SER B 1 118 ? -19.203 -21.828 -27.438 1 91.38 118 SER B CA 1
ATOM 5534 C C . SER B 1 118 ? -19.891 -21.969 -26.078 1 91.38 118 SER B C 1
ATOM 5536 O O . SER B 1 118 ? -20.156 -23.078 -25.609 1 91.38 118 SER B O 1
ATOM 5538 N N . VAL B 1 119 ? -20.156 -20.812 -25.484 1 94.31 119 VAL B N 1
ATOM 5539 C CA . VAL B 1 119 ? -20.766 -20.766 -24.172 1 94.31 119 VAL B CA 1
ATOM 5540 C C . VAL B 1 119 ? -22.281 -20.656 -24.312 1 94.31 119 VAL B C 1
ATOM 5542 O O . VAL B 1 119 ? -22.797 -19.703 -24.891 1 94.31 119 VAL B O 1
ATOM 5545 N N . HIS B 1 120 ? -23 -21.672 -23.766 1 93.25 120 HIS B N 1
ATOM 5546 C CA . HIS B 1 120 ? -24.469 -21.688 -23.812 1 93.25 120 HIS B CA 1
ATOM 5547 C C . HIS B 1 120 ? -25.047 -21.984 -22.422 1 93.25 120 HIS B C 1
ATOM 5549 O O . HIS B 1 120 ? -24.609 -22.922 -21.75 1 93.25 120 HIS B O 1
ATOM 5555 N N . PHE B 1 121 ? -25.953 -21.094 -22.047 1 94.19 121 PHE B N 1
ATOM 5556 C CA . PHE B 1 121 ? -26.656 -21.297 -20.781 1 94.19 121 PHE B CA 1
ATOM 5557 C C . PHE B 1 121 ? -28.062 -21.859 -21.031 1 94.19 121 PHE B C 1
ATOM 5559 O O . PHE B 1 121 ? -28.859 -21.266 -21.734 1 94.19 121 PHE B O 1
ATOM 5566 N N . HIS B 1 122 ? -28.391 -22.906 -20.406 1 89.44 122 HIS B N 1
ATOM 5567 C CA . HIS B 1 122 ? -29.688 -23.547 -20.625 1 89.44 122 HIS B CA 1
ATOM 5568 C C . HIS B 1 122 ? -30.781 -22.922 -19.766 1 89.44 122 HIS B C 1
ATOM 5570 O O . HIS B 1 122 ? -31.906 -22.75 -20.219 1 89.44 122 HIS B O 1
ATOM 5576 N N . SER B 1 123 ? -30.422 -22.594 -18.547 1 90.88 123 SER B N 1
ATOM 5577 C CA . SER B 1 123 ? -31.453 -22.25 -17.578 1 90.88 123 SER B CA 1
ATOM 5578 C C . SER B 1 123 ? -31.297 -20.812 -17.078 1 90.88 123 SER B C 1
ATOM 5580 O O . SER B 1 123 ? -32.219 -20.234 -16.547 1 90.88 123 SER B O 1
ATOM 5582 N N . LEU B 1 124 ? -30.188 -20.219 -17.203 1 94.69 124 LEU B N 1
ATOM 5583 C CA . LEU B 1 124 ? -29.875 -18.938 -16.562 1 94.69 124 LEU B CA 1
ATOM 5584 C C . LEU B 1 124 ? -30.812 -17.844 -17.062 1 94.69 124 LEU B C 1
ATOM 5586 O O . LEU B 1 124 ? -31.422 -17.125 -16.266 1 94.69 124 LEU B O 1
ATOM 5590 N N . GLY B 1 125 ? -30.953 -17.766 -18.328 1 92.06 125 GLY B N 1
ATOM 5591 C CA . GLY B 1 125 ? -31.828 -16.75 -18.891 1 92.06 125 GLY B CA 1
ATOM 5592 C C . GLY B 1 125 ? -33.281 -16.906 -18.469 1 92.06 125 GLY B C 1
ATOM 5593 O O . GLY B 1 125 ? -33.969 -15.906 -18.188 1 92.06 125 GLY B O 1
ATOM 5594 N N . LYS B 1 126 ? -33.75 -18.062 -18.375 1 91.5 126 LYS B N 1
ATOM 5595 C CA . LYS B 1 126 ? -35.156 -18.344 -18.031 1 91.5 126 LYS B CA 1
ATOM 5596 C C . LYS B 1 126 ? -35.469 -17.891 -16.609 1 91.5 126 LYS B C 1
ATOM 5598 O O . LYS B 1 126 ? -36.5 -17.281 -16.375 1 91.5 126 LYS B O 1
ATOM 5603 N N . THR B 1 127 ? -34.625 -18.188 -15.711 1 93.69 127 THR B N 1
ATOM 5604 C CA . THR B 1 127 ? -34.875 -17.844 -14.32 1 93.69 127 THR B CA 1
ATOM 5605 C C . THR B 1 127 ? -34.688 -16.344 -14.086 1 93.69 127 THR B C 1
ATOM 5607 O O . THR B 1 127 ? -35.375 -15.742 -13.258 1 93.69 127 THR B O 1
ATOM 5610 N N . LEU B 1 128 ? -33.844 -15.719 -14.812 1 95.06 128 LEU B N 1
ATOM 5611 C CA . LEU B 1 128 ? -33.531 -14.305 -14.633 1 95.06 128 LEU B CA 1
ATOM 5612 C C . LEU B 1 128 ? -34.594 -13.438 -15.289 1 95.06 128 LEU B C 1
ATOM 5614 O O . LEU B 1 128 ? -34.844 -12.312 -14.852 1 95.06 128 LEU B O 1
ATOM 5618 N N . TYR B 1 129 ? -35.188 -13.945 -16.297 1 91 129 TYR B N 1
ATOM 5619 C CA . TYR B 1 129 ? -36.156 -13.195 -17.078 1 91 129 TYR B CA 1
ATOM 5620 C C . TYR B 1 129 ? -37.312 -12.727 -16.203 1 91 129 TYR B C 1
ATOM 5622 O O . TYR B 1 129 ? -37.906 -11.664 -16.453 1 91 129 TYR B O 1
ATOM 5630 N N . ARG B 1 130 ? -37.594 -13.391 -15.172 1 89.56 130 ARG B N 1
ATOM 5631 C CA . ARG B 1 130 ? -38.656 -13.07 -14.258 1 89.56 130 ARG B CA 1
ATOM 5632 C C . ARG B 1 130 ? -38.406 -11.758 -13.531 1 89.56 130 ARG B C 1
ATOM 5634 O O . ARG B 1 130 ? -39.312 -11.141 -12.984 1 89.56 130 ARG B O 1
ATOM 5641 N N . PHE B 1 131 ? -37.219 -11.375 -13.523 1 90.69 131 PHE B N 1
ATOM 5642 C CA . PHE B 1 131 ? -36.844 -10.203 -12.734 1 90.69 131 PHE B CA 1
ATOM 5643 C C . PHE B 1 131 ? -36.531 -9.016 -13.648 1 90.69 131 PHE B C 1
ATOM 5645 O O . PHE B 1 131 ? -36.031 -7.992 -13.188 1 90.69 131 PHE B O 1
ATOM 5652 N N . ARG B 1 132 ? -36.781 -9.234 -14.867 1 81.38 132 ARG B N 1
ATOM 5653 C CA . ARG B 1 132 ? -36.531 -8.148 -15.82 1 81.38 132 ARG B CA 1
ATOM 5654 C C . ARG B 1 132 ? -37.375 -6.918 -15.477 1 81.38 132 ARG B C 1
ATOM 5656 O O . ARG B 1 132 ? -38.562 -7.023 -15.266 1 81.38 132 ARG B O 1
ATOM 5663 N N . LYS B 1 133 ? -36.594 -5.926 -15.07 1 72.25 133 LYS B N 1
ATOM 5664 C CA . LYS B 1 133 ? -37.312 -4.695 -14.734 1 72.25 133 LYS B CA 1
ATOM 5665 C C . LYS B 1 133 ? -37.562 -3.852 -15.984 1 72.25 133 LYS B C 1
ATOM 5667 O O . LYS B 1 133 ? -36.656 -3.672 -16.812 1 72.25 133 LYS B O 1
ATOM 5672 N N . SER B 1 134 ? -38.812 -3.664 -16.344 1 65.12 134 SER B N 1
ATOM 5673 C CA . SER B 1 134 ? -39.219 -2.752 -17.422 1 65.12 134 SER B CA 1
ATOM 5674 C C . SER B 1 134 ? -39.188 -1.301 -16.953 1 65.12 134 SER B C 1
ATOM 5676 O O . SER B 1 134 ? -39.469 -1.014 -15.789 1 65.12 134 SER B O 1
ATOM 5678 N N . PRO B 1 135 ? -38.375 -0.459 -17.703 1 61.72 135 PRO B N 1
ATOM 5679 C CA . PRO B 1 135 ? -38.344 0.947 -17.297 1 61.72 135 PRO B CA 1
ATOM 5680 C C . PRO B 1 135 ? -39.719 1.487 -16.953 1 61.72 135 PRO B C 1
ATOM 5682 O O . PRO B 1 135 ? -40.688 1.268 -17.688 1 61.72 135 PRO B O 1
ATOM 5685 N N . GLY B 1 136 ? -40.062 1.545 -15.766 1 51.59 136 GLY B N 1
ATOM 5686 C CA . GLY B 1 136 ? -41.312 2.207 -15.445 1 51.59 136 GLY B CA 1
ATOM 5687 C C . GLY B 1 136 ? -41.344 3.666 -15.867 1 51.59 136 GLY B C 1
ATOM 5688 O O . GLY B 1 136 ? -40.406 4.16 -16.484 1 51.59 136 GLY B O 1
ATOM 5689 N N . ALA B 1 137 ? -42.625 4.281 -15.703 1 53.59 137 ALA B N 1
ATOM 5690 C CA . ALA B 1 137 ? -42.875 5.676 -16.047 1 53.59 137 ALA B CA 1
ATOM 5691 C C . ALA B 1 137 ? -41.844 6.602 -15.43 1 53.59 137 ALA B C 1
ATOM 5693 O O . ALA B 1 137 ? -41.5 7.641 -16 1 53.59 137 ALA B O 1
ATOM 5694 N N . HIS B 1 138 ? -41.375 6.414 -14.219 1 55.5 138 HIS B N 1
ATOM 5695 C CA . HIS B 1 138 ? -40.5 7.324 -13.508 1 55.5 138 HIS B CA 1
ATOM 5696 C C . HIS B 1 138 ? -39.062 6.828 -13.531 1 55.5 138 HIS B C 1
ATOM 5698 O O . HIS B 1 138 ? -38.219 7.25 -12.719 1 55.5 138 HIS B O 1
ATOM 5704 N N . GLY B 1 139 ? -38.625 6.055 -14.328 1 56.22 139 GLY B N 1
ATOM 5705 C CA . GLY B 1 139 ? -37.281 5.559 -14.484 1 56.22 139 GLY B CA 1
ATOM 5706 C C . GLY B 1 139 ? -37.031 4.254 -13.742 1 56.22 139 GLY B C 1
ATOM 5707 O O . GLY B 1 139 ? -37.938 3.678 -13.164 1 56.22 139 GLY B O 1
ATOM 5708 N N . LEU B 1 140 ? -36 3.576 -13.922 1 58.53 140 LEU B N 1
ATOM 5709 C CA . LEU B 1 140 ? -35.719 2.287 -13.305 1 58.53 140 LEU B CA 1
ATOM 5710 C C . LEU B 1 140 ? -35.375 2.455 -11.82 1 58.53 140 LEU B C 1
ATOM 5712 O O . LEU B 1 140 ? -34.5 3.25 -11.469 1 58.53 140 LEU B O 1
ATOM 5716 N N . PRO B 1 141 ? -36.375 2.117 -10.883 1 62.72 141 PRO B N 1
ATOM 5717 C CA . PRO B 1 141 ? -36 2.176 -9.469 1 62.72 141 PRO B CA 1
ATOM 5718 C C . PRO B 1 141 ? -34.625 1.57 -9.188 1 62.72 141 PRO B C 1
ATOM 5720 O O . PRO B 1 141 ? -34.156 0.728 -9.953 1 62.72 141 PRO B O 1
ATOM 5723 N N . ALA B 1 142 ? -34 2.135 -8.125 1 75.81 142 ALA B N 1
ATOM 5724 C CA . ALA B 1 142 ? -32.688 1.595 -7.75 1 75.81 142 ALA B CA 1
ATOM 5725 C C . ALA B 1 142 ? -32.812 0.126 -7.352 1 75.81 142 ALA B C 1
ATOM 5727 O O . ALA B 1 142 ? -33.719 -0.26 -6.625 1 75.81 142 ALA B O 1
ATOM 5728 N N . SER B 1 143 ? -32.125 -0.741 -8.023 1 87.5 143 SER B N 1
ATOM 5729 C CA . SER B 1 143 ? -32.094 -2.18 -7.773 1 87.5 143 SER B CA 1
ATOM 5730 C C . SER B 1 143 ? -31.672 -2.49 -6.34 1 87.5 143 SER B C 1
ATOM 5732 O O . SER B 1 143 ? -30.812 -1.815 -5.781 1 87.5 143 SER B O 1
ATOM 5734 N N . ARG B 1 144 ? -32.406 -3.346 -5.664 1 93.75 144 ARG B N 1
ATOM 5735 C CA . ARG B 1 144 ? -32.062 -3.84 -4.332 1 93.75 144 ARG B CA 1
ATOM 5736 C C . ARG B 1 144 ? -31.453 -5.234 -4.41 1 93.75 144 ARG B C 1
ATOM 5738 O O . ARG B 1 144 ? -31.359 -5.93 -3.398 1 93.75 144 ARG B O 1
ATOM 5745 N N . ALA B 1 145 ? -31.031 -5.578 -5.578 1 96.5 145 ALA B N 1
ATOM 5746 C CA . ALA B 1 145 ? -30.562 -6.941 -5.801 1 96.5 145 ALA B CA 1
ATOM 5747 C C . ALA B 1 145 ? -29.125 -7.105 -5.289 1 96.5 145 ALA B C 1
ATOM 5749 O O . ALA B 1 145 ? -28.266 -6.258 -5.539 1 96.5 145 ALA B O 1
ATOM 5750 N N . VAL B 1 146 ? -28.938 -8.109 -4.523 1 98.44 146 VAL B N 1
ATOM 5751 C CA . VAL B 1 146 ? -27.625 -8.586 -4.121 1 98.44 146 VAL B CA 1
ATOM 5752 C C . VAL B 1 146 ? -27.438 -10.031 -4.586 1 98.44 146 VAL B C 1
ATOM 5754 O O . VAL B 1 146 ? -28.297 -10.883 -4.355 1 98.44 146 VAL B O 1
ATOM 5757 N N . VAL B 1 147 ? -26.266 -10.281 -5.215 1 98.69 147 VAL B N 1
ATOM 5758 C CA . VAL B 1 147 ? -26.078 -11.594 -5.82 1 98.69 147 VAL B CA 1
ATOM 5759 C C . VAL B 1 147 ? -24.922 -12.312 -5.125 1 98.69 147 VAL B C 1
ATOM 5761 O O . VAL B 1 147 ? -23.828 -11.766 -5.004 1 98.69 147 VAL B O 1
ATOM 5764 N N . PHE B 1 148 ? -25.25 -13.461 -4.609 1 98.81 148 PHE B N 1
ATOM 5765 C CA . PHE B 1 148 ? -24.234 -14.414 -4.199 1 98.81 148 PHE B CA 1
ATOM 5766 C C . PHE B 1 148 ? -23.906 -15.375 -5.336 1 98.81 148 PHE B C 1
ATOM 5768 O O . PHE B 1 148 ? -24.797 -15.938 -5.965 1 98.81 148 PHE B O 1
ATOM 5775 N N . ALA B 1 149 ? -22.625 -15.508 -5.664 1 98.69 149 ALA B N 1
ATOM 5776 C CA . ALA B 1 149 ? -22.234 -16.391 -6.766 1 98.69 149 ALA B CA 1
ATOM 5777 C C . ALA B 1 149 ? -21.109 -17.328 -6.344 1 98.69 149 ALA B C 1
ATOM 5779 O O . ALA B 1 149 ? -20.266 -16.953 -5.535 1 98.69 149 ALA B O 1
ATOM 5780 N N . GLY B 1 150 ? -21.109 -18.516 -6.895 1 98.31 150 GLY B N 1
ATOM 5781 C CA . GLY B 1 150 ? -20.062 -19.484 -6.605 1 98.31 150 GLY B CA 1
ATOM 5782 C C . GLY B 1 150 ? -19.938 -20.578 -7.652 1 98.31 150 GLY B C 1
ATOM 5783 O O . GLY B 1 150 ? -20.906 -20.844 -8.383 1 98.31 150 GLY B O 1
ATOM 5784 N N . ALA B 1 151 ? -18.812 -21.125 -7.734 1 98.31 151 ALA B N 1
ATOM 5785 C CA . ALA B 1 151 ? -18.547 -22.266 -8.609 1 98.31 151 ALA B CA 1
ATOM 5786 C C . ALA B 1 151 ? -18.266 -23.531 -7.801 1 98.31 151 ALA B C 1
ATOM 5788 O O . ALA B 1 151 ? -18.688 -24.625 -8.172 1 98.31 151 ALA B O 1
ATOM 5789 N N . ASN B 1 152 ? -17.609 -23.375 -6.703 1 97.62 152 ASN B N 1
ATOM 5790 C CA . ASN B 1 152 ? -17.266 -24.484 -5.801 1 97.62 152 ASN B CA 1
ATOM 5791 C C . ASN B 1 152 ? -18.422 -24.781 -4.832 1 97.62 152 ASN B C 1
ATOM 5793 O O . ASN B 1 152 ? -18.969 -23.859 -4.211 1 97.62 152 ASN B O 1
ATOM 5797 N N . LEU B 1 153 ? -18.75 -26.047 -4.73 1 96.75 153 LEU B N 1
ATOM 5798 C CA . LEU B 1 153 ? -19.891 -26.422 -3.9 1 96.75 153 LEU B CA 1
ATOM 5799 C C . LEU B 1 153 ? -19.609 -26.125 -2.43 1 96.75 153 LEU B C 1
ATOM 5801 O O . LEU B 1 153 ? -20.516 -25.781 -1.675 1 96.75 153 LEU B O 1
ATOM 5805 N N . LYS B 1 154 ? -18.422 -26.281 -2.053 1 96.25 154 LYS B N 1
ATOM 5806 C CA . LYS B 1 154 ? -18.062 -25.953 -0.675 1 96.25 154 LYS B CA 1
ATOM 5807 C C . LYS B 1 154 ? -18.25 -24.469 -0.399 1 96.25 154 LYS B C 1
ATOM 5809 O O . LYS B 1 154 ? -18.734 -24.078 0.669 1 96.25 154 LYS B O 1
ATOM 5814 N N . SER B 1 155 ? -17.844 -23.688 -1.367 1 97.31 155 SER B N 1
ATOM 5815 C CA . SER B 1 155 ? -18.031 -22.25 -1.257 1 97.31 155 SER B CA 1
ATOM 5816 C C . SER B 1 155 ? -19.516 -21.891 -1.181 1 97.31 155 SER B C 1
ATOM 5818 O O . SER B 1 155 ? -19.922 -21.047 -0.379 1 97.31 155 SER B O 1
ATOM 5820 N N . ILE B 1 156 ? -20.281 -22.547 -1.966 1 97.56 156 ILE B N 1
ATOM 5821 C CA . ILE B 1 156 ? -21.719 -22.312 -1.972 1 97.56 156 ILE B CA 1
ATOM 5822 C C . ILE B 1 156 ? -22.312 -22.656 -0.602 1 97.56 156 ILE B C 1
ATOM 5824 O O . ILE B 1 156 ? -23.109 -21.891 -0.051 1 97.56 156 ILE B O 1
ATOM 5828 N N . SER B 1 157 ? -21.875 -23.75 -0.094 1 97.31 157 SER B N 1
ATOM 5829 C CA . SER B 1 157 ? -22.359 -24.156 1.217 1 97.31 157 SER B CA 1
ATOM 5830 C C . SER B 1 157 ? -21.984 -23.156 2.295 1 97.31 157 SER B C 1
ATOM 5832 O O . SER B 1 157 ? -22.766 -22.922 3.23 1 97.31 157 SER B O 1
ATOM 5834 N N . ASP B 1 158 ? -20.891 -22.578 2.168 1 97.81 158 ASP B N 1
ATOM 5835 C CA . ASP B 1 158 ? -20.438 -21.594 3.137 1 97.81 158 ASP B CA 1
ATOM 5836 C C . ASP B 1 158 ? -21.203 -20.281 2.986 1 97.81 158 ASP B C 1
ATOM 5838 O O . ASP B 1 158 ? -21.5 -19.609 3.979 1 97.81 158 ASP B O 1
ATOM 5842 N N . LEU B 1 159 ? -21.578 -19.906 1.779 1 98.19 159 LEU B N 1
ATOM 5843 C CA . LEU B 1 159 ? -22.234 -18.625 1.487 1 98.19 159 LEU B CA 1
ATOM 5844 C C . LEU B 1 159 ? -23.703 -18.672 1.896 1 98.19 159 LEU B C 1
ATOM 5846 O O . LEU B 1 159 ? -24.297 -17.641 2.201 1 98.19 159 LEU B O 1
ATOM 5850 N N . LEU B 1 160 ? -24.297 -19.812 1.92 1 97.69 160 LEU B N 1
ATOM 5851 C CA . LEU B 1 160 ? -25.734 -19.984 2.025 1 97.69 160 LEU B CA 1
ATOM 5852 C C . LEU B 1 160 ? -26.25 -19.422 3.348 1 97.69 160 LEU B C 1
ATOM 5854 O O . LEU B 1 160 ? -27.234 -18.672 3.369 1 97.69 160 LEU B O 1
ATOM 5858 N N . PRO B 1 161 ? -25.594 -19.719 4.488 1 96.94 161 PRO B N 1
ATOM 5859 C CA . PRO B 1 161 ? -26.094 -19.141 5.734 1 96.94 161 PRO B CA 1
ATOM 5860 C C . PRO B 1 161 ? -26.141 -17.609 5.707 1 96.94 161 PRO B C 1
ATOM 5862 O O . PRO B 1 161 ? -27.094 -17 6.211 1 96.94 161 PRO B O 1
ATOM 5865 N N . LEU B 1 162 ? -25.156 -17.016 5.137 1 97.62 162 LEU B N 1
ATOM 5866 C CA . LEU B 1 162 ? -25.094 -15.555 5.031 1 97.62 162 LEU B CA 1
ATOM 5867 C C . LEU B 1 162 ? -26.188 -15.039 4.094 1 97.62 162 LEU B C 1
ATOM 5869 O O . LEU B 1 162 ? -26.875 -14.07 4.414 1 97.62 162 LEU B O 1
ATOM 5873 N N . ALA B 1 163 ? -26.344 -15.664 2.977 1 98.19 163 ALA B N 1
ATOM 5874 C CA . ALA B 1 163 ? -27.375 -15.281 2.014 1 98.19 163 ALA B CA 1
ATOM 5875 C C . ALA B 1 163 ? -28.766 -15.383 2.631 1 98.19 163 ALA B C 1
ATOM 5877 O O . ALA B 1 163 ? -29.594 -14.484 2.473 1 98.19 163 ALA B O 1
ATOM 5878 N N . CYS B 1 164 ? -29 -16.469 3.297 1 97.5 164 CYS B N 1
ATOM 5879 C CA . CYS B 1 164 ? -30.297 -16.688 3.914 1 97.5 164 CYS B CA 1
ATOM 5880 C C . CYS B 1 164 ? -30.578 -15.648 4.992 1 97.5 164 CYS B C 1
ATOM 5882 O O . CYS B 1 164 ? -31.672 -15.094 5.059 1 97.5 164 CYS B O 1
ATOM 5884 N N . LYS B 1 165 ? -29.594 -15.438 5.812 1 96.31 165 LYS B N 1
ATOM 5885 C CA . LYS B 1 165 ? -29.75 -14.422 6.855 1 96.31 165 LYS B CA 1
ATOM 5886 C C . LYS B 1 165 ? -30.031 -13.055 6.25 1 96.31 165 LYS B C 1
ATOM 5888 O O . LYS B 1 165 ? -30.875 -12.312 6.746 1 96.31 165 LYS B O 1
ATOM 5893 N N . MET B 1 166 ? -29.328 -12.727 5.203 1 97.25 166 MET B N 1
ATOM 5894 C CA . MET B 1 166 ? -29.547 -11.445 4.527 1 97.25 166 MET B CA 1
ATOM 5895 C C . MET B 1 166 ? -30.953 -11.375 3.951 1 97.25 166 MET B C 1
ATOM 5897 O O . MET B 1 166 ? -31.625 -10.344 4.078 1 97.25 166 MET B O 1
ATOM 5901 N N . ALA B 1 167 ? -31.375 -12.414 3.365 1 96.75 167 ALA B N 1
ATOM 5902 C CA . ALA B 1 167 ? -32.719 -12.461 2.779 1 96.75 167 ALA B CA 1
ATOM 5903 C C . ALA B 1 167 ? -33.781 -12.273 3.846 1 96.75 167 ALA B C 1
ATOM 5905 O O . ALA B 1 167 ? -34.812 -11.625 3.602 1 96.75 167 ALA B O 1
ATOM 5906 N N . ASN B 1 168 ? -33.562 -12.797 4.961 1 94.88 168 ASN B N 1
ATOM 5907 C CA . ASN B 1 168 ? -34.531 -12.727 6.047 1 94.88 168 ASN B CA 1
ATOM 5908 C C . ASN B 1 168 ? -34.625 -11.32 6.625 1 94.88 168 ASN B C 1
ATOM 5910 O O . ASN B 1 168 ? -35.594 -10.977 7.281 1 94.88 168 ASN B O 1
ATOM 5914 N N . GLN B 1 169 ? -33.594 -10.5 6.426 1 92.31 169 GLN B N 1
ATOM 5915 C CA . GLN B 1 169 ? -33.625 -9.109 6.859 1 92.31 169 GLN B CA 1
ATOM 5916 C C . GLN B 1 169 ? -34.594 -8.297 5.996 1 92.31 169 GLN B C 1
ATOM 5918 O O . GLN B 1 169 ? -35.031 -7.215 6.395 1 92.31 169 GLN B O 1
ATOM 5923 N N . ARG B 1 170 ? -34.875 -8.734 4.738 1 92.38 170 ARG B N 1
ATOM 5924 C CA . ARG B 1 170 ? -35.844 -8.188 3.803 1 92.38 170 ARG B CA 1
ATOM 5925 C C . ARG B 1 170 ? -35.438 -6.801 3.33 1 92.38 170 ARG B C 1
ATOM 5927 O O . ARG B 1 170 ? -36.281 -6.031 2.854 1 92.38 170 ARG B O 1
ATOM 5934 N N . ALA B 1 171 ? -34.188 -6.449 3.564 1 92.56 171 ALA B N 1
ATOM 5935 C CA . ALA B 1 171 ? -33.688 -5.176 3.064 1 92.56 171 ALA B CA 1
ATOM 5936 C C . ALA B 1 171 ? -33.25 -5.297 1.613 1 92.56 171 ALA B C 1
ATOM 5938 O O . ALA B 1 171 ? -33.188 -4.301 0.884 1 92.56 171 ALA B O 1
ATOM 5939 N N . ASN B 1 172 ? -32.906 -6.492 1.186 1 96.12 172 ASN B N 1
ATOM 5940 C CA . ASN B 1 172 ? -32.344 -6.762 -0.137 1 96.12 172 ASN B CA 1
ATOM 5941 C C . ASN B 1 172 ? -33.125 -7.879 -0.845 1 96.12 172 ASN B C 1
ATOM 5943 O O . ASN B 1 172 ? -33.781 -8.688 -0.198 1 96.12 172 ASN B O 1
ATOM 5947 N N . GLU B 1 173 ? -33.094 -7.793 -2.098 1 96.56 173 GLU B N 1
ATOM 5948 C CA . GLU B 1 173 ? -33.469 -8.938 -2.924 1 96.56 173 GLU B CA 1
ATOM 5949 C C . GLU B 1 173 ? -32.25 -9.836 -3.189 1 96.56 173 GLU B C 1
ATOM 5951 O O . GLU B 1 173 ? -31.375 -9.477 -3.977 1 96.56 173 GLU B O 1
ATOM 5956 N N . VAL B 1 174 ? -32.25 -11.039 -2.564 1 98 174 VAL B N 1
ATOM 5957 C CA . VAL B 1 174 ? -31.047 -11.844 -2.551 1 98 174 VAL B CA 1
ATOM 5958 C C . VAL B 1 174 ? -31.141 -12.945 -3.604 1 98 174 VAL B C 1
ATOM 5960 O O . VAL B 1 174 ? -32.125 -13.68 -3.654 1 98 174 VAL B O 1
ATOM 5963 N N . HIS B 1 175 ? -30.141 -13.016 -4.434 1 98.12 175 HIS B N 1
ATOM 5964 C CA . HIS B 1 175 ? -30.047 -14.023 -5.48 1 98.12 175 HIS B CA 1
ATOM 5965 C C . HIS B 1 175 ? -28.797 -14.883 -5.301 1 98.12 175 HIS B C 1
ATOM 5967 O O . HIS B 1 175 ? -27.781 -14.406 -4.789 1 98.12 175 HIS B O 1
ATOM 5973 N N . LEU B 1 176 ? -28.875 -16.141 -5.668 1 98.38 176 LEU B N 1
ATOM 5974 C CA . LEU B 1 176 ? -27.719 -17.031 -5.676 1 98.38 176 LEU B CA 1
ATOM 5975 C C . LEU B 1 176 ? -27.531 -17.672 -7.055 1 98.38 176 LEU B C 1
ATOM 5977 O O . LEU B 1 176 ? -28.484 -18.219 -7.625 1 98.38 176 LEU B O 1
ATOM 5981 N N . VAL B 1 177 ? -26.375 -17.547 -7.602 1 98.31 177 VAL B N 1
ATOM 5982 C CA . VAL B 1 177 ? -26.094 -18.047 -8.938 1 98.31 177 VAL B CA 1
ATOM 5983 C C . VAL B 1 177 ? -25.016 -19.125 -8.867 1 98.31 177 VAL B C 1
ATOM 5985 O O . VAL B 1 177 ? -23.938 -18.891 -8.32 1 98.31 177 VAL B O 1
ATOM 5988 N N . LEU B 1 178 ? -25.281 -20.312 -9.453 1 98 178 LEU B N 1
ATOM 5989 C CA . LEU B 1 178 ? -24.312 -21.406 -9.539 1 98 178 LEU B CA 1
ATOM 5990 C C . LEU B 1 178 ? -23.547 -21.344 -10.852 1 98 178 LEU B C 1
ATOM 5992 O O . LEU B 1 178 ? -24.141 -21.359 -11.93 1 98 178 LEU B O 1
ATOM 5996 N N . MET B 1 179 ? -22.266 -21.328 -10.734 1 97.69 179 MET B N 1
ATOM 5997 C CA . MET B 1 179 ? -21.469 -21.141 -11.945 1 97.69 179 MET B CA 1
ATOM 5998 C C . MET B 1 179 ? -20.328 -22.156 -12 1 97.69 179 MET B C 1
ATOM 6000 O O . MET B 1 179 ? -19.266 -21.875 -12.539 1 97.69 179 MET B O 1
ATOM 6004 N N . GLY B 1 180 ? -20.484 -23.312 -11.406 1 96.69 180 GLY B N 1
ATOM 6005 C CA . GLY B 1 180 ? -19.438 -24.297 -11.312 1 96.69 180 GLY B CA 1
ATOM 6006 C C . GLY B 1 180 ? -19.578 -25.422 -12.328 1 96.69 180 GLY B C 1
ATOM 6007 O O . GLY B 1 180 ? -20.359 -25.312 -13.281 1 96.69 180 GLY B O 1
ATOM 6008 N N . ARG B 1 181 ? -18.75 -26.516 -12.117 1 94.94 181 ARG B N 1
ATOM 6009 C CA . ARG B 1 181 ? -18.703 -27.672 -13.008 1 94.94 181 ARG B CA 1
ATOM 6010 C C . ARG B 1 181 ? -19.641 -28.781 -12.523 1 94.94 181 ARG B C 1
ATOM 6012 O O . ARG B 1 181 ? -20.016 -29.656 -13.297 1 94.94 181 ARG B O 1
ATOM 6019 N N . ASP B 1 182 ? -19.984 -28.672 -11.281 1 91 182 ASP B N 1
ATOM 6020 C CA . ASP B 1 182 ? -20.719 -29.766 -10.656 1 91 182 ASP B CA 1
ATOM 6021 C C . ASP B 1 182 ? -22.125 -29.891 -11.25 1 91 182 ASP B C 1
ATOM 6023 O O . ASP B 1 182 ? -22.766 -28.891 -11.555 1 91 182 ASP B O 1
ATOM 6027 N N . ASN B 1 183 ? -22.5 -31.156 -11.32 1 88 183 ASN B N 1
ATOM 6028 C CA . ASN B 1 183 ? -23.812 -31.406 -11.922 1 88 183 ASN B CA 1
ATOM 6029 C C . ASN B 1 183 ? -24.859 -31.719 -10.867 1 88 183 ASN B C 1
ATOM 6031 O O . ASN B 1 183 ? -25.891 -32.344 -11.164 1 88 183 ASN B O 1
ATOM 6035 N N . VAL B 1 184 ? -24.703 -31.312 -9.695 1 92.25 184 VAL B N 1
ATOM 6036 C CA . VAL B 1 184 ? -25.688 -31.484 -8.641 1 92.25 184 VAL B CA 1
ATOM 6037 C C . VAL B 1 184 ? -26.844 -30.516 -8.844 1 92.25 184 VAL B C 1
ATOM 6039 O O . VAL B 1 184 ? -26.641 -29.344 -9.125 1 92.25 184 VAL B O 1
ATOM 6042 N N . SER B 1 185 ? -28.047 -31.047 -8.758 1 93.25 185 SER B N 1
ATOM 6043 C CA . SER B 1 185 ? -29.219 -30.203 -8.945 1 93.25 185 SER B CA 1
ATOM 6044 C C . SER B 1 185 ? -29.344 -29.172 -7.828 1 93.25 185 SER B C 1
ATOM 6046 O O . SER B 1 185 ? -28.797 -29.359 -6.742 1 93.25 185 SER B O 1
ATOM 6048 N N . ILE B 1 186 ? -30 -28.078 -8.078 1 93.75 186 ILE B N 1
ATOM 6049 C CA . ILE B 1 186 ? -30.234 -27.031 -7.082 1 93.75 186 ILE B CA 1
ATOM 6050 C C . ILE B 1 186 ? -30.969 -27.625 -5.879 1 93.75 186 ILE B C 1
ATOM 6052 O O . ILE B 1 186 ? -30.625 -27.328 -4.73 1 93.75 186 ILE B O 1
ATOM 6056 N N . GLU B 1 187 ? -31.969 -28.484 -6.156 1 92.81 187 GLU B N 1
ATOM 6057 C CA . GLU B 1 187 ? -32.719 -29.156 -5.082 1 92.81 187 GLU B CA 1
ATOM 6058 C C . GLU B 1 187 ? -31.766 -30.016 -4.223 1 92.81 187 GLU B C 1
ATOM 6060 O O . GLU B 1 187 ? -31.906 -30.047 -3 1 92.81 187 GLU B O 1
ATOM 6065 N N . GLY B 1 188 ? -30.922 -30.656 -4.945 1 93.62 188 GLY B N 1
ATOM 6066 C CA . GLY B 1 188 ? -29.953 -31.438 -4.215 1 93.62 188 GLY B CA 1
ATOM 6067 C C . GLY B 1 188 ? -29.078 -30.609 -3.297 1 93.62 188 GLY B C 1
ATOM 6068 O O . GLY B 1 188 ? -28.828 -31 -2.152 1 93.62 188 GLY B O 1
ATOM 6069 N N . ILE B 1 189 ? -28.609 -29.484 -3.809 1 95.19 189 ILE B N 1
ATOM 6070 C CA . ILE B 1 189 ? -27.781 -28.594 -3.014 1 95.19 189 ILE B CA 1
ATOM 6071 C C . ILE B 1 189 ? -28.578 -28.062 -1.823 1 95.19 189 ILE B C 1
ATOM 6073 O O . ILE B 1 189 ? -28.062 -28 -0.702 1 95.19 189 ILE B O 1
ATOM 6077 N N . GLN B 1 190 ? -29.844 -27.734 -2.029 1 95.12 190 GLN B N 1
ATOM 6078 C CA . GLN B 1 190 ? -30.719 -27.25 -0.959 1 95.12 190 GLN B CA 1
ATOM 6079 C C . GLN B 1 190 ? -30.891 -28.312 0.121 1 95.12 190 GLN B C 1
ATOM 6081 O O . GLN B 1 190 ? -30.797 -28.031 1.312 1 95.12 190 GLN B O 1
ATOM 6086 N N . HIS B 1 191 ? -31.062 -29.5 -0.305 1 93.62 191 HIS B N 1
ATOM 6087 C CA . HIS B 1 191 ? -31.281 -30.609 0.62 1 93.62 191 HIS B CA 1
ATOM 6088 C C . HIS B 1 191 ? -30.062 -30.875 1.486 1 93.62 191 HIS B C 1
ATOM 6090 O O . HIS B 1 191 ? -30.172 -30.984 2.709 1 93.62 191 HIS B O 1
ATOM 6096 N N . VAL B 1 192 ? -28.969 -30.906 0.842 1 93.75 192 VAL B N 1
ATOM 6097 C CA . VAL B 1 192 ? -27.734 -31.203 1.55 1 93.75 192 VAL B CA 1
ATOM 6098 C C . VAL B 1 192 ? -27.438 -30.109 2.566 1 93.75 192 VAL B C 1
ATOM 6100 O O . VAL B 1 192 ? -26.875 -30.375 3.629 1 93.75 192 VAL B O 1
ATOM 6103 N N . ASN B 1 193 ? -27.812 -28.906 2.256 1 94.69 193 ASN B N 1
ATOM 6104 C CA . ASN B 1 193 ? -27.516 -27.781 3.129 1 94.69 193 ASN B CA 1
ATOM 6105 C C . ASN B 1 193 ? -28.688 -27.469 4.062 1 94.69 193 ASN B C 1
ATOM 6107 O O . ASN B 1 193 ? -28.641 -26.469 4.793 1 94.69 193 ASN B O 1
ATOM 6111 N N . GLY B 1 194 ? -29.75 -28.188 4.031 1 92.88 194 GLY B N 1
ATOM 6112 C CA . GLY B 1 194 ? -30.875 -28.047 4.93 1 92.88 194 GLY B CA 1
ATOM 6113 C C . GLY B 1 194 ? -31.688 -26.781 4.668 1 92.88 194 GLY B C 1
ATOM 6114 O O . GLY B 1 194 ? -32.156 -26.141 5.602 1 92.88 194 GLY B O 1
ATOM 6115 N N . ILE B 1 195 ? -31.766 -26.406 3.469 1 91.12 195 ILE B N 1
ATOM 6116 C CA . ILE B 1 195 ? -32.469 -25.172 3.102 1 91.12 195 ILE B CA 1
ATOM 6117 C C . ILE B 1 195 ? -33.875 -25.5 2.619 1 91.12 195 ILE B C 1
ATOM 6119 O O . ILE B 1 195 ? -34.062 -26.375 1.767 1 91.12 195 ILE B O 1
ATOM 6123 N N . ASP B 1 196 ? -34.781 -24.875 3.279 1 84.56 196 ASP B N 1
ATOM 6124 C CA . ASP B 1 196 ? -36.188 -24.906 2.816 1 84.56 196 ASP B CA 1
ATOM 6125 C C . ASP B 1 196 ? -36.625 -23.516 2.385 1 84.56 196 ASP B C 1
ATOM 6127 O O . ASP B 1 196 ? -36.156 -22.516 2.912 1 84.56 196 ASP B O 1
ATOM 6131 N N . ASP B 1 197 ? -37.438 -23.531 1.346 1 77.62 197 ASP B N 1
ATOM 6132 C CA . ASP B 1 197 ? -37.875 -22.266 0.776 1 77.62 197 ASP B CA 1
ATOM 6133 C C . ASP B 1 197 ? -38.531 -21.391 1.835 1 77.62 197 ASP B C 1
ATOM 6135 O O . ASP B 1 197 ? -38.406 -20.156 1.803 1 77.62 197 ASP B O 1
ATOM 6139 N N . SER B 1 198 ? -39.125 -21.891 2.703 1 83.12 198 SER B N 1
ATOM 6140 C CA . SER B 1 198 ? -39.812 -21.109 3.723 1 83.12 198 SER B CA 1
ATOM 6141 C C . SER B 1 198 ? -38.844 -20.422 4.668 1 83.12 198 SER B C 1
ATOM 6143 O O . SER B 1 198 ? -39.062 -19.297 5.098 1 83.12 198 SER B O 1
ATOM 6145 N N . ASP B 1 199 ? -37.719 -20.938 4.84 1 89 199 ASP B N 1
ATOM 6146 C CA . ASP B 1 199 ? -36.781 -20.438 5.836 1 89 199 ASP B CA 1
ATOM 6147 C C . ASP B 1 199 ? -35.719 -19.578 5.184 1 89 199 ASP B C 1
ATOM 6149 O O . ASP B 1 199 ? -35.031 -18.781 5.859 1 89 199 ASP B O 1
ATOM 6153 N N . CYS B 1 200 ? -35.562 -19.703 3.938 1 94 200 CYS B N 1
ATOM 6154 C CA . CYS B 1 200 ? -34.5 -18.984 3.217 1 94 200 CYS B CA 1
ATOM 6155 C C . CYS B 1 200 ? -35.031 -18.438 1.894 1 94 200 CYS B C 1
ATOM 6157 O O . CYS B 1 200 ? -34.875 -19.078 0.851 1 94 200 CYS B O 1
ATOM 6159 N N . PRO B 1 201 ? -35.562 -17.266 1.915 1 94.25 201 PRO B N 1
ATOM 6160 C CA . PRO B 1 201 ? -36.188 -16.703 0.714 1 94.25 201 PRO B CA 1
ATOM 6161 C C . PRO B 1 201 ? -35.188 -16.125 -0.27 1 94.25 201 PRO B C 1
ATOM 6163 O O . PRO B 1 201 ? -35.219 -14.93 -0.556 1 94.25 201 PRO B O 1
ATOM 6166 N N . ILE B 1 202 ? -34.375 -16.938 -0.83 1 96.44 202 ILE B N 1
ATOM 6167 C CA . ILE B 1 202 ? -33.406 -16.5 -1.85 1 96.44 202 ILE B CA 1
ATOM 6168 C C . ILE B 1 202 ? -33.875 -17.016 -3.217 1 96.44 202 ILE B C 1
ATOM 6170 O O . ILE B 1 202 ? -34.594 -18.016 -3.307 1 96.44 202 ILE B O 1
ATOM 6174 N N . TYR B 1 203 ? -33.531 -16.328 -4.207 1 96.44 203 TYR B N 1
ATOM 6175 C CA . TYR B 1 203 ? -33.812 -16.75 -5.574 1 96.44 203 TYR B CA 1
ATOM 6176 C C . TYR B 1 203 ? -32.594 -17.484 -6.16 1 96.44 203 TYR B C 1
ATOM 6178 O O . TYR B 1 203 ? -31.5 -16.938 -6.188 1 96.44 203 TYR B O 1
ATOM 6186 N N . TRP B 1 204 ? -32.812 -18.703 -6.648 1 96.25 204 TRP B N 1
ATOM 6187 C CA . TRP B 1 204 ? -31.75 -19.547 -7.18 1 96.25 204 TRP B CA 1
ATOM 6188 C C . TRP B 1 204 ? -31.672 -19.438 -8.695 1 96.25 204 TRP B C 1
ATOM 6190 O O . TRP B 1 204 ? -32.719 -19.406 -9.375 1 96.25 204 TRP B O 1
ATOM 6200 N N . HIS B 1 205 ? -30.516 -19.312 -9.211 1 97.19 205 HIS B N 1
ATOM 6201 C CA . HIS B 1 205 ? -30.266 -19.297 -10.648 1 97.19 205 HIS B CA 1
ATOM 6202 C C . HIS B 1 205 ? -29.156 -20.281 -11.031 1 97.19 205 HIS B C 1
ATOM 6204 O O . HIS B 1 205 ? -28.109 -20.297 -10.398 1 97.19 205 HIS B O 1
ATOM 621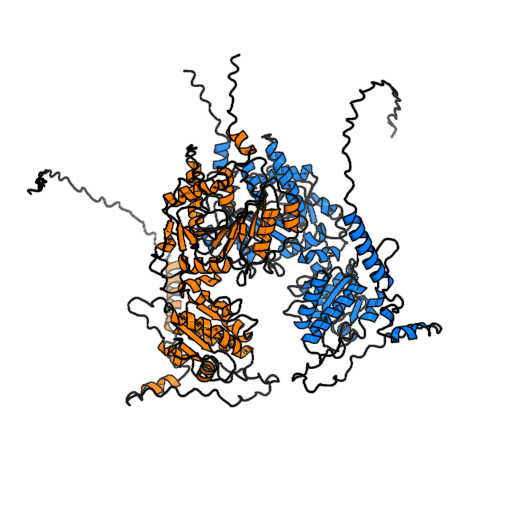0 N N . ASP B 1 206 ? -29.453 -21.047 -11.977 1 96.5 206 ASP B N 1
ATOM 6211 C CA . ASP B 1 206 ? -28.438 -21.969 -12.492 1 96.5 206 ASP B CA 1
ATOM 6212 C C . ASP B 1 206 ? -27.641 -21.328 -13.625 1 96.5 206 ASP B C 1
ATOM 6214 O O . ASP B 1 206 ? -28.094 -21.266 -14.766 1 96.5 206 ASP B O 1
ATOM 6218 N N . GLY B 1 207 ? -26.484 -20.891 -13.273 1 96.56 207 GLY B N 1
ATOM 6219 C CA . GLY B 1 207 ? -25.609 -20.25 -14.25 1 96.56 207 GLY B CA 1
ATOM 6220 C C . GLY B 1 207 ? -24.547 -21.188 -14.773 1 96.56 207 GLY B C 1
ATOM 6221 O O . GLY B 1 207 ? -23.5 -20.734 -15.234 1 96.56 207 GLY B O 1
ATOM 6222 N N . ARG B 1 208 ? -24.688 -22.484 -14.641 1 95.75 208 ARG B N 1
ATOM 6223 C CA . ARG B 1 208 ? -23.734 -23.453 -15.172 1 95.75 208 ARG B CA 1
ATOM 6224 C C . ARG B 1 208 ? -23.891 -23.609 -16.688 1 95.75 208 ARG B C 1
ATOM 6226 O O . ARG B 1 208 ? -25.016 -23.703 -17.188 1 95.75 208 ARG B O 1
ATOM 6233 N N . VAL B 1 209 ? -22.75 -23.656 -17.344 1 95.25 209 VAL B N 1
ATOM 6234 C CA . VAL B 1 209 ? -22.719 -23.703 -18.797 1 95.25 209 VAL B CA 1
ATOM 6235 C C . VAL B 1 209 ? -22.859 -25.156 -19.266 1 95.25 209 VAL B C 1
ATOM 6237 O O . VAL B 1 209 ? -22.656 -26.078 -18.469 1 95.25 209 VAL B O 1
ATOM 6240 N N . ASP B 1 210 ? -23.203 -25.297 -20.531 1 92.69 210 ASP B N 1
ATOM 6241 C CA . ASP B 1 210 ? -23.25 -26.625 -21.109 1 92.69 210 ASP B CA 1
ATOM 6242 C C . ASP B 1 210 ? -21.859 -27.281 -21.094 1 92.69 210 ASP B C 1
ATOM 6244 O O . ASP B 1 210 ? -20.859 -26.594 -21.312 1 92.69 210 ASP B O 1
ATOM 6248 N N . TYR B 1 211 ? -21.859 -28.562 -20.75 1 93.19 211 TYR B N 1
ATOM 6249 C CA . TYR B 1 211 ? -20.641 -29.359 -20.75 1 93.19 211 TYR B CA 1
ATOM 6250 C C . TYR B 1 211 ? -19.625 -28.812 -19.75 1 93.19 211 TYR B C 1
ATOM 6252 O O . TYR B 1 211 ? -18.406 -28.891 -19.969 1 93.19 211 TYR B O 1
ATOM 6260 N N . ALA B 1 212 ? -20.109 -28.188 -18.703 1 94.56 212 ALA B N 1
ATOM 6261 C CA . ALA B 1 212 ? -19.234 -27.562 -17.719 1 94.56 212 ALA B CA 1
ATOM 6262 C C . ALA B 1 212 ? -18.219 -28.578 -17.172 1 94.56 212 ALA B C 1
ATOM 6264 O O . ALA B 1 212 ? -17.047 -28.25 -17 1 94.56 212 ALA B O 1
ATOM 6265 N N . GLN B 1 213 ? -18.594 -29.812 -17.031 1 93.12 213 GLN B N 1
ATOM 6266 C CA . GLN B 1 213 ? -17.766 -30.844 -16.422 1 93.12 213 GLN B CA 1
ATOM 6267 C C . GLN B 1 213 ? -16.531 -31.141 -17.281 1 93.12 213 GLN B C 1
ATOM 6269 O O . GLN B 1 213 ? -15.531 -31.656 -16.781 1 93.12 213 GLN B O 1
ATOM 6274 N N . TRP B 1 214 ? -16.641 -30.812 -18.531 1 92.94 214 TRP B N 1
ATOM 6275 C CA . TRP B 1 214 ? -15.578 -31.188 -19.453 1 92.94 214 TRP B CA 1
ATOM 6276 C C . TRP B 1 214 ? -14.906 -29.938 -20.031 1 92.94 214 TRP B C 1
ATOM 6278 O O . TRP B 1 214 ? -14.008 -30.047 -20.875 1 92.94 214 TRP B O 1
ATOM 6288 N N . SER B 1 215 ? -15.352 -28.828 -19.562 1 94.31 215 SER B N 1
ATOM 6289 C CA . SER B 1 215 ? -14.867 -27.578 -20.141 1 94.31 215 SER B CA 1
ATOM 6290 C C . SER B 1 215 ? -13.492 -27.203 -19.578 1 94.31 215 SER B C 1
ATOM 6292 O O . SER B 1 215 ? -13.203 -27.469 -18.406 1 94.31 215 SER B O 1
ATOM 6294 N N . THR B 1 216 ? -12.648 -26.625 -20.406 1 93.38 216 THR B N 1
ATOM 6295 C CA . THR B 1 216 ? -11.344 -26.125 -19.984 1 93.38 216 THR B CA 1
ATOM 6296 C C . THR B 1 216 ? -11.508 -24.953 -19.016 1 93.38 216 THR B C 1
ATOM 6298 O O . THR B 1 216 ? -12.586 -24.359 -18.906 1 93.38 216 THR B O 1
ATOM 6301 N N . ASP B 1 217 ? -10.484 -24.656 -18.344 1 93.44 217 ASP B N 1
ATOM 6302 C CA . ASP B 1 217 ? -10.508 -23.516 -17.422 1 93.44 217 ASP B CA 1
ATOM 6303 C C . ASP B 1 217 ? -10.758 -22.219 -18.172 1 93.44 217 ASP B C 1
ATOM 6305 O O . ASP B 1 217 ? -11.484 -21.344 -17.688 1 93.44 217 ASP B O 1
ATOM 6309 N N . ALA B 1 218 ? -10.133 -22.094 -19.297 1 93.62 218 ALA B N 1
ATOM 6310 C CA . ALA B 1 218 ? -10.305 -20.875 -20.109 1 93.62 218 ALA B CA 1
ATOM 6311 C C . ALA B 1 218 ? -11.766 -20.688 -20.5 1 93.62 218 ALA B C 1
ATOM 6313 O O . ALA B 1 218 ? -12.297 -19.578 -20.422 1 93.62 218 ALA B O 1
ATOM 6314 N N . ARG B 1 219 ? -12.391 -21.766 -20.891 1 95.75 219 ARG B N 1
ATOM 6315 C CA . ARG B 1 219 ? -13.797 -21.688 -21.266 1 95.75 219 ARG B CA 1
ATOM 6316 C C . ARG B 1 219 ? -14.672 -21.359 -20.062 1 95.75 219 ARG B C 1
ATOM 6318 O O . ARG B 1 219 ? -15.609 -20.562 -20.172 1 95.75 219 ARG B O 1
ATOM 6325 N N . MET B 1 220 ? -14.375 -22 -18.938 1 97.69 220 MET B N 1
ATOM 6326 C CA . MET B 1 220 ? -15.156 -21.75 -17.734 1 97.69 220 MET B CA 1
ATOM 6327 C C . MET B 1 220 ? -15.016 -20.297 -17.281 1 97.69 220 MET B C 1
ATOM 6329 O O . MET B 1 220 ? -15.961 -19.719 -16.75 1 97.69 220 MET B O 1
ATOM 6333 N N . GLU B 1 221 ? -13.836 -19.703 -17.438 1 97.94 221 GLU B N 1
ATOM 6334 C CA . GLU B 1 221 ? -13.633 -18.297 -17.125 1 97.94 221 GLU B CA 1
ATOM 6335 C C . GLU B 1 221 ? -14.523 -17.406 -17.984 1 97.94 221 GLU B C 1
ATOM 6337 O O . GLU B 1 221 ? -15.164 -16.484 -17.484 1 97.94 221 GLU B O 1
ATOM 6342 N N . ARG B 1 222 ? -14.57 -17.688 -19.234 1 97.5 222 ARG B N 1
ATOM 6343 C CA . ARG B 1 222 ? -15.438 -16.953 -20.141 1 97.5 222 ARG B CA 1
ATOM 6344 C C . ARG B 1 222 ? -16.906 -17.141 -19.766 1 97.5 222 ARG B C 1
ATOM 6346 O O . ARG B 1 222 ? -17.703 -16.203 -19.859 1 97.5 222 ARG B O 1
ATOM 6353 N N . ALA B 1 223 ? -17.219 -18.328 -19.422 1 97.94 223 ALA B N 1
ATOM 6354 C CA . ALA B 1 223 ? -18.578 -18.641 -19.031 1 97.94 223 ALA B CA 1
ATOM 6355 C C . ALA B 1 223 ? -19 -17.844 -17.797 1 97.94 223 ALA B C 1
ATOM 6357 O O . ALA B 1 223 ? -20.094 -17.297 -17.734 1 97.94 223 ALA B O 1
ATOM 6358 N N . ALA B 1 224 ? -18.141 -17.812 -16.844 1 98.44 224 ALA B N 1
ATOM 6359 C CA . ALA B 1 224 ? -18.422 -17.031 -15.641 1 98.44 224 ALA B CA 1
ATOM 6360 C C . ALA B 1 224 ? -18.641 -15.562 -15.969 1 98.44 224 ALA B C 1
ATOM 6362 O O . ALA B 1 224 ? -19.578 -14.938 -15.477 1 98.44 224 ALA B O 1
ATOM 6363 N N . ALA B 1 225 ? -17.781 -15 -16.797 1 98.31 225 ALA B N 1
ATOM 6364 C CA . ALA B 1 225 ? -17.906 -13.609 -17.219 1 98.31 225 ALA B CA 1
ATOM 6365 C C . ALA B 1 225 ? -19.219 -13.367 -17.938 1 98.31 225 ALA B C 1
ATOM 6367 O O . ALA B 1 225 ? -19.922 -12.398 -17.656 1 98.31 225 ALA B O 1
ATOM 6368 N N . SER B 1 226 ? -19.547 -14.25 -18.812 1 97.44 226 SER B N 1
ATOM 6369 C CA . SER B 1 226 ? -20.797 -14.141 -19.562 1 97.44 226 SER B CA 1
ATOM 6370 C C . SER B 1 226 ? -22 -14.281 -18.641 1 97.44 226 SER B C 1
ATOM 6372 O O . SER B 1 226 ? -23 -13.578 -18.812 1 97.44 226 SER B O 1
ATOM 6374 N N . GLY B 1 227 ? -21.906 -15.227 -17.781 1 97.94 227 GLY B N 1
ATOM 6375 C CA . GLY B 1 227 ? -22.969 -15.383 -16.812 1 97.94 227 GLY B CA 1
ATOM 6376 C C . GLY B 1 227 ? -23.234 -14.117 -16.016 1 97.94 227 GLY B C 1
ATOM 6377 O O . GLY B 1 227 ? -24.391 -13.75 -15.805 1 97.94 227 GLY B O 1
ATOM 6378 N N . LEU B 1 228 ? -22.188 -13.477 -15.562 1 98.06 228 LEU B N 1
ATOM 6379 C CA . LEU B 1 228 ? -22.344 -12.234 -14.812 1 98.06 228 LEU B CA 1
ATOM 6380 C C . LEU B 1 228 ? -22.969 -11.148 -15.688 1 98.06 228 LEU B C 1
ATOM 6382 O O . LEU B 1 228 ? -23.734 -10.32 -15.195 1 98.06 228 LEU B O 1
ATOM 6386 N N . ALA B 1 229 ? -22.641 -11.148 -16.906 1 96.94 229 ALA B N 1
ATOM 6387 C CA . ALA B 1 229 ? -23.25 -10.188 -17.828 1 96.94 229 ALA B CA 1
ATOM 6388 C C . ALA B 1 229 ? -24.766 -10.367 -17.891 1 96.94 229 ALA B C 1
ATOM 6390 O O . ALA B 1 229 ? -25.5 -9.391 -17.906 1 96.94 229 ALA B O 1
ATOM 6391 N N . TYR B 1 230 ? -25.203 -11.594 -17.953 1 95.75 230 TYR B N 1
ATOM 6392 C CA . TYR B 1 230 ? -26.641 -11.883 -17.922 1 95.75 230 TYR B CA 1
ATOM 6393 C C . TYR B 1 230 ? -27.266 -11.367 -16.641 1 95.75 230 TYR B C 1
ATOM 6395 O O . TYR B 1 230 ? -28.312 -10.711 -16.656 1 95.75 230 TYR B O 1
ATOM 6403 N N . VAL B 1 231 ? -26.594 -11.703 -15.594 1 97.12 231 VAL B N 1
ATOM 6404 C CA . VAL B 1 231 ? -27.094 -11.289 -14.281 1 97.12 231 VAL B CA 1
ATOM 6405 C C . VAL B 1 231 ? -27.219 -9.773 -14.234 1 97.12 231 VAL B C 1
ATOM 6407 O O . VAL B 1 231 ? -28.234 -9.242 -13.758 1 97.12 231 VAL B O 1
ATOM 6410 N N . GLN B 1 232 ? -26.203 -9.102 -14.695 1 95.56 232 GLN B N 1
ATOM 6411 C CA . GLN B 1 232 ? -26.203 -7.645 -14.703 1 95.56 232 GLN B CA 1
ATOM 6412 C C . GLN B 1 232 ? -27.344 -7.105 -15.57 1 95.56 232 GLN B C 1
ATOM 6414 O O . GLN B 1 232 ? -28.016 -6.148 -15.188 1 95.56 232 GLN B O 1
ATOM 6419 N N . ALA B 1 233 ? -27.594 -7.664 -16.609 1 92.31 233 ALA B N 1
ATOM 6420 C CA . ALA B 1 233 ? -28.594 -7.199 -17.562 1 92.31 233 ALA B CA 1
ATOM 6421 C C . ALA B 1 233 ? -30 -7.34 -16.984 1 92.31 233 ALA B C 1
ATOM 6423 O O . ALA B 1 233 ? -30.859 -6.477 -17.203 1 92.31 233 ALA B O 1
ATOM 6424 N N . TYR B 1 234 ? -30.219 -8.344 -16.25 1 93.69 234 TYR B N 1
ATOM 6425 C CA . TYR B 1 234 ? -31.562 -8.625 -15.797 1 93.69 234 TYR B CA 1
ATOM 6426 C C . TYR B 1 234 ? -31.797 -8.086 -14.391 1 93.69 234 TYR B C 1
ATOM 6428 O O . TYR B 1 234 ? -32.875 -7.586 -14.078 1 93.69 234 TYR B O 1
ATOM 6436 N N . LEU B 1 235 ? -30.781 -8.141 -13.531 1 94.88 235 LEU B N 1
ATOM 6437 C CA . LEU B 1 235 ? -30.984 -7.828 -12.125 1 94.88 235 LEU B CA 1
ATOM 6438 C C . LEU B 1 235 ? -30.375 -6.48 -11.773 1 94.88 235 LEU B C 1
ATOM 6440 O O . LEU B 1 235 ? -30.781 -5.84 -10.797 1 94.88 235 LEU B O 1
ATOM 6444 N N . SER B 1 236 ? -29.297 -6.031 -12.469 1 93.88 236 SER B N 1
ATOM 6445 C CA . SER B 1 236 ? -28.531 -4.844 -12.125 1 93.88 236 SER B CA 1
ATOM 6446 C C . SER B 1 236 ? -28.188 -4.812 -10.641 1 93.88 236 SER B C 1
ATOM 6448 O O . SER B 1 236 ? -28.484 -3.838 -9.953 1 93.88 236 SER B O 1
ATOM 6450 N N . PRO B 1 237 ? -27.531 -5.898 -10.242 1 96.5 237 PRO B N 1
ATOM 6451 C CA . PRO B 1 237 ? -27.234 -5.969 -8.805 1 96.5 237 PRO B CA 1
ATOM 6452 C C . PRO B 1 237 ? -26.297 -4.863 -8.344 1 96.5 237 PRO B C 1
ATOM 6454 O O . PRO B 1 237 ? -25.438 -4.426 -9.109 1 96.5 237 PRO B O 1
ATOM 6457 N N . GLN B 1 238 ? -26.469 -4.453 -7.066 1 95.94 238 GLN B N 1
ATOM 6458 C CA . GLN B 1 238 ? -25.594 -3.441 -6.473 1 95.94 238 GLN B CA 1
ATOM 6459 C C . GLN B 1 238 ? -24.281 -4.059 -5.988 1 95.94 238 GLN B C 1
ATOM 6461 O O . GLN B 1 238 ? -23.281 -3.357 -5.84 1 95.94 238 GLN B O 1
ATOM 6466 N N . ALA B 1 239 ? -24.344 -5.352 -5.742 1 97.75 239 ALA B N 1
ATOM 6467 C CA . ALA B 1 239 ? -23.141 -6.047 -5.297 1 97.75 239 ALA B CA 1
ATOM 6468 C C . ALA B 1 239 ? -23.188 -7.527 -5.66 1 97.75 239 ALA B C 1
ATOM 6470 O O . ALA B 1 239 ? -24.266 -8.125 -5.68 1 97.75 239 ALA B O 1
ATOM 6471 N N . VAL B 1 240 ? -22.078 -8.023 -5.945 1 98.62 240 VAL B N 1
ATOM 6472 C CA . VAL B 1 240 ? -21.875 -9.461 -6.125 1 98.62 240 VAL B CA 1
ATOM 6473 C C . VAL B 1 240 ? -20.891 -9.977 -5.07 1 98.62 240 VAL B C 1
ATOM 6475 O O . VAL B 1 240 ? -19.781 -9.461 -4.941 1 98.62 240 VAL B O 1
ATOM 6478 N N . ILE B 1 241 ? -21.297 -10.984 -4.305 1 98.69 241 ILE B N 1
ATOM 6479 C CA . ILE B 1 241 ? -20.5 -11.492 -3.197 1 98.69 241 ILE B CA 1
ATOM 6480 C C . ILE B 1 241 ? -20.016 -12.906 -3.523 1 98.69 241 ILE B C 1
ATOM 6482 O O . ILE B 1 241 ? -20.797 -13.766 -3.908 1 98.69 241 ILE B O 1
ATOM 6486 N N . THR B 1 242 ? -18.734 -13.148 -3.438 1 98.62 242 THR B N 1
ATOM 6487 C CA . THR B 1 242 ? -18.141 -14.461 -3.643 1 98.62 242 THR B CA 1
ATOM 6488 C C . THR B 1 242 ? -17.172 -14.797 -2.506 1 98.62 242 THR B C 1
ATOM 6490 O O . THR B 1 242 ? -16.828 -13.93 -1.701 1 98.62 242 THR B O 1
ATOM 6493 N N . GLN B 1 243 ? -16.859 -16.094 -2.438 1 97.75 243 GLN B N 1
ATOM 6494 C CA . GLN B 1 243 ? -15.758 -16.484 -1.55 1 97.75 243 GLN B CA 1
ATOM 6495 C C . GLN B 1 243 ? -14.406 -16.188 -2.188 1 97.75 243 GLN B C 1
ATOM 6497 O O . GLN B 1 243 ? -14.328 -15.836 -3.365 1 97.75 243 GLN B O 1
ATOM 6502 N N . GLY B 1 244 ? -13.359 -16.266 -1.411 1 94.56 244 GLY B N 1
ATOM 6503 C CA . GLY B 1 244 ? -12.016 -15.922 -1.857 1 94.56 244 GLY B CA 1
ATOM 6504 C C . GLY B 1 244 ? -11.297 -17.078 -2.521 1 94.56 244 GLY B C 1
ATOM 6505 O O . GLY B 1 244 ? -11.867 -18.156 -2.686 1 94.56 244 GLY B O 1
ATOM 6506 N N . GLU B 1 245 ? -10.039 -16.844 -2.861 1 89.94 245 GLU B N 1
ATOM 6507 C CA . GLU B 1 245 ? -9.234 -17.766 -3.658 1 89.94 245 GLU B CA 1
ATOM 6508 C C . GLU B 1 245 ? -8.992 -19.078 -2.916 1 89.94 245 GLU B C 1
ATOM 6510 O O . GLU B 1 245 ? -8.883 -20.125 -3.537 1 89.94 245 GLU B O 1
ATOM 6515 N N . SER B 1 246 ? -8.961 -19 -1.663 1 87.56 246 SER B N 1
ATOM 6516 C CA . SER B 1 246 ? -8.672 -20.188 -0.875 1 87.56 246 SER B CA 1
ATOM 6517 C C . SER B 1 246 ? -9.828 -21.188 -0.921 1 87.56 246 SER B C 1
ATOM 6519 O O . SER B 1 246 ? -9.648 -22.375 -0.684 1 87.56 246 SER B O 1
ATOM 6521 N N . SER B 1 247 ? -10.992 -20.672 -1.282 1 92.25 247 SER B N 1
ATOM 6522 C CA . SER B 1 247 ? -12.172 -21.531 -1.183 1 92.25 247 SER B CA 1
ATOM 6523 C C . SER B 1 247 ? -12.891 -21.641 -2.523 1 92.25 247 SER B C 1
ATOM 6525 O O . SER B 1 247 ? -13.836 -22.422 -2.662 1 92.25 247 SER B O 1
ATOM 6527 N N . GLU B 1 248 ? -12.469 -20.891 -3.426 1 96.25 248 GLU B N 1
ATOM 6528 C CA . GLU B 1 248 ? -13.195 -20.828 -4.691 1 96.25 248 GLU B CA 1
ATOM 6529 C C . GLU B 1 248 ? -12.297 -21.203 -5.863 1 96.25 248 GLU B C 1
ATOM 6531 O O . GLU B 1 248 ? -11.078 -21.25 -5.73 1 96.25 248 GLU B O 1
ATOM 6536 N N . GLU B 1 249 ? -12.977 -21.531 -6.969 1 95.75 249 GLU B N 1
ATOM 6537 C CA . GLU B 1 249 ? -12.258 -21.875 -8.195 1 95.75 249 GLU B CA 1
ATOM 6538 C C . GLU B 1 249 ? -11.594 -20.641 -8.805 1 95.75 249 GLU B C 1
ATOM 6540 O O . GLU B 1 249 ? -12.219 -19.578 -8.906 1 95.75 249 GLU B O 1
ATOM 6545 N N . VAL B 1 250 ? -10.406 -20.828 -9.297 1 93.56 250 VAL B N 1
ATOM 6546 C CA . VAL B 1 250 ? -9.609 -19.734 -9.828 1 93.56 250 VAL B CA 1
ATOM 6547 C C . VAL B 1 250 ? -10.258 -19.188 -11.102 1 93.56 250 VAL B C 1
ATOM 6549 O O . VAL B 1 250 ? -10.375 -17.984 -11.266 1 93.56 250 VAL B O 1
ATOM 6552 N N . PHE B 1 251 ? -10.695 -20.109 -12.047 1 95.56 251 PHE B N 1
ATOM 6553 C CA . PHE B 1 251 ? -11.297 -19.656 -13.297 1 95.56 251 PHE B CA 1
ATOM 6554 C C . PHE B 1 251 ? -12.508 -18.766 -13.023 1 95.56 251 PHE B C 1
ATOM 6556 O O . PHE B 1 251 ? -12.734 -17.781 -13.734 1 95.56 251 PHE B O 1
ATOM 6563 N N . PHE B 1 252 ? -13.227 -19.156 -12.031 1 98.06 252 PHE B N 1
ATOM 6564 C CA . PHE B 1 252 ? -14.453 -18.469 -11.648 1 98.06 252 PHE B CA 1
ATOM 6565 C C . PHE B 1 252 ? -14.148 -17.062 -11.148 1 98.06 252 PHE B C 1
ATOM 6567 O O . PHE B 1 252 ? -14.734 -16.078 -11.625 1 98.06 252 PHE B O 1
ATOM 6574 N N . LEU B 1 253 ? -13.25 -16.922 -10.234 1 98 253 LEU B N 1
ATOM 6575 C CA . LEU B 1 253 ? -12.906 -15.633 -9.648 1 98 253 LEU B CA 1
ATOM 6576 C C . LEU B 1 253 ? -12.32 -14.695 -10.703 1 98 253 LEU B C 1
ATOM 6578 O O . LEU B 1 253 ? -12.656 -13.508 -10.734 1 98 253 LEU B O 1
ATOM 6582 N N . GLN B 1 254 ? -11.516 -15.203 -11.555 1 96.44 254 GLN B N 1
ATOM 6583 C CA . GLN B 1 254 ? -10.93 -14.391 -12.617 1 96.44 254 GLN B CA 1
ATOM 6584 C C . GLN B 1 254 ? -12 -13.859 -13.562 1 96.44 254 GLN B C 1
ATOM 6586 O O . GLN B 1 254 ? -11.977 -12.688 -13.938 1 96.44 254 GLN B O 1
ATOM 6591 N N . GLY B 1 255 ? -12.906 -14.672 -13.867 1 97.94 255 GLY B N 1
ATOM 6592 C CA . GLY B 1 255 ? -13.992 -14.266 -14.75 1 97.94 255 GLY B CA 1
ATOM 6593 C C . GLY B 1 255 ? -14.891 -13.211 -14.133 1 97.94 255 GLY B C 1
ATOM 6594 O O . GLY B 1 255 ? -15.219 -12.211 -14.781 1 97.94 255 GLY B O 1
ATOM 6595 N N . ILE B 1 256 ? -15.25 -13.477 -12.891 1 98.44 256 ILE B N 1
ATOM 6596 C CA . ILE B 1 256 ? -16.156 -12.562 -12.195 1 98.44 256 ILE B CA 1
ATOM 6597 C C . ILE B 1 256 ? -15.453 -11.227 -11.961 1 98.44 256 ILE B C 1
ATOM 6599 O O . ILE B 1 256 ? -16.047 -10.164 -12.172 1 98.44 256 ILE B O 1
ATOM 6603 N N . GLU B 1 257 ? -14.258 -11.281 -11.523 1 97.25 257 GLU B N 1
ATOM 6604 C CA . GLU B 1 257 ? -13.508 -10.062 -11.242 1 97.25 257 GLU B CA 1
ATOM 6605 C C . GLU B 1 257 ? -13.375 -9.203 -12.492 1 97.25 257 GLU B C 1
ATOM 6607 O O . GLU B 1 257 ? -13.633 -7.996 -12.445 1 97.25 257 GLU B O 1
ATOM 6612 N N . ARG B 1 258 ? -12.961 -9.758 -13.516 1 96 258 ARG B N 1
ATOM 6613 C CA . ARG B 1 258 ? -12.773 -9.039 -14.773 1 96 258 ARG B CA 1
ATOM 6614 C C . ARG B 1 258 ? -14.086 -8.406 -15.234 1 96 258 ARG B C 1
ATOM 6616 O O . ARG B 1 258 ? -14.117 -7.219 -15.57 1 96 258 ARG B O 1
ATOM 6623 N N . LYS B 1 259 ? -15.094 -9.164 -15.273 1 97.5 259 LYS B N 1
ATOM 6624 C CA . LYS B 1 259 ? -16.375 -8.664 -15.781 1 97.5 259 LYS B CA 1
ATOM 6625 C C . LYS B 1 259 ? -16.969 -7.621 -14.852 1 97.5 259 LYS B C 1
ATOM 6627 O O . LYS B 1 259 ? -17.562 -6.641 -15.305 1 97.5 259 LYS B O 1
ATOM 6632 N N . ALA B 1 260 ? -16.875 -7.855 -13.562 1 97.75 260 ALA B N 1
ATOM 6633 C CA . ALA B 1 260 ? -17.375 -6.883 -12.594 1 97.75 260 ALA B CA 1
ATOM 6634 C C . ALA B 1 260 ? -16.703 -5.527 -12.781 1 97.75 260 ALA B C 1
ATOM 6636 O O . ALA B 1 260 ? -17.359 -4.484 -12.711 1 97.75 260 ALA B O 1
ATOM 6637 N N . ARG B 1 261 ? -15.414 -5.574 -12.961 1 94.5 261 ARG B N 1
ATOM 6638 C CA . ARG B 1 261 ? -14.664 -4.348 -13.211 1 94.5 261 ARG B CA 1
ATOM 6639 C C . ARG B 1 261 ? -15.156 -3.65 -14.477 1 94.5 261 ARG B C 1
ATOM 6641 O O . ARG B 1 261 ? -15.359 -2.434 -14.484 1 94.5 261 ARG B O 1
ATOM 6648 N N . GLU B 1 262 ? -15.406 -4.387 -15.484 1 95.44 262 GLU B N 1
ATOM 6649 C CA . GLU B 1 262 ? -15.898 -3.848 -16.75 1 95.44 262 GLU B CA 1
ATOM 6650 C C . GLU B 1 262 ? -17.281 -3.213 -16.578 1 95.44 262 GLU B C 1
ATOM 6652 O O . GLU B 1 262 ? -17.547 -2.152 -17.156 1 95.44 262 GLU B O 1
ATOM 6657 N N . LEU B 1 263 ? -18.062 -3.814 -15.789 1 95.75 263 LEU B N 1
ATOM 6658 C CA . LEU B 1 263 ? -19.453 -3.391 -15.617 1 95.75 263 LEU B CA 1
ATOM 6659 C C . LEU B 1 263 ? -19.562 -2.316 -14.539 1 95.75 263 LEU B C 1
ATOM 6661 O O . LEU B 1 263 ? -20.594 -1.64 -14.438 1 95.75 263 LEU B O 1
ATOM 6665 N N . GLY B 1 264 ? -18.547 -2.164 -13.727 1 93.06 264 GLY B N 1
ATOM 6666 C CA . GLY B 1 264 ? -18.594 -1.221 -12.617 1 93.06 264 GLY B CA 1
ATOM 6667 C C . GLY B 1 264 ? -19.438 -1.71 -11.445 1 93.06 264 GLY B C 1
ATOM 6668 O O . GLY B 1 264 ? -19.984 -0.907 -10.703 1 93.06 264 GLY B O 1
ATOM 6669 N N . THR B 1 265 ? -19.625 -2.998 -11.352 1 95.31 265 THR B N 1
ATOM 6670 C CA . THR B 1 265 ? -20.375 -3.59 -10.25 1 95.31 265 THR B CA 1
ATOM 6671 C C . THR B 1 265 ? -19.438 -3.926 -9.086 1 95.31 265 THR B C 1
ATOM 6673 O O . THR B 1 265 ? -18.328 -4.406 -9.289 1 95.31 265 THR B O 1
ATOM 6676 N N . ALA B 1 266 ? -19.938 -3.652 -7.871 1 96.94 266 ALA B N 1
ATOM 6677 C CA . ALA B 1 266 ? -19.141 -3.959 -6.691 1 96.94 266 ALA B CA 1
ATOM 6678 C C . ALA B 1 266 ? -19 -5.469 -6.5 1 96.94 266 ALA B C 1
ATOM 6680 O O . ALA B 1 266 ? -20 -6.168 -6.293 1 96.94 266 ALA B O 1
ATOM 6681 N N . HIS B 1 267 ? -17.844 -5.969 -6.652 1 97.94 267 HIS B N 1
ATOM 6682 C CA . HIS B 1 267 ? -17.516 -7.371 -6.395 1 97.94 267 HIS B CA 1
ATOM 6683 C C . HIS B 1 267 ? -16.859 -7.543 -5.031 1 97.94 267 HIS B C 1
ATOM 6685 O O . HIS B 1 267 ? -15.695 -7.184 -4.848 1 97.94 267 HIS B O 1
ATOM 6691 N N . ILE B 1 268 ? -17.609 -8.086 -4.09 1 97.81 268 ILE B N 1
ATOM 6692 C CA . ILE B 1 268 ? -17.109 -8.297 -2.736 1 97.81 268 ILE B CA 1
ATOM 6693 C C . ILE B 1 268 ? -16.578 -9.711 -2.6 1 97.81 268 ILE B C 1
ATOM 6695 O O . ILE B 1 268 ? -17.328 -10.68 -2.629 1 97.81 268 ILE B O 1
ATOM 6699 N N . VAL B 1 269 ? -15.289 -9.859 -2.547 1 97.19 269 VAL B N 1
ATOM 6700 C CA . VAL B 1 269 ? -14.648 -11.133 -2.25 1 97.19 269 VAL B CA 1
ATOM 6701 C C . VAL B 1 269 ? -14.469 -11.281 -0.742 1 97.19 269 VAL B C 1
ATOM 6703 O O . VAL B 1 269 ? -13.711 -10.531 -0.123 1 97.19 269 VAL B O 1
ATOM 6706 N N . LEU B 1 270 ? -15.164 -12.227 -0.161 1 96.44 270 LEU B N 1
ATOM 6707 C CA . LEU B 1 270 ? -15.086 -12.383 1.287 1 96.44 270 LEU B CA 1
ATOM 6708 C C . LEU B 1 270 ? -13.695 -12.828 1.713 1 96.44 270 LEU B C 1
ATOM 6710 O O . LEU B 1 270 ? -13.125 -13.758 1.132 1 96.44 270 LEU B O 1
ATOM 6714 N N . PRO B 1 271 ? -13.156 -12.141 2.684 1 91.12 271 PRO B N 1
ATOM 6715 C CA . PRO B 1 271 ? -11.797 -12.445 3.127 1 91.12 271 PRO B CA 1
ATOM 6716 C C . PRO B 1 271 ? -11.742 -13.656 4.062 1 91.12 271 PRO B C 1
ATOM 6718 O O . PRO B 1 271 ? -10.664 -14.188 4.324 1 91.12 271 PRO B O 1
ATOM 6721 N N . THR B 1 272 ? -12.867 -14.055 4.602 1 91.88 272 THR B N 1
ATOM 6722 C CA . THR B 1 272 ? -12.953 -15.141 5.574 1 91.88 272 THR B CA 1
ATOM 6723 C C . THR B 1 272 ? -14.242 -15.938 5.379 1 91.88 272 THR B C 1
ATOM 6725 O O . THR B 1 272 ? -15.055 -15.617 4.504 1 91.88 272 THR B O 1
ATOM 6728 N N . ALA B 1 273 ? -14.32 -16.969 6.176 1 94.69 273 ALA B N 1
ATOM 6729 C CA . ALA B 1 273 ? -15.562 -17.734 6.168 1 94.69 273 ALA B CA 1
ATOM 6730 C C . ALA B 1 273 ? -16.75 -16.891 6.621 1 94.69 273 ALA B C 1
ATOM 6732 O O . ALA B 1 273 ? -16.594 -15.984 7.438 1 94.69 273 ALA B O 1
ATOM 6733 N N . THR B 1 274 ? -17.875 -17.203 6.109 1 95.62 274 THR B N 1
ATOM 6734 C CA . THR B 1 274 ? -19.062 -16.391 6.344 1 95.62 274 THR B CA 1
ATOM 6735 C C . THR B 1 274 ? -19.406 -16.359 7.828 1 95.62 274 THR B C 1
ATOM 6737 O O . THR B 1 274 ? -19.922 -15.359 8.328 1 95.62 274 THR B O 1
ATOM 6740 N N . ARG B 1 275 ? -19.125 -17.422 8.539 1 93.94 275 ARG B N 1
ATOM 6741 C CA . ARG B 1 275 ? -19.453 -17.5 9.961 1 93.94 275 ARG B CA 1
ATOM 6742 C C . ARG B 1 275 ? -18.781 -16.375 10.742 1 93.94 275 ARG B C 1
ATOM 6744 O O . ARG B 1 275 ? -19.312 -15.914 11.758 1 93.94 275 ARG B O 1
ATOM 6751 N N . ASP B 1 276 ? -17.703 -15.883 10.242 1 91.5 276 ASP B N 1
ATOM 6752 C CA . ASP B 1 276 ? -16.922 -14.891 10.969 1 91.5 276 ASP B CA 1
ATOM 6753 C C . ASP B 1 276 ? -17.281 -13.469 10.539 1 91.5 276 ASP B C 1
ATOM 6755 O O . ASP B 1 276 ? -16.719 -12.5 11.039 1 91.5 276 ASP B O 1
ATOM 6759 N N . ILE B 1 277 ? -18.188 -13.336 9.602 1 95.06 277 ILE B N 1
ATOM 6760 C CA . ILE B 1 277 ? -18.5 -12.008 9.086 1 95.06 277 ILE B CA 1
ATOM 6761 C C . ILE B 1 277 ? -20 -11.914 8.805 1 95.06 277 ILE B C 1
ATOM 6763 O O . ILE B 1 277 ? -20.422 -11.32 7.805 1 95.06 277 ILE B O 1
ATOM 6767 N N . MET B 1 278 ? -20.844 -12.484 9.617 1 95.81 278 MET B N 1
ATOM 6768 C CA . MET B 1 278 ? -22.281 -12.586 9.438 1 95.81 278 MET B CA 1
ATOM 6769 C C . MET B 1 278 ? -22.938 -11.203 9.492 1 95.81 278 MET B C 1
ATOM 6771 O O . MET B 1 278 ? -24.047 -11.016 9.008 1 95.81 278 MET B O 1
ATOM 6775 N N . TRP B 1 279 ? -22.188 -10.25 10.047 1 93.56 279 TRP B N 1
ATOM 6776 C CA . TRP B 1 279 ? -22.75 -8.914 10.211 1 93.56 279 TRP B CA 1
ATOM 6777 C C . TRP B 1 279 ? -23 -8.266 8.859 1 93.56 279 TRP B C 1
ATOM 6779 O O . TRP B 1 279 ? -23.766 -7.293 8.758 1 93.56 279 TRP B O 1
ATOM 6789 N N . ILE B 1 280 ? -22.453 -8.789 7.75 1 96.31 280 ILE B N 1
ATOM 6790 C CA . ILE B 1 280 ? -22.672 -8.289 6.398 1 96.31 280 ILE B CA 1
ATOM 6791 C C . ILE B 1 280 ? -24.156 -8.406 6.043 1 96.31 280 ILE B C 1
ATOM 6793 O O . ILE B 1 280 ? -24.672 -7.621 5.246 1 96.31 280 ILE B O 1
ATOM 6797 N N . SER B 1 281 ? -24.859 -9.344 6.637 1 96.31 281 SER B N 1
ATOM 6798 C CA . SER B 1 281 ? -26.25 -9.633 6.316 1 96.31 281 SER B CA 1
ATOM 6799 C C . SER B 1 281 ? -27.156 -8.461 6.688 1 96.31 281 SER B C 1
ATOM 6801 O O . SER B 1 281 ? -28.266 -8.328 6.16 1 96.31 281 SER B O 1
ATOM 6803 N N . SER B 1 282 ? -26.703 -7.617 7.566 1 93.94 282 SER B N 1
ATOM 6804 C CA . SER B 1 282 ? -27.531 -6.52 8.047 1 93.94 282 SER B CA 1
ATOM 6805 C C . SER B 1 282 ? -27.391 -5.289 7.16 1 93.94 282 SER B C 1
ATOM 6807 O O . SER B 1 282 ? -28.062 -4.281 7.371 1 93.94 282 SER B O 1
ATOM 6809 N N . LEU B 1 283 ? -26.547 -5.348 6.133 1 95.44 283 LEU B N 1
ATOM 6810 C CA . LEU B 1 283 ? -26.297 -4.211 5.254 1 95.44 283 LEU B CA 1
ATOM 6811 C C . LEU B 1 283 ? -27.219 -4.238 4.043 1 95.44 283 LEU B C 1
ATOM 6813 O O . LEU B 1 283 ? -27.531 -5.312 3.52 1 95.44 283 LEU B O 1
ATOM 6817 N N . ASP B 1 284 ? -27.672 -3.119 3.678 1 95.38 284 ASP B N 1
ATOM 6818 C CA . ASP B 1 284 ? -28.5 -3.064 2.473 1 95.38 284 ASP B CA 1
ATOM 6819 C C . ASP B 1 284 ? -27.625 -2.971 1.219 1 95.38 284 ASP B C 1
ATOM 6821 O O . ASP B 1 284 ? -26.406 -2.83 1.312 1 95.38 284 ASP B O 1
ATOM 6825 N N . SER B 1 285 ? -28.219 -3.074 0.11 1 95.69 285 SER B N 1
ATOM 6826 C CA . SER B 1 285 ? -27.531 -3.164 -1.168 1 95.69 285 SER B CA 1
ATOM 6827 C C . SER B 1 285 ? -26.719 -1.904 -1.444 1 95.69 285 SER B C 1
ATOM 6829 O O . SER B 1 285 ? -25.609 -1.977 -2.002 1 95.69 285 SER B O 1
ATOM 6831 N N . HIS B 1 286 ? -27.203 -0.734 -1.021 1 94.5 286 HIS B N 1
ATOM 6832 C CA . HIS B 1 286 ? -26.469 0.508 -1.251 1 94.5 286 HIS B CA 1
ATOM 6833 C C . HIS B 1 286 ? -25.203 0.57 -0.4 1 94.5 286 HIS B C 1
ATOM 6835 O O . HIS B 1 286 ? -24.156 1.024 -0.868 1 94.5 286 HIS B O 1
ATOM 6841 N N . SER B 1 287 ? -25.312 0.146 0.835 1 95.88 287 SER B N 1
ATOM 6842 C CA . SER B 1 287 ? -24.156 0.04 1.702 1 95.88 287 SER B CA 1
ATOM 6843 C C . SER B 1 287 ? -23.109 -0.896 1.107 1 95.88 287 SER B C 1
ATOM 6845 O O . SER B 1 287 ? -21.906 -0.586 1.115 1 95.88 287 SER B O 1
ATOM 6847 N N . LEU B 1 288 ? -23.578 -1.978 0.573 1 97.5 288 LEU B N 1
ATOM 6848 C CA . LEU B 1 288 ? -22.672 -2.986 0.032 1 97.5 288 LEU B CA 1
ATOM 6849 C C . LEU B 1 288 ? -21.938 -2.459 -1.2 1 97.5 288 LEU B C 1
ATOM 6851 O O . LEU B 1 288 ? -20.797 -2.844 -1.465 1 97.5 288 LEU B O 1
ATOM 6855 N N . GLN B 1 289 ? -22.578 -1.612 -1.89 1 96.06 289 GLN B N 1
ATOM 6856 C CA . GLN B 1 289 ? -21.969 -1.025 -3.076 1 96.06 289 GLN B CA 1
ATOM 6857 C C . GLN B 1 289 ? -20.719 -0.229 -2.715 1 96.06 289 GLN B C 1
ATOM 6859 O O . GLN B 1 289 ? -19.766 -0.16 -3.5 1 96.06 289 GLN B O 1
ATOM 6864 N N . ALA B 1 290 ? -20.656 0.317 -1.523 1 95.81 290 ALA B N 1
ATOM 6865 C CA . ALA B 1 290 ? -19.547 1.167 -1.078 1 95.81 290 ALA B CA 1
ATOM 6866 C C . ALA B 1 290 ? -18.438 0.336 -0.451 1 95.81 290 ALA B C 1
ATOM 6868 O O . ALA B 1 290 ? -17.391 0.874 -0.068 1 95.81 290 ALA B O 1
ATOM 6869 N N . TRP B 1 291 ? -18.609 -0.97 -0.413 1 96.19 291 TRP B N 1
ATOM 6870 C CA . TRP B 1 291 ? -17.734 -1.871 0.335 1 96.19 291 TRP B CA 1
ATOM 6871 C C . TRP B 1 291 ? -16.281 -1.709 -0.097 1 96.19 291 TRP B C 1
ATOM 6873 O O . TRP B 1 291 ? -15.383 -1.594 0.744 1 96.19 291 TRP B O 1
ATOM 6883 N N . ASN B 1 292 ? -16.031 -1.644 -1.399 1 93.06 292 ASN B N 1
ATOM 6884 C CA . ASN B 1 292 ? -14.672 -1.671 -1.92 1 93.06 292 ASN B CA 1
ATOM 6885 C C . ASN B 1 292 ? -14.078 -0.268 -2.01 1 93.06 292 ASN B C 1
ATOM 6887 O O . ASN B 1 292 ? -12.859 -0.108 -2.062 1 93.06 292 ASN B O 1
ATOM 6891 N N . ASP B 1 293 ? -14.859 0.769 -2.014 1 91.69 293 ASP B N 1
ATOM 6892 C CA . ASP B 1 293 ? -14.391 2.125 -2.273 1 91.69 293 ASP B CA 1
ATOM 6893 C C . ASP B 1 293 ? -14.125 2.873 -0.968 1 91.69 293 ASP B C 1
ATOM 6895 O O . ASP B 1 293 ? -13.328 3.812 -0.936 1 91.69 293 ASP B O 1
ATOM 6899 N N . MET B 1 294 ? -14.836 2.494 0.021 1 93.5 294 MET B N 1
ATOM 6900 C CA . MET B 1 294 ? -14.672 3.164 1.308 1 93.5 294 MET B CA 1
ATOM 6901 C C . MET B 1 294 ? -13.281 2.902 1.876 1 93.5 294 MET B C 1
ATOM 6903 O O . MET B 1 294 ? -12.797 1.769 1.851 1 93.5 294 MET B O 1
ATOM 6907 N N . ARG B 1 295 ? -12.625 3.992 2.342 1 92.56 295 ARG B N 1
ATOM 6908 C CA . ARG B 1 295 ? -11.273 3.887 2.885 1 92.56 295 ARG B CA 1
ATOM 6909 C C . ARG B 1 295 ? -11.18 4.566 4.246 1 92.56 295 ARG B C 1
ATOM 6911 O O . ARG B 1 295 ? -11.766 5.625 4.461 1 92.56 295 ARG B O 1
ATOM 6918 N N . ILE B 1 296 ? -10.391 3.941 5.121 1 94.94 296 ILE B N 1
ATOM 6919 C CA . ILE B 1 296 ? -10.109 4.512 6.43 1 94.94 296 ILE B CA 1
ATOM 6920 C C . ILE B 1 296 ? -8.602 4.691 6.598 1 94.94 296 ILE B C 1
ATOM 6922 O O . ILE B 1 296 ? -7.82 3.793 6.273 1 94.94 296 ILE B O 1
ATOM 6926 N N . GLU B 1 297 ? -8.203 5.816 6.938 1 94.69 297 GLU B N 1
ATOM 6927 C CA . GLU B 1 297 ? -6.812 6.094 7.281 1 94.69 297 GLU B CA 1
ATOM 6928 C C . GLU B 1 297 ? -6.641 6.285 8.781 1 94.69 297 GLU B C 1
ATOM 6930 O O . GLU B 1 297 ? -7.48 6.91 9.438 1 94.69 297 GLU B O 1
ATOM 6935 N N . ILE B 1 298 ? -5.559 5.77 9.336 1 96.5 298 ILE B N 1
ATOM 6936 C CA . ILE B 1 298 ? -5.301 5.883 10.766 1 96.5 298 ILE B CA 1
ATOM 6937 C C . ILE B 1 298 ? -4.316 7.023 11.023 1 96.5 298 ILE B C 1
ATOM 6939 O O . ILE B 1 298 ? -3.301 7.141 10.336 1 96.5 298 ILE B O 1
ATOM 6943 N N . LEU B 1 299 ? -4.637 7.832 11.93 1 97.31 299 LEU B N 1
ATOM 6944 C CA . LEU B 1 299 ? -3.793 8.953 12.336 1 97.31 299 LEU B CA 1
ATOM 6945 C C . LEU B 1 299 ? -3.432 8.852 13.812 1 97.31 299 LEU B C 1
ATOM 6947 O O . LEU B 1 299 ? -4.312 8.766 14.672 1 97.31 299 LEU B O 1
ATOM 6951 N N . ILE B 1 300 ? -2.133 8.875 14.133 1 96 300 ILE B N 1
ATOM 6952 C CA . ILE B 1 300 ? -1.649 8.805 15.508 1 96 300 ILE B CA 1
ATOM 6953 C C . ILE B 1 300 ? -0.683 9.961 15.773 1 96 300 ILE B C 1
ATOM 6955 O O . ILE B 1 300 ? 0.235 10.203 14.984 1 96 300 ILE B O 1
ATOM 6959 N N . GLN B 1 301 ? -0.927 10.664 16.812 1 92.19 301 GLN B N 1
ATOM 6960 C CA . GLN B 1 301 ? 0.052 11.609 17.328 1 92.19 301 GLN B CA 1
ATOM 6961 C C . GLN B 1 301 ? 0.969 10.953 18.359 1 92.19 301 GLN B C 1
ATOM 6963 O O . GLN B 1 301 ? 0.541 10.648 19.469 1 92.19 301 GLN B O 1
ATOM 6968 N N . ALA B 1 302 ? 2.191 10.797 18 1 92.12 302 ALA B N 1
ATOM 6969 C CA . ALA B 1 302 ? 3.127 10.117 18.891 1 92.12 302 ALA B CA 1
ATOM 6970 C C . ALA B 1 302 ? 3.447 10.977 20.109 1 92.12 302 ALA B C 1
ATOM 6972 O O . ALA B 1 302 ? 3.504 12.203 20.016 1 92.12 302 ALA B O 1
ATOM 6973 N N . PRO B 1 303 ? 3.693 10.312 21.25 1 86.12 303 PRO B N 1
ATOM 6974 C CA . PRO B 1 303 ? 4.035 11.055 22.469 1 86.12 303 PRO B CA 1
ATOM 6975 C C . PRO B 1 303 ? 5.473 11.562 22.469 1 86.12 303 PRO B C 1
ATOM 6977 O O . PRO B 1 303 ? 6.301 11.086 21.688 1 86.12 303 PRO B O 1
ATOM 6980 N N . THR B 1 304 ? 5.707 12.523 23.281 1 82.12 304 THR B N 1
ATOM 6981 C CA . THR B 1 304 ? 7.059 13.055 23.422 1 82.12 304 THR B CA 1
ATOM 6982 C C . THR B 1 304 ? 7.93 12.117 24.25 1 82.12 304 THR B C 1
ATOM 6984 O O . THR B 1 304 ? 9.133 12.016 24.031 1 82.12 304 THR B O 1
ATOM 6987 N N . GLN B 1 305 ? 7.227 11.555 25.188 1 78.62 305 GLN B N 1
ATOM 6988 C CA . GLN B 1 305 ? 7.973 10.648 26.047 1 78.62 305 GLN B CA 1
ATOM 6989 C C . GLN B 1 305 ? 7.246 9.32 26.203 1 78.62 305 GLN B C 1
ATOM 6991 O O . GLN B 1 305 ? 6.078 9.195 25.828 1 78.62 305 GLN B O 1
ATOM 6996 N N . SER B 1 306 ? 7.883 8.289 26.641 1 75.19 306 SER B N 1
ATOM 6997 C CA . SER B 1 306 ? 7.336 6.977 26.953 1 75.19 306 SER B CA 1
ATOM 6998 C C . SER B 1 306 ? 6.816 6.273 25.703 1 75.19 306 SER B C 1
ATOM 7000 O O . SER B 1 306 ? 5.66 6.465 25.312 1 75.19 306 SER B O 1
ATOM 7002 N N . SER B 1 307 ? 7.547 5.461 25.188 1 86.69 307 SER B N 1
ATOM 7003 C CA . SER B 1 307 ? 7.234 4.75 23.953 1 86.69 307 SER B CA 1
ATOM 7004 C C . SER B 1 307 ? 6.383 3.514 24.234 1 86.69 307 SER B C 1
ATOM 7006 O O . SER B 1 307 ? 5.785 2.949 23.312 1 86.69 307 SER B O 1
ATOM 7008 N N . GLY B 1 308 ? 6.207 3.16 25.516 1 87.94 308 GLY B N 1
ATOM 7009 C CA . GLY B 1 308 ? 5.52 1.923 25.844 1 87.94 308 GLY B CA 1
ATOM 7010 C C . GLY B 1 308 ? 4.07 1.901 25.391 1 87.94 308 GLY B C 1
ATOM 7011 O O . GLY B 1 308 ? 3.617 0.922 24.797 1 87.94 308 GLY B O 1
ATOM 7012 N N . SER B 1 309 ? 3.344 2.943 25.766 1 90.06 309 SER B N 1
ATOM 7013 C CA . SER B 1 309 ? 1.935 3.008 25.391 1 90.06 309 SER B CA 1
ATOM 7014 C C . SER B 1 309 ? 1.76 2.994 23.875 1 90.06 309 SER B C 1
ATOM 7016 O O . SER B 1 309 ? 0.85 2.344 23.359 1 90.06 309 SER B O 1
ATOM 7018 N N . PHE B 1 310 ? 2.639 3.672 23.281 1 93.06 310 PHE B N 1
ATOM 7019 C CA . PHE B 1 310 ? 2.596 3.713 21.828 1 93.06 310 PHE B CA 1
ATOM 7020 C C . PHE B 1 310 ? 2.832 2.326 21.234 1 93.06 310 PHE B C 1
ATOM 7022 O O . PHE B 1 310 ? 2.109 1.899 20.344 1 93.06 310 PHE B O 1
ATOM 7029 N N . ILE B 1 311 ? 3.783 1.634 21.734 1 93.19 311 ILE B N 1
ATOM 7030 C CA . ILE B 1 311 ? 4.133 0.303 21.25 1 93.19 311 ILE B CA 1
ATOM 7031 C C . ILE B 1 311 ? 2.969 -0.655 21.484 1 93.19 311 ILE B C 1
ATOM 7033 O O . ILE B 1 311 ? 2.652 -1.478 20.609 1 93.19 311 ILE B O 1
ATOM 7037 N N . ARG B 1 312 ? 2.309 -0.531 22.594 1 93.19 312 ARG B N 1
ATOM 7038 C CA . ARG B 1 312 ? 1.138 -1.352 22.891 1 93.19 312 ARG B CA 1
ATOM 7039 C C . ARG B 1 312 ? 0.026 -1.104 21.875 1 93.19 312 ARG B C 1
ATOM 7041 O O . ARG B 1 312 ? -0.607 -2.047 21.391 1 93.19 312 ARG B O 1
ATOM 7048 N N . LEU B 1 313 ? -0.215 0.149 21.562 1 95 313 LEU B N 1
ATOM 7049 C CA . LEU B 1 313 ? -1.213 0.495 20.562 1 95 313 LEU B CA 1
ATOM 7050 C C . LEU B 1 313 ? -0.879 -0.151 19.219 1 95 313 LEU B C 1
ATOM 7052 O O . LEU B 1 313 ? -1.737 -0.785 18.594 1 95 313 LEU B O 1
ATOM 7056 N N . ILE B 1 314 ? 0.394 -0.009 18.797 1 94.75 314 ILE B N 1
ATOM 7057 C CA . ILE B 1 314 ? 0.799 -0.525 17.5 1 94.75 314 ILE B CA 1
ATOM 7058 C C . ILE B 1 314 ? 0.654 -2.045 17.484 1 94.75 314 ILE B C 1
ATOM 7060 O O . ILE B 1 314 ? 0.214 -2.621 16.484 1 94.75 314 ILE B O 1
ATOM 7064 N N . ARG B 1 315 ? 0.966 -2.717 18.531 1 94.12 315 ARG B N 1
ATOM 7065 C CA . ARG B 1 315 ? 0.804 -4.164 18.625 1 94.12 315 ARG B CA 1
ATOM 7066 C C . ARG B 1 315 ? -0.665 -4.559 18.5 1 94.12 315 ARG B C 1
ATOM 7068 O O . ARG B 1 315 ? -0.997 -5.527 17.812 1 94.12 315 ARG B O 1
ATOM 7075 N N . SER B 1 316 ? -1.533 -3.803 19.172 1 95.5 316 SER B N 1
ATOM 7076 C CA . SER B 1 316 ? -2.961 -4.082 19.062 1 95.5 316 SER B CA 1
ATOM 7077 C C . SER B 1 316 ? -3.465 -3.879 17.641 1 95.5 316 SER B C 1
ATOM 7079 O O . SER B 1 316 ? -4.328 -4.625 17.172 1 95.5 316 SER B O 1
ATOM 7081 N N . LEU B 1 317 ? -2.943 -2.875 16.984 1 95.25 317 LEU B N 1
ATOM 7082 C CA . LEU B 1 317 ? -3.318 -2.615 15.594 1 95.25 317 LEU B CA 1
ATOM 7083 C C . LEU B 1 317 ? -2.82 -3.73 14.68 1 95.25 317 LEU B C 1
ATOM 7085 O O . LEU B 1 317 ? -3.512 -4.117 13.734 1 95.25 317 LEU B O 1
ATOM 7089 N N . LYS B 1 318 ? -1.67 -4.238 14.93 1 92.44 318 LYS B N 1
ATOM 7090 C CA . LYS B 1 318 ? -1.101 -5.305 14.117 1 92.44 318 LYS B CA 1
ATOM 7091 C C . LYS B 1 318 ? -1.891 -6.602 14.273 1 92.44 318 LYS B C 1
ATOM 7093 O O . LYS B 1 318 ? -1.964 -7.406 13.344 1 92.44 318 LYS B O 1
ATOM 7098 N N . ASP B 1 319 ? -2.535 -6.789 15.352 1 92.5 319 ASP B N 1
ATOM 7099 C CA . ASP B 1 319 ? -3.264 -8.016 15.664 1 92.5 319 ASP B CA 1
ATOM 7100 C C . ASP B 1 319 ? -4.707 -7.941 15.164 1 92.5 319 ASP B C 1
ATOM 7102 O O . ASP B 1 319 ? -5.441 -8.93 15.227 1 92.5 319 ASP B O 1
ATOM 7106 N N . ALA B 1 320 ? -5.078 -6.84 14.68 1 93.75 320 ALA B N 1
ATOM 7107 C CA . ALA B 1 320 ? -6.473 -6.633 14.289 1 93.75 320 ALA B CA 1
ATOM 7108 C C . ALA B 1 320 ? -6.777 -7.324 12.969 1 93.75 320 ALA B C 1
ATOM 7110 O O . ALA B 1 320 ? -5.887 -7.516 12.133 1 93.75 320 ALA B O 1
ATOM 7111 N N . ASP B 1 321 ? -8 -7.742 12.805 1 92.94 321 ASP B N 1
ATOM 7112 C CA . ASP B 1 321 ? -8.5 -8.289 11.547 1 92.94 321 ASP B CA 1
ATOM 7113 C C . ASP B 1 321 ? -9.047 -7.184 10.641 1 92.94 321 ASP B C 1
ATOM 7115 O O . ASP B 1 321 ? -10.125 -6.648 10.891 1 92.94 321 ASP B O 1
ATOM 7119 N N . TYR B 1 322 ? -8.32 -6.891 9.562 1 92.31 322 TYR B N 1
ATOM 7120 C CA . TYR B 1 322 ? -8.664 -5.77 8.695 1 92.31 322 TYR B CA 1
ATOM 7121 C C . TYR B 1 322 ? -9.484 -6.242 7.496 1 92.31 322 TYR B C 1
ATOM 7123 O O . TYR B 1 322 ? -9.68 -5.488 6.539 1 92.31 322 TYR B O 1
ATOM 7131 N N . LEU B 1 323 ? -9.93 -7.43 7.535 1 90.69 323 LEU B N 1
ATOM 7132 C CA . LEU B 1 323 ? -10.82 -7.969 6.516 1 90.69 323 LEU B CA 1
ATOM 7133 C C . LEU B 1 323 ? -10.156 -7.93 5.141 1 90.69 323 LEU B C 1
ATOM 7135 O O . LEU B 1 323 ? -10.781 -7.539 4.156 1 90.69 323 LEU B O 1
ATOM 7139 N N . GLY B 1 324 ? -8.836 -8.188 5.094 1 82.88 324 GLY B N 1
ATOM 7140 C CA . GLY B 1 324 ? -8.133 -8.375 3.836 1 82.88 324 GLY B CA 1
ATOM 7141 C C . GLY B 1 324 ? -7.219 -7.223 3.479 1 82.88 324 GLY B C 1
ATOM 7142 O O . GLY B 1 324 ? -6.242 -7.398 2.748 1 82.88 324 GLY B O 1
ATOM 7143 N N . SER B 1 325 ? -7.504 -5.984 3.889 1 82.88 325 SER B N 1
ATOM 7144 C CA . SER B 1 325 ? -6.656 -4.844 3.559 1 82.88 325 SER B CA 1
ATOM 7145 C C . SER B 1 325 ? -6.539 -3.881 4.738 1 82.88 325 SER B C 1
ATOM 7147 O O . SER B 1 325 ? -7.535 -3.293 5.168 1 82.88 325 SER B O 1
ATOM 7149 N N . ALA B 1 326 ? -5.355 -3.697 5.129 1 88.19 326 ALA B N 1
ATOM 7150 C CA . ALA B 1 326 ? -5.117 -2.807 6.262 1 88.19 326 ALA B CA 1
ATOM 7151 C C . ALA B 1 326 ? -5.09 -1.347 5.812 1 88.19 326 ALA B C 1
ATOM 7153 O O . ALA B 1 326 ? -4.598 -1.033 4.727 1 88.19 326 ALA B O 1
ATOM 7154 N N . PRO B 1 327 ? -5.586 -0.472 6.672 1 90.94 327 PRO B N 1
ATOM 7155 C CA . PRO B 1 327 ? -5.57 0.96 6.363 1 90.94 327 PRO B CA 1
ATOM 7156 C C . PRO B 1 327 ? -4.164 1.555 6.398 1 90.94 327 PRO B C 1
ATOM 7158 O O . PRO B 1 327 ? -3.244 0.938 6.941 1 90.94 327 PRO B O 1
ATOM 7161 N N . GLY B 1 328 ? -4.055 2.693 5.629 1 90.38 328 GLY B N 1
ATOM 7162 C CA . GLY B 1 328 ? -2.824 3.451 5.789 1 90.38 328 GLY B CA 1
ATOM 7163 C C . GLY B 1 328 ? -2.637 3.994 7.191 1 90.38 328 GLY B C 1
ATOM 7164 O O . GLY B 1 328 ? -3.609 4.336 7.867 1 90.38 328 GLY B O 1
ATOM 7165 N N . LEU B 1 329 ? -1.4 4.066 7.633 1 93.44 329 LEU B N 1
ATOM 7166 C CA . LEU B 1 329 ? -1.05 4.543 8.969 1 93.44 329 LEU B CA 1
ATOM 7167 C C . LEU B 1 329 ? -0.163 5.781 8.891 1 93.44 329 LEU B C 1
ATOM 7169 O O . LEU B 1 329 ? 0.917 5.738 8.289 1 93.44 329 LEU B O 1
ATOM 7173 N N . THR B 1 330 ? -0.619 6.871 9.367 1 94.75 330 THR B N 1
ATOM 7174 C CA . THR B 1 330 ? 0.169 8.094 9.477 1 94.75 330 THR B CA 1
ATOM 7175 C C . THR B 1 330 ? 0.539 8.367 10.938 1 94.75 330 THR B C 1
ATOM 7177 O O . THR B 1 330 ? -0.334 8.414 11.805 1 94.75 330 THR B O 1
ATOM 7180 N N . ILE B 1 331 ? 1.796 8.547 11.195 1 95.69 331 ILE B N 1
ATOM 7181 C CA . ILE B 1 331 ? 2.293 8.844 12.539 1 95.69 331 ILE B CA 1
ATOM 7182 C C . ILE B 1 331 ? 2.982 10.203 12.547 1 95.69 331 ILE B C 1
ATOM 7184 O O . ILE B 1 331 ? 3.932 10.43 11.789 1 95.69 331 ILE B O 1
ATOM 7188 N N . GLU B 1 332 ? 2.496 11.094 13.352 1 95.12 332 GLU B N 1
ATOM 7189 C CA . GLU B 1 332 ? 3.115 12.398 13.57 1 95.12 332 GLU B CA 1
ATOM 7190 C C . GLU B 1 332 ? 4.062 12.359 14.766 1 95.12 332 GLU B C 1
ATOM 7192 O O . GLU B 1 332 ? 3.625 12.203 15.906 1 95.12 332 GLU B O 1
ATOM 7197 N N . LEU B 1 333 ? 5.336 12.602 14.484 1 95.12 333 LEU B N 1
ATOM 7198 C CA . LEU B 1 333 ? 6.348 12.586 15.531 1 95.12 333 LEU B CA 1
ATOM 7199 C C . LEU B 1 333 ? 6.629 14 16.047 1 95.12 333 LEU B C 1
ATOM 7201 O O . LEU B 1 333 ? 6.645 14.953 15.258 1 95.12 333 LEU B O 1
ATOM 7205 N N . PRO B 1 334 ? 6.805 14.125 17.375 1 92.5 334 PRO B N 1
ATOM 7206 C CA . PRO B 1 334 ? 7.23 15.414 17.922 1 92.5 334 PRO B CA 1
ATOM 7207 C C . PRO B 1 334 ? 8.688 15.742 17.594 1 92.5 334 PRO B C 1
ATOM 7209 O O . PRO B 1 334 ? 9.383 14.922 17 1 92.5 334 PRO B O 1
ATOM 7212 N N . HIS B 1 335 ? 9.016 16.938 17.859 1 91.94 335 HIS B N 1
ATOM 7213 C CA . HIS B 1 335 ? 10.391 17.344 17.641 1 91.94 335 HIS B CA 1
ATOM 7214 C C . HIS B 1 335 ? 11.367 16.469 18.422 1 91.94 335 HIS B C 1
ATOM 7216 O O . HIS B 1 335 ? 12.32 15.938 17.859 1 91.94 335 HIS B O 1
ATOM 7222 N N . ASP B 1 336 ? 11.062 16.359 19.719 1 88.38 336 ASP B N 1
ATOM 7223 C CA . ASP B 1 336 ? 11.883 15.492 20.547 1 88.38 336 ASP B CA 1
ATOM 7224 C C . ASP B 1 336 ? 11.273 14.102 20.656 1 88.38 336 ASP B C 1
ATOM 7226 O O . ASP B 1 336 ? 10.312 13.883 21.391 1 88.38 336 ASP B O 1
ATOM 7230 N N . VAL B 1 337 ? 11.891 13.18 19.969 1 89.88 337 VAL B N 1
ATOM 7231 C CA . VAL B 1 337 ? 11.352 11.828 19.938 1 89.88 337 VAL B CA 1
ATOM 7232 C C . VAL B 1 337 ? 12.227 10.898 20.766 1 89.88 337 VAL B C 1
ATOM 7234 O O . VAL B 1 337 ? 13.461 10.977 20.703 1 89.88 337 VAL B O 1
ATOM 7237 N N . ASP B 1 338 ? 11.57 10.039 21.5 1 88.81 338 ASP B N 1
ATOM 7238 C CA . ASP B 1 338 ? 12.266 8.977 22.219 1 88.81 338 ASP B CA 1
ATOM 7239 C C . ASP B 1 338 ? 13.023 8.062 21.266 1 88.81 338 ASP B C 1
ATOM 7241 O O . ASP B 1 338 ? 12.422 7.496 20.344 1 88.81 338 ASP B O 1
ATOM 7245 N N . PRO B 1 339 ? 14.297 7.938 21.531 1 91.06 339 PRO B N 1
ATOM 7246 C CA . PRO B 1 339 ? 15.086 7.078 20.656 1 91.06 339 PRO B CA 1
ATOM 7247 C C . PRO B 1 339 ? 14.539 5.652 20.578 1 91.06 339 PRO B C 1
ATOM 7249 O O . PRO B 1 339 ? 14.656 4.996 19.531 1 91.06 339 PRO B O 1
ATOM 7252 N N . GLN B 1 340 ? 14.008 5.219 21.609 1 91.5 340 GLN B N 1
ATOM 7253 C CA . GLN B 1 340 ? 13.43 3.879 21.609 1 91.5 340 GLN B CA 1
ATOM 7254 C C . GLN B 1 340 ? 12.258 3.787 20.641 1 91.5 340 GLN B C 1
ATOM 7256 O O . GLN B 1 340 ? 12.062 2.756 19.984 1 91.5 340 GLN B O 1
ATOM 7261 N N . LEU B 1 341 ? 11.539 4.832 20.609 1 93.12 341 LEU B N 1
ATOM 7262 C CA . LEU B 1 341 ? 10.422 4.867 19.672 1 93.12 341 LEU B CA 1
ATOM 7263 C C . LEU B 1 341 ? 10.938 4.816 18.234 1 93.12 341 LEU B C 1
ATOM 7265 O O . LEU B 1 341 ? 10.391 4.082 17.406 1 93.12 341 LEU B O 1
ATOM 7269 N N . LEU B 1 342 ? 11.938 5.586 17.938 1 93.88 342 LEU B N 1
ATOM 7270 C CA . LEU B 1 342 ? 12.508 5.605 16.594 1 93.88 342 LEU B CA 1
ATOM 7271 C C . LEU B 1 342 ? 13.039 4.23 16.203 1 93.88 342 LEU B C 1
ATOM 7273 O O . LEU B 1 342 ? 12.867 3.791 15.07 1 93.88 342 LEU B O 1
ATOM 7277 N N . GLN B 1 343 ? 13.68 3.557 17.125 1 94 343 GLN B N 1
ATOM 7278 C CA . GLN B 1 343 ? 14.188 2.211 16.875 1 94 343 GLN B CA 1
ATOM 7279 C C . GLN B 1 343 ? 13.047 1.236 16.594 1 94 343 GLN B C 1
ATOM 7281 O O . GLN B 1 343 ? 13.148 0.386 15.711 1 94 343 GLN B O 1
ATOM 7286 N N . PHE B 1 344 ? 12.031 1.359 17.375 1 94.31 344 PHE B N 1
ATOM 7287 C CA . PHE B 1 344 ? 10.859 0.517 17.172 1 94.31 344 PHE B CA 1
ATOM 7288 C C . PHE B 1 344 ? 10.266 0.733 15.781 1 94.31 344 PHE B C 1
ATOM 7290 O O . PHE B 1 344 ? 9.953 -0.229 15.078 1 94.31 344 PHE B O 1
ATOM 7297 N N . LEU B 1 345 ? 10.117 1.973 15.398 1 93.5 345 LEU B N 1
ATOM 7298 C CA . LEU B 1 345 ? 9.531 2.316 14.109 1 93.5 345 LEU B CA 1
ATOM 7299 C C . LEU B 1 345 ? 10.391 1.798 12.961 1 93.5 345 LEU B C 1
ATOM 7301 O O . LEU B 1 345 ? 9.867 1.385 11.922 1 93.5 345 LEU B O 1
ATOM 7305 N N . LYS B 1 346 ? 11.633 1.854 13.117 1 92.69 346 LYS B N 1
ATOM 7306 C CA . LYS B 1 346 ? 12.586 1.394 12.109 1 92.69 346 LYS B CA 1
ATOM 7307 C C . LYS B 1 346 ? 12.344 -0.073 11.758 1 92.69 346 LYS B C 1
ATOM 7309 O O . LYS B 1 346 ? 12.445 -0.463 10.594 1 92.69 346 LYS B O 1
ATOM 7314 N N . THR B 1 347 ? 11.961 -0.826 12.656 1 89.12 347 THR B N 1
ATOM 7315 C CA . THR B 1 347 ? 11.859 -2.268 12.453 1 89.12 347 THR B CA 1
ATOM 7316 C C . THR B 1 347 ? 10.398 -2.699 12.344 1 89.12 347 THR B C 1
ATOM 7318 O O . THR B 1 347 ? 10.109 -3.885 12.172 1 89.12 347 THR B O 1
ATOM 7321 N N . MET B 1 348 ? 9.555 -1.778 12.477 1 88.88 348 MET B N 1
ATOM 7322 C CA . MET B 1 348 ? 8.133 -2.098 12.477 1 88.88 348 MET B CA 1
ATOM 7323 C C . MET B 1 348 ? 7.676 -2.553 11.094 1 88.88 348 MET B C 1
ATOM 7325 O O . MET B 1 348 ? 8.016 -1.926 10.086 1 88.88 348 MET B O 1
ATOM 7329 N N . LYS B 1 349 ? 6.902 -3.668 11.141 1 84.75 349 LYS B N 1
ATOM 7330 C CA . LYS B 1 349 ? 6.262 -4.133 9.914 1 84.75 349 LYS B CA 1
ATOM 7331 C C . LYS B 1 349 ? 4.746 -3.957 9.977 1 84.75 349 LYS B C 1
ATOM 7333 O O . LYS B 1 349 ? 4.098 -4.461 10.898 1 84.75 349 LYS B O 1
ATOM 7338 N N . TRP B 1 350 ? 4.168 -3.129 9.172 1 88.12 350 TRP B N 1
ATOM 7339 C CA . TRP B 1 350 ? 2.727 -2.916 9.094 1 88.12 350 TRP B CA 1
ATOM 7340 C C . TRP B 1 350 ? 2.053 -4.023 8.289 1 88.12 350 TRP B C 1
ATOM 7342 O O . TRP B 1 350 ? 2.631 -4.547 7.336 1 88.12 350 TRP B O 1
ATOM 7352 N N . PRO B 1 351 ? 0.836 -4.383 8.82 1 77.62 351 PRO B N 1
ATOM 7353 C CA . PRO B 1 351 ? 0.174 -5.504 8.148 1 77.62 351 PRO B CA 1
ATOM 7354 C C . PRO B 1 351 ? -0.081 -5.227 6.664 1 77.62 351 PRO B C 1
ATOM 7356 O O . PRO B 1 351 ? -0.333 -4.082 6.281 1 77.62 351 PRO B O 1
ATOM 7359 N N . SER B 1 352 ? 0.065 -6.059 5.809 1 63.91 352 SER B N 1
ATOM 7360 C CA . SER B 1 352 ? -0.207 -6.07 4.375 1 63.91 352 SER B CA 1
ATOM 7361 C C . SER B 1 352 ? 1.083 -5.969 3.568 1 63.91 352 SER B C 1
ATOM 7363 O O . SER B 1 352 ? 2.088 -5.445 4.059 1 63.91 352 SER B O 1
ATOM 7365 N N . ASP B 1 353 ? 1.264 -6.754 2.74 1 56.47 353 ASP B N 1
ATOM 7366 C CA . ASP B 1 353 ? 2.426 -6.945 1.876 1 56.47 353 ASP B CA 1
ATOM 7367 C C . ASP B 1 353 ? 2.971 -5.605 1.387 1 56.47 353 ASP B C 1
ATOM 7369 O O . ASP B 1 353 ? 4.094 -5.535 0.885 1 56.47 353 ASP B O 1
ATOM 7373 N N . ALA B 1 354 ? 1.952 -4.562 1.405 1 51.31 354 ALA B N 1
ATOM 7374 C CA . ALA B 1 354 ? 2.566 -3.402 0.763 1 51.31 354 ALA B CA 1
ATOM 7375 C C . ALA B 1 354 ? 3.186 -2.467 1.798 1 51.31 354 ALA B C 1
ATOM 7377 O O . ALA B 1 354 ? 2.469 -1.773 2.523 1 51.31 354 ALA B O 1
ATOM 7378 N N . SER B 1 355 ? 4.367 -2.947 2.484 1 50.06 355 SER B N 1
ATOM 7379 C CA . SER B 1 355 ? 5.172 -2.166 3.418 1 50.06 355 SER B CA 1
ATOM 7380 C C . SER B 1 355 ? 4.91 -0.672 3.258 1 50.06 355 SER B C 1
ATOM 7382 O O . SER B 1 355 ? 5.098 0.101 4.199 1 50.06 355 SER B O 1
ATOM 7384 N N . ASN B 1 356 ? 4.23 -0.271 2.154 1 58.47 356 ASN B N 1
ATOM 7385 C CA . ASN B 1 356 ? 4.266 1.121 1.72 1 58.47 356 ASN B CA 1
ATOM 7386 C C . ASN B 1 356 ? 3.062 1.903 2.234 1 58.47 356 ASN B C 1
ATOM 7388 O O . ASN B 1 356 ? 2.76 2.986 1.733 1 58.47 356 ASN B O 1
ATOM 7392 N N . LYS B 1 357 ? 2.617 1.366 3.59 1 79.06 357 LYS B N 1
ATOM 7393 C CA . LYS B 1 357 ? 1.406 2.084 3.979 1 79.06 357 LYS B CA 1
ATOM 7394 C C . LYS B 1 357 ? 1.637 2.906 5.242 1 79.06 357 LYS B C 1
ATOM 7396 O O . LYS B 1 357 ? 0.685 3.389 5.859 1 79.06 357 LYS B O 1
ATOM 7401 N N . VAL B 1 358 ? 2.916 3.098 5.586 1 88.75 358 VAL B N 1
ATOM 7402 C CA . VAL B 1 358 ? 3.227 3.885 6.773 1 88.75 358 VAL B CA 1
ATOM 7403 C C . VAL B 1 358 ? 3.852 5.215 6.363 1 88.75 358 VAL B C 1
ATOM 7405 O O . VAL B 1 358 ? 4.828 5.246 5.613 1 88.75 358 VAL B O 1
ATOM 7408 N N . THR B 1 359 ? 3.291 6.25 6.797 1 92.12 359 THR B N 1
ATOM 7409 C CA . THR B 1 359 ? 3.811 7.598 6.574 1 92.12 359 THR B CA 1
ATOM 7410 C C . THR B 1 359 ? 4.246 8.234 7.887 1 92.12 359 THR B C 1
ATOM 7412 O O . THR B 1 359 ? 3.471 8.289 8.844 1 92.12 359 THR B O 1
ATOM 7415 N N . LEU B 1 360 ? 5.508 8.664 7.922 1 95.19 360 LEU B N 1
ATOM 7416 C CA . LEU B 1 360 ? 6.039 9.328 9.109 1 95.19 360 LEU B CA 1
ATOM 7417 C C . LEU B 1 360 ? 6.352 10.797 8.82 1 95.19 360 LEU B C 1
ATOM 7419 O O . LEU B 1 360 ? 6.867 11.125 7.746 1 95.19 360 LEU B O 1
ATOM 7423 N N . ARG B 1 361 ? 5.977 11.594 9.75 1 95.38 361 ARG B N 1
ATOM 7424 C CA . ARG B 1 361 ? 6.344 13.008 9.75 1 95.38 361 ARG B CA 1
ATOM 7425 C C . ARG B 1 361 ? 6.895 13.43 11.109 1 95.38 361 ARG B C 1
ATOM 7427 O O . ARG B 1 361 ? 6.5 12.883 12.141 1 95.38 361 ARG B O 1
ATOM 7434 N N . ARG B 1 362 ? 7.77 14.344 11.055 1 95.06 362 ARG B N 1
ATOM 7435 C CA . ARG B 1 362 ? 8.367 14.812 12.305 1 95.06 362 ARG B CA 1
ATOM 7436 C C . ARG B 1 362 ? 8.438 16.328 12.336 1 95.06 362 ARG B C 1
ATOM 7438 O O . ARG B 1 362 ? 8.852 16.969 11.359 1 95.06 362 ARG B O 1
ATOM 7445 N N . ARG B 1 363 ? 8.031 16.859 13.453 1 94.88 363 ARG B N 1
ATOM 7446 C CA . ARG B 1 363 ? 8.148 18.297 13.641 1 94.88 363 ARG B CA 1
ATOM 7447 C C . ARG B 1 363 ? 9.609 18.719 13.727 1 94.88 363 ARG B C 1
ATOM 7449 O O . ARG B 1 363 ? 10.406 18.078 14.414 1 94.88 363 ARG B O 1
ATOM 7456 N N . VAL B 1 364 ? 9.93 19.797 13.008 1 94.81 364 VAL B N 1
ATOM 7457 C CA . VAL B 1 364 ? 11.312 20.234 12.922 1 94.81 364 VAL B CA 1
ATOM 7458 C C . VAL B 1 364 ? 11.531 21.422 13.875 1 94.81 364 VAL B C 1
ATOM 7460 O O . VAL B 1 364 ? 12.586 21.516 14.5 1 94.81 364 VAL B O 1
ATOM 7463 N N . ARG B 1 365 ? 10.562 22.25 13.938 1 88.56 365 ARG B N 1
ATOM 7464 C CA . ARG B 1 365 ? 10.68 23.453 14.75 1 88.56 365 ARG B CA 1
ATOM 7465 C C . ARG B 1 365 ? 10.836 23.109 16.219 1 88.56 365 ARG B C 1
ATOM 7467 O O . ARG B 1 365 ? 10.141 22.234 16.734 1 88.56 365 ARG B O 1
ATOM 7474 N N . HIS B 1 366 ? 11.688 23.875 16.828 1 84.56 366 HIS B N 1
ATOM 7475 C CA . HIS B 1 366 ? 11.906 23.703 18.25 1 84.56 366 HIS B CA 1
ATOM 7476 C C . HIS B 1 366 ? 10.773 24.328 19.062 1 84.56 366 HIS B C 1
ATOM 7478 O O . HIS B 1 366 ? 10.008 25.156 18.547 1 84.56 366 HIS B O 1
ATOM 7484 N N . GLY B 1 367 ? 10.719 23.797 20.297 1 78.31 367 GLY B N 1
ATOM 7485 C CA . GLY B 1 367 ? 9.805 24.469 21.219 1 78.31 367 GLY B CA 1
ATOM 7486 C C . GLY B 1 367 ? 8.492 23.719 21.391 1 78.31 367 GLY B C 1
ATOM 7487 O O . GLY B 1 367 ? 8.305 22.641 20.812 1 78.31 367 GLY B O 1
ATOM 7488 N N . VAL B 1 368 ? 7.684 24.359 22.281 1 77.44 368 VAL B N 1
ATOM 7489 C CA . VAL B 1 368 ? 6.387 23.766 22.594 1 77.44 368 VAL B CA 1
ATOM 7490 C C . VAL B 1 368 ? 5.312 24.391 21.703 1 77.44 368 VAL B C 1
ATOM 7492 O O . VAL B 1 368 ? 5.34 25.594 21.438 1 77.44 368 VAL B O 1
ATOM 7495 N N . LEU B 1 369 ? 4.523 23.609 21.234 1 84.75 369 LEU B N 1
ATOM 7496 C CA . LEU B 1 369 ? 3.406 24.078 20.422 1 84.75 369 LEU B CA 1
ATOM 7497 C C . LEU B 1 369 ? 2.332 24.719 21.281 1 84.75 369 LEU B C 1
ATOM 7499 O O . LEU B 1 369 ? 2.039 24.25 22.375 1 84.75 369 LEU B O 1
ATOM 7503 N N . ASP B 1 370 ? 1.802 25.781 20.828 1 85.81 370 ASP B N 1
ATOM 7504 C CA . ASP B 1 370 ? 0.603 26.297 21.5 1 85.81 370 ASP B CA 1
ATOM 7505 C C . ASP B 1 370 ? -0.64 25.531 21.031 1 85.81 370 ASP B C 1
ATOM 7507 O O . ASP B 1 370 ? -0.554 24.656 20.172 1 85.81 370 ASP B O 1
ATOM 7511 N N . ALA B 1 371 ? -1.756 25.797 21.719 1 87.12 371 ALA B N 1
ATOM 7512 C CA . ALA B 1 371 ? -2.994 25.062 21.469 1 87.12 371 ALA B CA 1
ATOM 7513 C C . ALA B 1 371 ? -3.434 25.203 20.016 1 87.12 371 ALA B C 1
ATOM 7515 O O . ALA B 1 371 ? -3.863 24.219 19.391 1 87.12 371 ALA B O 1
ATOM 7516 N N . ALA B 1 372 ? -3.328 26.406 19.484 1 89.31 372 ALA B N 1
ATOM 7517 C CA . ALA B 1 372 ? -3.734 26.656 18.094 1 89.31 372 ALA B CA 1
ATOM 7518 C C . ALA B 1 372 ? -2.834 25.922 17.125 1 89.31 372 ALA B C 1
ATOM 7520 O O . ALA B 1 372 ? -3.32 25.266 16.188 1 89.31 372 ALA B O 1
ATOM 7521 N N . GLU B 1 373 ? -1.553 26 17.344 1 89.06 373 GLU B N 1
ATOM 7522 C CA . GLU B 1 373 ? -0.585 25.328 16.484 1 89.06 373 GLU B CA 1
ATOM 7523 C C . GLU B 1 373 ? -0.767 23.812 16.5 1 89.06 373 GLU B C 1
ATOM 7525 O O . GLU B 1 373 ? -0.723 23.156 15.461 1 89.06 373 GLU B O 1
ATOM 7530 N N . ALA B 1 374 ? -0.941 23.297 17.656 1 91.38 374 ALA B N 1
ATOM 7531 C CA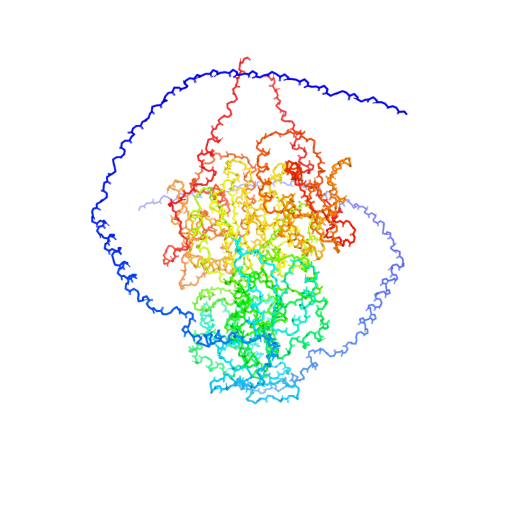 . ALA B 1 374 ? -1.144 21.859 17.812 1 91.38 374 ALA B CA 1
ATOM 7532 C C . ALA B 1 374 ? -2.412 21.406 17.094 1 91.38 374 ALA B C 1
ATOM 7534 O O . ALA B 1 374 ? -2.428 20.344 16.453 1 91.38 374 ALA B O 1
ATOM 7535 N N . SER B 1 375 ? -3.461 22.188 17.281 1 93.75 375 SER B N 1
ATOM 7536 C CA . SER B 1 375 ? -4.727 21.859 16.625 1 93.75 375 SER B CA 1
ATOM 7537 C C . SER B 1 375 ? -4.594 21.906 15.102 1 93.75 375 SER B C 1
ATOM 7539 O O . SER B 1 375 ? -5.133 21.047 14.406 1 93.75 375 SER B O 1
ATOM 7541 N N . LEU B 1 376 ? -3.854 22.891 14.594 1 93.69 376 LEU B N 1
ATOM 7542 C CA . LEU B 1 376 ? -3.611 23 13.156 1 93.69 376 LEU B CA 1
ATOM 7543 C C . LEU B 1 376 ? -2.832 21.797 12.648 1 93.69 376 LEU B C 1
ATOM 7545 O O . LEU B 1 376 ? -3.17 21.219 11.602 1 93.69 376 LEU B O 1
ATOM 7549 N N . ARG B 1 377 ? -1.849 21.422 13.32 1 92.94 377 ARG B N 1
ATOM 7550 C CA . ARG B 1 377 ? -1.026 20.297 12.922 1 92.94 377 ARG B CA 1
ATOM 7551 C C . ARG B 1 377 ? -1.862 19.016 12.828 1 92.94 377 ARG B C 1
ATOM 7553 O O . ARG B 1 377 ? -1.715 18.25 11.875 1 92.94 377 ARG B O 1
ATOM 7560 N N . THR B 1 378 ? -2.725 18.812 13.797 1 94.75 378 THR B N 1
ATOM 7561 C CA . THR B 1 378 ? -3.592 17.641 13.781 1 94.75 378 THR B CA 1
ATOM 7562 C C . THR B 1 378 ? -4.551 17.688 12.602 1 94.75 378 THR B C 1
ATOM 7564 O O . THR B 1 378 ? -4.699 16.703 11.875 1 94.75 378 THR B O 1
ATOM 7567 N N . ALA B 1 379 ? -5.145 18.797 12.43 1 96.88 379 ALA B N 1
ATOM 7568 C CA . ALA B 1 379 ? -6.129 18.953 11.359 1 96.88 379 ALA B CA 1
ATOM 7569 C C . ALA B 1 379 ? -5.477 18.797 9.984 1 96.88 379 ALA B C 1
ATOM 7571 O O . ALA B 1 379 ? -6.082 18.25 9.062 1 96.88 379 ALA B O 1
ATOM 7572 N N . GLU B 1 380 ? -4.254 19.234 9.82 1 96.75 380 GLU B N 1
ATOM 7573 C CA . GLU B 1 380 ? -3.562 19.234 8.539 1 96.75 380 GLU B CA 1
ATOM 7574 C C . GLU B 1 380 ? -2.955 17.859 8.234 1 96.75 380 GLU B C 1
ATOM 7576 O O . GLU B 1 380 ? -2.541 17.594 7.105 1 96.75 380 GLU B O 1
ATOM 7581 N N . ALA B 1 381 ? -2.889 16.984 9.148 1 95.19 381 ALA B N 1
ATOM 7582 C CA . ALA B 1 381 ? -2.195 15.711 9.016 1 95.19 381 ALA B CA 1
ATOM 7583 C C . ALA B 1 381 ? -2.943 14.781 8.062 1 95.19 381 ALA B C 1
ATOM 7585 O O . ALA B 1 381 ? -2.396 13.766 7.621 1 95.19 381 ALA B O 1
ATOM 7586 N N . PHE B 1 382 ? -4.156 15.195 7.75 1 96.31 382 PHE B N 1
ATOM 7587 C CA . PHE B 1 382 ? -4.977 14.352 6.891 1 96.31 382 PHE B CA 1
ATOM 7588 C C . PHE B 1 382 ? -5.871 15.195 5.992 1 96.31 382 PHE B C 1
ATOM 7590 O O . PHE B 1 382 ? -6.434 16.203 6.438 1 96.31 382 PHE B O 1
ATOM 7597 N N . TYR B 1 383 ? -5.926 14.812 4.801 1 97.25 383 TYR B N 1
ATOM 7598 C CA . TYR B 1 383 ? -6.934 15.297 3.859 1 97.25 383 TYR B CA 1
ATOM 7599 C C . TYR B 1 383 ? -7.48 14.156 3.012 1 97.25 383 TYR B C 1
ATOM 7601 O O . TYR B 1 383 ? -6.711 13.398 2.412 1 97.25 383 TYR B O 1
ATOM 7609 N N . PRO B 1 384 ? -8.773 14.008 2.953 1 96.88 384 PRO B N 1
ATOM 7610 C CA . PRO B 1 384 ? -9.359 12.875 2.229 1 96.88 384 PRO B CA 1
ATOM 7611 C C . PRO B 1 384 ? -9.227 13.016 0.713 1 96.88 384 PRO B C 1
ATOM 7613 O O . PRO B 1 384 ? -9.523 14.078 0.157 1 96.88 384 PRO B O 1
ATOM 7616 N N . GLN B 1 385 ? -8.797 11.977 0.096 1 94.19 385 GLN B N 1
ATOM 7617 C CA . GLN B 1 385 ? -8.758 11.961 -1.362 1 94.19 385 GLN B CA 1
ATOM 7618 C C . GLN B 1 385 ? -10.156 12.117 -1.949 1 94.19 385 GLN B C 1
ATOM 7620 O O . GLN B 1 385 ? -10.367 12.898 -2.875 1 94.19 385 GLN B O 1
ATOM 7625 N N . ASP B 1 386 ? -11.055 11.344 -1.438 1 95.56 386 ASP B N 1
ATOM 7626 C CA . ASP B 1 386 ? -12.484 11.469 -1.687 1 95.56 386 ASP B CA 1
ATOM 7627 C C . ASP B 1 386 ? -13.242 11.758 -0.393 1 95.56 386 ASP B C 1
ATOM 7629 O O . ASP B 1 386 ? -13.422 10.867 0.439 1 95.56 386 ASP B O 1
ATOM 7633 N N . PRO B 1 387 ? -13.695 12.977 -0.26 1 96.31 387 PRO B N 1
ATOM 7634 C CA . PRO B 1 387 ? -14.344 13.375 0.992 1 96.31 387 PRO B CA 1
ATOM 7635 C C . PRO B 1 387 ? -15.5 12.453 1.38 1 96.31 387 PRO B C 1
ATOM 7637 O O . PRO B 1 387 ? -15.797 12.297 2.566 1 96.31 387 PRO B O 1
ATOM 7640 N N . ASN B 1 388 ? -16.109 11.852 0.454 1 95.62 388 ASN B N 1
ATOM 7641 C CA . ASN B 1 388 ? -17.25 11.008 0.756 1 95.62 388 ASN B CA 1
ATOM 7642 C C . ASN B 1 388 ? -16.828 9.562 1.038 1 95.62 388 ASN B C 1
ATOM 7644 O O . ASN B 1 388 ? -17.594 8.797 1.63 1 95.62 388 ASN B O 1
ATOM 7648 N N . MET B 1 389 ? -15.633 9.203 0.644 1 95.88 389 MET B N 1
ATOM 7649 C CA . MET B 1 389 ? -15.281 7.781 0.696 1 95.88 389 MET B CA 1
ATOM 7650 C C . MET B 1 389 ? -14.062 7.555 1.576 1 95.88 389 MET B C 1
ATOM 7652 O O . MET B 1 389 ? -13.773 6.418 1.962 1 95.88 389 MET B O 1
ATOM 7656 N N . THR B 1 390 ? -13.305 8.57 1.862 1 96.38 390 THR B N 1
ATOM 7657 C CA . THR B 1 390 ? -12.094 8.43 2.664 1 96.38 390 THR B CA 1
ATOM 7658 C C . THR B 1 390 ? -12.266 9.086 4.027 1 96.38 390 THR B C 1
ATOM 7660 O O . THR B 1 390 ? -12.617 10.266 4.113 1 96.38 390 THR B O 1
ATOM 7663 N N . HIS B 1 391 ? -12.031 8.328 5.086 1 97.81 391 HIS B N 1
ATOM 7664 C CA . HIS B 1 391 ? -12.258 8.781 6.457 1 97.81 391 HIS B CA 1
ATOM 7665 C C . HIS B 1 391 ? -11 8.617 7.301 1 97.81 391 HIS B C 1
ATOM 7667 O O . HIS B 1 391 ? -10.039 7.98 6.875 1 97.81 391 HIS B O 1
ATOM 7673 N N . VAL B 1 392 ? -10.977 9.281 8.438 1 98.12 392 VAL B N 1
ATOM 7674 C CA . VAL B 1 392 ? -9.773 9.234 9.258 1 98.12 392 VAL B CA 1
ATOM 7675 C C . VAL B 1 392 ? -10.117 8.711 10.656 1 98.12 392 VAL B C 1
ATOM 7677 O O . VAL B 1 392 ? -11.102 9.156 11.258 1 98.12 392 VAL B O 1
ATOM 7680 N N . LEU B 1 393 ? -9.414 7.719 11.078 1 98.25 393 LEU B N 1
ATOM 7681 C CA . LEU B 1 393 ? -9.492 7.207 12.445 1 98.25 393 LEU B CA 1
ATOM 7682 C C . LEU B 1 393 ? -8.383 7.793 13.305 1 98.25 393 LEU B C 1
ATOM 7684 O O . LEU B 1 393 ? -7.207 7.488 13.102 1 98.25 393 LEU B O 1
ATOM 7688 N N . MET B 1 394 ? -8.781 8.594 14.258 1 97.56 394 MET B N 1
ATOM 7689 C CA . MET B 1 394 ? -7.832 9.188 15.195 1 97.56 394 MET B CA 1
ATOM 7690 C C . MET B 1 394 ? -7.637 8.289 16.406 1 97.56 394 MET B C 1
ATOM 7692 O O . MET B 1 394 ? -8.609 7.863 17.031 1 97.56 394 MET B O 1
ATOM 7696 N N . LEU B 1 395 ? -6.363 8.016 16.719 1 96.62 395 LEU B N 1
ATOM 7697 C CA . LEU B 1 395 ? -6.047 7.16 17.844 1 96.62 395 LEU B CA 1
ATOM 7698 C C . LEU B 1 395 ? -5.035 7.832 18.766 1 96.62 395 LEU B C 1
ATOM 7700 O O . LEU B 1 395 ? -4.039 8.391 18.297 1 96.62 395 LEU B O 1
ATOM 7704 N N . SER B 1 396 ? -5.355 7.773 20.031 1 92.88 396 SER B N 1
ATOM 7705 C CA . SER B 1 396 ? -4.391 8.203 21.047 1 92.88 396 SER B CA 1
ATOM 7706 C C . SER B 1 396 ? -3.395 7.09 21.359 1 92.88 396 SER B C 1
ATOM 7708 O O . SER B 1 396 ? -3.756 5.91 21.375 1 92.88 396 SER B O 1
ATOM 7710 N N . PRO B 1 397 ? -2.129 7.453 21.656 1 92 397 PRO B N 1
ATOM 7711 C CA . PRO B 1 397 ? -1.122 6.434 21.969 1 92 397 PRO B CA 1
ATOM 7712 C C . PRO B 1 397 ? -1.489 5.602 23.188 1 92 397 PRO B C 1
ATOM 7714 O O . PRO B 1 397 ? -0.942 4.516 23.391 1 92 397 PRO B O 1
ATOM 7717 N N . GLN B 1 398 ? -2.438 6.016 23.969 1 89.38 398 GLN B N 1
ATOM 7718 C CA . GLN B 1 398 ? -2.793 5.332 25.203 1 89.38 398 GLN B CA 1
ATOM 7719 C C . GLN B 1 398 ? -3.902 4.312 24.984 1 89.38 398 GLN B C 1
ATOM 7721 O O . GLN B 1 398 ? -4.367 3.668 25.922 1 89.38 398 GLN B O 1
ATOM 7726 N N . THR B 1 399 ? -4.219 4.176 23.781 1 92.31 399 THR B N 1
ATOM 7727 C CA . THR B 1 399 ? -5.371 3.334 23.469 1 92.31 399 THR B CA 1
ATOM 7728 C C . THR B 1 399 ? -4.922 1.941 23.031 1 92.31 399 THR B C 1
ATOM 7730 O O . THR B 1 399 ? -3.838 1.784 22.469 1 92.31 399 THR B O 1
ATOM 7733 N N . GLU B 1 400 ? -5.672 0.967 23.453 1 93.44 400 GLU B N 1
ATOM 7734 C CA . GLU B 1 400 ? -5.551 -0.407 22.969 1 93.44 400 GLU B CA 1
ATOM 7735 C C . GLU B 1 400 ? -6.844 -0.876 22.312 1 93.44 400 GLU B C 1
ATOM 7737 O O . GLU B 1 400 ? -7.93 -0.714 22.875 1 93.44 400 GLU B O 1
ATOM 7742 N N . LEU B 1 401 ? -6.699 -1.424 21.172 1 95.25 401 LEU B N 1
ATOM 7743 C CA . LEU B 1 401 ? -7.891 -1.789 20.422 1 95.25 401 LEU B CA 1
ATOM 7744 C C . LEU B 1 401 ? -8.102 -3.301 20.438 1 95.25 401 LEU B C 1
ATOM 7746 O O . LEU B 1 401 ? -7.137 -4.062 20.562 1 95.25 401 LEU B O 1
ATOM 7750 N N . SER B 1 402 ? -9.359 -3.652 20.281 1 93.38 402 SER B N 1
ATOM 7751 C CA . SER B 1 402 ? -9.703 -5.059 20.125 1 93.38 402 SER B CA 1
ATOM 7752 C C . SER B 1 402 ? -9.32 -5.57 18.734 1 93.38 402 SER B C 1
ATOM 7754 O O . SER B 1 402 ? -9.25 -4.793 17.781 1 93.38 402 SER B O 1
ATOM 7756 N N . ALA B 1 403 ? -9.156 -6.871 18.672 1 92.81 403 ALA B N 1
ATOM 7757 C CA . ALA B 1 403 ? -8.797 -7.496 17.406 1 92.81 403 ALA B CA 1
ATOM 7758 C C . ALA B 1 403 ? -9.898 -7.312 16.359 1 92.81 403 ALA B C 1
ATOM 7760 O O . ALA B 1 403 ? -9.648 -7.398 15.156 1 92.81 403 ALA B O 1
ATOM 7761 N N . TYR B 1 404 ? -11.141 -7.012 16.797 1 91.69 404 TYR B N 1
ATOM 7762 C CA . TYR B 1 404 ? -12.266 -6.953 15.875 1 91.69 404 TYR B CA 1
ATOM 7763 C C . TYR B 1 404 ? -12.836 -5.539 15.797 1 91.69 404 TYR B C 1
ATOM 7765 O O . TYR B 1 404 ? -13.953 -5.34 15.328 1 91.69 404 TYR B O 1
ATOM 7773 N N . PHE B 1 405 ? -12.078 -4.547 16.203 1 93.44 405 PHE B N 1
ATOM 7774 C CA . PHE B 1 405 ? -12.594 -3.182 16.188 1 93.44 405 PHE B CA 1
ATOM 7775 C C . PHE B 1 405 ? -12.945 -2.746 14.773 1 93.44 405 PHE B C 1
ATOM 7777 O O . PHE B 1 405 ? -13.898 -1.995 14.562 1 93.44 405 PHE B O 1
ATOM 7784 N N . TYR B 1 406 ? -12.148 -3.285 13.859 1 94.81 406 TYR B N 1
ATOM 7785 C CA . TYR B 1 406 ? -12.312 -2.852 12.477 1 94.81 406 TYR B CA 1
ATOM 7786 C C . TYR B 1 406 ? -13.602 -3.4 11.875 1 94.81 406 TYR B C 1
ATOM 7788 O O . TYR B 1 406 ? -14.219 -2.764 11.016 1 94.81 406 TYR B O 1
ATOM 7796 N N . HIS B 1 407 ? -14.047 -4.586 12.297 1 93.44 407 HIS B N 1
ATOM 7797 C CA . HIS B 1 407 ? -15.352 -5.105 11.898 1 93.44 407 HIS B CA 1
ATOM 7798 C C . HIS B 1 407 ? -16.469 -4.152 12.289 1 93.44 407 HIS B C 1
ATOM 7800 O O . HIS B 1 407 ? -17.328 -3.816 11.469 1 93.44 407 HIS B O 1
ATOM 7806 N N . TYR B 1 408 ? -16.375 -3.717 13.516 1 91.62 408 TYR B N 1
ATOM 7807 C CA . TYR B 1 408 ? -17.391 -2.781 14.016 1 91.62 408 TYR B CA 1
ATOM 7808 C C . TYR B 1 408 ? -17.359 -1.483 13.219 1 91.62 408 TYR B C 1
ATOM 7810 O O . TYR B 1 408 ? -18.422 -0.982 12.812 1 91.62 408 TYR B O 1
ATOM 7818 N N . LEU B 1 409 ? -16.219 -1.008 13.047 1 94.62 409 LEU B N 1
ATOM 7819 C CA . LEU B 1 409 ? -16.078 0.275 12.367 1 94.62 409 LEU B CA 1
ATOM 7820 C C . LEU B 1 409 ? -16.594 0.201 10.938 1 94.62 409 LEU B C 1
ATOM 7822 O O . LEU B 1 409 ? -17.391 1.042 10.523 1 94.62 409 LEU B O 1
ATOM 7826 N N . LYS B 1 410 ? -16.156 -0.775 10.188 1 94.75 410 LYS B N 1
ATOM 7827 C CA . LYS B 1 410 ? -16.594 -0.917 8.797 1 94.75 410 LYS B CA 1
ATOM 7828 C C . LYS B 1 410 ? -18.094 -1.114 8.719 1 94.75 410 LYS B C 1
ATOM 7830 O O . LYS B 1 410 ? -18.766 -0.477 7.902 1 94.75 410 LYS B O 1
ATOM 7835 N N . HIS B 1 411 ? -18.656 -1.942 9.57 1 94.06 411 HIS B N 1
ATOM 7836 C CA . HIS B 1 411 ? -20.094 -2.17 9.625 1 94.06 411 HIS B CA 1
ATOM 7837 C C . HIS B 1 411 ? -20.859 -0.873 9.891 1 94.06 411 HIS B C 1
ATOM 7839 O O . HIS B 1 411 ? -21.812 -0.554 9.188 1 94.06 411 HIS B O 1
ATOM 7845 N N . THR B 1 412 ? -20.375 -0.151 10.859 1 93.06 412 THR B N 1
ATOM 7846 C CA . THR B 1 412 ? -21.078 1.049 11.297 1 93.06 412 THR B CA 1
ATOM 7847 C C . THR B 1 412 ? -21 2.145 10.242 1 93.06 412 THR B C 1
ATOM 7849 O O . THR B 1 412 ? -21.984 2.838 9.977 1 93.06 412 THR B O 1
ATOM 7852 N N . VAL B 1 413 ? -19.875 2.297 9.602 1 95.75 413 VAL B N 1
ATOM 7853 C CA . VAL B 1 413 ? -19.734 3.289 8.547 1 95.75 413 VAL B CA 1
ATOM 7854 C C . VAL B 1 413 ? -20.656 2.947 7.387 1 95.75 413 VAL B C 1
ATOM 7856 O O . VAL B 1 413 ? -21.422 3.803 6.914 1 95.75 413 VAL B O 1
ATOM 7859 N N . LEU B 1 414 ? -20.656 1.664 6.969 1 95.75 414 LEU B N 1
ATOM 7860 C CA . LEU B 1 414 ? -21.469 1.237 5.84 1 95.75 414 LEU B CA 1
ATOM 7861 C C . LEU B 1 414 ? -22.953 1.382 6.164 1 95.75 414 LEU B C 1
ATOM 7863 O O . LEU B 1 414 ? -23.734 1.826 5.324 1 95.75 414 LEU B O 1
ATOM 7867 N N . LYS B 1 415 ? -23.297 1.112 7.352 1 92.25 415 LYS B N 1
ATOM 7868 C CA . LYS B 1 415 ? -24.703 1.102 7.762 1 92.25 415 LYS B CA 1
ATOM 7869 C C . LYS B 1 415 ? -25.234 2.521 7.922 1 92.25 415 LYS B C 1
ATOM 7871 O O . LYS B 1 415 ? -26.359 2.816 7.512 1 92.25 415 LYS B O 1
ATOM 7876 N N . TYR B 1 416 ? -24.422 3.438 8.445 1 91.25 416 TYR B N 1
ATOM 7877 C CA . TYR B 1 416 ? -24.984 4.715 8.867 1 91.25 416 TYR B CA 1
ATOM 7878 C C . TYR B 1 416 ? -24.594 5.828 7.898 1 91.25 416 TYR B C 1
ATOM 7880 O O . TYR B 1 416 ? -25.219 6.895 7.891 1 91.25 416 TYR B O 1
ATOM 7888 N N . LYS B 1 417 ? -23.625 5.613 7.133 1 93.56 417 LYS B N 1
ATOM 7889 C CA . LYS B 1 417 ? -23.219 6.656 6.195 1 93.56 417 LYS B CA 1
ATOM 7890 C C . LYS B 1 417 ? -23.734 6.371 4.793 1 93.56 417 LYS B C 1
ATOM 7892 O O . LYS B 1 417 ? -24.125 7.293 4.066 1 93.56 417 LYS B O 1
ATOM 7897 N N . TYR B 1 418 ? -23.844 5.055 4.395 1 94.25 418 TYR B N 1
ATOM 7898 C CA . TYR B 1 418 ? -24.062 4.781 2.98 1 94.25 418 TYR B CA 1
ATOM 7899 C C . TYR B 1 418 ? -25.391 4.086 2.754 1 94.25 418 TYR B C 1
ATOM 7901 O O . TYR B 1 418 ? -25.812 3.896 1.611 1 94.25 418 TYR B O 1
ATOM 7909 N N . SER B 1 419 ? -26.062 3.729 3.742 1 92.19 419 SER B N 1
ATOM 7910 C CA . SER B 1 419 ? -27.344 3.059 3.586 1 92.19 419 SER B CA 1
ATOM 7911 C C . SER B 1 419 ? -28.359 3.963 2.895 1 92.19 419 SER B C 1
ATOM 7913 O O . SER B 1 419 ? -28.297 5.188 3.018 1 92.19 419 SER B O 1
ATOM 7915 N N . THR B 1 420 ? -29.25 3.342 2.188 1 86.69 420 THR B N 1
ATOM 7916 C CA . THR B 1 420 ? -30.328 4.086 1.549 1 86.69 420 THR B CA 1
ATOM 7917 C C . THR B 1 420 ? -31.188 4.812 2.59 1 86.69 420 THR B C 1
ATOM 7919 O O . THR B 1 420 ? -31.75 5.867 2.309 1 86.69 420 THR B O 1
ATOM 7922 N N . ASN B 1 421 ? -31.203 4.332 3.715 1 80.62 421 ASN B N 1
ATOM 7923 C CA . ASN B 1 421 ? -32.031 4.883 4.773 1 80.62 421 ASN B CA 1
ATOM 7924 C C . ASN B 1 421 ? -31.25 5.797 5.703 1 80.62 421 ASN B C 1
ATOM 7926 O O . ASN B 1 421 ? -31.766 6.273 6.711 1 80.62 421 ASN B O 1
ATOM 7930 N N . ALA B 1 422 ? -30.016 6.008 5.395 1 78.94 422 ALA B N 1
ATOM 7931 C CA . ALA B 1 422 ? -29.203 6.828 6.289 1 78.94 422 ALA B CA 1
ATOM 7932 C C . ALA B 1 422 ? -29.672 8.273 6.297 1 78.94 422 ALA B C 1
ATOM 7934 O O . ALA B 1 422 ? -29.672 8.93 7.34 1 78.94 422 ALA B O 1
ATOM 7935 N N . GLY B 1 423 ? -30.312 8.75 5.207 1 76.38 423 GLY B N 1
ATOM 7936 C CA . GLY B 1 423 ? -30.953 10.055 5.098 1 76.38 423 GLY B CA 1
ATOM 7937 C C . GLY B 1 423 ? -30.297 11.109 5.969 1 76.38 423 GLY B C 1
ATOM 7938 O O . GLY B 1 423 ? -29.078 11.305 5.91 1 76.38 423 GLY B O 1
ATOM 7939 N N . GLN B 1 424 ? -31.047 11.617 6.902 1 72.12 424 GLN B N 1
ATOM 7940 C CA . GLN B 1 424 ? -30.688 12.742 7.758 1 72.12 424 GLN B CA 1
ATOM 7941 C C . GLN B 1 424 ? -29.656 12.328 8.797 1 72.12 424 GLN B C 1
ATOM 7943 O O . GLN B 1 424 ? -28.766 13.117 9.141 1 72.12 424 GLN B O 1
ATOM 7948 N N . MET B 1 425 ? -29.672 11.141 9.172 1 75.56 425 MET B N 1
ATOM 7949 C CA . MET B 1 425 ? -28.719 10.688 10.172 1 75.56 425 MET B CA 1
ATOM 7950 C C . MET B 1 425 ? -27.297 10.812 9.648 1 75.56 425 MET B C 1
ATOM 7952 O O . MET B 1 425 ? -26.406 11.297 10.352 1 75.56 425 MET B O 1
ATOM 7956 N N . ALA B 1 426 ? -27.188 10.406 8.492 1 80.94 426 ALA B N 1
ATOM 7957 C CA . ALA B 1 426 ? -25.859 10.477 7.895 1 80.94 426 ALA B CA 1
ATOM 7958 C C . ALA B 1 426 ? -25.375 11.922 7.805 1 80.94 426 ALA B C 1
ATOM 7960 O O . ALA B 1 426 ? -24.188 12.203 8 1 80.94 426 ALA B O 1
ATOM 7961 N N . SER B 1 427 ? -26.25 12.758 7.66 1 85.94 427 SER B N 1
ATOM 7962 C CA . SER B 1 427 ? -25.891 14.164 7.508 1 85.94 427 SER B CA 1
ATOM 7963 C C . SER B 1 427 ? -25.531 14.789 8.852 1 85.94 427 SER B C 1
ATOM 7965 O O . SER B 1 427 ? -24.734 15.727 8.906 1 85.94 427 SER B O 1
ATOM 7967 N N . ASP B 1 428 ? -26.031 14.25 9.906 1 91 428 ASP B N 1
ATOM 7968 C CA . ASP B 1 428 ? -25.797 14.836 11.227 1 91 428 ASP B CA 1
ATOM 7969 C C . ASP B 1 428 ? -24.641 14.148 11.93 1 91 428 ASP B C 1
ATOM 7971 O O . ASP B 1 428 ? -24.203 14.586 13 1 91 428 ASP B O 1
ATOM 7975 N N . LEU B 1 429 ? -24.156 13.195 11.312 1 94 429 LEU B N 1
ATOM 7976 C CA . LEU B 1 429 ? -23.078 12.445 11.961 1 94 429 LEU B CA 1
ATOM 7977 C C . LEU B 1 429 ? -21.719 13.008 11.586 1 94 429 LEU B C 1
ATOM 7979 O O . LEU B 1 429 ? -21.406 13.156 10.398 1 94 429 LEU B O 1
ATOM 7983 N N . LEU B 1 430 ? -20.984 13.312 12.625 1 96.75 430 LEU B N 1
ATOM 7984 C CA . LEU B 1 430 ? -19.609 13.758 12.438 1 96.75 430 LEU B CA 1
ATOM 7985 C C . LEU B 1 430 ? -18.656 12.57 12.328 1 96.75 430 LEU B C 1
ATOM 7987 O O . LEU B 1 430 ? -17.625 12.656 11.648 1 96.75 430 LEU B O 1
ATOM 7991 N N . GLY B 1 431 ? -19.047 11.547 13.023 1 96.94 431 GLY B N 1
ATOM 7992 C CA . GLY B 1 431 ? -18.172 10.383 13.062 1 96.94 431 GLY B CA 1
ATOM 7993 C C . GLY B 1 431 ? -18.656 9.289 13.992 1 96.94 431 GLY B C 1
ATOM 7994 O O . GLY B 1 431 ? -19.844 9.242 14.32 1 96.94 431 GLY B O 1
ATOM 7995 N N . ILE B 1 432 ? -17.719 8.32 14.281 1 95.12 432 ILE B N 1
ATOM 7996 C CA . ILE B 1 432 ? -18.016 7.141 15.094 1 95.12 432 ILE B CA 1
ATOM 7997 C C . ILE B 1 432 ? -16.953 6.977 16.172 1 95.12 432 ILE B C 1
ATOM 7999 O O . ILE B 1 432 ? -15.75 6.969 15.875 1 95.12 432 ILE B O 1
ATOM 8003 N N . SER B 1 433 ? -17.391 6.855 17.422 1 92.94 433 SER B N 1
ATOM 8004 C CA . SER B 1 433 ? -16.453 6.598 18.516 1 92.94 433 SER B CA 1
ATOM 8005 C C . SER B 1 433 ? -16.344 5.102 18.797 1 92.94 433 SER B C 1
ATOM 8007 O O . SER B 1 433 ? -17.328 4.371 18.734 1 92.94 433 SER B O 1
ATOM 8009 N N . LEU B 1 434 ? -15.133 4.641 19.078 1 92.69 434 LEU B N 1
ATOM 8010 C CA . LEU B 1 434 ? -14.906 3.26 19.5 1 92.69 434 LEU B CA 1
ATOM 8011 C C . LEU B 1 434 ? -14.922 3.143 21.016 1 92.69 434 LEU B C 1
ATOM 8013 O O . LEU B 1 434 ? -15.039 2.041 21.562 1 92.69 434 LEU B O 1
ATOM 8017 N N . GLU B 1 435 ? -14.742 4.273 21.625 1 87.88 435 GLU B N 1
ATOM 8018 C CA . GLU B 1 435 ? -14.828 4.332 23.094 1 87.88 435 GLU B CA 1
ATOM 8019 C C . GLU B 1 435 ? -16.281 4.48 23.547 1 87.88 435 GLU B C 1
ATOM 8021 O O . GLU B 1 435 ? -17.109 5.055 22.828 1 87.88 435 GLU B O 1
ATOM 8026 N N . LEU B 1 436 ? -16.438 4.035 24.797 1 79.94 436 LEU B N 1
ATOM 8027 C CA . LEU B 1 436 ? -17.781 4.16 25.359 1 79.94 436 LEU B CA 1
ATOM 8028 C C . LEU B 1 436 ? -18.062 5.594 25.797 1 79.94 436 LEU B C 1
ATOM 8030 O O . LEU B 1 436 ? -17.125 6.34 26.109 1 79.94 436 LEU B O 1
ATOM 8034 N N . SER B 1 437 ? -19.25 6.023 25.844 1 71.81 437 SER B N 1
ATOM 8035 C CA . SER B 1 437 ? -19.672 7.387 26.141 1 71.81 437 SER B CA 1
ATOM 8036 C C . SER B 1 437 ? -19.328 7.77 27.578 1 71.81 437 SER B C 1
ATOM 8038 O O . SER B 1 437 ? -19.203 8.953 27.906 1 71.81 437 SER B O 1
ATOM 8040 N N . SER B 1 438 ? -19.266 6.871 28.438 1 61.06 438 SER B N 1
ATOM 8041 C CA . SER B 1 438 ? -19.047 7.176 29.859 1 61.06 438 SER B CA 1
ATOM 8042 C C . SER B 1 438 ? -17.672 7.82 30.078 1 61.06 438 SER B C 1
ATOM 8044 O O . SER B 1 438 ? -17.406 8.367 31.141 1 61.06 438 SER B O 1
ATOM 8046 N N . SER B 1 439 ? -16.859 8.016 29.062 1 60.44 439 SER B N 1
ATOM 8047 C CA . SER B 1 439 ? -15.492 8.531 29.203 1 60.44 439 SER B CA 1
ATOM 8048 C C . SER B 1 439 ? -15.391 9.953 28.656 1 60.44 439 SER B C 1
ATOM 8050 O O . SER B 1 439 ? -14.375 10.312 28.047 1 60.44 439 SER B O 1
ATOM 8052 N N . LEU B 1 440 ? -16.328 10.852 29.094 1 63.09 440 LEU B N 1
ATOM 8053 C CA . LEU B 1 440 ? -16.422 12.164 28.469 1 63.09 440 LEU B CA 1
ATOM 8054 C C . LEU B 1 440 ? -15.297 13.078 28.953 1 63.09 440 LEU B C 1
ATOM 8056 O O . LEU B 1 440 ? -14.992 13.117 30.141 1 63.09 440 LEU B O 1
ATOM 8060 N N . PRO B 1 441 ? -14.656 13.789 28.031 1 66.06 441 PRO B N 1
ATOM 8061 C CA . PRO B 1 441 ? -13.422 14.547 28.266 1 66.06 441 PRO B CA 1
ATOM 8062 C C . PRO B 1 441 ? -13.672 15.898 28.938 1 66.06 441 PRO B C 1
ATOM 8064 O O . PRO B 1 441 ? -13.008 16.891 28.594 1 66.06 441 PRO B O 1
ATOM 8067 N N . ALA B 1 442 ? -14.695 15.953 29.875 1 60.59 442 ALA B N 1
ATOM 8068 C CA . ALA B 1 442 ? -14.984 17.266 30.438 1 60.59 442 ALA B CA 1
ATOM 8069 C C . ALA B 1 442 ? -14.039 17.594 31.594 1 60.59 442 ALA B C 1
ATOM 8071 O O . ALA B 1 442 ? -13.594 16.688 32.312 1 60.59 442 ALA B O 1
ATOM 8072 N N . SER B 1 443 ? -13.609 18.812 31.609 1 57.03 443 SER B N 1
ATOM 8073 C CA . SER B 1 443 ? -12.789 19.297 32.719 1 57.03 443 SER B CA 1
ATOM 8074 C C . SER B 1 443 ? -13.578 19.297 34.031 1 57.03 443 SER B C 1
ATOM 8076 O O . SER B 1 443 ? -13.016 19.094 35.094 1 57.03 443 SER B O 1
ATOM 8078 N N . ASP B 1 444 ? -14.891 19.641 33.812 1 54.53 444 ASP B N 1
ATOM 8079 C CA . ASP B 1 444 ? -15.789 19.75 34.969 1 54.53 444 ASP B CA 1
ATOM 8080 C C . ASP B 1 444 ? -16.906 18.719 34.875 1 54.53 444 ASP B C 1
ATOM 8082 O O . ASP B 1 444 ? -17.516 18.531 33.812 1 54.53 444 ASP B O 1
ATOM 8086 N N . GLU B 1 445 ? -17 17.875 35.844 1 54.03 445 GLU B N 1
ATOM 8087 C CA . GLU B 1 445 ? -18.016 16.812 35.938 1 54.03 445 GLU B CA 1
ATOM 8088 C C . GLU B 1 445 ? -19.422 17.375 35.719 1 54.03 445 GLU B C 1
ATOM 8090 O O . GLU B 1 445 ? -20.328 16.625 35.344 1 54.03 445 GLU B O 1
ATOM 8095 N N . SER B 1 446 ? -19.562 18.688 35.781 1 51.41 446 SER B N 1
ATOM 8096 C CA . SER B 1 446 ? -20.891 19.281 35.688 1 51.41 446 SER B CA 1
ATOM 8097 C C . SER B 1 446 ? -21.312 19.422 34.219 1 51.41 446 SER B C 1
ATOM 8099 O O . SER B 1 446 ? -22.484 19.672 33.938 1 51.41 446 SER B O 1
ATOM 8101 N N . VAL B 1 447 ? -20.438 19.172 33.375 1 49.56 447 VAL B N 1
ATOM 8102 C CA . VAL B 1 447 ? -20.781 19.375 31.953 1 49.56 447 VAL B CA 1
ATOM 8103 C C . VAL B 1 447 ? -21.469 18.125 31.406 1 49.56 447 VAL B C 1
ATOM 8105 O O . VAL B 1 447 ? -20.906 17.031 31.469 1 49.56 447 VAL B O 1
ATOM 8108 N N . ASN B 1 448 ? -22.797 18.188 31.219 1 54.5 448 ASN B N 1
ATOM 8109 C CA . ASN B 1 448 ? -23.609 17.109 30.656 1 54.5 448 ASN B CA 1
ATOM 8110 C C . ASN B 1 448 ? -23.641 17.188 29.125 1 54.5 448 ASN B C 1
ATOM 8112 O O . ASN B 1 448 ? -23.922 18.25 28.562 1 54.5 448 ASN B O 1
ATOM 8116 N N . PHE B 1 449 ? -23.016 16.203 28.547 1 56.59 449 PHE B N 1
ATOM 8117 C CA . PHE B 1 449 ? -23.141 16.141 27.094 1 56.59 449 PHE B CA 1
ATOM 8118 C C . PHE B 1 449 ? -24.422 15.422 26.688 1 56.59 449 PHE B C 1
ATOM 8120 O O . PHE B 1 449 ? -24.703 14.32 27.172 1 56.59 449 PHE B O 1
ATOM 8127 N N . PRO B 1 450 ? -25.344 16.094 25.922 1 54.69 450 PRO B N 1
ATOM 8128 C CA . PRO B 1 450 ? -26.562 15.422 25.484 1 54.69 450 PRO B CA 1
ATOM 8129 C C . PRO B 1 450 ? -26.297 14.133 24.719 1 54.69 450 PRO B C 1
ATOM 8131 O O . PRO B 1 450 ? -25.359 14.078 23.906 1 54.69 450 PRO B O 1
ATOM 8134 N N . THR B 1 451 ? -26.672 12.953 25.297 1 56.91 451 THR B N 1
ATOM 8135 C CA . THR B 1 451 ? -26.625 11.68 24.578 1 56.91 451 THR B CA 1
ATOM 8136 C C . THR B 1 451 ? -28.031 11.273 24.141 1 56.91 451 THR B C 1
ATOM 8138 O O . THR B 1 451 ? -28.984 11.391 24.906 1 56.91 451 THR B O 1
ATOM 8141 N N . LEU B 1 452 ? -28.297 11.32 22.828 1 53.59 452 LEU B N 1
ATOM 8142 C CA . LEU B 1 452 ? -29.562 10.797 22.297 1 53.59 452 LEU B CA 1
ATOM 8143 C C . LEU B 1 452 ? -29.5 9.289 22.109 1 53.59 452 LEU B C 1
ATOM 8145 O O . LEU B 1 452 ? -28.609 8.789 21.406 1 53.59 452 LEU B O 1
ATOM 8149 N N . ASP B 1 453 ? -30 8.562 23.094 1 48.12 453 ASP B N 1
ATOM 8150 C CA . ASP B 1 453 ? -30.094 7.125 22.859 1 48.12 453 ASP B CA 1
ATOM 8151 C C . ASP B 1 453 ? -30.875 6.824 21.578 1 48.12 453 ASP B C 1
ATOM 8153 O O . ASP B 1 453 ? -31.969 7.344 21.375 1 48.12 453 ASP B O 1
ATOM 8157 N N . THR B 1 454 ? -30.266 6.785 20.5 1 49.53 454 THR B N 1
ATOM 8158 C CA . THR B 1 454 ? -30.906 6.531 19.219 1 49.53 454 THR B CA 1
ATOM 8159 C C . THR B 1 454 ? -31.531 5.133 19.188 1 49.53 454 THR B C 1
ATOM 8161 O O . THR B 1 454 ? -30.891 4.188 18.719 1 49.53 454 THR B O 1
ATOM 8164 N N . ASN B 1 455 ? -32.125 4.641 20.25 1 43.5 455 ASN B N 1
ATOM 8165 C CA . ASN B 1 455 ? -33.031 3.615 19.734 1 43.5 455 ASN B CA 1
ATOM 8166 C C . ASN B 1 455 ? -33.875 4.141 18.562 1 43.5 455 ASN B C 1
ATOM 8168 O O . ASN B 1 455 ? -34.719 3.424 18.047 1 43.5 455 ASN B O 1
ATOM 8172 N N . ARG B 1 456 ? -34.062 5.441 18.406 1 38.66 456 ARG B N 1
ATOM 8173 C CA . ARG B 1 456 ? -35.094 6.07 17.594 1 38.66 456 ARG B CA 1
ATOM 8174 C C . ARG B 1 456 ? -34.688 6.152 16.125 1 38.66 456 ARG B C 1
ATOM 8176 O O . ARG B 1 456 ? -35.344 6.812 15.32 1 38.66 456 ARG B O 1
ATOM 8183 N N . PHE B 1 457 ? -33.406 6.148 15.836 1 37.47 457 PHE B N 1
ATOM 8184 C CA . PHE B 1 457 ? -33.375 6.309 14.391 1 37.47 457 PHE B CA 1
ATOM 8185 C C . PHE B 1 457 ? -34.188 5.195 13.719 1 37.47 457 PHE B C 1
ATOM 8187 O O . PHE B 1 457 ? -33.938 4.012 13.984 1 37.47 457 PHE B O 1
ATOM 8194 N N . PRO B 1 458 ? -35.375 5.531 13.305 1 36.84 458 PRO B N 1
ATOM 8195 C CA . PRO B 1 458 ? -36.25 4.523 12.711 1 36.84 458 PRO B CA 1
ATOM 8196 C C . PRO B 1 458 ? -35.469 3.467 11.914 1 36.84 458 PRO B C 1
ATOM 8198 O O . PRO B 1 458 ? -36.062 2.525 11.391 1 36.84 458 PRO B O 1
ATOM 8201 N N . GLY B 1 459 ? -34.469 3.699 11.297 1 32.88 459 GLY B N 1
ATOM 8202 C CA . GLY B 1 459 ? -34.219 2.588 10.391 1 32.88 459 GLY B CA 1
ATOM 8203 C C . GLY B 1 459 ? -34.094 1.256 11.102 1 32.88 459 GLY B C 1
ATOM 8204 O O . GLY B 1 459 ? -34.375 0.205 10.531 1 32.88 459 GLY B O 1
ATOM 8205 N N . LEU B 1 460 ? -32.906 0.881 11.758 1 32.06 460 LEU B N 1
ATOM 8206 C CA . LEU B 1 460 ? -32.656 -0.556 11.719 1 32.06 460 LEU B CA 1
ATOM 8207 C C . LEU B 1 460 ? -33.75 -1.313 12.469 1 32.06 460 LEU B C 1
ATOM 8209 O O . LEU B 1 460 ? -34.344 -0.784 13.406 1 32.06 460 LEU B O 1
ATOM 8213 N N . ASP B 1 461 ? -34.062 -2.607 12.016 1 33.41 461 ASP B N 1
ATOM 8214 C CA . ASP B 1 461 ? -34.938 -3.756 12.289 1 33.41 461 ASP B CA 1
ATOM 8215 C C . ASP B 1 461 ? -34.844 -4.156 13.766 1 33.41 461 ASP B C 1
ATOM 8217 O O . ASP B 1 461 ? -33.844 -3.904 14.43 1 33.41 461 ASP B O 1
ATOM 8221 N N . GLU B 1 462 ? -35.781 -4.543 14.477 1 35.56 462 GLU B N 1
ATOM 8222 C CA . GLU B 1 462 ? -36.156 -5.07 15.789 1 35.56 462 GLU B CA 1
ATOM 8223 C C . GLU B 1 462 ? -35.062 -6.004 16.328 1 35.56 462 GLU B C 1
ATOM 8225 O O . GLU B 1 462 ? -35.062 -6.379 17.5 1 35.56 462 GLU B O 1
ATOM 8230 N N . ARG B 1 463 ? -34.281 -6.848 15.508 1 36.75 463 ARG B N 1
ATOM 8231 C CA . ARG B 1 463 ? -33.562 -7.883 16.25 1 36.75 463 ARG B CA 1
ATOM 8232 C C . ARG B 1 463 ? -32.438 -7.285 17.047 1 36.75 463 ARG B C 1
ATOM 8234 O O . ARG B 1 463 ? -32.281 -6.066 17.141 1 36.75 463 ARG B O 1
ATOM 8241 N N . GLU B 1 464 ? -30.969 -7.941 16.984 1 42.56 464 GLU B N 1
ATOM 8242 C CA . GLU B 1 464 ? -29.922 -7.637 17.953 1 42.56 464 GLU B CA 1
ATOM 8243 C C . GLU B 1 464 ? -29.328 -6.25 17.719 1 42.56 464 GLU B C 1
ATOM 8245 O O . GLU B 1 464 ? -28.375 -6.105 16.953 1 42.56 464 G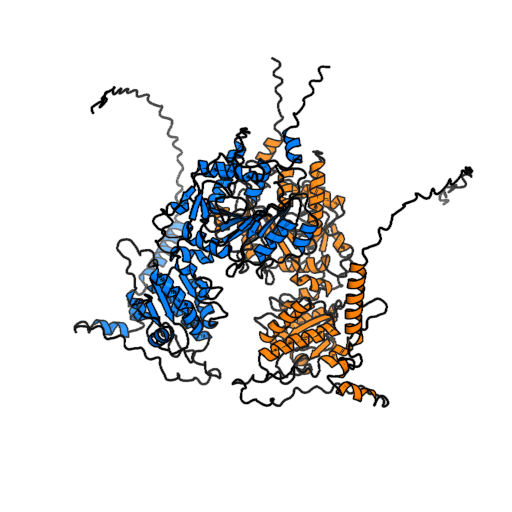LU B O 1
ATOM 8250 N N . PRO B 1 465 ? -30 -5.105 17.703 1 45.59 465 PRO B N 1
ATOM 8251 C CA . PRO B 1 465 ? -29.469 -3.764 17.453 1 45.59 465 PRO B CA 1
ATOM 8252 C C . PRO B 1 465 ? -28.297 -3.418 18.375 1 45.59 465 PRO B C 1
ATOM 8254 O O . PRO B 1 465 ? -28.297 -3.762 19.547 1 45.59 465 PRO B O 1
ATOM 8257 N N . MET B 1 466 ? -27.047 -3.473 17.938 1 52.69 466 MET B N 1
ATOM 8258 C CA . MET B 1 466 ? -26.062 -2.82 18.797 1 52.69 466 MET B CA 1
ATOM 8259 C C . MET B 1 466 ? -26.547 -1.438 19.219 1 52.69 466 MET B C 1
ATOM 8261 O O . MET B 1 466 ? -26.766 -0.564 18.375 1 52.69 466 MET B O 1
ATOM 8265 N N . PRO B 1 467 ? -26.953 -1.308 20.391 1 64.06 467 PRO B N 1
ATOM 8266 C CA . PRO B 1 467 ? -27.422 0.001 20.859 1 64.06 467 PRO B CA 1
ATOM 8267 C C . PRO B 1 467 ? -26.359 1.093 20.703 1 64.06 467 PRO B C 1
ATOM 8269 O O . PRO B 1 467 ? -25.203 0.877 21.047 1 64.06 467 PRO B O 1
ATOM 8272 N N . VAL B 1 468 ? -26.641 2.027 19.75 1 75.25 468 VAL B N 1
ATOM 8273 C CA . VAL B 1 468 ? -25.75 3.172 19.562 1 75.25 468 VAL B CA 1
ATOM 8274 C C . VAL B 1 468 ? -26.406 4.434 20.125 1 75.25 468 VAL B C 1
ATOM 8276 O O . VAL B 1 468 ? -27.625 4.488 20.266 1 75.25 468 VAL B O 1
ATOM 8279 N N . SER B 1 469 ? -25.578 5.25 20.734 1 81.31 469 SER B N 1
ATOM 8280 C CA . SER B 1 469 ? -26.047 6.543 21.219 1 81.31 469 SER B CA 1
ATOM 8281 C C . SER B 1 469 ? -25.359 7.691 20.5 1 81.31 469 SER B C 1
ATOM 8283 O O . SER B 1 469 ? -24.234 7.539 19.984 1 81.31 469 SER B O 1
ATOM 8285 N N . LEU B 1 470 ? -26.047 8.75 20.391 1 86 470 LEU B N 1
ATOM 8286 C CA . LEU B 1 470 ? -25.484 9.953 19.781 1 86 470 LEU B CA 1
ATOM 8287 C C . LEU B 1 470 ? -25.031 10.938 20.859 1 86 470 LEU B C 1
ATOM 8289 O O . LEU B 1 470 ? -25.781 11.227 21.797 1 86 470 LEU B O 1
ATOM 8293 N N . GLY B 1 471 ? -23.797 11.375 20.75 1 86.19 471 GLY B N 1
ATOM 8294 C CA . GLY B 1 471 ? -23.266 12.359 21.672 1 86.19 471 GLY B CA 1
ATOM 8295 C C . GLY B 1 471 ? -22.625 13.555 20.984 1 86.19 471 GLY B C 1
ATOM 8296 O O . GLY B 1 471 ? -21.969 13.398 19.953 1 86.19 471 GLY B O 1
ATOM 8297 N N . GLN B 1 472 ? -22.891 14.695 21.531 1 88.5 472 GLN B N 1
ATOM 8298 C CA . GLN B 1 472 ? -22.234 15.906 21.016 1 88.5 472 GLN B CA 1
ATOM 8299 C C . GLN B 1 472 ? -20.953 16.188 21.781 1 88.5 472 GLN B C 1
ATOM 8301 O O . GLN B 1 472 ? -20.766 17.297 22.312 1 88.5 472 GLN B O 1
ATOM 8306 N N . VAL B 1 473 ? -20.203 15.242 21.906 1 89.06 473 VAL B N 1
ATOM 8307 C CA . VAL B 1 473 ? -18.891 15.312 22.531 1 89.06 473 VAL B CA 1
ATOM 8308 C C . VAL B 1 473 ? -17.844 14.648 21.641 1 89.06 473 VAL B C 1
ATOM 8310 O O . VAL B 1 473 ? -18.031 13.5 21.219 1 89.06 473 VAL B O 1
ATOM 8313 N N . PRO B 1 474 ? -16.812 15.375 21.328 1 92.56 474 PRO B N 1
ATOM 8314 C CA . PRO B 1 474 ? -15.773 14.781 20.484 1 92.56 474 PRO B CA 1
ATOM 8315 C C . PRO B 1 474 ? -14.93 13.742 21.219 1 92.56 474 PRO B C 1
ATOM 8317 O O . PRO B 1 474 ? -15 13.633 22.438 1 92.56 474 PRO B O 1
ATOM 8320 N N . ASN B 1 475 ? -14.242 12.93 20.516 1 92.44 475 ASN B N 1
ATOM 8321 C CA . ASN B 1 475 ? -13.359 11.898 21.047 1 92.44 475 ASN B CA 1
ATOM 8322 C C . ASN B 1 475 ? -12.047 11.836 20.281 1 92.44 475 ASN B C 1
ATOM 8324 O O . ASN B 1 475 ? -12.039 11.852 19.047 1 92.44 475 ASN B O 1
ATOM 8328 N N . SER B 1 476 ? -10.938 11.891 21.016 1 91.69 476 SER B N 1
ATOM 8329 C CA . SER B 1 476 ? -9.633 11.852 20.359 1 91.69 476 SER B CA 1
ATOM 8330 C C . SER B 1 476 ? -8.898 10.547 20.688 1 91.69 476 SER B C 1
ATOM 8332 O O . SER B 1 476 ? -7.809 10.305 20.156 1 91.69 476 SER B O 1
ATOM 8334 N N . ASN B 1 477 ? -9.469 9.742 21.562 1 91.69 477 ASN B N 1
ATOM 8335 C CA . ASN B 1 477 ? -8.805 8.5 21.938 1 91.69 477 ASN B CA 1
ATOM 8336 C C . ASN B 1 477 ? -8.938 7.438 20.844 1 91.69 477 ASN B C 1
ATOM 8338 O O . ASN B 1 477 ? -7.957 6.793 20.484 1 91.69 477 ASN B O 1
ATOM 8342 N N . ALA B 1 478 ? -10.109 7.227 20.422 1 95.44 478 ALA B N 1
ATOM 8343 C CA . ALA B 1 478 ? -10.406 6.27 19.359 1 95.44 478 ALA B CA 1
ATOM 8344 C C . ALA B 1 478 ? -11.719 6.609 18.672 1 95.44 478 ALA B C 1
ATOM 8346 O O . ALA B 1 478 ? -12.781 6.113 19.062 1 95.44 478 ALA B O 1
ATOM 8347 N N . ALA B 1 479 ? -11.578 7.418 17.641 1 96.56 479 ALA B N 1
ATOM 8348 C CA . ALA B 1 479 ? -12.789 7.855 16.938 1 96.56 479 ALA B CA 1
ATOM 8349 C C . ALA B 1 479 ? -12.516 8.07 15.453 1 96.56 479 ALA B C 1
ATOM 8351 O O . ALA B 1 479 ? -11.461 8.586 15.078 1 96.56 479 ALA B O 1
ATOM 8352 N N . LEU B 1 480 ? -13.5 7.637 14.672 1 98.19 480 LEU B N 1
ATOM 8353 C CA . LEU B 1 480 ? -13.461 7.883 13.234 1 98.19 480 LEU B CA 1
ATOM 8354 C C . LEU B 1 480 ? -14.227 9.156 12.883 1 98.19 480 LEU B C 1
ATOM 8356 O O . LEU B 1 480 ? -15.336 9.375 13.367 1 98.19 480 LEU B O 1
ATOM 8360 N N . TYR B 1 481 ? -13.664 10.039 12.141 1 98.56 481 TYR B N 1
ATOM 8361 C CA . TYR B 1 481 ? -14.312 11.227 11.602 1 98.56 481 TYR B CA 1
ATOM 8362 C C . TYR B 1 481 ? -14.5 11.102 10.094 1 98.56 481 TYR B C 1
ATOM 8364 O O . TYR B 1 481 ? -13.562 10.75 9.375 1 98.56 481 TYR B O 1
ATOM 8372 N N . PHE B 1 482 ? -15.656 11.383 9.602 1 98.44 482 PHE B N 1
ATOM 8373 C CA . PHE B 1 482 ? -15.977 11.258 8.188 1 98.44 482 PHE B CA 1
ATOM 8374 C C . PHE B 1 482 ? -15.227 12.305 7.367 1 98.44 482 PHE B C 1
ATOM 8376 O O . PHE B 1 482 ? -15.062 13.445 7.805 1 98.44 482 PHE B O 1
ATOM 8383 N N . GLY B 1 483 ? -14.828 11.922 6.152 1 98.06 483 GLY B N 1
ATOM 8384 C CA . GLY B 1 483 ? -14.008 12.766 5.297 1 98.06 483 GLY B CA 1
ATOM 8385 C C . GLY B 1 483 ? -14.672 14.094 4.957 1 98.06 483 GLY B C 1
ATOM 8386 O O . GLY B 1 483 ? -14.031 15.141 5.012 1 98.06 483 GLY B O 1
ATOM 8387 N N . ASP B 1 484 ? -15.906 14.07 4.605 1 97.12 484 ASP B N 1
ATOM 8388 C CA . ASP B 1 484 ? -16.609 15.297 4.238 1 97.12 484 ASP B CA 1
ATOM 8389 C C . ASP B 1 484 ? -16.703 16.25 5.43 1 97.12 484 ASP B C 1
ATOM 8391 O O . ASP B 1 484 ? -16.516 17.453 5.277 1 97.12 484 ASP B O 1
ATOM 8395 N N . LYS B 1 485 ? -16.953 15.703 6.59 1 98.06 485 LYS B N 1
ATOM 8396 C CA . LYS B 1 485 ? -17.031 16.516 7.797 1 98.06 485 LYS B CA 1
ATOM 8397 C C . LYS B 1 485 ? -15.664 17.047 8.211 1 98.06 485 LYS B C 1
ATOM 8399 O O . LYS B 1 485 ? -15.555 18.141 8.75 1 98.06 485 LYS B O 1
ATOM 8404 N N . TRP B 1 486 ? -14.68 16.234 7.953 1 98.25 486 TRP B N 1
ATOM 8405 C CA . TRP B 1 486 ? -13.32 16.672 8.25 1 98.25 486 TRP B CA 1
ATOM 8406 C C . TRP B 1 486 ? -12.953 17.906 7.418 1 98.25 486 TRP B C 1
ATOM 8408 O O . TRP B 1 486 ? -12.344 18.844 7.926 1 98.25 486 TRP B O 1
ATOM 8418 N N . VAL B 1 487 ? -13.305 17.891 6.156 1 97.5 487 VAL B N 1
ATOM 8419 C CA . VAL B 1 487 ? -13.055 19.016 5.277 1 97.5 487 VAL B CA 1
ATOM 8420 C C . VAL B 1 487 ? -13.773 20.266 5.809 1 97.5 487 VAL B C 1
ATOM 8422 O O . VAL B 1 487 ? -13.211 21.359 5.836 1 97.5 487 VAL B O 1
ATOM 8425 N N . GLU B 1 488 ? -14.953 20.062 6.273 1 97.75 488 GLU B N 1
ATOM 8426 C CA . GLU B 1 488 ? -15.703 21.172 6.867 1 97.75 488 GLU B CA 1
ATOM 8427 C C . GLU B 1 488 ? -15.031 21.672 8.141 1 97.75 488 GLU B C 1
ATOM 8429 O O . GLU B 1 488 ? -15 22.875 8.398 1 97.75 488 GLU B O 1
ATOM 8434 N N . PHE B 1 489 ? -14.664 20.781 8.922 1 98 489 PHE B N 1
ATOM 8435 C CA . PHE B 1 489 ? -13.977 21.156 10.148 1 98 489 PHE B CA 1
ATOM 8436 C C . PHE B 1 489 ? -12.742 21.984 9.852 1 98 489 PHE B C 1
ATOM 8438 O O . PHE B 1 489 ? -12.469 22.969 10.547 1 98 489 PHE B O 1
ATOM 8445 N N . GLN B 1 490 ? -11.93 21.531 8.867 1 97.5 490 GLN B N 1
ATOM 8446 C CA . GLN B 1 490 ? -10.75 22.297 8.477 1 97.5 490 GLN B CA 1
ATOM 8447 C C . GLN B 1 490 ? -11.117 23.734 8.109 1 97.5 490 GLN B C 1
ATOM 8449 O O . GLN B 1 490 ? -10.43 24.672 8.516 1 97.5 490 GLN B O 1
ATOM 8454 N N . SER B 1 491 ? -12.156 23.875 7.367 1 95.75 491 SER B N 1
ATOM 8455 C CA . SER B 1 491 ? -12.625 25.219 7.004 1 95.75 491 SER B CA 1
ATOM 8456 C C . SER B 1 491 ? -13.047 26 8.234 1 95.75 491 SER B C 1
ATOM 8458 O O . SER B 1 491 ? -12.711 27.188 8.375 1 95.75 491 SER B O 1
ATOM 8460 N N . PHE B 1 492 ? -13.805 25.391 9.086 1 96.44 492 PHE B N 1
ATOM 8461 C CA . PHE B 1 492 ? -14.242 26.016 10.328 1 96.44 492 PHE B CA 1
ATOM 8462 C C . PHE B 1 492 ? -13.055 26.484 11.148 1 96.44 492 PHE B C 1
ATOM 8464 O O . PHE B 1 492 ? -13.023 27.625 11.609 1 96.44 492 PHE B O 1
ATOM 8471 N N . LEU B 1 493 ? -12.07 25.562 11.305 1 95.62 493 LEU B N 1
ATOM 8472 C CA . LEU B 1 493 ? -10.883 25.859 12.102 1 95.62 493 LEU B CA 1
ATOM 8473 C C . LEU B 1 493 ? -10.109 27.031 11.508 1 95.62 493 LEU B C 1
ATOM 8475 O O . LEU B 1 493 ? -9.625 27.891 12.242 1 95.62 493 LEU B O 1
ATOM 8479 N N . SER B 1 494 ? -9.984 27.031 10.219 1 93.94 494 SER B N 1
ATOM 8480 C CA . SER B 1 494 ? -9.305 28.125 9.531 1 93.94 494 SER B CA 1
ATOM 8481 C C . SER B 1 494 ? -9.961 29.469 9.844 1 93.94 494 SER B C 1
ATOM 8483 O O . SER B 1 494 ? -9.273 30.422 10.203 1 93.94 494 SER B O 1
ATOM 8485 N N . GLU B 1 495 ? -11.219 29.531 9.766 1 93.06 495 GLU B N 1
ATOM 8486 C CA . GLU B 1 495 ? -11.961 30.75 10.031 1 93.06 495 GLU B CA 1
ATOM 8487 C C . GLU B 1 495 ? -11.906 31.125 11.508 1 93.06 495 GLU B C 1
ATOM 8489 O O . GLU B 1 495 ? -11.766 32.312 11.844 1 93.06 495 GLU B O 1
ATOM 8494 N N . ARG B 1 496 ? -12.047 30.156 12.289 1 91.75 496 ARG B N 1
ATOM 8495 C CA . ARG B 1 496 ? -12.062 30.375 13.734 1 91.75 496 ARG B CA 1
ATOM 8496 C C . ARG B 1 496 ? -10.734 30.953 14.211 1 91.75 496 ARG B C 1
ATOM 8498 O O . ARG B 1 496 ? -10.711 31.844 15.062 1 91.75 496 ARG B O 1
ATOM 8505 N N . LEU B 1 497 ? -9.672 30.438 13.703 1 90.12 497 LEU B N 1
ATOM 8506 C CA . LEU B 1 497 ? -8.352 30.891 14.117 1 90.12 497 LEU B CA 1
ATOM 8507 C C . LEU B 1 497 ? -8.008 32.219 13.5 1 90.12 497 LEU B C 1
ATOM 8509 O O . LEU B 1 497 ? -7.184 32.969 14.039 1 90.12 497 LEU B O 1
ATOM 8513 N N . ALA B 1 498 ? -8.5 32.531 12.328 1 87.19 498 ALA B N 1
ATOM 8514 C CA . ALA B 1 498 ? -8.281 33.844 11.703 1 87.19 498 ALA B CA 1
ATOM 8515 C C . ALA B 1 498 ? -8.953 34.938 12.508 1 87.19 498 ALA B C 1
ATOM 8517 O O . ALA B 1 498 ? -8.469 36.062 12.531 1 87.19 498 ALA B O 1
ATOM 8518 N N . LYS B 1 499 ? -10.062 34.781 12.984 1 80.19 499 LYS B N 1
ATOM 8519 C CA . LYS B 1 499 ? -10.812 35.781 13.75 1 80.19 499 LYS B CA 1
ATOM 8520 C C . LYS B 1 499 ? -10.172 36.031 15.109 1 80.19 499 LYS B C 1
ATOM 8522 O O . LYS B 1 499 ? -10.492 37 15.789 1 80.19 499 LYS B O 1
ATOM 8527 N N . GLU B 1 500 ? -8.695 35.906 15.219 1 61.19 500 GLU B N 1
ATOM 8528 C CA . GLU B 1 500 ? -7.766 36.219 16.312 1 61.19 500 GLU B CA 1
ATOM 8529 C C . GLU B 1 500 ? -8.477 36.25 17.656 1 61.19 500 GLU B C 1
ATOM 8531 O O . GLU B 1 500 ? -7.902 36.656 18.656 1 61.19 500 GLU B O 1
ATOM 8536 N N . VAL B 1 501 ? -9.758 36.094 17.75 1 51.38 501 VAL B N 1
ATOM 8537 C CA . VAL B 1 501 ? -10.32 36.406 19.047 1 51.38 501 VAL B CA 1
ATOM 8538 C C . VAL B 1 501 ? -9.82 35.438 20.094 1 51.38 501 VAL B C 1
ATOM 8540 O O . VAL B 1 501 ? -10.109 34.219 20.016 1 51.38 501 VAL B O 1
ATOM 8543 N N . ALA B 1 502 ? -8.594 35.594 20.531 1 48.84 502 ALA B N 1
ATOM 8544 C CA . ALA B 1 502 ? -8.125 34.938 21.766 1 48.84 502 ALA B CA 1
ATOM 8545 C C . ALA B 1 502 ? -9.258 34.812 22.766 1 48.84 502 ALA B C 1
ATOM 8547 O O . ALA B 1 502 ? -9.461 35.688 23.609 1 48.84 502 ALA B O 1
ATOM 8548 N N . SER B 1 503 ? -10.414 34.719 22.297 1 44.94 503 SER B N 1
ATOM 8549 C CA . SER B 1 503 ? -11.43 34.75 23.344 1 44.94 503 SER B CA 1
ATOM 8550 C C . SER B 1 503 ? -11.125 33.719 24.438 1 44.94 503 SER B C 1
ATOM 8552 O O . SER B 1 503 ? -10.742 32.594 24.141 1 44.94 503 SER B O 1
ATOM 8554 N N . SER B 1 504 ? -10.562 34.219 25.422 1 48.25 504 SER B N 1
ATOM 8555 C CA . SER B 1 504 ? -10.469 33.625 26.75 1 48.25 504 SER B CA 1
ATOM 8556 C C . SER B 1 504 ? -11.641 32.688 27.031 1 48.25 504 SER B C 1
ATOM 8558 O O . SER B 1 504 ? -12.578 33.062 27.734 1 48.25 504 SER B O 1
ATOM 8560 N N . HIS B 1 505 ? -12.148 32.156 25.969 1 54.59 505 HIS B N 1
ATOM 8561 C CA . HIS B 1 505 ? -13.297 31.312 26.344 1 54.59 505 HIS B CA 1
ATOM 8562 C C . HIS B 1 505 ? -12.875 30.156 27.234 1 54.59 505 HIS B C 1
ATOM 8564 O O . HIS B 1 505 ? -11.734 29.703 27.172 1 54.59 505 HIS B O 1
ATOM 8570 N N . GLU B 1 506 ? -13.578 30.047 28.297 1 63.81 506 GLU B N 1
ATOM 8571 C CA . GLU B 1 506 ? -13.422 28.984 29.297 1 63.81 506 GLU B CA 1
ATOM 8572 C C . GLU B 1 506 ? -13.312 27.625 28.641 1 63.81 506 GLU B C 1
ATOM 8574 O O . GLU B 1 506 ? -14.18 27.234 27.844 1 63.81 506 GLU B O 1
ATOM 8579 N N . LYS B 1 507 ? -12.18 27.078 28.594 1 76.5 507 LYS B N 1
ATOM 8580 C CA . LYS B 1 507 ? -11.938 25.719 28.125 1 76.5 507 LYS B CA 1
ATOM 8581 C C . LYS B 1 507 ? -12.891 24.734 28.781 1 76.5 507 LYS B C 1
ATOM 8583 O O . LYS B 1 507 ? -13.07 24.75 30 1 76.5 507 LYS B O 1
ATOM 8588 N N . VAL B 1 508 ? -13.617 24.016 28 1 79.69 508 VAL B N 1
ATOM 8589 C CA . VAL B 1 508 ? -14.578 23.016 28.484 1 79.69 508 VAL B CA 1
ATOM 8590 C C . VAL B 1 508 ? -13.898 21.656 28.594 1 79.69 508 VAL B C 1
ATOM 8592 O O . VAL B 1 508 ? -14.141 20.906 29.531 1 79.69 508 VAL B O 1
ATOM 8595 N N . ILE B 1 509 ? -13.039 21.406 27.688 1 85.62 509 ILE B N 1
ATOM 8596 C CA . ILE B 1 509 ? -12.398 20.109 27.625 1 85.62 509 ILE B CA 1
ATOM 8597 C C . ILE B 1 509 ? -11.164 20.078 28.516 1 85.62 509 ILE B C 1
ATOM 8599 O O . ILE B 1 509 ? -10.406 21.047 28.562 1 85.62 509 ILE B O 1
ATOM 8603 N N . SER B 1 510 ? -10.961 19 29.188 1 80.62 510 SER B N 1
ATOM 8604 C CA . SER B 1 510 ? -9.789 18.797 30.031 1 80.62 510 SER B CA 1
ATOM 8605 C C . SER B 1 510 ? -8.5 18.891 29.234 1 80.62 510 SER B C 1
ATOM 8607 O O . SER B 1 510 ? -8.445 18.438 28.094 1 80.62 510 SER B O 1
ATOM 8609 N N . GLU B 1 511 ? -7.391 19.359 29.891 1 81.38 511 GLU B N 1
ATOM 8610 C CA . GLU B 1 511 ? -6.09 19.516 29.25 1 81.38 511 GLU B CA 1
ATOM 8611 C C . GLU B 1 511 ? -5.383 18.156 29.109 1 81.38 511 GLU B C 1
ATOM 8613 O O . GLU B 1 511 ? -4.289 18.078 28.562 1 81.38 511 GLU B O 1
ATOM 8618 N N . ARG B 1 512 ? -6.121 17.141 29.516 1 79.25 512 ARG B N 1
ATOM 8619 C CA . ARG B 1 512 ? -5.625 15.789 29.312 1 79.25 512 ARG B CA 1
ATOM 8620 C C . ARG B 1 512 ? -5.785 15.367 27.859 1 79.25 512 ARG B C 1
ATOM 8622 O O . ARG B 1 512 ? -5.168 14.391 27.422 1 79.25 512 ARG B O 1
ATOM 8629 N N . TYR B 1 513 ? -6.602 16.125 27.219 1 86.69 513 TYR B N 1
ATOM 8630 C CA . TYR B 1 513 ? -6.883 15.828 25.812 1 86.69 513 TYR B CA 1
ATOM 8631 C C . TYR B 1 513 ? -6.281 16.891 24.891 1 86.69 513 TYR B C 1
ATOM 8633 O O . TYR B 1 513 ? -6.051 18.016 25.312 1 86.69 513 TYR B O 1
ATOM 8641 N N . PRO B 1 514 ? -6.039 16.516 23.656 1 89.88 514 PRO B N 1
ATOM 8642 C CA . PRO B 1 514 ? -5.457 17.484 22.734 1 89.88 514 PRO B CA 1
ATOM 8643 C C . PRO B 1 514 ? -6.332 18.734 22.547 1 89.88 514 PRO B C 1
ATOM 8645 O O . PRO B 1 514 ? -7.559 18.641 22.625 1 89.88 514 PRO B O 1
ATOM 8648 N N . ALA B 1 515 ? -5.684 19.812 22.234 1 90.12 515 ALA B N 1
ATOM 8649 C CA . ALA B 1 515 ? -6.352 21.094 22.109 1 90.12 515 ALA B CA 1
ATOM 8650 C C . ALA B 1 515 ? -7.379 21.078 20.984 1 90.12 515 ALA B C 1
ATOM 8652 O O . ALA B 1 515 ? -8.344 21.844 21 1 90.12 515 ALA B O 1
ATOM 8653 N N . VAL B 1 516 ? -7.227 20.234 20.016 1 93.31 516 VAL B N 1
ATOM 8654 C CA . VAL B 1 516 ? -8.117 20.188 18.859 1 93.31 516 VAL B CA 1
ATOM 8655 C C . VAL B 1 516 ? -9.531 19.812 19.312 1 93.31 516 VAL B C 1
ATOM 8657 O O . VAL B 1 516 ? -10.508 20.156 18.656 1 93.31 516 VAL B O 1
ATOM 8660 N N . MET B 1 517 ? -9.664 19.203 20.469 1 92.38 517 MET B N 1
ATOM 8661 C CA . MET B 1 517 ? -10.961 18.766 20.984 1 92.38 517 MET B CA 1
ATOM 8662 C C . MET B 1 517 ? -11.852 19.953 21.312 1 92.38 517 MET B C 1
ATOM 8664 O O . MET B 1 517 ? -13.07 19.875 21.156 1 92.38 517 MET B O 1
ATOM 8668 N N . GLU B 1 518 ? -11.266 21.062 21.781 1 90.25 518 GLU B N 1
ATOM 8669 C CA . GLU B 1 518 ? -12.039 22.266 22.031 1 90.25 518 GLU B CA 1
ATOM 8670 C C . GLU B 1 518 ? -12.664 22.812 20.75 1 90.25 518 GLU B C 1
ATOM 8672 O O . GLU B 1 518 ? -13.836 23.188 20.734 1 90.25 518 GLU B O 1
ATOM 8677 N N . TYR B 1 519 ? -11.867 22.797 19.719 1 93.12 519 TYR B N 1
ATOM 8678 C CA . TYR B 1 519 ? -12.352 23.297 18.453 1 93.12 519 TYR B CA 1
ATOM 8679 C C . TYR B 1 519 ? -13.375 22.344 17.828 1 93.12 519 TYR B C 1
ATOM 8681 O O . TYR B 1 519 ? -14.336 22.781 17.203 1 93.12 519 TYR B O 1
ATOM 8689 N N . LEU B 1 520 ? -13.156 21.062 18 1 95.19 520 LEU B N 1
ATOM 8690 C CA . LEU B 1 520 ? -14.125 20.078 17.531 1 95.19 520 LEU B CA 1
ATOM 8691 C C . LEU B 1 520 ? -15.461 20.234 18.234 1 95.19 520 LEU B C 1
ATOM 8693 O O . LEU B 1 520 ? -16.516 20.141 17.609 1 95.19 520 LEU B O 1
ATOM 8697 N N . LEU B 1 521 ? -15.406 20.438 19.531 1 93 521 LEU B N 1
ATOM 8698 C CA . LEU B 1 521 ? -16.625 20.656 20.297 1 93 521 LEU B CA 1
ATOM 8699 C C . LEU B 1 521 ? -17.391 21.875 19.797 1 93 521 LEU B C 1
ATOM 8701 O O . LEU B 1 521 ? -18.594 21.828 19.578 1 93 521 LEU B O 1
ATOM 8705 N N . GLU B 1 522 ? -16.641 22.984 19.609 1 93.06 522 GLU B N 1
ATOM 8706 C CA . GLU B 1 522 ? -17.25 24.188 19.078 1 93.06 522 GLU B CA 1
ATOM 8707 C C . GLU B 1 522 ? -17.891 23.938 17.719 1 93.06 522 GLU B C 1
ATOM 8709 O O . GLU B 1 522 ? -19 24.406 17.453 1 93.06 522 GLU B O 1
ATOM 8714 N N . PHE B 1 523 ? -17.25 23.219 16.906 1 95.75 523 PHE B N 1
ATOM 8715 C CA . PHE B 1 523 ? -17.734 22.875 15.57 1 95.75 523 PHE B CA 1
ATOM 8716 C C . PHE B 1 523 ? -19 22.031 15.648 1 95.75 523 PHE B C 1
ATOM 8718 O O . PHE B 1 523 ? -19.969 22.297 14.945 1 95.75 523 PHE B O 1
ATOM 8725 N N . MET B 1 524 ? -18.969 21.031 16.484 1 95 524 MET B N 1
ATOM 8726 C CA . MET B 1 524 ? -20.125 20.141 16.672 1 95 524 MET B CA 1
ATOM 8727 C C . MET B 1 524 ? -21.344 20.922 17.109 1 95 524 MET B C 1
ATOM 8729 O O . MET B 1 524 ? -22.453 20.719 16.609 1 95 524 MET B O 1
ATOM 8733 N N . ARG B 1 525 ? -21.172 21.812 18 1 91.94 525 ARG B N 1
ATOM 8734 C CA . ARG B 1 525 ? -22.281 22.625 18.516 1 91.94 525 ARG B CA 1
ATOM 8735 C C . ARG B 1 525 ? -22.781 23.609 17.469 1 91.94 525 ARG B C 1
ATOM 8737 O O . ARG B 1 525 ? -23.984 23.812 17.328 1 91.94 525 ARG B O 1
ATOM 8744 N N . ALA B 1 526 ? -21.828 24.125 16.766 1 94.25 526 ALA B N 1
ATOM 8745 C CA . ALA B 1 526 ? -22.172 25.125 15.758 1 94.25 526 ALA B CA 1
ATOM 8746 C C . ALA B 1 526 ? -22.984 24.5 14.617 1 94.25 526 ALA B C 1
ATOM 8748 O O . ALA B 1 526 ? -23.891 25.125 14.078 1 94.25 526 ALA B O 1
ATOM 8749 N N . LYS B 1 527 ? -22.688 23.25 14.258 1 95.19 527 LYS B N 1
ATOM 8750 C CA . LYS B 1 527 ? -23.297 22.641 13.086 1 95.19 527 LYS B CA 1
ATOM 8751 C C . LYS B 1 527 ? -24.312 21.578 13.492 1 95.19 527 LYS B C 1
ATOM 8753 O O . LYS B 1 527 ? -24.938 20.938 12.641 1 95.19 527 LYS B O 1
ATOM 8758 N N . ASP B 1 528 ? -24.438 21.344 14.844 1 93.06 528 ASP B N 1
ATOM 8759 C CA . ASP B 1 528 ? -25.344 20.344 15.414 1 93.06 528 ASP B CA 1
ATOM 8760 C C . ASP B 1 528 ? -24.969 18.953 14.938 1 93.06 528 ASP B C 1
ATOM 8762 O O . ASP B 1 528 ? -25.828 18.203 14.461 1 93.06 528 ASP B O 1
ATOM 8766 N N . TYR B 1 529 ? -23.703 18.688 14.938 1 94.81 529 TYR B N 1
ATOM 8767 C CA . TYR B 1 529 ? -23.172 17.375 14.586 1 94.81 529 TYR B CA 1
ATOM 8768 C C . TYR B 1 529 ? -23.047 16.484 15.82 1 94.81 529 TYR B C 1
ATOM 8770 O O . TYR B 1 529 ? -22.891 16.984 16.938 1 94.81 529 TYR B O 1
ATOM 8778 N N . TYR B 1 530 ? -23.062 15.156 15.609 1 91.56 530 TYR B N 1
ATOM 8779 C CA . TYR B 1 530 ? -22.969 14.18 16.688 1 91.56 530 TYR B CA 1
ATOM 8780 C C . TYR B 1 530 ? -22 13.062 16.359 1 91.56 530 TYR B C 1
ATOM 8782 O O . TYR B 1 530 ? -21.719 12.82 15.18 1 91.56 530 TYR B O 1
ATOM 8790 N N . LEU B 1 531 ? -21.469 12.461 17.406 1 92.94 531 LEU B N 1
ATOM 8791 C CA . LEU B 1 531 ? -20.719 11.219 17.266 1 92.94 531 LEU B CA 1
ATOM 8792 C C . LEU B 1 531 ? -21.578 10.023 17.672 1 92.94 531 LEU B C 1
ATOM 8794 O O . LEU B 1 531 ? -22.359 10.109 18.609 1 92.94 531 LEU B O 1
ATOM 8798 N N . LEU B 1 532 ? -21.422 9.008 16.922 1 91.19 532 LEU B N 1
ATOM 8799 C CA . LEU B 1 532 ? -22.062 7.75 17.281 1 91.19 532 LEU B CA 1
ATOM 8800 C C . LEU B 1 532 ? -21.219 6.961 18.266 1 91.19 532 LEU B C 1
ATOM 8802 O O . LEU B 1 532 ? -20.047 6.664 18 1 91.19 532 LEU B O 1
ATOM 8806 N N . TYR B 1 533 ? -21.781 6.664 19.484 1 87.62 533 TYR B N 1
ATOM 8807 C CA . TYR B 1 533 ? -21.094 5.906 20.516 1 87.62 533 TYR B CA 1
ATOM 8808 C C . TYR B 1 533 ? -21.688 4.508 20.656 1 87.62 533 TYR B C 1
ATOM 8810 O O . TYR B 1 533 ? -22.891 4.332 20.578 1 87.62 533 TYR B O 1
ATOM 8818 N N . PRO B 1 534 ? -20.766 3.51 20.859 1 83.44 534 PRO B N 1
ATOM 8819 C CA . PRO B 1 534 ? -21.297 2.178 21.141 1 83.44 534 PRO B CA 1
ATOM 8820 C C . PRO B 1 534 ? -22.031 2.107 22.484 1 83.44 534 PRO B C 1
ATOM 8822 O O . PRO B 1 534 ? -21.656 2.809 23.422 1 83.44 534 PRO B O 1
ATOM 8825 N N . ALA B 1 535 ? -23.172 1.434 22.531 1 70.44 535 ALA B N 1
ATOM 8826 C CA . ALA B 1 535 ? -23.922 1.331 23.766 1 70.44 535 ALA B CA 1
ATOM 8827 C C . ALA B 1 535 ? -23.297 0.307 24.703 1 70.44 535 ALA B C 1
ATOM 8829 O O . ALA B 1 535 ? -22.688 -0.671 24.266 1 70.44 535 ALA B O 1
ATOM 8830 N N . ALA B 1 536 ? -23.016 0.716 25.984 1 58.84 536 ALA B N 1
ATOM 8831 C CA . ALA B 1 536 ? -22.344 -0.029 27.047 1 58.84 536 ALA B CA 1
ATOM 8832 C C . ALA B 1 536 ? -22.844 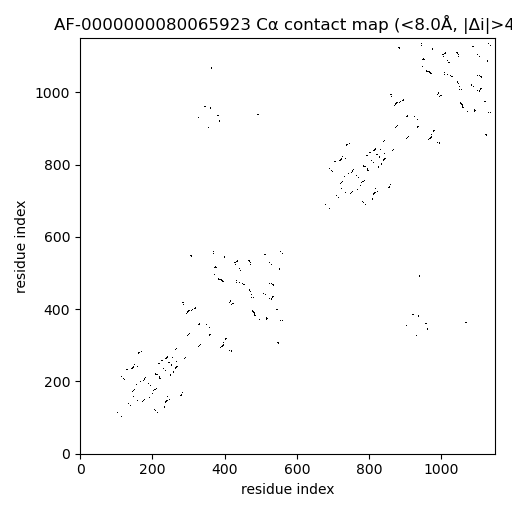-1.471 27.109 1 58.84 536 ALA B C 1
ATOM 8834 O O . ALA B 1 536 ? -22.078 -2.385 27.438 1 58.84 536 ALA B O 1
ATOM 8835 N N . ARG B 1 537 ? -24.016 -1.738 26.812 1 54.72 537 ARG B N 1
ATOM 8836 C CA . ARG B 1 537 ? -24.516 -3.068 27.156 1 54.72 537 ARG B CA 1
ATOM 8837 C C . ARG B 1 537 ? -24.062 -4.094 26.109 1 54.72 537 ARG B C 1
ATOM 8839 O O . ARG B 1 537 ? -24.281 -3.914 24.922 1 54.72 537 ARG B O 1
ATOM 8846 N N . GLY B 1 538 ? -23.266 -5.172 26.469 1 49.66 538 GLY B N 1
ATOM 8847 C CA . GLY B 1 538 ? -22.984 -6.422 25.797 1 49.66 538 GLY B CA 1
ATOM 8848 C C . GLY B 1 538 ? -21.766 -6.34 24.875 1 49.66 538 GLY B C 1
ATOM 8849 O O . GLY B 1 538 ? -21.328 -7.352 24.328 1 49.66 538 GLY B O 1
ATOM 8850 N N . THR B 1 539 ? -21.359 -5.09 24.531 1 53.47 539 THR B N 1
ATOM 8851 C CA . THR B 1 539 ? -20.359 -5.078 23.469 1 53.47 539 THR B CA 1
ATOM 8852 C C . THR B 1 539 ? -18.953 -5.207 24.031 1 53.47 539 THR B C 1
ATOM 8854 O O . THR B 1 539 ? -18.656 -4.664 25.109 1 53.47 539 THR B O 1
ATOM 8857 N N . GLN B 1 540 ? -18.312 -6.223 23.656 1 63.22 540 GLN B N 1
ATOM 8858 C CA . GLN B 1 540 ? -16.875 -6.316 23.859 1 63.22 540 GLN B CA 1
ATOM 8859 C C . GLN B 1 540 ? -16.188 -4.973 23.609 1 63.22 540 GLN B C 1
ATOM 8861 O O . GLN B 1 540 ? -16.578 -4.23 22.719 1 63.22 540 GLN B O 1
ATOM 8866 N N . THR B 1 541 ? -15.453 -4.547 24.609 1 79.75 541 THR B N 1
ATOM 8867 C CA . THR B 1 541 ? -14.727 -3.283 24.562 1 79.75 541 THR B CA 1
ATOM 8868 C C . THR B 1 541 ? -13.875 -3.195 23.297 1 79.75 541 THR B C 1
ATOM 8870 O O . THR B 1 541 ? -13.023 -4.059 23.062 1 79.75 541 THR B O 1
ATOM 8873 N N . LEU B 1 542 ? -14.258 -2.262 22.453 1 83.81 542 LEU B N 1
ATOM 8874 C CA . LEU B 1 542 ? -13.57 -2.055 21.188 1 83.81 542 LEU B CA 1
ATOM 8875 C C . LEU B 1 542 ? -12.25 -1.32 21.391 1 83.81 542 LEU B C 1
ATOM 8877 O O . LEU B 1 542 ? -11.258 -1.607 20.719 1 83.81 542 LEU B O 1
ATOM 8881 N N . ALA B 1 543 ? -12.289 -0.408 22.359 1 82.12 543 ALA B N 1
ATOM 8882 C CA . ALA B 1 543 ? -11.109 0.39 22.672 1 82.12 543 ALA B CA 1
ATOM 8883 C C . ALA B 1 543 ? -10.969 0.59 24.188 1 82.12 543 ALA B C 1
ATOM 8885 O O . ALA B 1 543 ? -11.953 0.858 24.875 1 82.12 543 ALA B O 1
ATOM 8886 N N . THR B 1 544 ? -9.75 0.305 24.656 1 81.5 544 THR B N 1
ATOM 8887 C CA . THR B 1 544 ? -9.406 0.553 26.047 1 81.5 544 THR B CA 1
ATOM 8888 C C . THR B 1 544 ? -8.328 1.626 26.172 1 81.5 544 THR B C 1
ATOM 8890 O O . THR B 1 544 ? -7.32 1.575 25.469 1 81.5 544 THR B O 1
ATOM 8893 N N . VAL B 1 545 ? -8.641 2.623 26.953 1 79.81 545 VAL B N 1
ATOM 8894 C CA . VAL B 1 545 ? -7.668 3.689 27.156 1 79.81 545 VAL B CA 1
ATOM 8895 C C . VAL B 1 545 ? -6.945 3.475 28.484 1 79.81 545 VAL B C 1
ATOM 8897 O O . VAL B 1 545 ? -7.582 3.377 29.547 1 79.81 545 VAL B O 1
ATOM 8900 N N . HIS B 1 546 ? -5.617 3.387 28.453 1 80.69 546 HIS B N 1
ATOM 8901 C CA . HIS B 1 546 ? -4.812 3.174 29.641 1 80.69 546 HIS B CA 1
ATOM 8902 C C . HIS B 1 546 ? -4.297 4.496 30.203 1 80.69 546 HIS B C 1
ATOM 8904 O O . HIS B 1 546 ? -3.984 5.414 29.453 1 80.69 546 HIS B O 1
ATOM 8910 N N . SER B 1 547 ? -4.277 4.602 31.469 1 74.25 547 SER B N 1
ATOM 8911 C CA . SER B 1 547 ? -3.82 5.844 32.094 1 74.25 547 SER B CA 1
ATOM 8912 C C . SER B 1 547 ? -2.473 5.652 32.781 1 74.25 547 SER B C 1
ATOM 8914 O O . SER B 1 547 ? -1.879 6.613 33.25 1 74.25 547 SER B O 1
ATOM 8916 N N . ASP B 1 548 ? -1.898 4.516 32.844 1 68.88 548 ASP B N 1
ATOM 8917 C CA . ASP B 1 548 ? -0.68 4.223 33.594 1 68.88 548 ASP B CA 1
ATOM 8918 C C . ASP B 1 548 ? 0.515 4.98 33 1 68.88 548 ASP B C 1
ATOM 8920 O O . ASP B 1 548 ? 1.385 5.438 33.75 1 68.88 548 ASP B O 1
ATOM 8924 N N . LEU B 1 549 ? 0.506 5.18 31.703 1 65.94 549 LEU B N 1
ATOM 8925 C CA . LEU B 1 549 ? 1.62 5.848 31.047 1 65.94 549 LEU B CA 1
ATOM 8926 C C . LEU B 1 549 ? 1.15 7.117 30.344 1 65.94 549 LEU B C 1
ATOM 8928 O O . LEU B 1 549 ? 1.685 7.488 29.297 1 65.94 549 LEU B O 1
ATOM 8932 N N . PHE B 1 550 ? 0.259 7.738 31.047 1 71.12 550 PHE B N 1
ATOM 8933 C CA . PHE B 1 550 ? -0.375 8.875 30.391 1 71.12 550 PHE B CA 1
ATOM 8934 C C . PHE B 1 550 ? 0.609 10.031 30.25 1 71.12 550 PHE B C 1
ATOM 8936 O O . PHE B 1 550 ? 1.35 10.344 31.188 1 71.12 550 PHE B O 1
ATOM 8943 N N . GLN B 1 551 ? 0.658 10.531 29.047 1 69.56 551 GLN B N 1
ATOM 8944 C CA . GLN B 1 551 ? 1.391 11.758 28.766 1 69.56 551 GLN B CA 1
ATOM 8945 C C . GLN B 1 551 ? 0.461 12.836 28.203 1 69.56 551 GLN B C 1
ATOM 8947 O O . GLN B 1 551 ? -0.246 12.617 27.219 1 69.56 551 GLN B O 1
ATOM 8952 N N . ALA B 1 552 ? 0.494 13.969 28.906 1 70.75 552 ALA B N 1
ATOM 8953 C CA . ALA B 1 552 ? -0.329 15.086 28.438 1 70.75 552 ALA B CA 1
ATOM 8954 C C . ALA B 1 552 ? 0.151 15.586 27.078 1 70.75 552 ALA B C 1
ATOM 8956 O O . ALA B 1 552 ? 1.338 15.492 26.766 1 70.75 552 ALA B O 1
ATOM 8957 N N . PRO B 1 553 ? -0.798 16.094 26.328 1 70.5 553 PRO B N 1
ATOM 8958 C CA . PRO B 1 553 ? -0.399 16.703 25.047 1 70.5 553 PRO B CA 1
ATOM 8959 C C . PRO B 1 553 ? 0.672 17.781 25.219 1 70.5 553 PRO B C 1
ATOM 8961 O O . PRO B 1 553 ? 0.693 18.484 26.25 1 70.5 553 PRO B O 1
ATOM 8964 N N . GLU B 1 554 ? 1.519 17.859 24.281 1 70.56 554 GLU B N 1
ATOM 8965 C CA . GLU B 1 554 ? 2.678 18.75 24.344 1 70.56 554 GLU B CA 1
ATOM 8966 C C . GLU B 1 554 ? 2.254 20.188 24.562 1 70.56 554 GLU B C 1
ATOM 8968 O O . GLU B 1 554 ? 2.947 20.953 25.25 1 70.56 554 GLU B O 1
ATOM 8973 N N . GLU B 1 555 ? 1.107 20.547 24.047 1 78.62 555 GLU B N 1
ATOM 8974 C CA . GLU B 1 555 ? 0.657 21.938 24.109 1 78.62 555 GLU B CA 1
ATOM 8975 C C . GLU B 1 555 ? 0.233 22.312 25.516 1 78.62 555 GLU B C 1
ATOM 8977 O O . GLU B 1 555 ? 0.061 23.5 25.828 1 78.62 555 GLU B O 1
ATOM 8982 N N . TYR B 1 556 ? 0.071 21.344 26.422 1 70.38 556 TYR B N 1
ATOM 8983 C CA . TYR B 1 556 ? -0.329 21.609 27.797 1 70.38 556 TYR B CA 1
ATOM 8984 C C . TYR B 1 556 ? 0.764 21.203 28.781 1 70.38 556 TYR B C 1
ATOM 8986 O O . TYR B 1 556 ? 0.528 21.141 29.984 1 70.38 556 TYR B O 1
ATOM 8994 N N . SER B 1 557 ? 1.841 20.844 28.281 1 65.31 557 SER B N 1
ATOM 8995 C CA . SER B 1 557 ? 2.957 20.484 29.141 1 65.31 557 SER B CA 1
ATOM 8996 C C . SER B 1 557 ? 3.486 21.703 29.906 1 65.31 557 SER B C 1
ATOM 8998 O O . SER B 1 557 ? 3.225 22.844 29.516 1 65.31 557 SER B O 1
ATOM 9000 N N . ASP B 1 558 ? 3.98 21.469 31.125 1 58.12 558 ASP B N 1
ATOM 9001 C CA . ASP B 1 558 ? 4.488 22.484 32.031 1 58.12 558 ASP B CA 1
ATOM 9002 C C . ASP B 1 558 ? 5.328 23.531 31.281 1 58.12 558 ASP B C 1
ATOM 9004 O O . ASP B 1 558 ? 5.297 24.719 31.609 1 58.12 558 ASP B O 1
ATOM 9008 N N . GLU B 1 559 ? 5.949 23.141 30.297 1 49.69 559 GLU B N 1
ATOM 9009 C CA . GLU B 1 559 ? 6.773 24.094 29.547 1 49.69 559 GLU B CA 1
ATOM 9010 C C . GLU B 1 559 ? 5.914 25.047 28.734 1 49.69 559 GLU B C 1
ATOM 9012 O O . GLU B 1 559 ? 6.266 26.203 28.547 1 49.69 559 GLU B O 1
ATOM 9017 N N . SER B 1 560 ? 4.848 24.594 28.25 1 48.94 560 SER B N 1
ATOM 9018 C CA . SER B 1 560 ? 3.965 25.422 27.453 1 48.94 560 SER B CA 1
ATOM 9019 C C . SER B 1 560 ? 3.252 26.469 28.297 1 48.94 560 SER B C 1
ATOM 9021 O O . SER B 1 560 ? 3.02 27.594 27.844 1 48.94 560 SER B O 1
ATOM 9023 N N . TRP B 1 561 ? 2.93 26.156 29.594 1 42.91 561 TRP B N 1
ATOM 9024 C CA . TRP B 1 561 ? 2.314 27.094 30.531 1 42.91 561 TRP B CA 1
ATOM 9025 C C . TRP B 1 561 ? 3.252 28.25 30.844 1 42.91 561 TRP B C 1
ATOM 9027 O O . TRP B 1 561 ? 2.809 29.391 30.984 1 42.91 561 TRP B O 1
ATOM 9037 N N . ALA B 1 562 ? 4.504 28.031 30.922 1 42.94 562 ALA B N 1
ATOM 9038 C CA . ALA B 1 562 ? 5.469 29.094 31.234 1 42.94 562 ALA B CA 1
ATOM 9039 C C . ALA B 1 562 ? 5.555 30.094 30.094 1 42.94 562 ALA B C 1
ATOM 9041 O O . ALA B 1 562 ? 5.762 31.297 30.328 1 42.94 562 ALA B O 1
ATOM 9042 N N . LYS B 1 563 ? 5.391 29.688 28.906 1 50.09 563 LYS B N 1
ATOM 9043 C CA . LYS B 1 563 ? 5.508 30.578 27.766 1 50.09 563 LYS B CA 1
ATOM 9044 C C . LYS B 1 563 ? 4.262 31.453 27.625 1 50.09 563 LYS B C 1
ATOM 9046 O O . LYS B 1 563 ? 4.352 32.594 27.203 1 50.09 563 LYS B O 1
ATOM 9051 N N . SER B 1 564 ? 3.154 30.922 27.906 1 44.16 564 SER B N 1
ATOM 9052 C CA . SER B 1 564 ? 1.932 31.703 27.781 1 44.16 564 SER B CA 1
ATOM 9053 C C . SER B 1 564 ? 1.819 32.75 28.891 1 44.16 564 SER B C 1
ATOM 9055 O O . SER B 1 564 ? 1.109 33.75 28.75 1 44.16 564 SER B O 1
ATOM 9057 N N . THR B 1 565 ? 2.42 32.531 30.141 1 39.03 565 THR B N 1
ATOM 9058 C CA . THR B 1 565 ? 2.289 33.469 31.266 1 39.03 565 THR B CA 1
ATOM 9059 C C . THR B 1 565 ? 3.438 34.469 31.266 1 39.03 565 THR B C 1
ATOM 9061 O O . THR B 1 565 ? 3.539 35.281 32.188 1 39.03 565 THR B O 1
ATOM 9064 N N . LYS B 1 566 ? 4.52 34.375 30.547 1 41.16 566 LYS B N 1
ATOM 9065 C CA . LYS B 1 566 ? 5.492 35.469 30.688 1 41.16 566 LYS B CA 1
ATOM 9066 C C . LYS B 1 566 ? 4.949 36.75 30.109 1 41.16 566 LYS B C 1
ATOM 9068 O O . LYS B 1 566 ? 4.617 36.844 28.922 1 41.16 566 LYS B O 1
ATOM 9073 N N . PRO B 1 567 ? 4.512 37.719 31 1 34.94 567 PRO B N 1
ATOM 9074 C CA . PRO B 1 567 ? 4.184 39.094 30.609 1 34.94 567 PRO B CA 1
ATOM 9075 C C . PRO B 1 567 ? 5.316 39.781 29.844 1 34.94 567 PRO B C 1
ATOM 9077 O O . PRO B 1 567 ? 6.492 39.5 30.109 1 34.94 567 PRO B O 1
ATOM 9080 N N . ASP B 1 568 ? 5.199 40.094 28.594 1 36.06 568 ASP B N 1
ATOM 9081 C CA . ASP B 1 568 ? 6.078 41.094 27.984 1 36.06 568 ASP B CA 1
ATOM 9082 C C . ASP B 1 568 ? 6.387 42.219 28.953 1 36.06 568 ASP B C 1
ATOM 9084 O O . ASP B 1 568 ? 5.512 43.031 29.281 1 36.06 568 ASP B O 1
ATOM 9088 N N . ASN B 1 569 ? 7.059 42.031 30.031 1 31.09 569 ASN B N 1
ATOM 9089 C CA . ASN B 1 569 ? 7.555 43.156 30.797 1 31.09 569 ASN B CA 1
ATOM 9090 C C . ASN B 1 569 ? 8.312 44.156 29.922 1 31.09 569 ASN B C 1
ATOM 9092 O O . ASN B 1 569 ? 9.406 43.844 29.438 1 31.09 569 ASN B O 1
ATOM 9096 N N . VAL B 1 570 ? 7.621 45 29.062 1 35.19 570 VAL B N 1
ATOM 9097 C CA . VAL B 1 570 ? 8.109 46.312 28.625 1 35.19 570 VAL B CA 1
ATOM 9098 C C . VAL B 1 570 ? 8.656 47.062 29.812 1 35.19 570 VAL B C 1
ATOM 9100 O O . VAL B 1 570 ? 7.902 47.469 30.719 1 35.19 570 VAL B O 1
ATOM 9103 N N . GLU B 1 571 ? 9.734 46.719 30.391 1 29.5 571 GLU B N 1
ATOM 9104 C CA . GLU B 1 571 ? 10.461 47.625 31.281 1 29.5 571 GLU B CA 1
ATOM 9105 C C . GLU B 1 571 ? 10.57 49 30.672 1 29.5 571 GLU B C 1
ATOM 9107 O O . GLU B 1 571 ? 11.094 49.188 29.578 1 29.5 571 GLU B O 1
ATOM 9112 N N . ASP B 1 572 ? 9.539 49.875 30.953 1 31.28 572 ASP B N 1
ATOM 9113 C CA . ASP B 1 572 ? 9.594 51.312 30.938 1 31.28 572 ASP B CA 1
ATOM 9114 C C . ASP B 1 572 ? 10.844 51.844 31.641 1 31.28 572 ASP B C 1
ATOM 9116 O O . ASP B 1 572 ? 10.969 51.719 32.875 1 31.28 572 ASP B O 1
ATOM 9120 N N . GLN B 1 573 ? 12.047 51.469 31.203 1 26.11 573 GLN B N 1
ATOM 9121 C CA . GLN B 1 573 ? 13.203 52.25 31.672 1 26.11 573 GLN B CA 1
ATOM 9122 C C . GLN B 1 573 ? 13.008 53.719 31.438 1 26.11 573 GLN B C 1
ATOM 9124 O O . GLN B 1 573 ? 13 54.188 30.297 1 26.11 573 GLN B O 1
ATOM 9129 N N . SER B 1 574 ? 12.203 54.344 32.312 1 27 574 SER B N 1
ATOM 9130 C CA . SER B 1 574 ? 12.219 55.75 32.688 1 27 574 SER B CA 1
ATOM 9131 C C . SER B 1 574 ? 13.625 56.219 33.062 1 27 574 SER B C 1
ATOM 9133 O O . SER B 1 574 ? 13.805 57.312 33.531 1 27 574 SER B O 1
ATOM 9135 N N . ASN B 1 575 ? 14.695 55.812 32.344 1 23.22 575 ASN B N 1
ATOM 9136 C CA . ASN B 1 575 ? 15.711 56.844 32.469 1 23.22 575 ASN B CA 1
ATOM 9137 C C . ASN B 1 575 ? 15.398 58.062 31.609 1 23.22 575 ASN B C 1
ATOM 9139 O O . ASN B 1 575 ? 14.922 57.938 30.484 1 23.22 575 ASN B O 1
#

Solvent-accessible surface area (backbone atoms only — not comparable to full-atom values): 65147 Å² total; per-residue (Å²): 140,90,71,93,68,85,84,79,86,75,87,76,87,86,78,90,75,90,79,89,72,84,75,78,77,78,80,83,76,83,73,83,78,77,80,77,77,76,77,67,63,68,64,51,51,55,48,50,50,53,48,46,54,49,47,51,56,62,61,67,44,78,75,75,65,68,67,68,80,60,69,69,61,58,70,67,64,63,63,62,70,75,61,75,66,86,76,65,77,70,73,80,69,76,80,69,69,76,88,66,81,72,88,79,59,91,82,42,56,85,71,71,44,41,43,73,72,84,84,46,64,83,48,30,63,67,59,40,56,78,52,53,72,70,72,48,98,86,47,68,73,84,54,39,22,31,34,38,44,37,41,28,68,67,36,41,61,47,45,44,61,41,50,29,52,19,22,70,62,64,65,35,46,34,33,37,36,39,46,29,46,71,81,71,50,70,66,54,54,28,57,78,68,70,55,45,70,87,76,30,64,56,46,76,34,50,42,37,44,68,57,34,68,28,30,23,58,70,43,45,14,50,39,31,24,51,41,50,50,52,47,42,73,30,51,46,41,30,24,36,38,32,64,32,77,92,54,32,49,63,40,42,52,54,15,42,53,54,40,26,62,74,70,70,40,33,69,47,60,37,71,60,63,41,88,82,50,54,72,60,31,76,48,36,27,55,15,48,39,42,62,83,67,50,42,52,33,37,40,33,59,50,61,55,60,73,50,62,41,40,51,49,22,53,52,26,58,62,62,34,51,51,74,82,58,58,60,30,39,38,39,40,35,40,57,60,58,44,66,67,43,52,55,49,52,44,71,58,79,61,69,53,92,60,71,55,30,65,44,39,26,35,45,47,62,78,80,68,42,48,48,69,57,48,26,47,53,60,58,25,69,51,40,50,60,34,36,90,36,21,27,40,32,32,35,32,38,43,26,36,47,33,46,56,37,51,53,54,50,54,51,49,48,31,49,41,60,44,23,84,79,15,63,66,59,32,72,34,45,39,30,39,37,48,36,55,66,89,69,66,61,50,60,46,90,80,64,78,65,64,63,47,68,43,83,64,54,73,78,67,67,87,64,95,61,77,54,42,26,33,27,61,56,69,64,63,50,39,19,35,37,37,20,49,49,48,55,48,45,40,53,50,49,27,54,58,61,65,64,63,65,74,62,81,61,80,75,58,52,29,67,72,44,58,54,43,48,53,56,47,35,52,48,26,65,73,71,62,29,26,25,38,20,49,36,78,78,87,55,75,71,33,41,45,75,54,69,90,76,65,70,62,33,61,43,64,31,75,70,29,55,54,63,74,63,59,71,83,74,75,75,79,73,79,117,137,92,79,86,79,82,85,83,77,79,79,77,90,90,77,91,79,91,77,92,76,86,82,81,78,84,80,82,75,81,80,74,79,70,80,74,74,77,76,66,65,68,63,50,51,55,48,51,49,51,48,47,52,50,46,51,56,62,62,66,41,77,75,76,65,67,68,70,79,61,70,68,64,61,72,69,65,65,67,63,71,76,62,74,65,87,76,65,76,70,73,80,69,77,80,68,68,76,87,65,82,72,86,78,60,94,81,42,57,87,71,73,44,41,42,72,72,86,84,46,65,82,48,30,64,67,58,40,56,77,52,50,72,69,72,44,98,87,46,68,73,84,53,39,22,31,32,38,46,36,40,29,67,69,36,40,62,49,46,43,64,41,50,28,52,21,23,70,62,64,65,35,47,35,32,38,38,38,47,27,48,72,81,73,50,70,67,53,55,30,56,75,68,71,56,46,70,87,76,30,65,55,47,77,34,52,41,36,44,68,56,34,68,29,30,24,59,70,43,45,16,51,40,29,24,52,42,49,49,51,47,41,73,29,50,45,40,31,24,38,39,32,64,32,76,93,54,33,49,66,41,42,52,54,14,42,51,54,41,26,61,73,69,70,39,33,68,46,62,38,72,62,62,41,86,81,50,53,71,61,30,76,49,36,28,55,16,47,39,42,60,83,66,51,42,52,32,36,40,34,59,49,60,56,60,73,49,64,43,40,50,50,23,51,53,26,60,62,61,32,52,50,75,82,58,57,60,30,38,37,39,41,36,41,58,60,58,42,67,67,41,53,55,49,52,44,70,57,78,62,72,52,91,60,69,57,29,66,44,38,26,35,46,47,64,78,80,66,43,46,48,66,57,46,26,48,52,61,58,25,69,51,40,51,60,34,35,89,36,21,27,39,32,34,35,33,39,44,27,36,48,33,46,56,36,51,54,53,48,54,50,50,48,30,51,42,62,43,22,82,76,16,63,68,58,33,71,33,45,40,29,40,36,48,36,55,66,89,69,66,60,50,61,46,90,81,64,78,66,66,63,46,68,44,82,63,60,75,66,79,70,90,64,94,64,77,53,39,27,32,26,60,56,69,66,63,51,39,20,35,39,36,19,51,49,47,55,48,46,40,52,50,50,28,53,57,61,64,64,64,66,74,62,80,60,81,77,56,52,30,66,73,42,58,55,42,48,54,56,46,36,52,49,26,66,74,70,62,28,26,25,39,20,50,35,78,78,89,55,76,72,33,41,46,76,53,68,90,76,64,69,62,34,62,43,62,29,75,70,29,56,56,64,75,63,58,72,82,74,76,73,78,74,80,118

Secondary structure (DSSP, 8-state):
----------------------------------------THHHHHHHHHHHHHHHHHHTS-TTS--THHHH-THHHHTTT---S--------------SPPPPPTTPPSSS--B-----BSSHHHHHHTT----BTTB-----EEEEEESSHHHHHHHHHHHHHHHHHTSSEEEEEE-SS----HHHHHHHTT--TTT---EEEE-PBTTGGGB-HHHHHHHHHHHHHHHHHHH--SEEEE--TTTS-HHHHHHHHHHHHHHT-EEEE-SS-GGGGGGGGG--HHHHHTTTT-EEEEEEE--SS-HHHHHHHHHHHHTS--TT-PPEEEEEEPSS--HHHHHHHHH---SSS-GGGEEEEE--S-SPPPHHHHHHHHHHT---SSTTTEEEEEE-TTEEE-TTHHHHHHHHHHHHHSSTT-HHHHHHEEEEESS-GGG--BSSTT----EEEGGG-TTS-SSS---EEEES---SSEEEE-HHHHHHHHHHHHHHHHT---------B-TTS-THHHHHHHHHHHHT-EEEEE-SSS---SEEE--TT----GGGSHHHHHHHH----------/----------------------------------------HHHHHHHHHHHHHHHHHHHTS-TTS--THHHH-THHHHTTS---S--------------SPPPPPTTPPSSS--B-----BSSHHHHHHTT----BTTB-----EEEEEESSHHHHHHHHHHHHHHHHHTSSEEEEEE-SS----HHHHHHHTT--TTT---EEEE-PBTTGGGB-HHHHHHHHHHHHHHHHHHH--SEEEE--TTTS-HHHHHHHHHHHHHHT-EEEE-SS-GGG-GGGGG--HHHHHTTTT-EEEEEEE--SS-HHHHHHHHHHHHTS--TT-PPEEEEEEPSS--HHHHHHHHH---SSS-GGGEEEEE--S-SPPPHHHHHHHHHHT---SSTTTEEEEEE-TTEEE-TTHHHHHHHHHHHHHSSTT-HHHHHHEEEEESS-GGG--BSSTT----EEEET--TTS-SSS---EEEES---SSEEEE-HHHHHHHHHHHHHHHHT---------B-TTS-THHHHHHHHHHHHT-EEEEE-SSS---SEEE--TT----GGGSHHHHHHHH----------

Organism: NCBI:txid656916

Foldseek 3Di:
DDDDPDDDDDDDDDDDDDDDDDPPDDPDPPPPPPPPPDPDPVVVVVVVVVVVVVVVVVVPPPVPPPPPVCPPPVVVVVVVPVPPDPCPVPDPPQPQAPPDADDADPPFDDDQAGDQDDWDDDWQLVLLQVQADDQPPVGGPDFQEEEEEAAFLQQVLLCQVLQQLLVVLVLGQYEYEYLYLDRQGPVRSCVVSVHDCVRGVHRYGYQYTHNRVRHDLQNSLQSLLVSVVSNCNRRVAQEYEGEDPVRGDPSNCNSCVVNCVVVVHHYHYFLDGCVVQSLVSQFTRQLSSLLVQAAEAEEEEDDLDDCPLLVQQQVLLQLADQRQDRHAYEYEAECRHDPVNVVCVVPDAHPDPPSPRYHYDYDNDDDFDAQLRQLLCRLPSDADPDLLRYKYKAAYSQKHFHNHLNSVQSSCCSRQQGGPLNPVVNVQAFWAFLAAPVPAQFPDPPDDWDKAFVPPPPPPDPDPPQGKIWTLFDDRHTIMGGNNSSVVLSVQSVVVVVVVCPPPPDQGGDQLDRSNRSSSSVVCVVSVHIYIHGDPPPDDRRMDGDDPPRDGGSNPPPRNVVVVPPPPPPPPPPD/DDDCPDDPPPDDDDDDDDDDDDDPDDDPDPCPPVVPPDPDPVVVVVVVVVVVVVCVVVVPPVVPPPPVVCPPDVVVPPVPPVPPDPCPPPDPPQPQAPPDADDADPPFDDDQAGDQDDWDDDWQLVLLQVQADDQDPVGGPDFQEEEEEAAFLQQVLLCQVLQQLLVVQVLGQYEYEYLYLDRQGPVRSCVVSVHDCVRGVHRYGYQYTHNRVRHDLQNSLQSLLVSVVSNCNRRVAQEYEGEDPVRGDPSNCNSCVVNCVVVVHHYHHFLDGCVVQSLVSQFTRQLSSLLVQAAEAEEEEDDLDDCPLLVQQQVLLQLADQRQDRHAYEYEAECRHDPVNVVCVVPDQHPDPPSPRYHYDYDNDDDFDAQLRQLLCRLVSDADPDLLRYKYKAAYSQKHFHNHLNSVQSSCCSHQQGGPLNPVVNVQAFWAFLAAPVPAQFPDPPDDWDKAQPVPPPDDDPDPPQGKIKTLFDDRHTIMGGNNSSVVLSVQSVVVVVVVCPPPPDQGGDQLDRSNRSSSSVVCVVSVHIYIHGDPPPDDRRMDGDDPPRDGGSNPPPRNVVVVPPPPPPPPPPD

InterPro domains:
  IPR060641 SPBC1E8.03c, N-terminal domain [PF28142] (139-291)

pLDDT: mean 76.15, std 25.45, range [15.92, 98.81]

Radius of gyration: 38.59 Å; Cα contacts (8 Å, |Δi|>4): 1764; chains: 2; bounding box: 136×112×106 Å

Sequence (1150 aa):
MLTTRRPFLADEELGKKDDDHRPQKPSHFWRSSKRWKLPRLRRIILGVAALYMLYLFFGNMPTDLSPAPERFNPAFAESRQRAGMPWSPPAPSPAIPQRDPPPRDDYAPEGSFYYEGSVHFHSLGKTLYRFRKSPGAHGLPASRAVVFAGANLKSISDLLPLACKMANQRANEVHLVLMGRDNVSIEGIQHVNGIDDSDCPIYWHDGRVDYAQWSTDARMERAAASGLAYVQAYLSPQAVITQGESSEEVFFLQGIERKARELGTAHIVLPTATRDIMWISSLDSHSLQAWNDMRIEILIQAPTQSSGSFIRLIRSLKDADYLGSAPGLTIELPHDVDPQLLQFLKTMKWPSDASNKVTLRRRVRHGVLDAAEASLRTAEAFYPQDPNMTHVLMLSPQTELSAYFYHYLKHTVLKYKYSTNAGQMASDLLGISLELSSSLPASDESVNFPTLDTNRFPGLDEREPMPVSLGQVPNSNAALYFGDKWVEFQSFLSERLAKEVASSHEKVISERYPAVMEYLLEFMRAKDYYLLYPAARGTQTLATVHSDLFQAPEEYSDESWAKSTKPDNVEDQSNMLTTRRPFLADEELGKKDDDHRPQKPSHFWRSSKRWKLPRLRRIILGVAALYMLYLFFGNMPTDLSPAPERFNPAFAESRQRAGMPWSPPAPSPAIPQRDPPPRDDYAPEGSFYYEGSVHFHSLGKTLYRFRKSPGAHGLPASRAVVFAGANLKSISDLLPLACKMANQRANEVHLVLMGRDNVSIEGIQHVNGIDDSDCPIYWHDGRVDYAQWSTDARMERAAASGLAYVQAYLSPQAVITQGESSEEVFFLQGIERKARELGTAHIVLPTATRDIMWISSLDSHSLQAWNDMRIEILIQAPTQSSGSFIRLIRSLKDADYLGSAPGLTIELPHDVDPQLLQFLKTMKWPSDASNKVTLRRRVRHGVLDAAEASLRTAEAFYPQDPNMTHVLMLSPQTELSAYFYHYLKHTVLKYKYSTNAGQMASDLLGISLELSSSLPASDESVNFPTLDTNRFPGLDEREPMPVSLGQVPNSNAALYFGDKWVEFQSFLSERLAKEVASSHEKVISERYPAVMEYLLEFMRAKDYYLLYPAARGTQTLATVHSDLFQAPEEYSDESWAKSTKPDNVEDQSN

Nearest PDB structures (foldseek):
  8v9q-assembly1_A  TM=5.431E-01  e=1.902E-04  Mus musculus
  5xvs-assembly1_A  TM=4.113E-01  e=5.654E-04  Acinetobacter baumannii
  2z86-assembly1_B  TM=2.893E-01  e=8.177E-06  Escherichia coli
  5zlt-assembly1_B  TM=4.281E-01  e=5.654E-04  Acinetobacter baumannii
  1o6c-assembly1_A  TM=3.169E-01  e=2.147E-04  Bacillus subtilis